Protein AF-0000000078512659 (afdb_homodimer)

Sequence (1460 aa):
MKFGKEFKKQKVPEWIDAYMDYSGLKQILREIMLHKLSRQPPTPLRAIKQKLKLHRTFSGLHAKSRDFVSQGDIEDQVIDVEALPRDGSGHFYRTNFLRQSEGGEIEEMFFEKLDQELNKVNKFYKDKVEAVRSEAAELNKQMDALIALRIKVDTKNASPDNATAVPLRTSTRTLEENKCEDHSLEILEHVKINNTLETPRSTLKGVFKDSKDDELRFRKEELRKVEGQLRVVFIEFYQKLRLLKNYSFMNLAAFSKIMKKYDKITSTRASRSYMKIVDNSYLGSSEDVTSLLEKVETTFISHFSNSNRKDGMKSLRPKGKKERHGVTFLSGFFSGCSIALLIAVVLRIEARDLMDKKEAASYLVNIFPLYSLFAYAILHMLMYAADIYFWRRYRVNYPFILGFKQGTVLSYREVFLLSTGLAVLALSSFLANLHLDMGSRTEHYRKLTELVPLFSITIVIVIIFCPFDIIYRSSRLFFIKSATHCFFAPLYKVTLPDFLLADNITSQVQAIRSIELYICYYGLGESSQRQSKCHTHGIYNAFYFIVAIVPFWLRFLQCLRRLCEEKDAVHGWNGLKYLLIIIAVLIRTAFELKKGTTWFVLALASSAVAVAMSTYWDIVMDWGLLQRKSKNTYLRDNLVISNKSVYFAAMVLNIVLRVAWMQLVIEFNLHSLQKMAITTIISCLEVFRRGIWNFFRLENEHLNNVGKYRAFKSVPLPFSYNDEETEKDDMKFGKEFKKQKVPEWIDAYMDYSGLKQILREIMLHKLSRQPPTPLRAIKQKLKLHRTFSGLHAKSRDFVSQGDIEDQVIDVEALPRDGSGHFYRTNFLRQSEGGEIEEMFFEKLDQELNKVNKFYKDKVEAVRSEAAELNKQMDALIALRIKVDTKNASPDNATAVPLRTSTRTLEENKCEDHSLEILEHVKINNTLETPRSTLKGVFKDSKDDELRFRKEELRKVEGQLRVVFIEFYQKLRLLKNYSFMNLAAFSKIMKKYDKITSTRASRSYMKIVDNSYLGSSEDVTSLLEKVETTFISHFSNSNRKDGMKSLRPKGKKERHGVTFLSGFFSGCSIALLIAVVLRIEARDLMDKKEAASYLVNIFPLYSLFAYAILHMLMYAADIYFWRRYRVNYPFILGFKQGTVLSYREVFLLSTGLAVLALSSFLANLHLDMGSRTEHYRKLTELVPLFSITIVIVIIFCPFDIIYRSSRLFFIKSATHCFFAPLYKVTLPDFLLADNITSQVQAIRSIELYICYYGLGESSQRQSKCHTHGIYNAFYFIVAIVPFWLRFLQCLRRLCEEKDAVHGWNGLKYLLIIIAVLIRTAFELKKGTTWFVLALASSAVAVAMSTYWDIVMDWGLLQRKSKNTYLRDNLVISNKSVYFAAMVLNIVLRVAWMQLVIEFNLHSLQKMAITTIISCLEVFRRGIWNFFRLENEHLNNVGKYRAFKSVPLPFSYNDEETEKDD

pLDDT: mean 81.82, std 16.54, range [26.34, 98.19]

Radius of gyration: 40.83 Å; Cα contacts (8 Å, |Δi|>4): 1569; chains: 2; bounding box: 114×100×94 Å

Nearest PDB structures (foldseek):
  8x5f-assembly1_A  TM=8.554E-01  e=3.226E-26  Homo sapiens
  8yet-assembly1_A  TM=8.374E-01  e=6.013E-24  Homo sapiens
  8yfu-assembly1_A  TM=6.661E-01  e=2.465E-21  Homo sapiens
  8yf4-assembly1_B  TM=8.758E-01  e=1.297E-16  Homo sapiens
  8x5e-assembly1_A  TM=8.485E-01  e=1.734E-14  Homo sapiens

Solvent-accessible surface area (backbone atoms only — not comparable to full-atom values): 79383 Å² total; per-residue (Å²): 131,62,63,70,60,53,54,62,67,68,46,52,70,32,46,56,85,56,48,63,62,60,69,62,54,50,52,49,49,50,51,50,48,51,55,54,53,70,68,47,73,86,62,83,52,56,64,57,46,49,56,47,55,55,67,44,80,77,87,54,63,62,52,63,79,72,77,74,72,76,74,80,63,74,84,58,60,45,54,46,73,44,76,40,80,40,103,66,102,50,73,40,54,48,68,42,74,71,48,90,56,90,64,54,70,56,50,53,52,47,43,52,51,50,28,52,37,53,42,50,36,39,49,54,49,50,53,53,50,53,51,50,51,54,49,34,55,51,49,36,52,49,50,48,46,50,41,24,48,50,53,51,39,53,58,66,70,56,65,80,79,75,66,69,66,76,80,73,71,74,69,79,71,53,62,62,52,52,50,52,52,53,57,32,50,56,50,55,75,45,49,39,60,58,76,73,59,58,40,49,66,44,35,54,34,57,75,63,66,64,72,76,76,60,59,85,78,68,43,71,68,56,50,51,54,47,50,53,48,49,51,52,44,49,36,52,51,49,48,52,46,50,52,51,52,48,53,38,51,52,45,52,49,48,53,52,51,55,30,51,51,49,21,67,71,68,74,45,62,44,39,63,60,53,47,52,51,50,42,66,30,70,62,50,56,58,53,45,62,62,34,34,49,53,42,48,52,51,50,43,15,52,70,71,32,81,62,31,57,68,62,26,43,46,65,57,53,58,65,77,77,73,89,53,63,67,55,38,21,51,28,16,19,29,42,18,30,30,52,40,41,50,50,49,45,51,51,52,45,56,74,60,46,27,79,75,37,71,68,40,40,53,49,49,63,53,50,44,52,63,54,44,31,54,52,51,52,34,49,44,36,44,35,50,19,51,36,47,47,50,29,57,72,60,54,42,63,55,54,68,70,57,62,53,58,84,64,60,68,78,49,34,60,55,41,38,26,53,26,28,47,51,43,35,52,52,45,52,40,51,45,49,36,57,57,43,64,67,46,84,84,35,71,82,39,48,68,56,34,68,44,39,65,58,50,54,55,48,51,53,52,48,60,62,67,46,86,54,90,53,90,58,36,70,53,40,50,51,50,51,51,36,49,50,47,36,74,46,42,54,37,36,67,84,47,67,52,30,53,52,49,35,56,55,45,51,48,37,40,67,40,52,49,30,53,52,45,50,50,42,46,73,66,72,58,69,82,89,69,36,61,79,47,39,74,72,35,68,67,51,50,54,47,56,55,50,60,60,38,46,40,40,50,37,46,26,35,43,22,50,40,47,23,70,73,68,69,43,66,69,31,49,54,52,24,48,51,34,51,41,39,42,50,21,52,52,39,38,54,48,24,72,74,66,54,54,68,67,40,46,53,50,23,51,53,36,39,50,54,31,50,51,52,51,50,48,41,47,43,43,64,48,39,47,33,63,31,80,92,30,84,31,84,55,26,41,70,79,70,78,65,85,60,64,64,56,58,56,50,50,53,53,48,50,52,53,49,55,51,50,56,54,46,73,70,57,74,66,96,55,57,69,65,53,46,52,50,49,54,50,51,44,48,49,47,40,35,52,47,47,36,55,49,52,45,43,33,50,49,37,53,43,50,54,27,30,76,67,55,49,80,70,82,85,67,81,66,49,65,45,72,71,72,66,70,70,62,68,83,104,131,60,63,70,60,52,55,62,68,68,46,52,70,33,46,54,87,58,47,63,62,60,68,62,52,50,52,51,50,50,51,49,49,51,54,53,54,69,68,46,74,83,62,82,51,56,65,57,47,48,57,47,55,54,67,45,80,76,86,53,63,65,48,67,77,74,77,73,73,74,73,80,60,73,86,57,58,45,55,47,74,45,76,40,80,39,103,65,102,49,70,42,54,48,68,40,74,72,49,90,56,90,65,55,69,56,52,52,51,47,44,50,52,50,27,52,38,52,43,50,38,38,51,53,50,51,53,52,51,52,53,50,52,52,49,34,53,51,48,37,53,48,50,47,46,50,40,23,49,48,53,52,38,55,57,66,70,54,64,78,76,74,66,70,66,75,79,74,72,72,68,78,70,51,61,59,51,53,50,54,53,53,57,32,49,56,49,54,77,46,48,40,60,58,75,74,58,58,41,51,65,44,36,55,34,58,75,63,66,65,72,76,74,61,58,84,78,68,44,70,69,55,51,50,52,45,52,54,48,50,51,52,43,49,36,52,51,50,46,53,44,50,52,51,52,48,51,38,50,51,44,52,52,47,53,52,53,53,30,50,50,48,20,66,73,66,74,46,63,43,39,64,61,54,47,51,50,49,43,66,30,68,62,51,55,58,53,47,61,62,33,34,50,53,40,48,52,52,49,44,14,54,70,73,33,82,61,31,58,68,63,28,44,46,66,58,53,57,65,77,74,72,90,54,65,66,53,39,21,51,27,15,20,28,42,17,30,32,52,40,42,49,52,49,45,54,50,52,43,56,74,60,46,29,80,75,38,70,70,42,41,55,48,48,62,54,49,46,53,64,55,44,34,54,52,52,53,34,49,43,37,44,35,49,18,50,37,46,46,51,29,56,73,61,54,43,62,56,54,67,69,56,62,53,58,84,63,62,68,77,49,36,60,55,40,38,26,53,25,26,48,50,42,34,53,52,43,53,42,50,45,49,34,57,57,44,65,66,46,84,82,39,72,84,39,48,68,58,36,68,42,40,66,56,49,55,54,50,51,53,54,48,60,62,68,45,89,53,90,54,89,59,37,71,54,40,50,51,50,51,50,37,49,49,47,36,74,46,42,54,38,36,67,84,46,66,52,31,53,53,49,35,56,55,45,52,50,36,40,67,40,52,50,29,52,52,46,52,51,42,47,71,64,68,65,71,80,90,66,32,61,80,49,38,76,73,34,66,66,51,50,55,48,56,53,49,58,59,38,46,41,40,50,38,47,27,34,43,23,51,40,47,25,71,72,66,69,41,66,67,31,48,54,54,23,47,49,32,51,41,40,43,51,19,52,53,39,39,53,46,26,74,74,66,55,54,68,67,40,46,54,52,24,52,53,36,40,50,53,30,48,51,52,50,51,48,41,48,45,43,64,48,39,48,32,63,30,79,91,30,84,31,81,55,26,38,70,79,71,79,66,85,60,64,65,56,58,55,51,50,54,54,48,49,52,53,48,54,51,50,55,54,48,72,70,58,73,65,96,53,56,70,65,53,46,51,50,49,54,50,52,44,48,48,45,40,36,52,48,46,36,54,49,51,48,43,34,50,48,36,53,43,50,54,27,31,74,65,56,48,80,70,82,86,67,82,64,51,66,43,72,71,73,67,71,68,60,70,82,105

InterPro domains:
  IPR004331 SPX domain [PF03105] (1-276)
  IPR004331 SPX domain [PS51382] (1-276)
  IPR004342 EXS, C-terminal [PF03124] (367-703)
  IPR004342 EXS, C-terminal [PS51380] (535-729)
  IPR034092 PHO1, SPX domain [cd14476] (2-272)

Structure (mmCIF, N/CA/C/O backbone):
data_AF-0000000078512659-model_v1
#
loop_
_entity.id
_entity.type
_entity.pdbx_description
1 polymer 'SPX domain-containing protein'
#
loop_
_atom_site.group_PDB
_atom_site.id
_atom_site.type_symbol
_atom_site.label_atom_id
_atom_site.label_alt_id
_atom_site.label_comp_id
_atom_site.label_asym_id
_atom_site.label_entity_id
_atom_site.label_seq_id
_atom_site.pdbx_PDB_ins_code
_atom_site.Cartn_x
_atom_site.Cartn_y
_atom_site.Cartn_z
_atom_site.occupancy
_atom_site.B_iso_or_equiv
_atom_site.auth_seq_id
_atom_site.auth_comp_id
_atom_site.auth_asym_id
_atom_site.auth_atom_id
_atom_site.pdbx_PDB_model_num
ATOM 1 N N . MET A 1 1 ? -0.53 8.898 14.438 1 59 1 MET A N 1
ATOM 2 C CA . MET A 1 1 ? 0.673 8.273 14.969 1 59 1 MET A CA 1
ATOM 3 C C . MET A 1 1 ? 1.221 9.055 16.156 1 59 1 MET A C 1
ATOM 5 O O . MET A 1 1 ? 1.121 10.289 16.188 1 59 1 MET A O 1
ATOM 9 N N . LYS A 1 2 ? 1.584 8.32 17.203 1 80.75 2 LYS A N 1
ATOM 10 C CA . LYS A 1 2 ? 2.199 8.906 18.391 1 80.75 2 LYS A CA 1
ATOM 11 C C . LYS A 1 2 ? 3.547 9.539 18.047 1 80.75 2 LYS A C 1
ATOM 13 O O . LYS A 1 2 ? 4.281 9.039 17.188 1 80.75 2 LYS A O 1
ATOM 18 N N . PHE A 1 3 ? 3.848 10.672 18.5 1 86.62 3 PHE A N 1
ATOM 19 C CA . PHE A 1 3 ? 5.062 11.43 18.203 1 86.62 3 PHE A CA 1
ATOM 20 C C . PHE A 1 3 ? 6.301 10.594 18.5 1 86.62 3 PHE A C 1
ATOM 22 O O . PHE A 1 3 ? 7.281 10.648 17.75 1 86.62 3 PHE A O 1
ATOM 29 N N . GLY A 1 4 ? 6.23 9.875 19.531 1 86.75 4 GLY A N 1
ATOM 30 C CA . GLY A 1 4 ? 7.375 9.039 19.859 1 86.75 4 GLY A CA 1
ATOM 31 C C . GLY A 1 4 ? 7.77 8.094 18.734 1 86.75 4 GLY A C 1
ATOM 32 O O . GLY A 1 4 ? 8.961 7.93 18.453 1 86.75 4 GLY A O 1
ATOM 33 N N . LYS A 1 5 ? 6.82 7.539 18.141 1 87.44 5 LYS A N 1
ATOM 34 C CA . LYS A 1 5 ? 7.09 6.613 17.047 1 87.44 5 LYS A CA 1
ATOM 35 C C . LYS A 1 5 ? 7.59 7.359 15.812 1 87.44 5 LYS A C 1
ATOM 37 O O . LYS A 1 5 ? 8.5 6.887 15.125 1 87.44 5 LYS A O 1
ATOM 42 N N . GLU A 1 6 ? 7.039 8.508 15.586 1 87.75 6 GLU A N 1
ATOM 43 C CA . GLU A 1 6 ? 7.48 9.32 14.453 1 87.75 6 GLU A CA 1
ATOM 44 C C . GLU A 1 6 ? 8.906 9.828 14.656 1 87.75 6 GLU A C 1
ATOM 46 O O . GLU A 1 6 ? 9.703 9.867 13.719 1 87.75 6 GLU A O 1
ATOM 51 N N . PHE A 1 7 ? 9.195 10.234 15.867 1 91.06 7 PHE A N 1
ATOM 52 C CA . PHE A 1 7 ? 10.531 10.711 16.219 1 91.06 7 PHE A CA 1
ATOM 53 C C . PHE A 1 7 ? 11.57 9.617 15.977 1 91.06 7 PHE A C 1
ATOM 55 O O . PHE A 1 7 ? 12.641 9.883 15.422 1 91.06 7 PHE A O 1
ATOM 62 N N . LYS A 1 8 ? 11.242 8.469 16.328 1 88.25 8 LYS A N 1
ATOM 63 C CA . LYS A 1 8 ? 12.148 7.34 16.156 1 88.25 8 LYS A CA 1
ATOM 64 C C . LYS A 1 8 ? 12.344 7.027 14.672 1 88.25 8 LYS A C 1
ATOM 66 O O . LYS A 1 8 ? 13.453 6.711 14.234 1 88.25 8 LYS A O 1
ATOM 71 N N . LYS A 1 9 ? 11.32 7.176 13.938 1 87.25 9 LYS A N 1
ATOM 72 C CA . LYS A 1 9 ? 11.375 6.867 12.508 1 87.25 9 LYS A CA 1
ATOM 73 C C . LYS A 1 9 ? 12.18 7.914 11.75 1 87.25 9 LYS A C 1
ATOM 75 O O . LYS A 1 9 ? 12.836 7.598 10.758 1 87.25 9 LYS A O 1
ATOM 80 N N . GLN A 1 10 ? 12.227 9.102 12.219 1 89.5 10 GLN A N 1
ATOM 81 C CA . GLN A 1 10 ? 12.836 10.203 11.469 1 89.5 10 GLN A CA 1
ATOM 82 C C . GLN A 1 10 ? 14.297 10.398 11.883 1 89.5 10 GLN A C 1
ATOM 84 O O . GLN A 1 10 ? 15.023 11.172 11.25 1 89.5 10 GLN A O 1
ATOM 89 N N . LYS A 1 11 ? 14.719 9.695 12.867 1 91.31 11 LYS A N 1
ATOM 90 C CA . LYS A 1 11 ? 16.109 9.789 13.289 1 91.31 11 LYS A CA 1
ATOM 91 C C . LYS A 1 11 ? 17.047 9.227 12.227 1 91.31 11 LYS A C 1
ATOM 93 O O . LYS A 1 11 ? 16.734 8.227 11.578 1 91.31 11 LYS A O 1
ATOM 98 N N . VAL A 1 12 ? 18.109 9.922 12.102 1 90.69 12 VAL A N 1
ATOM 99 C CA . VAL A 1 12 ? 19.156 9.367 11.258 1 90.69 12 VAL A CA 1
ATOM 100 C C . VAL A 1 12 ? 19.766 8.133 11.922 1 90.69 12 VAL A C 1
ATOM 102 O O . VAL A 1 12 ? 20.203 8.195 13.07 1 90.69 12 VAL A O 1
ATOM 105 N N . PRO A 1 13 ? 19.766 7.062 11.242 1 88.75 13 PRO A N 1
ATOM 106 C CA . PRO A 1 13 ? 20.188 5.805 11.859 1 88.75 13 PRO A CA 1
ATOM 107 C C . PRO A 1 13 ? 21.609 5.875 12.438 1 88.75 13 PRO A C 1
ATOM 109 O O . PRO A 1 13 ? 21.875 5.273 13.477 1 88.75 13 PRO A O 1
ATOM 112 N N . GLU A 1 14 ? 22.453 6.609 11.844 1 89.81 14 GLU A N 1
ATOM 113 C CA . GLU A 1 14 ? 23.844 6.691 12.281 1 89.81 14 GLU A CA 1
ATOM 114 C C . GLU A 1 14 ? 23.984 7.656 13.453 1 89.81 14 GLU A C 1
ATOM 116 O O . GLU A 1 14 ? 25 7.637 14.156 1 89.81 14 GLU A O 1
ATOM 121 N N . TRP A 1 15 ? 22.938 8.523 13.719 1 91.75 15 TRP A N 1
ATOM 122 C CA . TRP A 1 15 ? 23.016 9.562 14.742 1 91.75 15 TRP A CA 1
ATOM 123 C C . TRP A 1 15 ? 22.016 9.305 15.867 1 91.75 15 TRP A C 1
ATOM 125 O O . TRP A 1 15 ? 21.594 10.234 16.547 1 91.75 15 TRP A O 1
ATOM 135 N N . ILE A 1 16 ? 21.609 8.125 16.062 1 89.75 16 ILE A N 1
ATOM 136 C CA . ILE A 1 16 ? 20.516 7.828 16.969 1 89.75 16 ILE A CA 1
ATOM 137 C C . ILE A 1 16 ? 20.891 8.281 18.391 1 89.75 16 ILE A C 1
ATOM 139 O O . ILE A 1 16 ? 20.062 8.883 19.094 1 89.75 16 ILE A O 1
ATOM 143 N N . ASP A 1 17 ? 22.125 8.102 18.797 1 89.06 17 ASP A N 1
ATOM 144 C CA . ASP A 1 17 ? 22.562 8.422 20.141 1 89.06 17 ASP A CA 1
ATOM 145 C C . ASP A 1 17 ? 22.734 9.922 20.328 1 89.06 17 ASP A C 1
ATOM 147 O O . ASP A 1 17 ? 22.797 10.414 21.469 1 89.06 17 ASP A O 1
ATOM 151 N N . ALA A 1 18 ? 22.766 10.648 19.234 1 93.25 18 ALA A N 1
ATOM 152 C CA . ALA A 1 18 ? 22.984 12.094 19.312 1 93.25 18 ALA A CA 1
ATOM 153 C C . ALA A 1 18 ? 21.656 12.828 19.484 1 93.25 18 ALA A C 1
ATOM 155 O O . ALA A 1 18 ? 21.625 14.008 19.859 1 93.25 18 ALA A O 1
ATOM 156 N N . TYR A 1 19 ? 20.547 12.164 19.266 1 94.44 19 TYR A N 1
ATOM 157 C CA . TYR A 1 19 ? 19.219 12.766 19.422 1 94.44 19 TYR A CA 1
ATOM 158 C C . TYR A 1 19 ? 18.812 12.797 20.891 1 94.44 19 TYR A C 1
ATOM 160 O O . TYR A 1 19 ? 19.375 12.062 21.719 1 94.44 19 TYR A O 1
ATOM 168 N N . MET A 1 20 ? 17.844 13.688 21.141 1 94.25 20 MET A N 1
ATOM 169 C CA . MET A 1 20 ? 17.359 13.781 22.5 1 94.25 20 MET A CA 1
ATOM 170 C C . MET A 1 20 ? 16.672 12.477 22.922 1 94.25 20 MET A C 1
ATOM 172 O O . MET A 1 20 ? 16.016 11.836 22.109 1 94.25 20 MET A O 1
ATOM 176 N N . ASP A 1 21 ? 16.859 12.133 24.156 1 93.62 21 ASP A N 1
ATOM 177 C CA . ASP A 1 21 ? 16.234 10.93 24.703 1 93.62 21 ASP A CA 1
ATOM 178 C C . ASP A 1 21 ? 14.781 11.195 25.094 1 93.62 21 ASP A C 1
ATOM 180 O O . ASP A 1 21 ? 14.469 11.305 26.281 1 93.62 21 ASP A O 1
ATOM 184 N N . TYR A 1 22 ? 13.945 11.211 24.109 1 94.25 22 TYR A N 1
ATOM 185 C CA . TYR A 1 22 ? 12.531 11.523 24.312 1 94.25 22 TYR A CA 1
ATOM 186 C C . TYR A 1 22 ? 11.852 10.469 25.172 1 94.25 22 TYR A C 1
ATOM 188 O O . TYR A 1 22 ? 11.062 10.797 26.062 1 94.25 22 TYR A O 1
ATOM 196 N N . SER A 1 23 ? 12.188 9.195 25 1 91.94 23 SER A N 1
ATOM 197 C CA . SER A 1 23 ? 11.578 8.109 25.766 1 91.94 23 SER A CA 1
ATOM 198 C C . SER A 1 23 ? 11.977 8.164 27.234 1 91.94 23 SER A C 1
ATOM 200 O O . SER A 1 23 ? 11.164 7.895 28.109 1 91.94 23 SER A O 1
ATOM 202 N N . GLY A 1 24 ? 13.203 8.477 27.453 1 92.88 24 GLY A N 1
ATOM 203 C CA . GLY A 1 24 ? 13.656 8.625 28.828 1 92.88 24 GLY A CA 1
ATOM 204 C C . GLY A 1 24 ? 12.953 9.742 29.578 1 92.88 24 GLY A C 1
ATOM 205 O O . GLY A 1 24 ? 12.586 9.594 30.75 1 92.88 24 GLY A O 1
ATOM 206 N N . LEU A 1 25 ? 12.766 10.836 28.938 1 94.31 25 LEU A N 1
ATOM 207 C CA . LEU A 1 25 ? 12.086 11.977 29.531 1 94.31 25 LEU A CA 1
ATOM 208 C C . LEU A 1 25 ? 10.609 11.672 29.766 1 94.31 25 LEU A C 1
ATOM 210 O O . LEU A 1 25 ? 10.031 12.094 30.766 1 94.31 25 LEU A O 1
ATOM 214 N N . LYS A 1 26 ? 10.031 10.938 28.859 1 93 26 LYS A N 1
ATOM 215 C CA . LYS A 1 26 ? 8.641 10.531 29 1 93 26 LYS A CA 1
ATOM 216 C C . LYS A 1 26 ? 8.453 9.633 30.219 1 93 26 LYS A C 1
ATOM 218 O O . LYS A 1 26 ? 7.434 9.719 30.906 1 93 26 LYS A O 1
ATOM 223 N N . GLN A 1 27 ? 9.438 8.82 30.484 1 93.44 27 GLN A N 1
ATOM 224 C CA . GLN A 1 27 ? 9.375 7.945 31.656 1 93.44 27 GLN A CA 1
ATOM 225 C C . GLN A 1 27 ? 9.414 8.75 32.938 1 93.44 27 GLN A C 1
ATOM 227 O O . GLN A 1 27 ? 8.703 8.438 33.906 1 93.44 27 GLN A O 1
ATOM 232 N N . ILE A 1 28 ? 10.188 9.727 32.969 1 93.12 28 ILE A N 1
ATOM 233 C CA . ILE A 1 28 ? 10.266 10.586 34.156 1 93.12 28 ILE A CA 1
ATOM 234 C C . ILE A 1 28 ? 8.953 11.328 34.344 1 93.12 28 ILE A C 1
ATOM 236 O O . ILE A 1 28 ? 8.477 11.492 35.469 1 93.12 28 ILE A O 1
ATOM 240 N N . LEU A 1 29 ? 8.359 11.742 33.281 1 92.5 29 LEU A N 1
ATOM 241 C CA . LEU A 1 29 ? 7.082 12.438 33.344 1 92.5 29 LEU A CA 1
ATOM 242 C C . LEU A 1 29 ? 5.992 11.523 33.906 1 92.5 29 LEU A C 1
ATOM 244 O O . LEU A 1 29 ? 5.109 11.977 34.625 1 92.5 29 LEU A O 1
ATOM 248 N N . ARG A 1 30 ? 6.043 10.289 33.5 1 91.62 30 ARG A N 1
ATOM 249 C CA . ARG A 1 30 ? 5.086 9.32 34.031 1 91.62 30 ARG A CA 1
ATOM 250 C C . ARG A 1 30 ? 5.254 9.18 35.562 1 91.62 30 ARG A C 1
ATOM 252 O O . ARG A 1 30 ? 4.266 9.031 36.281 1 91.62 30 ARG A O 1
ATOM 259 N N . GLU A 1 31 ? 6.477 9.227 35.969 1 90.5 31 GLU A N 1
ATOM 260 C CA . GLU A 1 31 ? 6.75 9.164 37.406 1 90.5 31 GLU A CA 1
ATOM 261 C C . GLU A 1 31 ? 6.203 10.383 38.125 1 90.5 31 GLU A C 1
ATOM 263 O O . GLU A 1 31 ? 5.699 10.273 39.25 1 90.5 31 GLU A O 1
ATOM 268 N N . ILE A 1 32 ? 6.277 11.477 37.5 1 88.31 32 ILE A N 1
ATOM 269 C CA . ILE A 1 32 ? 5.727 12.703 38.062 1 88.31 32 ILE A CA 1
ATOM 270 C C . ILE A 1 32 ? 4.207 12.586 38.156 1 88.31 32 ILE A C 1
ATOM 272 O O . ILE A 1 32 ? 3.615 12.969 39.156 1 88.31 32 ILE A O 1
ATOM 276 N N . MET A 1 33 ? 3.641 12.039 37.156 1 88 33 MET A N 1
ATOM 277 C CA . MET A 1 33 ? 2.191 11.867 37.125 1 88 33 MET A CA 1
ATOM 278 C C . MET A 1 33 ? 1.73 10.914 38.219 1 88 33 MET A C 1
ATOM 280 O O . MET A 1 33 ? 0.748 11.18 38.938 1 88 33 MET A O 1
ATOM 284 N N . LEU A 1 34 ? 2.471 9.82 38.406 1 87.06 34 LEU A N 1
ATOM 285 C CA . LEU A 1 34 ? 2.133 8.844 39.438 1 87.06 34 LEU A CA 1
ATOM 286 C C . LEU A 1 34 ? 2.289 9.438 40.812 1 87.06 34 LEU A C 1
ATOM 288 O O . LEU A 1 34 ? 1.484 9.156 41.719 1 87.06 34 LEU A O 1
ATOM 292 N N . HIS A 1 35 ? 3.273 10.195 40.938 1 84.5 35 HIS A N 1
ATOM 293 C CA . HIS A 1 35 ? 3.504 10.859 42.219 1 84.5 35 HIS A CA 1
ATOM 294 C C . HIS A 1 35 ? 2.389 11.844 42.531 1 84.5 35 HIS A C 1
ATOM 296 O O . HIS A 1 35 ? 1.954 11.953 43.688 1 84.5 35 HIS A O 1
ATOM 302 N N . LYS A 1 36 ? 1.899 12.477 41.594 1 79.88 36 LYS A N 1
ATOM 303 C CA . LYS A 1 36 ? 0.807 13.43 41.781 1 79.88 36 LYS A CA 1
ATOM 304 C C . LYS A 1 36 ? -0.503 12.711 42.094 1 79.88 36 LYS A C 1
ATOM 306 O O . LYS A 1 36 ? -1.291 13.188 42.906 1 79.88 36 LYS A O 1
ATOM 311 N N . LEU A 1 37 ? -0.719 11.633 41.438 1 78.38 37 LEU A N 1
ATOM 312 C CA . LEU A 1 37 ? -1.936 10.859 41.656 1 78.38 37 LEU A CA 1
ATOM 313 C C . LEU A 1 37 ? -1.938 10.242 43.062 1 78.38 37 LEU A C 1
ATOM 315 O O . LEU A 1 37 ? -2.99 10.125 43.688 1 78.38 37 LEU A O 1
ATOM 319 N N . SER A 1 38 ? -0.835 9.742 43.5 1 74.5 38 SER A N 1
ATOM 320 C CA . SER A 1 38 ? -0.736 9.125 44.812 1 74.5 38 SER A CA 1
ATOM 321 C C . SER A 1 38 ? -1.012 10.133 45.906 1 74.5 38 SER A C 1
ATOM 323 O O . SER A 1 38 ? -1.476 9.766 47 1 74.5 38 SER A O 1
ATOM 325 N N . ARG A 1 39 ? -0.821 11.281 45.719 1 65.06 39 ARG A N 1
ATOM 326 C CA . ARG A 1 39 ? -1.037 12.289 46.75 1 65.06 39 ARG A CA 1
ATOM 327 C C . ARG A 1 39 ? -2.479 12.789 46.75 1 65.06 39 ARG A C 1
ATOM 329 O O . ARG A 1 39 ? -2.93 13.43 47.688 1 65.06 39 ARG A O 1
ATOM 336 N N . GLN A 1 40 ? -3.115 12.586 45.594 1 61.62 40 GLN A N 1
ATOM 337 C CA . GLN A 1 40 ? -4.523 12.977 45.594 1 61.62 40 GLN A CA 1
ATOM 338 C C . GLN A 1 40 ? -5.391 11.922 46.25 1 61.62 40 GLN A C 1
ATOM 340 O O . GLN A 1 40 ? -5.262 10.727 46 1 61.62 40 GLN A O 1
ATOM 345 N N . PRO A 1 41 ? -5.941 12 47.469 1 54 41 PRO A N 1
ATOM 346 C CA . PRO A 1 41 ? -6.801 11.047 48.156 1 54 41 PRO A CA 1
ATOM 347 C C . PRO A 1 41 ? -7.812 10.375 47.25 1 54 41 PRO A C 1
ATOM 349 O O . PRO A 1 41 ? -8.258 10.992 46.281 1 54 41 PRO A O 1
ATOM 352 N N . PRO A 1 42 ? -7.828 8.938 47.125 1 49.62 42 PRO A N 1
ATOM 353 C CA . PRO A 1 42 ? -8.781 8.172 46.312 1 49.62 42 PRO A CA 1
ATOM 354 C C . PRO A 1 42 ? -10.211 8.695 46.438 1 49.62 42 PRO A C 1
ATOM 356 O O . PRO A 1 42 ? -10.828 8.562 47.5 1 49.62 42 PRO A O 1
ATOM 359 N N . THR A 1 43 ? -10.68 9.766 46.312 1 44.47 43 THR A N 1
ATOM 360 C CA . THR A 1 43 ? -12.039 10.172 46.656 1 44.47 43 THR A CA 1
ATOM 361 C C . THR A 1 43 ? -13.055 9.273 45.969 1 44.47 43 THR A C 1
ATOM 363 O O . THR A 1 43 ? -13.016 9.102 44.75 1 44.47 43 THR A O 1
ATOM 366 N N . PRO A 1 44 ? -13.648 8.148 46.531 1 49.19 44 PRO A N 1
ATOM 367 C CA . PRO A 1 44 ? -14.875 7.445 46.156 1 49.19 44 PRO A CA 1
ATOM 368 C C . PRO A 1 44 ? -15.82 8.312 45.344 1 49.19 44 PRO A C 1
ATOM 370 O O . PRO A 1 44 ? -16.875 7.836 44.906 1 49.19 44 PRO A O 1
ATOM 373 N N . LEU A 1 45 ? -15.695 9.617 45.25 1 46.69 45 LEU A N 1
ATOM 374 C CA . LEU A 1 45 ? -16.578 10.68 44.781 1 46.69 45 LEU A CA 1
ATOM 375 C C . LEU A 1 45 ? -16.641 10.711 43.25 1 46.69 45 LEU A C 1
ATOM 377 O O . LEU A 1 45 ? -17.406 11.484 42.688 1 46.69 45 LEU A O 1
ATOM 381 N N . ARG A 1 46 ? -15.805 10.008 42.656 1 51.09 46 ARG A N 1
ATOM 382 C CA . ARG A 1 46 ? -15.836 10.102 41.188 1 51.09 46 ARG A CA 1
ATOM 383 C C . ARG A 1 46 ? -17.125 9.516 40.625 1 51.09 46 ARG A C 1
ATOM 385 O O . ARG A 1 46 ? -17.719 10.078 39.719 1 51.09 46 ARG A O 1
ATOM 392 N N . ALA A 1 47 ? -17.469 8.289 41.188 1 54.47 47 ALA A N 1
ATOM 393 C CA . ALA A 1 47 ? -18.719 7.676 40.719 1 54.47 47 ALA A CA 1
ATOM 394 C C . ALA A 1 47 ? -19.906 8.555 41.062 1 54.47 47 ALA A C 1
ATOM 396 O O . ALA A 1 47 ? -20.844 8.688 40.25 1 54.47 47 ALA A O 1
ATOM 397 N N . ILE A 1 48 ? -19.891 9.094 42.25 1 53.69 48 ILE A N 1
ATOM 398 C CA . ILE A 1 48 ? -21 9.961 42.656 1 53.69 48 ILE A CA 1
ATOM 399 C C . ILE A 1 48 ? -20.984 11.242 41.812 1 53.69 48 ILE A C 1
ATOM 401 O O . ILE A 1 48 ? -22.047 11.719 41.406 1 53.69 48 ILE A O 1
ATOM 405 N N . LYS A 1 49 ? -19.844 11.656 41.438 1 55.25 49 LYS A N 1
ATOM 406 C CA . LYS A 1 49 ? -19.734 12.875 40.625 1 55.25 49 LYS A CA 1
ATOM 407 C C . LYS A 1 49 ? -20.188 12.641 39.188 1 55.25 49 LYS A C 1
ATOM 409 O O . LYS A 1 49 ? -20.828 13.5 38.594 1 55.25 49 LYS A O 1
ATOM 414 N N . GLN A 1 50 ? -19.891 11.438 38.75 1 61.31 50 GLN A N 1
ATOM 415 C CA . GLN A 1 50 ? -20.344 11.117 37.406 1 61.31 50 GLN A CA 1
ATOM 416 C C . GLN A 1 50 ? -21.875 11.008 37.344 1 61.31 50 GLN A C 1
ATOM 418 O O . GLN A 1 50 ? -22.5 11.469 36.406 1 61.31 50 GLN A O 1
ATOM 423 N N . LYS A 1 51 ? -22.406 10.328 38.312 1 61.56 51 LYS A N 1
ATOM 424 C CA . LYS A 1 51 ? -23.859 10.227 38.375 1 61.56 51 LYS A CA 1
ATOM 425 C C . LYS A 1 51 ? -24.516 11.602 38.5 1 61.56 51 LYS A C 1
ATOM 427 O O . LYS A 1 51 ? -25.547 11.859 37.906 1 61.56 51 LYS A O 1
ATOM 432 N N . LEU A 1 52 ? -23.797 12.453 39.219 1 58.47 52 LEU A N 1
ATOM 433 C CA . LEU A 1 52 ? -24.328 13.805 39.375 1 58.47 52 LEU A CA 1
ATOM 434 C C . LEU A 1 52 ? -24.234 14.586 38.062 1 58.47 52 LEU A C 1
ATOM 436 O O . LEU A 1 52 ? -25.141 15.352 37.75 1 58.47 52 LEU A O 1
ATOM 440 N N . LYS A 1 53 ? -23.234 14.297 37.344 1 62.34 53 LYS A N 1
ATOM 441 C CA . LYS A 1 53 ? -23.047 15.008 36.094 1 62.34 53 LYS A CA 1
ATOM 442 C C . LYS A 1 53 ? -24.078 14.562 35.062 1 62.34 53 LYS A C 1
ATOM 444 O O . LYS A 1 53 ? -24.516 15.359 34.219 1 62.34 53 LYS A O 1
ATOM 449 N N . LEU A 1 54 ? -24.391 13.359 35.219 1 66.81 54 LEU A N 1
ATOM 450 C CA . LEU A 1 54 ? -25.359 12.812 34.25 1 66.81 54 LEU A CA 1
ATOM 451 C C . LEU A 1 54 ? -26.75 13.383 34.5 1 66.81 54 LEU A C 1
ATOM 453 O O . LEU A 1 54 ? -27.594 13.391 33.594 1 66.81 54 LEU A O 1
ATOM 457 N N . HIS A 1 55 ? -26.922 13.828 35.75 1 59.31 55 HIS A N 1
ATOM 458 C CA . HIS A 1 55 ? -28.25 14.312 36.094 1 59.31 55 HIS A CA 1
ATOM 459 C C . HIS A 1 55 ? -28.297 15.836 36.094 1 59.31 55 HIS A C 1
ATOM 461 O O . HIS A 1 55 ? -29.359 16.438 36.281 1 59.31 55 HIS A O 1
ATOM 467 N N . ARG A 1 56 ? -27.094 16.406 35.812 1 57.03 56 ARG A N 1
ATOM 468 C CA . ARG A 1 56 ? -27.062 17.875 35.781 1 57.03 56 ARG A CA 1
ATOM 469 C C . ARG A 1 56 ? -27.625 18.422 34.5 1 57.03 56 ARG A C 1
ATOM 471 O O . ARG A 1 56 ? -27.625 17.719 33.469 1 57.03 56 ARG A O 1
ATOM 478 N N . THR A 1 57 ? -28.219 19.594 34.594 1 54.25 57 THR A N 1
ATOM 479 C CA . THR A 1 57 ? -28.828 20.328 33.5 1 54.25 57 THR A CA 1
ATOM 480 C C . THR A 1 57 ? -27.812 20.516 32.375 1 54.25 57 THR A C 1
ATOM 482 O O . THR A 1 57 ? -26.672 20.906 32.594 1 54.25 57 THR A O 1
ATOM 485 N N . PHE A 1 58 ? -28.141 20 31.234 1 62.31 58 PHE A N 1
ATOM 486 C CA . PHE A 1 58 ? -27.344 20.094 30.016 1 62.31 58 PHE A CA 1
ATOM 487 C C . PHE A 1 58 ? -27.109 21.562 29.656 1 62.31 58 PHE A C 1
ATOM 489 O O . PHE A 1 58 ? -28.047 22.344 29.547 1 62.31 58 PHE A O 1
ATOM 496 N N . SER A 1 59 ? -25.875 22.141 29.922 1 61.91 59 SER A N 1
ATOM 497 C CA . SER A 1 59 ? -25.516 23.531 29.688 1 61.91 59 SER A CA 1
ATOM 498 C C . SER A 1 59 ? -25.703 23.922 28.234 1 61.91 59 SER A C 1
ATOM 500 O O . SER A 1 59 ? -25.656 25.094 27.875 1 61.91 59 SER A O 1
ATOM 502 N N . GLY A 1 60 ? -26.25 23.109 27.375 1 64.25 60 GLY A N 1
ATOM 503 C CA . GLY A 1 60 ? -26.625 23.422 26.016 1 64.25 60 GLY A CA 1
ATOM 504 C C . GLY A 1 60 ? -25.453 23.469 25.062 1 64.25 60 GLY A C 1
ATOM 505 O O . GLY A 1 60 ? -24.312 23.656 25.484 1 64.25 60 GLY A O 1
ATOM 506 N N . LEU A 1 61 ? -25.484 23.016 23.906 1 70.88 61 LEU A N 1
ATOM 507 C CA . LEU A 1 61 ? -24.531 23.172 22.812 1 70.88 61 LEU A CA 1
ATOM 508 C C . LEU A 1 61 ? -24.547 24.578 22.25 1 70.88 61 LEU A C 1
ATOM 510 O O . LEU A 1 61 ? -25.297 24.875 21.312 1 70.88 61 LEU A O 1
ATOM 514 N N . HIS A 1 62 ? -24.109 25.688 23.156 1 62.59 62 HIS A N 1
ATOM 515 C CA . HIS A 1 62 ? -24.078 27.062 22.672 1 62.59 62 HIS A CA 1
ATOM 516 C C . HIS A 1 62 ? -22.688 27.438 22.172 1 62.59 62 HIS A C 1
ATOM 518 O O . HIS A 1 62 ? -21.688 26.984 22.719 1 62.59 62 HIS A O 1
ATOM 524 N N . ALA A 1 63 ? -22.547 27.875 20.984 1 56.28 63 ALA A N 1
ATOM 525 C CA . ALA A 1 63 ? -21.312 28.297 20.359 1 56.28 63 ALA A CA 1
ATOM 526 C C . ALA A 1 63 ? -20.688 29.469 21.109 1 56.28 63 ALA A C 1
ATOM 528 O O . ALA A 1 63 ? -21.047 30.625 20.891 1 56.28 63 ALA A O 1
ATOM 529 N N . LYS A 1 64 ? -20.625 29.641 22.375 1 53.72 64 LYS A N 1
ATOM 530 C CA . LYS A 1 64 ? -20.047 30.859 22.938 1 53.72 64 LYS A CA 1
ATOM 531 C C . LYS A 1 64 ? -18.531 30.875 22.797 1 53.72 64 LYS A C 1
ATOM 533 O O . LYS A 1 64 ? -17.875 29.859 23 1 53.72 64 LYS A O 1
ATOM 538 N N . SER A 1 65 ? -18.109 31.906 22.078 1 46.84 65 SER A N 1
ATOM 539 C CA . SER A 1 65 ? -16.719 32.312 21.891 1 46.84 65 SER A CA 1
ATOM 540 C C . SER A 1 65 ? -16.031 32.562 23.219 1 46.84 65 SER A C 1
ATOM 542 O O . SER A 1 65 ? -16.406 33.469 23.953 1 46.84 65 SER A O 1
ATOM 544 N N . ARG A 1 66 ? -15.719 31.734 24.062 1 43.62 66 ARG A N 1
ATOM 545 C CA . ARG A 1 66 ? -14.883 32.219 25.156 1 43.62 66 ARG A CA 1
ATOM 546 C C . ARG A 1 66 ? -13.586 32.812 24.641 1 43.62 66 ARG A C 1
ATOM 548 O O . ARG A 1 66 ? -12.859 32.188 23.875 1 43.62 66 ARG A O 1
ATOM 555 N N . ASP A 1 67 ? -13.5 34.062 24.625 1 39.19 67 ASP A N 1
ATOM 556 C CA . ASP A 1 67 ? -12.25 34.812 24.547 1 39.19 67 ASP A CA 1
ATOM 557 C C . ASP A 1 67 ? -11.266 34.375 25.625 1 39.19 67 ASP A C 1
ATOM 559 O O . ASP A 1 67 ? -11.438 34.656 26.797 1 39.19 67 ASP A O 1
ATOM 563 N N . PHE A 1 68 ? -10.844 33.25 25.625 1 38.16 68 PHE A N 1
ATOM 564 C CA . PHE A 1 68 ? -9.695 33.031 26.5 1 38.16 68 PHE A CA 1
ATOM 565 C C . PHE A 1 68 ? -8.617 34.062 26.266 1 38.16 68 PHE A C 1
ATOM 567 O O . PHE A 1 68 ? -7.918 34.031 25.25 1 38.16 68 PHE A O 1
ATOM 574 N N . VAL A 1 69 ? -8.852 35.281 26.547 1 36.22 69 VAL A N 1
ATOM 575 C CA . VAL A 1 69 ? -7.711 36.188 26.609 1 36.22 69 VAL A CA 1
ATOM 576 C C . VAL A 1 69 ? -6.625 35.594 27.5 1 36.22 69 VAL A C 1
ATOM 578 O O . VAL A 1 69 ? -6.828 35.406 28.703 1 36.22 69 VAL A O 1
ATOM 581 N N . SER A 1 70 ? -5.812 34.719 27.094 1 39.66 70 SER A N 1
ATOM 582 C CA . SER A 1 70 ? -4.559 34.281 27.719 1 39.66 70 SER A CA 1
ATOM 583 C C . SER A 1 70 ? -3.684 35.5 28.062 1 39.66 70 SER A C 1
ATOM 585 O O . SER A 1 70 ? -3.055 36.062 27.172 1 39.66 70 SER A O 1
ATOM 587 N N . GLN A 1 71 ? -4.082 36.469 28.75 1 35.53 71 GLN A N 1
ATOM 588 C CA . GLN A 1 71 ? -3.084 37.406 29.25 1 35.53 71 GLN A CA 1
ATOM 589 C C . GLN A 1 71 ? -1.918 36.688 29.906 1 35.53 71 GLN A C 1
ATOM 591 O O . GLN A 1 71 ? -2.121 35.875 30.828 1 35.53 71 GLN A O 1
ATOM 596 N N . GLY A 1 72 ? -0.788 36.344 29.266 1 38.97 72 GLY A N 1
ATOM 597 C CA . GLY A 1 72 ? 0.543 35.938 29.672 1 38.97 72 GLY A CA 1
ATOM 598 C C . GLY A 1 72 ? 1.007 36.562 30.953 1 38.97 72 GLY A C 1
ATOM 599 O O . GLY A 1 72 ? 1.624 37.625 30.953 1 38.97 72 GLY A O 1
ATOM 600 N N . ASP A 1 73 ? 0.335 36.531 32 1 40.31 73 ASP A N 1
ATOM 601 C CA . ASP A 1 73 ? 0.848 37.125 33.25 1 40.31 73 ASP A CA 1
ATOM 602 C C . ASP A 1 73 ? 2.209 36.531 33.594 1 40.31 73 ASP A C 1
ATOM 604 O O . ASP A 1 73 ? 2.4 35.312 33.531 1 40.31 73 ASP A O 1
ATOM 608 N N . ILE A 1 74 ? 3.338 37.188 33.531 1 43.22 74 ILE A N 1
ATOM 609 C CA . ILE A 1 74 ? 4.707 37 34 1 43.22 74 ILE A CA 1
ATOM 610 C C . ILE A 1 74 ? 4.707 36.219 35.312 1 43.22 74 ILE A C 1
ATOM 612 O O . ILE A 1 74 ? 5.691 35.562 35.656 1 43.22 74 ILE A O 1
ATOM 616 N N . GLU A 1 75 ? 3.799 36.469 36.156 1 42.97 75 GLU A N 1
ATOM 617 C CA . GLU A 1 75 ? 3.791 35.844 37.5 1 42.97 75 GLU A CA 1
ATOM 618 C C . GLU A 1 75 ? 3.809 34.344 37.406 1 42.97 75 GLU A C 1
ATOM 620 O O . GLU A 1 75 ? 4.121 33.656 38.375 1 42.97 75 GLU A O 1
ATOM 625 N N . ASP A 1 76 ? 3.439 33.719 36.344 1 48.41 76 ASP A N 1
ATOM 626 C CA . ASP A 1 76 ? 3.297 32.25 36.312 1 48.41 76 ASP A CA 1
ATOM 627 C C . ASP A 1 76 ? 4.586 31.594 35.844 1 48.41 76 ASP A C 1
ATOM 629 O O . ASP A 1 76 ? 4.562 30.453 35.375 1 48.41 76 ASP A O 1
ATOM 633 N N . GLN A 1 77 ? 5.668 32.25 35.969 1 55.75 77 GLN A N 1
ATOM 634 C CA . GLN A 1 77 ? 6.953 31.656 35.562 1 55.75 77 GLN A CA 1
ATOM 635 C C . GLN A 1 77 ? 7.465 30.703 36.656 1 55.75 77 GLN A C 1
ATOM 637 O O . GLN A 1 77 ? 7.734 31.125 37.781 1 55.75 77 GLN A O 1
ATOM 642 N N . VAL A 1 78 ? 7.414 29.438 36.469 1 65.31 78 VAL A N 1
ATOM 643 C CA . VAL A 1 78 ? 7.742 28.375 37.406 1 65.31 78 VAL A CA 1
ATOM 644 C C . VAL A 1 78 ? 9.227 28.031 37.281 1 65.31 78 VAL A C 1
ATOM 646 O O . VAL A 1 78 ? 9.852 27.625 38.281 1 65.31 78 VAL A O 1
ATOM 649 N N . ILE A 1 79 ? 9.938 28.344 36.156 1 72.25 79 ILE A N 1
ATOM 650 C CA . ILE A 1 79 ? 11.32 27.922 36 1 72.25 79 ILE A CA 1
ATOM 651 C C . ILE A 1 79 ? 12.156 29.047 35.375 1 72.25 79 ILE A C 1
ATOM 653 O O . ILE A 1 79 ? 11.609 29.953 34.75 1 72.25 79 ILE A O 1
ATOM 657 N N . ASP A 1 80 ? 13.398 29.234 35.812 1 72.25 80 ASP A N 1
ATOM 658 C CA . ASP A 1 80 ? 14.398 30.109 35.188 1 72.25 80 ASP A CA 1
ATOM 659 C C . ASP A 1 80 ? 15.57 29.312 34.656 1 72.25 80 ASP A C 1
ATOM 661 O O . ASP A 1 80 ? 16.188 28.531 35.375 1 72.25 80 ASP A O 1
ATOM 665 N N . VAL A 1 81 ? 15.734 29.406 33.438 1 73.81 81 VAL A N 1
ATOM 666 C CA . VAL A 1 81 ? 16.812 28.672 32.781 1 73.81 81 VAL A CA 1
ATOM 667 C C . VAL A 1 81 ? 18 29.609 32.562 1 73.81 81 VAL A C 1
ATOM 669 O O . VAL A 1 81 ? 17.859 30.641 31.891 1 73.81 81 VAL A O 1
ATOM 672 N N . GLU A 1 82 ? 19.188 29.375 33.125 1 72.81 82 GLU A N 1
ATOM 673 C CA . GLU A 1 82 ? 20.391 30.188 33 1 72.81 82 GLU A CA 1
ATOM 674 C C . GLU A 1 82 ? 21.359 29.578 32 1 72.81 82 GLU A C 1
ATOM 676 O O . GLU A 1 82 ? 21.516 28.359 31.922 1 72.81 82 GLU A O 1
ATOM 681 N N . ALA A 1 83 ? 21.844 30.406 31.109 1 74.38 83 ALA A N 1
ATOM 682 C CA . ALA A 1 83 ? 22.922 30.031 30.203 1 74.38 83 ALA A CA 1
ATOM 683 C C . ALA A 1 83 ? 24.297 30.328 30.797 1 74.38 83 ALA A C 1
ATOM 685 O O . ALA A 1 83 ? 24.625 31.5 31.047 1 74.38 83 ALA A O 1
ATOM 686 N N . LEU A 1 84 ? 25.062 29.312 31.281 1 73.06 84 LEU A N 1
ATOM 687 C CA . LEU A 1 84 ? 26.391 29.5 31.859 1 73.06 84 LEU A CA 1
ATOM 688 C C . LEU A 1 84 ? 27.484 29.344 30.812 1 73.06 84 LEU A C 1
ATOM 690 O O . LEU A 1 84 ? 27.391 28.484 29.922 1 73.06 84 LEU A O 1
ATOM 694 N N . PRO A 1 85 ? 28.344 30.359 30.75 1 68.38 85 PRO A N 1
ATOM 695 C CA . PRO A 1 85 ? 29.438 30.234 29.781 1 68.38 85 PRO A CA 1
ATOM 696 C C . PRO A 1 85 ? 30.375 29.062 30.094 1 68.38 85 PRO A C 1
ATOM 698 O O . PRO A 1 85 ? 30.625 28.766 31.266 1 68.38 85 PRO A O 1
ATOM 701 N N . ARG A 1 86 ? 30.438 28.016 29.375 1 58.69 86 ARG A N 1
ATOM 702 C CA . ARG A 1 86 ? 31.406 26.953 29.547 1 58.69 86 ARG A CA 1
ATOM 703 C C . ARG A 1 86 ? 32.812 27.422 29.125 1 58.69 86 ARG A C 1
ATOM 705 O O . ARG A 1 86 ? 32.938 28.297 28.266 1 58.69 86 ARG A O 1
ATOM 712 N N . ASP A 1 87 ? 33.812 27 29.906 1 48.06 87 ASP A N 1
ATOM 713 C CA . ASP A 1 87 ? 35.188 27.156 29.469 1 48.06 87 ASP A CA 1
ATOM 714 C C . ASP A 1 87 ? 35.406 26.578 28.062 1 48.06 87 ASP A C 1
ATOM 716 O O . ASP A 1 87 ? 35.125 25.406 27.812 1 48.06 87 ASP A O 1
ATOM 720 N N . GLY A 1 88 ? 35.312 27.562 26.922 1 49.72 88 GLY A N 1
ATOM 721 C CA . GLY A 1 88 ? 35.344 27.516 25.469 1 49.72 88 GLY A CA 1
ATOM 722 C C . GLY A 1 88 ? 34.094 28.062 24.812 1 49.72 88 GLY A C 1
ATOM 723 O O . GLY A 1 88 ? 33.281 28.703 25.469 1 49.72 88 GLY A O 1
ATOM 724 N N . SER A 1 89 ? 33.75 28.094 23.484 1 52.91 89 SER A N 1
ATOM 725 C CA . SER A 1 89 ? 32.844 28.828 22.609 1 52.91 89 SER A CA 1
ATOM 726 C C . SER A 1 89 ? 31.406 28.328 22.797 1 52.91 89 SER A C 1
ATOM 728 O O . SER A 1 89 ? 30.5 28.734 22.047 1 52.91 89 SER A O 1
ATOM 730 N N . GLY A 1 90 ? 31.109 27.484 23.969 1 60.53 90 GLY A N 1
ATOM 731 C CA . GLY A 1 90 ? 29.719 27.062 23.922 1 60.53 90 GLY A CA 1
ATOM 732 C C . GLY A 1 90 ? 28.984 27.312 25.234 1 60.53 90 GLY A C 1
ATOM 733 O O . GLY A 1 90 ? 29.578 27.781 26.203 1 60.53 90 GLY A O 1
ATOM 734 N N . HIS A 1 91 ? 27.641 27.672 25.312 1 69 91 HIS A N 1
ATOM 735 C CA . HIS A 1 91 ? 26.812 27.922 26.469 1 69 91 HIS A CA 1
ATOM 736 C C . HIS A 1 91 ? 26.281 26.609 27.062 1 69 91 HIS A C 1
ATOM 738 O O . HIS A 1 91 ? 26.062 25.641 26.328 1 69 91 HIS A O 1
ATOM 744 N N . PHE A 1 92 ? 26.469 26.406 28.391 1 73.62 92 PHE A N 1
ATOM 745 C CA . PHE A 1 92 ? 25.859 25.328 29.156 1 73.62 92 PHE A CA 1
ATOM 746 C C . PHE A 1 92 ? 24.562 25.797 29.828 1 73.62 92 PHE A C 1
ATOM 748 O O . PHE A 1 92 ? 24.531 26.859 30.438 1 73.62 92 PHE A O 1
ATOM 755 N N . TYR A 1 93 ? 23.375 25.125 29.594 1 74.31 93 TYR A N 1
ATOM 756 C CA . TYR A 1 93 ? 22.078 25.547 30.109 1 74.31 93 TYR A CA 1
ATOM 757 C C . TYR A 1 93 ? 21.719 24.797 31.391 1 74.31 93 TYR A C 1
ATOM 759 O O . TYR A 1 93 ? 21.938 23.578 31.469 1 74.31 93 TYR A O 1
ATOM 767 N N . ARG A 1 94 ? 21.297 25.438 32.469 1 73.44 94 ARG A N 1
ATOM 768 C CA . ARG A 1 94 ? 20.828 24.859 33.75 1 73.44 94 ARG A CA 1
ATOM 769 C C . ARG A 1 94 ? 19.531 25.516 34.188 1 73.44 94 ARG A C 1
ATOM 771 O O . ARG A 1 94 ? 19.406 26.734 34.156 1 73.44 94 ARG A O 1
ATOM 778 N N . THR A 1 95 ? 18.516 24.641 34.531 1 80.44 95 THR A N 1
ATOM 779 C CA . THR A 1 95 ? 17.203 25.141 34.969 1 80.44 95 THR A CA 1
ATOM 780 C C . THR A 1 95 ? 17.141 25.266 36.469 1 80.44 95 THR A C 1
ATOM 782 O O . THR A 1 95 ? 17.562 24.359 37.219 1 80.44 95 THR A O 1
ATOM 785 N N . ASN A 1 96 ? 16.766 26.391 36.938 1 72.12 96 ASN A N 1
ATOM 786 C CA . ASN A 1 96 ? 16.516 26.625 38.375 1 72.12 96 ASN A CA 1
ATOM 787 C C . ASN A 1 96 ? 15.031 26.812 38.656 1 72.12 96 ASN A C 1
ATOM 789 O O . ASN A 1 96 ? 14.312 27.391 37.844 1 72.12 96 ASN A O 1
ATOM 793 N N . PHE A 1 97 ? 14.539 26.156 39.719 1 73.69 97 PHE A N 1
ATOM 794 C CA . PHE A 1 97 ? 13.133 26.25 40.094 1 73.69 97 PHE A CA 1
ATOM 795 C C . PHE A 1 97 ? 12.875 27.484 40.938 1 73.69 97 PHE A C 1
ATOM 797 O O . PHE A 1 97 ? 13.617 27.734 41.906 1 73.69 97 PHE A O 1
ATOM 804 N N . LEU A 1 98 ? 11.945 28.344 40.5 1 64.38 98 LEU A N 1
ATOM 805 C CA . LEU A 1 98 ? 11.602 29.547 41.25 1 64.38 98 LEU A CA 1
ATOM 806 C C . LEU A 1 98 ? 10.594 29.234 42.344 1 64.38 98 LEU A C 1
ATOM 808 O O . LEU A 1 98 ? 10.555 29.922 43.375 1 64.38 98 LEU A O 1
ATOM 812 N N . ARG A 1 99 ? 9.609 28.391 42.094 1 60 99 ARG A N 1
ATOM 813 C CA . ARG A 1 99 ? 8.602 28.062 43.094 1 60 99 ARG A CA 1
ATOM 814 C C . ARG A 1 99 ? 8.719 26.594 43.5 1 60 99 ARG A C 1
ATOM 816 O O . ARG A 1 99 ? 9.219 25.766 42.75 1 60 99 ARG A O 1
ATOM 823 N N . GLN A 1 100 ? 8.539 26.328 44.844 1 53.78 100 GLN A N 1
ATOM 824 C CA . GLN A 1 100 ? 8.508 24.969 45.375 1 53.78 100 GLN A CA 1
ATOM 825 C C . GLN A 1 100 ? 7.547 24.094 44.562 1 53.78 100 GLN A C 1
ATOM 827 O O . GLN A 1 100 ? 6.344 24.359 44.531 1 53.78 100 GLN A O 1
ATOM 832 N N . SER A 1 101 ? 7.984 23.516 43.562 1 57.12 101 SER A N 1
ATOM 833 C CA . SER A 1 101 ? 7.16 22.656 42.719 1 57.12 101 SER A CA 1
ATOM 834 C C . SER A 1 101 ? 6.574 21.5 43.531 1 57.12 101 SER A C 1
ATOM 836 O O . SER A 1 101 ? 7.227 20.969 44.438 1 57.12 101 SER A O 1
ATOM 838 N N . GLU A 1 102 ? 5.32 21.344 43.594 1 59.16 102 GLU A N 1
ATOM 839 C CA . GLU A 1 102 ? 4.633 20.266 44.281 1 59.16 102 GLU A CA 1
ATOM 840 C C . GLU A 1 102 ? 5.285 18.922 43.969 1 59.16 102 GLU A C 1
ATOM 842 O O . GLU A 1 102 ? 5.199 17.984 44.781 1 59.16 102 GLU A O 1
ATOM 847 N N . GLY A 1 103 ? 5.895 18.734 42.875 1 63.53 103 GLY A N 1
ATOM 848 C CA . GLY A 1 103 ? 6.418 17.438 42.5 1 63.53 103 GLY A CA 1
ATOM 849 C C . GLY A 1 103 ? 7.816 17.172 43.031 1 63.53 103 GLY A C 1
ATOM 850 O O . GLY A 1 103 ? 8.344 16.078 42.875 1 63.53 103 GLY A O 1
ATOM 851 N N . GLY A 1 104 ? 8.398 18.016 43.906 1 68.25 104 GLY A N 1
ATOM 852 C CA . GLY A 1 104 ? 9.602 17.844 44.688 1 68.25 104 GLY A CA 1
ATOM 853 C C . GLY A 1 104 ? 10.828 17.531 43.875 1 68.25 104 GLY A C 1
ATOM 854 O O . GLY A 1 104 ? 11.062 18.156 42.844 1 68.25 104 GLY A O 1
ATOM 855 N N . GLU A 1 105 ? 11.508 16.422 44.156 1 81.69 105 GLU A N 1
ATOM 856 C CA . GLU A 1 105 ? 12.789 15.891 43.719 1 81.69 105 GLU A CA 1
ATOM 857 C C . GLU A 1 105 ? 12.688 15.305 42.312 1 81.69 105 GLU A C 1
ATOM 859 O O . GLU A 1 105 ? 13.617 15.422 41.5 1 81.69 105 GLU A O 1
ATOM 864 N N . ILE A 1 106 ? 11.516 14.898 41.875 1 86.56 106 ILE A N 1
ATOM 865 C CA . ILE A 1 106 ? 11.359 14.242 40.594 1 86.56 106 ILE A CA 1
ATOM 866 C C . ILE A 1 106 ? 11.305 15.297 39.469 1 86.56 106 ILE A C 1
ATOM 868 O O . ILE A 1 106 ? 11.82 15.086 38.375 1 86.56 106 ILE A O 1
ATOM 872 N N . GLU A 1 107 ? 10.727 16.391 39.781 1 86.69 107 GLU A N 1
ATOM 873 C CA . GLU A 1 107 ? 10.688 17.469 38.812 1 86.69 107 GLU A CA 1
ATOM 874 C C . GLU A 1 107 ? 12.078 18.047 38.562 1 86.69 107 GLU A C 1
ATOM 876 O O . GLU A 1 107 ? 12.414 18.406 37.438 1 86.69 107 GLU A O 1
ATOM 881 N N . GLU A 1 108 ? 12.867 18.094 39.594 1 85.88 108 GLU A N 1
ATOM 882 C CA . GLU A 1 108 ? 14.242 18.562 39.438 1 85.88 108 GLU A CA 1
ATOM 883 C C . GLU A 1 108 ? 15.047 17.594 38.562 1 85.88 108 GLU A C 1
ATOM 885 O O . GLU A 1 108 ? 15.883 18.031 37.75 1 85.88 108 GLU A O 1
ATOM 890 N N . MET A 1 109 ? 14.781 16.406 38.781 1 88.5 109 MET A N 1
ATOM 891 C CA . MET A 1 109 ? 15.453 15.391 37.969 1 88.5 109 MET A CA 1
ATOM 892 C C . MET A 1 109 ? 15.047 15.531 36.5 1 88.5 109 MET A C 1
ATOM 894 O O . MET A 1 109 ? 15.859 15.305 35.625 1 88.5 109 MET A O 1
ATOM 898 N N . PHE A 1 110 ? 13.805 15.867 36.312 1 91.44 110 PHE A N 1
ATOM 899 C CA . PHE A 1 110 ? 13.305 16.047 34.938 1 91.44 110 PHE A CA 1
ATOM 900 C C . PHE A 1 110 ? 14.039 17.188 34.25 1 91.44 110 PHE A C 1
ATOM 902 O O . PHE A 1 110 ? 14.531 17.031 33.125 1 91.44 110 PHE A O 1
ATOM 909 N N . PHE A 1 111 ? 14.172 18.281 34.875 1 90.44 111 PHE A N 1
ATOM 910 C CA . PHE A 1 111 ? 14.789 19.453 34.25 1 90.44 111 PHE A CA 1
ATOM 911 C C . PHE A 1 111 ? 16.297 19.281 34.156 1 90.44 111 PHE A C 1
ATOM 913 O O . PHE A 1 111 ? 16.938 19.797 33.25 1 90.44 111 PHE A O 1
ATOM 920 N N . GLU A 1 112 ? 16.906 18.594 35.062 1 90.31 112 GLU A N 1
ATOM 921 C CA . GLU A 1 112 ? 18.328 18.266 34.938 1 90.31 112 GLU A CA 1
ATOM 922 C C . GLU A 1 112 ? 18.609 17.422 33.688 1 90.31 112 GLU A C 1
ATOM 924 O O . GLU A 1 112 ? 19.578 17.688 32.969 1 90.31 112 GLU A O 1
ATOM 929 N N . LYS A 1 113 ? 17.781 16.422 33.562 1 92.81 113 LYS A N 1
ATOM 930 C CA . LYS A 1 113 ? 17.938 15.586 32.375 1 92.81 113 LYS A CA 1
ATOM 931 C C . LYS A 1 113 ? 17.672 16.391 31.094 1 92.81 113 LYS A C 1
ATOM 933 O O . LYS A 1 113 ? 18.344 16.188 30.078 1 92.81 113 LYS A O 1
ATOM 938 N N . LEU A 1 114 ? 16.688 17.203 31.172 1 93.06 114 LEU A N 1
ATOM 939 C CA . LEU A 1 114 ? 16.359 18.047 30.031 1 93.06 114 LEU A CA 1
ATOM 940 C C . LEU A 1 114 ? 17.531 18.953 29.656 1 93.06 114 LEU A C 1
ATOM 942 O O . LEU A 1 114 ? 17.844 19.109 28.469 1 93.06 114 LEU A O 1
ATOM 946 N N . ASP A 1 115 ? 18.172 19.516 30.625 1 92.12 115 ASP A N 1
ATOM 947 C CA . ASP A 1 115 ? 19.328 20.359 30.391 1 92.12 115 ASP A CA 1
ATOM 948 C C . ASP A 1 115 ? 20.5 19.562 29.812 1 92.12 115 ASP A C 1
ATOM 950 O O . ASP A 1 115 ? 21.203 20.031 28.922 1 92.12 115 ASP A O 1
ATOM 954 N N . GLN A 1 116 ? 20.688 18.438 30.344 1 92.62 116 GLN A N 1
ATOM 955 C CA . GLN A 1 116 ? 21.75 17.562 29.844 1 92.62 116 GLN A CA 1
ATOM 956 C C . GLN A 1 116 ? 21.516 17.219 28.359 1 92.62 116 GLN A C 1
ATOM 958 O O . GLN A 1 116 ? 22.469 17.219 27.578 1 92.62 116 GLN A O 1
ATOM 963 N N . GLU A 1 117 ? 20.297 16.922 28.094 1 94.25 117 GLU A N 1
ATOM 964 C CA . GLU A 1 117 ? 19.969 16.578 26.719 1 94.25 117 GLU A CA 1
ATOM 965 C C . GLU A 1 117 ? 20.141 17.797 25.797 1 94.25 117 GLU A C 1
ATOM 967 O O . GLU A 1 117 ? 20.594 17.656 24.672 1 94.25 117 GLU A O 1
ATOM 972 N N . LEU A 1 118 ? 19.734 18.938 26.203 1 93.44 118 LEU A N 1
ATOM 973 C CA . LEU A 1 118 ? 19.891 20.141 25.406 1 93.44 118 LEU A CA 1
ATOM 974 C C . LEU A 1 118 ? 21.359 20.422 25.125 1 93.44 118 LEU A C 1
ATOM 976 O O . LEU A 1 118 ? 21.719 20.766 24 1 93.44 118 LEU A O 1
ATOM 980 N N . ASN A 1 119 ? 22.203 20.234 26.094 1 93.12 119 ASN A N 1
ATOM 981 C CA . ASN A 1 119 ? 23.641 20.438 25.906 1 93.12 119 ASN A CA 1
ATOM 982 C C . ASN A 1 119 ? 24.25 19.422 24.953 1 93.12 119 ASN A C 1
ATOM 984 O O . ASN A 1 119 ? 25.094 19.766 24.125 1 93.12 119 ASN A O 1
ATOM 988 N N . LYS A 1 120 ? 23.812 18.266 25.094 1 93.69 120 LYS A N 1
ATOM 989 C CA . LYS A 1 120 ? 24.297 17.203 24.219 1 93.69 120 LYS A CA 1
ATOM 990 C C . LYS A 1 120 ? 23.922 17.484 22.766 1 93.69 120 LYS A C 1
ATOM 992 O O . LYS A 1 120 ? 24.781 17.422 21.875 1 93.69 120 LYS A O 1
ATOM 997 N N . VAL A 1 121 ? 22.672 17.781 22.531 1 94.94 121 VAL A N 1
ATOM 998 C CA . VAL A 1 121 ? 22.172 18.016 21.188 1 94.94 121 VAL A CA 1
ATOM 999 C C . VAL A 1 121 ? 22.828 19.266 20.594 1 94.94 121 VAL A C 1
ATOM 1001 O O . VAL A 1 121 ? 23.219 19.266 19.422 1 94.94 121 VAL A O 1
ATOM 1004 N N . ASN A 1 122 ? 23.016 20.266 21.375 1 93.25 122 ASN A N 1
ATOM 1005 C CA . ASN A 1 122 ? 23.641 21.516 20.906 1 93.25 122 ASN A CA 1
ATOM 1006 C C . ASN A 1 122 ? 25.109 21.312 20.562 1 93.25 122 ASN A C 1
ATOM 1008 O O . ASN A 1 122 ? 25.594 21.844 19.562 1 93.25 122 ASN A O 1
ATOM 1012 N N . LYS A 1 123 ? 25.797 20.562 21.328 1 93.44 123 LYS A N 1
ATOM 1013 C CA . LYS A 1 123 ? 27.203 20.297 21.062 1 93.44 123 LYS A CA 1
ATOM 1014 C C . LYS A 1 123 ? 27.375 19.5 19.766 1 93.44 123 LYS A C 1
ATOM 1016 O O . LYS A 1 123 ? 28.203 19.844 18.938 1 93.44 123 LYS A O 1
ATOM 1021 N N . PHE A 1 124 ? 26.641 18.484 19.656 1 94.56 124 PHE A N 1
ATOM 1022 C CA . PHE A 1 124 ? 26.703 17.672 18.453 1 94.56 124 PHE A CA 1
ATOM 1023 C C . PHE A 1 124 ? 26.391 18.516 17.203 1 94.56 124 PHE A C 1
ATOM 1025 O O . PHE A 1 124 ? 27.109 18.438 16.203 1 94.56 124 PHE A O 1
ATOM 1032 N N . TYR A 1 125 ? 25.312 19.281 17.312 1 94.69 125 TYR A N 1
ATOM 1033 C CA . TYR A 1 125 ? 24.891 20.109 16.188 1 94.69 125 TYR A CA 1
ATOM 1034 C C . TYR A 1 125 ? 25.969 21.125 15.828 1 94.69 125 TYR A C 1
ATOM 1036 O O . TYR A 1 125 ? 26.281 21.312 14.648 1 94.69 125 TYR A O 1
ATOM 1044 N N . LYS A 1 126 ? 26.531 21.719 16.766 1 93.38 126 LYS A N 1
ATOM 1045 C CA . LYS A 1 126 ? 27.578 22.719 16.531 1 93.38 126 LYS A CA 1
ATOM 1046 C C . LYS A 1 126 ? 28.797 22.094 15.875 1 93.38 126 LYS A C 1
ATOM 1048 O O . LYS A 1 126 ? 29.375 22.656 14.938 1 93.38 126 LYS A O 1
ATOM 1053 N N . ASP A 1 127 ? 29.141 20.969 16.328 1 93.56 127 ASP A N 1
ATOM 1054 C CA . ASP A 1 127 ? 30.281 20.266 15.758 1 93.56 127 ASP A CA 1
ATOM 1055 C C . ASP A 1 127 ? 30.047 19.922 14.289 1 93.56 127 ASP A C 1
ATOM 1057 O O . ASP A 1 127 ? 30.922 20.094 13.453 1 93.56 127 ASP A O 1
ATOM 1061 N N . LYS A 1 128 ? 28.922 19.453 14.039 1 93.81 128 LYS A N 1
ATOM 1062 C CA . LYS A 1 128 ? 28.594 19.062 12.672 1 93.81 128 LYS A CA 1
ATOM 1063 C C . LYS A 1 128 ? 28.5 20.281 11.758 1 93.81 128 LYS A C 1
ATOM 1065 O O . LYS A 1 128 ? 28.891 20.219 10.594 1 93.81 128 LYS A O 1
ATOM 1070 N N . VAL A 1 129 ? 27.953 21.391 12.273 1 93.88 129 VAL A N 1
ATOM 1071 C CA . VAL A 1 129 ? 27.844 22.609 11.484 1 93.88 129 VAL A CA 1
ATOM 1072 C C . VAL A 1 129 ? 29.219 23.172 11.172 1 93.88 129 VAL A C 1
ATOM 1074 O O . VAL A 1 129 ? 29.484 23.641 10.062 1 93.88 129 VAL A O 1
ATOM 1077 N N . GLU A 1 130 ? 30.094 23.094 12.094 1 92.69 130 GLU A N 1
ATOM 1078 C CA . GLU A 1 130 ? 31.469 23.531 11.859 1 92.69 130 GLU A CA 1
ATOM 1079 C C . GLU A 1 130 ? 32.156 22.688 10.781 1 92.69 130 GLU A C 1
ATOM 1081 O O . GLU A 1 130 ? 32.875 23.219 9.945 1 92.69 130 GLU A O 1
ATOM 1086 N N . ALA A 1 131 ? 31.875 21.484 10.852 1 91.81 131 ALA A N 1
ATOM 1087 C CA . ALA A 1 131 ? 32.438 20.594 9.836 1 91.81 131 ALA A CA 1
ATOM 1088 C C . ALA A 1 131 ? 31.906 20.938 8.445 1 91.81 131 ALA A C 1
ATOM 1090 O O . ALA A 1 131 ? 32.656 20.922 7.469 1 91.81 131 ALA A O 1
ATOM 1091 N N . VAL A 1 132 ? 30.656 21.219 8.336 1 92.56 132 VAL A N 1
ATOM 1092 C CA . VAL A 1 132 ? 30.047 21.516 7.047 1 92.56 132 VAL A CA 1
ATOM 1093 C C . VAL A 1 132 ? 30.531 22.891 6.562 1 92.56 132 VAL A C 1
ATOM 1095 O O . VAL A 1 132 ? 30.703 23.109 5.359 1 92.56 132 VAL A O 1
ATOM 1098 N N . ARG A 1 133 ? 30.781 23.766 7.449 1 92.06 133 ARG A N 1
ATOM 1099 C CA . ARG A 1 133 ? 31.312 25.078 7.078 1 92.06 133 ARG A CA 1
ATOM 1100 C C . ARG A 1 133 ? 32.688 24.953 6.473 1 92.06 133 ARG A C 1
ATOM 1102 O O . ARG A 1 133 ? 33.031 25.625 5.492 1 92.06 133 ARG A O 1
ATOM 1109 N N . SER A 1 134 ? 33.438 24.109 7.066 1 91.88 134 SER A N 1
ATOM 1110 C CA . SER A 1 134 ? 34.781 23.844 6.531 1 91.88 134 SER A CA 1
ATOM 1111 C C . SER A 1 134 ? 34.688 23.203 5.156 1 91.88 134 SER A C 1
ATOM 1113 O O . SER A 1 134 ? 35.5 23.516 4.266 1 91.88 134 SER A O 1
ATOM 1115 N N . GLU A 1 135 ? 33.812 22.328 5.051 1 92.06 135 GLU A N 1
ATOM 1116 C CA . GLU A 1 135 ? 33.625 21.672 3.76 1 92.06 135 GLU A CA 1
ATOM 1117 C C . GLU A 1 135 ? 33.125 22.656 2.705 1 92.06 135 GLU A C 1
ATOM 1119 O O . GLU A 1 135 ? 33.5 22.578 1.538 1 92.06 135 GLU A O 1
ATOM 1124 N N . ALA A 1 136 ? 32.281 23.547 3.078 1 92.88 136 ALA A N 1
ATOM 1125 C CA . ALA A 1 136 ? 31.797 24.578 2.164 1 92.88 136 ALA A CA 1
ATOM 1126 C C . ALA A 1 136 ? 32.938 25.453 1.672 1 92.88 136 ALA A C 1
ATOM 1128 O O . ALA A 1 136 ? 32.969 25.844 0.503 1 92.88 136 ALA A O 1
ATOM 1129 N N . ALA A 1 137 ? 33.844 25.734 2.52 1 90.44 137 ALA A N 1
ATOM 1130 C CA . ALA A 1 137 ? 35.031 26.516 2.143 1 90.44 137 ALA A CA 1
ATOM 1131 C C . ALA A 1 137 ? 35.875 25.781 1.117 1 90.44 137 ALA A C 1
ATOM 1133 O O . ALA A 1 137 ? 36.375 26.391 0.171 1 90.44 137 ALA A O 1
ATOM 1134 N N . GLU A 1 138 ? 36 24.562 1.373 1 90.75 138 GLU A N 1
ATOM 1135 C CA . GLU A 1 138 ? 36.75 23.75 0.42 1 90.75 138 GLU A CA 1
ATOM 1136 C C . GLU A 1 138 ? 36.031 23.688 -0.933 1 90.75 138 GLU A C 1
ATOM 1138 O O . GLU A 1 138 ? 36.688 23.688 -1.979 1 90.75 138 GLU A O 1
ATOM 1143 N N . LEU A 1 139 ? 34.75 23.594 -0.925 1 92.25 139 LEU A N 1
ATOM 1144 C CA . LEU A 1 139 ? 34 23.547 -2.162 1 92.25 139 LEU A CA 1
ATOM 1145 C C . LEU A 1 139 ? 34.094 24.859 -2.928 1 92.25 139 LEU A C 1
ATOM 1147 O O . LEU A 1 139 ? 34.094 24.859 -4.16 1 92.25 139 LEU A O 1
ATOM 1151 N N . ASN A 1 140 ? 34.25 25.906 -2.217 1 89.94 140 ASN A N 1
ATOM 1152 C CA . ASN A 1 140 ? 34.469 27.203 -2.857 1 89.94 140 ASN A CA 1
ATOM 1153 C C . ASN A 1 140 ? 35.781 27.203 -3.652 1 89.94 140 ASN A C 1
ATOM 1155 O O . ASN A 1 140 ? 35.812 27.703 -4.781 1 89.94 140 ASN A O 1
ATOM 1159 N N . LYS A 1 141 ? 36.719 26.625 -3.061 1 88.12 141 LYS A N 1
ATOM 1160 C CA . LYS A 1 141 ? 38 26.531 -3.748 1 88.12 141 LYS A CA 1
ATOM 1161 C C . LYS A 1 141 ? 37.875 25.656 -4.996 1 88.12 141 LYS A C 1
ATOM 1163 O O . LYS A 1 141 ? 38.469 25.984 -6.031 1 88.12 141 LYS A O 1
ATOM 1168 N N . GLN A 1 142 ? 37.188 24.641 -4.797 1 90.94 142 GLN A N 1
ATOM 1169 C CA . GLN A 1 142 ? 36.969 23.734 -5.922 1 90.94 142 GLN A CA 1
ATOM 1170 C C . GLN A 1 142 ? 36.25 24.422 -7.062 1 90.94 142 GLN A C 1
ATOM 1172 O O . GLN A 1 142 ? 36.562 24.234 -8.234 1 90.94 142 GLN A O 1
ATOM 1177 N N . MET A 1 143 ? 35.281 25.203 -6.75 1 90.62 143 MET A N 1
ATOM 1178 C CA . MET A 1 143 ? 34.5 25.906 -7.758 1 90.62 143 MET A CA 1
ATOM 1179 C C . MET A 1 143 ? 35.344 26.953 -8.469 1 90.62 143 MET A C 1
ATOM 1181 O O . MET A 1 143 ? 35.188 27.156 -9.68 1 90.62 143 MET A O 1
ATOM 1185 N N . ASP A 1 144 ? 36.188 27.578 -7.77 1 86.94 144 ASP A N 1
ATOM 1186 C CA . ASP A 1 144 ? 37.062 28.562 -8.375 1 86.94 144 ASP A CA 1
ATOM 1187 C C . ASP A 1 144 ? 38 27.891 -9.391 1 86.94 144 ASP A C 1
ATOM 1189 O O . ASP A 1 144 ? 38.25 28.438 -10.469 1 86.94 144 ASP A O 1
ATOM 1193 N N . ALA A 1 145 ? 38.438 26.766 -8.953 1 87.5 145 ALA A N 1
ATOM 1194 C CA . ALA A 1 145 ? 39.281 26.016 -9.859 1 87.5 145 ALA A CA 1
ATOM 1195 C C . ALA A 1 145 ? 38.531 25.562 -11.102 1 87.5 145 ALA A C 1
ATOM 1197 O O . ALA A 1 145 ? 39.062 25.562 -12.203 1 87.5 145 ALA A O 1
ATOM 1198 N N . LEU A 1 146 ? 37.344 25.156 -10.93 1 89.62 146 LEU A N 1
ATOM 1199 C CA . LEU A 1 146 ? 36.5 24.719 -12.055 1 89.62 146 LEU A CA 1
ATOM 1200 C C . LEU A 1 146 ? 36.281 25.859 -13.031 1 89.62 146 LEU A C 1
ATOM 1202 O O . LEU A 1 146 ? 36.344 25.688 -14.242 1 89.62 146 LEU A O 1
ATOM 1206 N N . ILE A 1 147 ? 35.969 27.016 -12.5 1 86.81 147 ILE A N 1
ATOM 1207 C CA . ILE A 1 147 ? 35.719 28.188 -13.328 1 86.81 147 ILE A CA 1
ATOM 1208 C C . ILE A 1 147 ? 36.969 28.578 -14.094 1 86.81 147 ILE A C 1
ATOM 1210 O O . ILE A 1 147 ? 36.906 28.906 -15.281 1 86.81 147 ILE A O 1
ATOM 1214 N N . ALA A 1 148 ? 38.062 28.469 -13.469 1 83.75 148 ALA A N 1
ATOM 1215 C CA . ALA A 1 148 ? 39.344 28.75 -14.125 1 83.75 148 ALA A CA 1
ATOM 1216 C C . ALA A 1 148 ? 39.625 27.766 -15.25 1 83.75 148 ALA A C 1
ATOM 1218 O O . ALA A 1 148 ? 40.094 28.141 -16.328 1 83.75 148 ALA A O 1
ATOM 1219 N N . LEU A 1 149 ? 39.312 26.594 -14.906 1 86.12 149 LEU A N 1
ATOM 1220 C CA . LEU A 1 149 ? 39.5 25.562 -15.914 1 86.12 149 LEU A CA 1
ATOM 1221 C C . LEU A 1 149 ? 38.562 25.766 -17.109 1 86.12 149 LEU A C 1
ATOM 1223 O O . LEU A 1 149 ? 38.969 25.562 -18.25 1 86.12 149 LEU A O 1
ATOM 1227 N N . ARG A 1 150 ? 37.406 26.172 -16.922 1 86.5 150 ARG A N 1
ATOM 1228 C CA . ARG A 1 150 ? 36.438 26.453 -17.984 1 86.5 150 ARG A CA 1
ATOM 1229 C C . ARG A 1 150 ? 36.938 27.562 -18.891 1 86.5 150 ARG A C 1
ATOM 1231 O O . ARG A 1 150 ? 36.844 27.453 -20.125 1 86.5 150 ARG A O 1
ATOM 1238 N N . ILE A 1 151 ? 37.406 28.562 -18.312 1 82.56 151 ILE A N 1
ATOM 1239 C CA . ILE A 1 151 ? 37.906 29.719 -19.047 1 82.56 151 ILE A CA 1
ATOM 1240 C C . ILE A 1 151 ? 39.094 29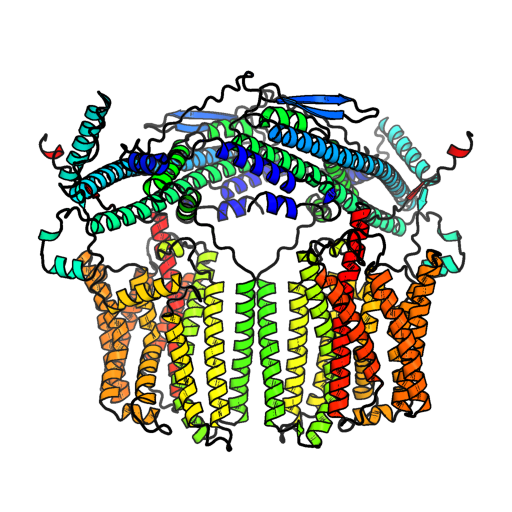.297 -19.906 1 82.56 151 ILE A C 1
ATOM 1242 O O . ILE A 1 151 ? 39.188 29.672 -21.078 1 82.56 151 ILE A O 1
ATOM 1246 N N . LYS A 1 152 ? 39.906 28.531 -19.344 1 82.5 152 LYS A N 1
ATOM 1247 C CA . LYS A 1 152 ? 41.094 28.109 -20.062 1 82.5 152 LYS A CA 1
ATOM 1248 C C . LYS A 1 152 ? 40.75 27.203 -21.234 1 82.5 152 LYS A C 1
ATOM 1250 O O . LYS A 1 152 ? 41.312 27.328 -22.312 1 82.5 152 LYS A O 1
ATOM 1255 N N . VAL A 1 153 ? 39.875 26.297 -21 1 85.12 153 VAL A N 1
ATOM 1256 C CA . VAL A 1 153 ? 39.469 25.375 -22.047 1 85.12 153 VAL A CA 1
ATOM 1257 C C . VAL A 1 153 ? 38.75 26.125 -23.172 1 85.12 153 VAL A C 1
ATOM 1259 O O . VAL A 1 153 ? 38.938 25.844 -24.344 1 85.12 153 VAL A O 1
ATOM 1262 N N . ASP A 1 154 ? 37.969 27.094 -22.859 1 80.31 154 ASP A N 1
ATOM 1263 C CA . ASP A 1 154 ? 37.25 27.875 -23.844 1 80.31 154 ASP A CA 1
ATOM 1264 C C . ASP A 1 154 ? 38.188 28.766 -24.641 1 80.31 154 ASP A C 1
ATOM 1266 O O . ASP A 1 154 ? 37.969 28.984 -25.828 1 80.31 154 ASP A O 1
ATOM 1270 N N . THR A 1 155 ? 39.156 29.328 -24.094 1 75.62 155 THR A N 1
ATOM 1271 C CA . THR A 1 155 ? 40.125 30.188 -24.766 1 75.62 155 THR A CA 1
ATOM 1272 C C . THR A 1 155 ? 41 29.375 -25.719 1 75.62 155 THR A C 1
ATOM 1274 O O . THR A 1 155 ? 41.344 29.844 -26.797 1 75.62 155 THR A O 1
ATOM 1277 N N . LYS A 1 156 ? 41.312 28.219 -25.344 1 73.12 156 LYS A N 1
ATOM 1278 C CA . LYS A 1 156 ? 42.125 27.375 -26.219 1 73.12 156 LYS A CA 1
ATOM 1279 C C . LYS A 1 156 ? 41.344 26.922 -27.438 1 73.12 156 LYS A C 1
ATOM 1281 O O . LYS A 1 156 ? 41.906 26.812 -28.531 1 73.12 156 LYS A O 1
ATOM 1286 N N . ASN A 1 157 ? 40.125 26.562 -27.328 1 61.62 157 ASN A N 1
ATOM 1287 C CA . ASN A 1 157 ? 39.344 26.125 -28.469 1 61.62 157 ASN A CA 1
ATOM 1288 C C . ASN A 1 157 ? 38.906 27.297 -29.344 1 61.62 157 ASN A C 1
ATOM 1290 O O . ASN A 1 157 ? 38.281 27.094 -30.391 1 61.62 157 ASN A O 1
ATOM 1294 N N . ALA A 1 158 ? 38.969 28.609 -29.109 1 56.72 158 ALA A N 1
ATOM 1295 C CA . ALA A 1 158 ? 38.688 29.734 -29.969 1 56.72 158 ALA A CA 1
ATOM 1296 C C . ALA A 1 158 ? 39.812 29.922 -31.016 1 56.72 158 ALA A C 1
ATOM 1298 O O . ALA A 1 158 ? 40.969 30.031 -30.672 1 56.72 158 ALA A O 1
ATOM 1299 N N . SER A 1 159 ? 39.781 29.281 -32.125 1 48.19 159 SER A N 1
ATOM 1300 C CA . SER A 1 159 ? 40.625 29.453 -33.312 1 48.19 159 SER A CA 1
ATOM 1301 C C . SER A 1 159 ? 41 30.906 -33.531 1 48.19 159 SER A C 1
ATOM 1303 O O . SER A 1 159 ? 40.188 31.797 -33.281 1 48.19 159 SER A O 1
ATOM 1305 N N . PRO A 1 160 ? 42.281 31.359 -33.844 1 43.62 160 PRO A N 1
ATOM 1306 C CA . PRO A 1 160 ? 42.719 32.719 -34.188 1 43.62 160 PRO A CA 1
ATOM 1307 C C . PRO A 1 160 ? 41.781 33.406 -35.188 1 43.62 160 PRO A C 1
ATOM 1309 O O . PRO A 1 160 ? 41.844 34.625 -35.344 1 43.62 160 PRO A O 1
ATOM 1312 N N . ASP A 1 161 ? 41.312 32.688 -36.25 1 38.97 161 ASP A N 1
ATOM 1313 C CA . ASP A 1 161 ? 40.781 33.406 -37.406 1 38.97 161 ASP A CA 1
ATOM 1314 C C . ASP A 1 161 ? 39.594 34.25 -37.031 1 38.97 161 ASP A C 1
ATOM 1316 O O . ASP A 1 161 ? 39.219 35.188 -37.75 1 38.97 161 ASP A O 1
ATOM 1320 N N . ASN A 1 162 ? 38.594 33.812 -36.344 1 35.56 162 ASN A N 1
ATOM 1321 C CA . ASN A 1 162 ? 37.375 34.625 -36.281 1 35.56 162 ASN A CA 1
ATOM 1322 C C . ASN A 1 162 ? 37.531 35.75 -35.25 1 35.56 162 ASN A C 1
ATOM 1324 O O . ASN A 1 162 ? 36.812 35.75 -34.25 1 35.56 162 ASN A O 1
ATOM 1328 N N . ALA A 1 163 ? 38.75 36.406 -35.062 1 34.97 163 ALA A N 1
ATOM 1329 C CA . ALA A 1 163 ? 39 37.688 -34.438 1 34.97 163 ALA A CA 1
ATOM 1330 C C . ALA A 1 163 ? 38.094 38.781 -35.062 1 34.97 163 ALA A C 1
ATOM 1332 O O . ALA A 1 163 ? 38.312 39.969 -34.812 1 34.97 163 ALA A O 1
ATOM 1333 N N . THR A 1 164 ? 37.438 38.438 -36.219 1 33.34 164 THR A N 1
ATOM 1334 C CA . THR A 1 164 ? 36.75 39.594 -36.719 1 33.34 164 THR A CA 1
ATOM 1335 C C . THR A 1 164 ? 35.625 40.031 -35.781 1 33.34 164 THR A C 1
ATOM 1337 O O . THR A 1 164 ? 34.75 40.781 -36.156 1 33.34 164 THR A O 1
ATOM 1340 N N . ALA A 1 165 ? 35.25 39.281 -34.781 1 31.97 165 ALA A N 1
ATOM 1341 C CA . ALA A 1 165 ? 34.094 39.875 -34.125 1 31.97 165 ALA A CA 1
ATOM 1342 C C . ALA A 1 165 ? 34.406 41.312 -33.688 1 31.97 165 ALA A C 1
ATOM 1344 O O . ALA A 1 165 ? 35.594 41.656 -33.5 1 31.97 165 ALA A O 1
ATOM 1345 N N . VAL A 1 166 ? 33.312 42.25 -33.719 1 32.66 166 VAL A N 1
ATOM 1346 C CA . VAL A 1 166 ? 33.094 43.688 -33.531 1 32.66 166 VAL A CA 1
ATOM 1347 C C . VAL A 1 166 ? 33.781 44.156 -32.25 1 32.66 166 VAL A C 1
ATOM 1349 O O . VAL A 1 166 ? 33.688 43.5 -31.219 1 32.66 166 VAL A O 1
ATOM 1352 N N . PRO A 1 167 ? 34.844 45 -32.344 1 32.12 167 PRO A N 1
ATOM 1353 C CA . PRO A 1 167 ? 35.344 45.781 -31.219 1 32.12 167 PRO A CA 1
ATOM 1354 C C . PRO A 1 167 ? 34.25 46.312 -30.328 1 32.12 167 PRO A C 1
ATOM 1356 O O . PRO A 1 167 ? 33.469 47.188 -30.766 1 32.12 167 PRO A O 1
ATOM 1359 N N . LEU A 1 168 ? 33.281 45.531 -29.859 1 28.53 168 LEU A N 1
ATOM 1360 C CA . LEU A 1 168 ? 32.438 46.312 -28.953 1 28.53 168 LEU A CA 1
ATOM 1361 C C . LEU A 1 168 ? 33.281 47.125 -28 1 28.53 168 LEU A C 1
ATOM 1363 O O . LEU A 1 168 ? 34.062 46.594 -27.188 1 28.53 168 LEU A O 1
ATOM 1367 N N . ARG A 1 169 ? 33.781 48.375 -28.312 1 30.8 169 ARG A N 1
ATOM 1368 C CA . ARG A 1 169 ? 34.344 49.531 -27.609 1 30.8 169 ARG A CA 1
ATOM 1369 C C . ARG A 1 169 ? 33.656 49.75 -26.266 1 30.8 169 ARG A C 1
ATOM 1371 O O . ARG A 1 169 ? 33.625 50.875 -25.75 1 30.8 169 ARG A O 1
ATOM 1378 N N . THR A 1 170 ? 32.688 49 -25.844 1 29.41 170 THR A N 1
ATOM 1379 C CA . THR A 1 170 ? 32.219 49.531 -24.578 1 29.41 170 THR A CA 1
ATOM 1380 C C . THR A 1 170 ? 33.406 49.719 -23.594 1 29.41 170 THR A C 1
ATOM 1382 O O . THR A 1 170 ? 34.281 48.875 -23.547 1 29.41 170 THR A O 1
ATOM 1385 N N . SER A 1 171 ? 33.594 50.969 -22.938 1 30.55 171 SER A N 1
ATOM 1386 C CA . SER A 1 171 ? 34.594 51.656 -22.125 1 30.55 171 SER A CA 1
ATOM 1387 C C . SER A 1 171 ? 35.281 50.656 -21.156 1 30.55 171 SER A C 1
ATOM 1389 O O . SER A 1 171 ? 34.969 49.469 -21.172 1 30.55 171 SER A O 1
ATOM 1391 N N . THR A 1 172 ? 35.406 51.219 -19.781 1 32.78 172 THR A N 1
ATOM 1392 C CA . THR A 1 172 ? 36.188 51.031 -18.562 1 32.78 172 THR A CA 1
ATOM 1393 C C . THR A 1 172 ? 35.969 49.625 -18.016 1 32.78 172 THR A C 1
ATOM 1395 O O . THR A 1 172 ? 36.719 49.156 -17.172 1 32.78 172 THR A O 1
ATOM 1398 N N . ARG A 1 173 ? 34.844 49.094 -18.156 1 34.25 173 ARG A N 1
ATOM 1399 C CA . ARG A 1 173 ? 34.469 47.875 -17.453 1 34.25 173 ARG A CA 1
ATOM 1400 C C . ARG A 1 173 ? 35.25 46.688 -17.984 1 34.25 173 ARG A C 1
ATOM 1402 O O . ARG A 1 173 ? 35.062 45.562 -17.5 1 34.25 173 ARG A O 1
ATOM 1409 N N . THR A 1 174 ? 36 46.781 -19.016 1 37.59 174 THR A N 1
ATOM 1410 C CA . THR A 1 174 ? 36.719 45.688 -19.656 1 37.59 174 THR A CA 1
ATOM 1411 C C . THR A 1 174 ? 37.969 45.344 -18.875 1 37.59 174 THR A C 1
ATOM 1413 O O . THR A 1 174 ? 38.5 44.219 -18.984 1 37.59 174 THR A O 1
ATOM 1416 N N . LEU A 1 175 ? 38.656 46.312 -18.312 1 37.53 175 LEU A N 1
ATOM 1417 C CA . LEU A 1 175 ? 39.875 46.031 -17.578 1 37.53 175 LEU A CA 1
ATOM 1418 C C . LEU A 1 175 ? 39.594 45.156 -16.375 1 37.53 175 LEU A C 1
ATOM 1420 O O . LEU A 1 175 ? 40.469 44.375 -15.969 1 37.53 175 LEU A O 1
ATOM 1424 N N . GLU A 1 176 ? 38.531 45.469 -15.695 1 37.41 176 GLU A N 1
ATOM 1425 C CA . GLU A 1 176 ? 38.188 44.656 -14.531 1 37.41 176 GLU A CA 1
ATOM 1426 C C . GLU A 1 176 ? 37.875 43.219 -14.93 1 37.41 176 GLU A C 1
ATOM 1428 O O . GLU A 1 176 ? 38.125 42.281 -14.172 1 37.41 176 GLU A O 1
ATOM 1433 N N . GLU A 1 177 ? 37.344 43.031 -16.094 1 43.84 177 GLU A N 1
ATOM 1434 C CA . GLU A 1 177 ? 37.031 41.688 -16.562 1 43.84 177 GLU A CA 1
ATOM 1435 C C . GLU A 1 177 ? 38.312 40.906 -16.891 1 43.84 177 GLU A C 1
ATOM 1437 O O . GLU A 1 177 ? 38.375 39.688 -16.672 1 43.84 177 GLU A O 1
ATOM 1442 N N . ASN A 1 178 ? 39.281 41.531 -17.516 1 45.31 178 ASN A N 1
ATOM 1443 C CA . ASN A 1 178 ? 40.531 40.875 -17.844 1 45.31 178 ASN A CA 1
ATOM 1444 C C . ASN A 1 178 ? 41.312 40.5 -16.578 1 45.31 178 ASN A C 1
ATOM 1446 O O . ASN A 1 178 ? 42.062 39.531 -16.578 1 45.31 178 ASN A O 1
ATOM 1450 N N . LYS A 1 179 ? 41.281 41.344 -15.555 1 45.34 179 LYS A N 1
ATOM 1451 C CA . LYS A 1 179 ? 41.906 41.031 -14.289 1 45.34 179 LYS A CA 1
ATOM 1452 C C . LYS A 1 179 ? 41.25 39.812 -13.609 1 45.34 179 LYS A C 1
ATOM 1454 O O . LYS A 1 179 ? 41.938 39 -12.984 1 45.34 179 LYS A O 1
ATOM 1459 N N . CYS A 1 180 ? 40 39.719 -13.695 1 48.62 180 CYS A N 1
ATOM 1460 C CA . CYS A 1 180 ? 39.312 38.562 -13.133 1 48.62 180 CYS A CA 1
ATOM 1461 C C . CYS A 1 180 ? 39.688 37.281 -13.859 1 48.62 180 CYS A C 1
ATOM 1463 O O . CYS A 1 180 ? 39.844 36.219 -13.242 1 48.62 180 CYS A O 1
ATOM 1465 N N . GLU A 1 181 ? 39.875 37.344 -15.195 1 54.66 181 GLU A N 1
ATOM 1466 C CA . GLU A 1 181 ? 40.344 36.219 -15.969 1 54.66 181 GLU A CA 1
ATOM 1467 C C . GLU A 1 181 ? 41.75 35.812 -15.562 1 54.66 181 GLU A C 1
ATOM 1469 O O . GLU A 1 181 ? 42.062 34.625 -15.43 1 54.66 181 GLU A O 1
ATOM 1474 N N . ASP A 1 182 ? 42.625 36.812 -15.414 1 55.25 182 ASP A N 1
ATOM 1475 C CA . ASP A 1 182 ? 44.031 36.531 -15.094 1 55.25 182 ASP A CA 1
ATOM 1476 C C . ASP A 1 182 ? 44.156 35.906 -13.703 1 55.25 182 ASP A C 1
ATOM 1478 O O . ASP A 1 182 ? 44.938 35 -13.492 1 55.25 182 ASP A O 1
ATOM 1482 N N . HIS A 1 183 ? 43.406 36.406 -12.758 1 57.12 183 HIS A N 1
ATOM 1483 C CA . HIS A 1 183 ? 43.469 35.875 -11.406 1 57.12 183 HIS A CA 1
ATOM 1484 C C . HIS A 1 183 ? 42.969 34.438 -11.352 1 57.12 183 HIS A C 1
ATOM 1486 O O . HIS A 1 183 ? 43.5 33.594 -10.625 1 57.12 183 HIS A O 1
ATOM 1492 N N . SER A 1 184 ? 41.969 34.188 -12.141 1 62.88 184 SER A N 1
ATOM 1493 C CA . SER A 1 184 ? 41.406 32.844 -12.18 1 62.88 184 SER A CA 1
ATOM 1494 C C . SER A 1 184 ? 42.375 31.859 -12.797 1 62.88 184 SER A C 1
ATOM 1496 O O . SER A 1 184 ? 42.5 30.719 -12.344 1 62.88 184 SER A O 1
ATOM 1498 N N . LEU A 1 185 ? 43.156 32.312 -13.68 1 68.06 185 LEU A N 1
ATOM 1499 C CA . LEU A 1 185 ? 44.094 31.422 -14.367 1 68.06 185 LEU A CA 1
ATOM 1500 C C . LEU A 1 185 ? 45.281 31.109 -13.492 1 68.06 185 LEU A C 1
ATOM 1502 O O . LEU A 1 185 ? 45.906 30.047 -13.633 1 68.06 185 LEU A O 1
ATOM 1506 N N . GLU A 1 186 ? 45.562 32.062 -12.57 1 69.56 186 GLU A N 1
ATOM 1507 C CA . GLU A 1 186 ? 46.656 31.828 -11.648 1 69.56 186 GLU A CA 1
ATOM 1508 C C . GLU A 1 186 ? 46.344 30.672 -10.695 1 69.56 186 GLU A C 1
ATOM 1510 O O . GLU A 1 186 ? 47.25 29.969 -10.242 1 69.56 186 GLU A O 1
ATOM 1515 N N . ILE A 1 187 ? 45.156 30.375 -10.5 1 75.06 187 ILE A N 1
ATOM 1516 C CA . ILE A 1 187 ? 44.719 29.328 -9.586 1 75.06 187 ILE A CA 1
ATOM 1517 C C . ILE A 1 187 ? 45.094 27.953 -10.18 1 75.06 187 ILE A C 1
ATOM 1519 O O . ILE A 1 187 ? 45.438 27.031 -9.445 1 75.06 187 ILE A O 1
ATOM 1523 N N . LEU A 1 188 ? 45.094 27.922 -11.453 1 76.38 188 LEU A N 1
ATOM 1524 C CA . LEU A 1 188 ? 45.312 26.641 -12.109 1 76.38 188 LEU A CA 1
ATOM 1525 C C . LEU A 1 188 ? 46.75 26.203 -12 1 76.38 188 LEU A C 1
ATOM 1527 O O . LEU A 1 188 ? 47.062 25.016 -12.125 1 76.38 188 LEU A O 1
ATOM 1531 N N . GLU A 1 189 ? 47.594 27.219 -11.75 1 73.5 189 GLU A N 1
ATOM 1532 C CA . GLU A 1 189 ? 49 26.891 -11.641 1 73.5 189 GLU A CA 1
ATOM 1533 C C . GLU A 1 189 ? 49.281 26.109 -10.352 1 73.5 189 GLU A C 1
ATOM 1535 O O . GLU A 1 189 ? 50.25 25.375 -10.273 1 73.5 189 GLU A O 1
ATOM 1540 N N . HIS A 1 190 ? 48.312 26.109 -9.438 1 75.5 190 HIS A N 1
ATOM 1541 C CA . HIS A 1 190 ? 48.531 25.469 -8.148 1 75.5 190 HIS A CA 1
ATOM 1542 C C . HIS A 1 190 ? 47.562 24.312 -7.938 1 75.5 190 HIS A C 1
ATOM 1544 O O . HIS A 1 190 ? 47.344 23.875 -6.801 1 75.5 190 HIS A O 1
ATOM 1550 N N . VAL A 1 191 ? 47 23.859 -9.031 1 78.56 191 VAL A N 1
ATOM 1551 C CA . VAL A 1 191 ? 45.969 22.844 -8.836 1 78.56 191 VAL A CA 1
ATOM 1552 C C . VAL A 1 191 ? 46.312 21.609 -9.656 1 78.56 191 VAL A C 1
ATOM 1554 O O . VAL A 1 191 ? 46.75 21.719 -10.797 1 78.56 191 VAL A O 1
ATOM 1557 N N . LYS A 1 192 ? 46.344 20.469 -8.961 1 76.69 192 LYS A N 1
ATOM 1558 C CA . LYS A 1 192 ? 46.5 19.188 -9.648 1 76.69 192 LYS A CA 1
ATOM 1559 C C . LYS A 1 192 ? 45.188 18.422 -9.695 1 76.69 192 LYS A C 1
ATOM 1561 O O . LYS A 1 192 ? 44.344 18.562 -8.797 1 76.69 192 LYS A O 1
ATOM 1566 N N . ILE A 1 193 ? 44.938 17.75 -10.758 1 77.69 193 ILE A N 1
ATOM 1567 C CA . ILE A 1 193 ? 43.719 16.938 -10.875 1 77.69 193 ILE A CA 1
ATOM 1568 C C . ILE A 1 193 ? 43.969 15.555 -10.273 1 77.69 193 ILE A C 1
ATOM 1570 O O . ILE A 1 193 ? 45 14.93 -10.531 1 77.69 193 ILE A O 1
ATOM 1574 N N . ASN A 1 194 ? 43.188 15.18 -9.344 1 68.69 194 ASN A N 1
ATOM 1575 C CA . ASN A 1 194 ? 43.281 13.875 -8.695 1 68.69 194 ASN A CA 1
ATOM 1576 C C . ASN A 1 194 ? 42.7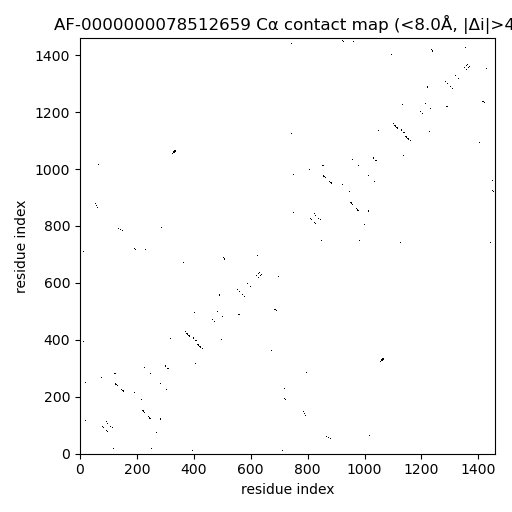19 12.766 -9.594 1 68.69 194 ASN A C 1
ATOM 1578 O O . ASN A 1 194 ? 41.562 12.828 -10.039 1 68.69 194 ASN A O 1
ATOM 1582 N N . ASN A 1 195 ? 43.594 12.016 -10.328 1 59.66 195 ASN A N 1
ATOM 1583 C CA . ASN A 1 195 ? 43.125 10.859 -11.094 1 59.66 195 ASN A CA 1
ATOM 1584 C C . ASN A 1 195 ? 42.938 9.641 -10.195 1 59.66 195 ASN A C 1
ATOM 1586 O O . ASN A 1 195 ? 43.875 9.172 -9.555 1 59.66 195 ASN A O 1
ATOM 1590 N N . THR A 1 196 ? 41.906 9.422 -9.664 1 56.5 196 THR A N 1
ATOM 1591 C CA . THR A 1 196 ? 41.656 8.273 -8.805 1 56.5 196 THR A CA 1
ATOM 1592 C C . THR A 1 196 ? 41.812 6.965 -9.578 1 56.5 196 THR A C 1
ATOM 1594 O O . THR A 1 196 ? 41.375 6.852 -10.719 1 56.5 196 THR A O 1
ATOM 1597 N N . LEU A 1 197 ? 42.938 6.191 -9.281 1 54.16 197 LEU A N 1
ATOM 1598 C CA . LEU A 1 197 ? 43.312 4.871 -9.789 1 54.16 197 LEU A CA 1
ATOM 1599 C C . LEU A 1 197 ? 42.094 3.936 -9.766 1 54.16 197 LEU A C 1
ATOM 1601 O O . LEU A 1 197 ? 42.156 2.855 -9.18 1 54.16 197 LEU A O 1
ATOM 1605 N N . GLU A 1 198 ? 40.938 4.332 -10.219 1 62.97 198 GLU A N 1
ATOM 1606 C CA . GLU A 1 198 ? 39.781 3.49 -10.031 1 62.97 198 GLU A CA 1
ATOM 1607 C C . GLU A 1 198 ? 39.5 2.639 -11.266 1 62.97 198 GLU A C 1
ATOM 1609 O O . GLU A 1 198 ? 38.75 1.664 -11.203 1 62.97 198 GLU A O 1
ATOM 1614 N N . THR A 1 199 ? 40.406 2.846 -12.383 1 65.38 199 THR A N 1
ATOM 1615 C CA . THR A 1 199 ? 40.156 2.078 -13.602 1 65.38 199 THR A CA 1
ATOM 1616 C C . THR A 1 199 ? 41.312 1.138 -13.898 1 65.38 199 THR A C 1
ATOM 1618 O O . THR A 1 199 ? 42.406 1.337 -13.391 1 65.38 199 THR A O 1
ATOM 1621 N N . PRO A 1 200 ? 41.031 0.002 -14.5 1 69 200 PRO A N 1
ATOM 1622 C CA . PRO A 1 200 ? 42.094 -0.963 -14.844 1 69 200 PRO A CA 1
ATOM 1623 C C . PRO A 1 200 ? 43.312 -0.305 -15.469 1 69 200 PRO A C 1
ATOM 1625 O O . PRO A 1 200 ? 44.438 -0.67 -15.148 1 69 200 PRO A O 1
ATOM 1628 N N . ARG A 1 201 ? 43.094 0.637 -16.297 1 65.38 201 ARG A N 1
ATOM 1629 C CA . ARG A 1 201 ? 44.219 1.288 -16.984 1 65.38 201 ARG A CA 1
ATOM 1630 C C . ARG A 1 201 ? 45.094 2.064 -16 1 65.38 201 ARG A C 1
ATOM 1632 O O . ARG A 1 201 ? 46.312 2.008 -16.078 1 65.38 201 ARG A O 1
ATOM 1639 N N . SER A 1 202 ? 44.406 2.77 -15.133 1 66.44 202 SER A N 1
ATOM 1640 C CA . SER A 1 202 ? 45.156 3.562 -14.156 1 66.44 202 SER A CA 1
ATOM 1641 C C . SER A 1 202 ? 45.938 2.672 -13.195 1 66.44 202 SER A C 1
ATOM 1643 O O . SER A 1 202 ? 47.062 3.002 -12.797 1 66.44 202 SER A O 1
ATOM 1645 N N . THR A 1 203 ? 45.375 1.557 -12.891 1 67.62 203 THR A N 1
ATOM 1646 C CA . THR A 1 203 ? 46.031 0.614 -11.992 1 67.62 203 THR A CA 1
ATOM 1647 C C . THR A 1 203 ? 47.281 0.02 -12.656 1 67.62 203 THR A C 1
ATOM 1649 O O . THR A 1 203 ? 48.344 -0.081 -12.023 1 67.62 203 THR A O 1
ATOM 1652 N N . LEU A 1 204 ? 47 -0.38 -13.859 1 68.06 204 LEU A N 1
ATOM 1653 C CA . LEU A 1 204 ? 48.125 -0.945 -14.602 1 68.06 204 LEU A CA 1
ATOM 1654 C C . LEU A 1 204 ? 49.25 0.082 -14.758 1 68.06 204 LEU A C 1
ATOM 1656 O O . LEU A 1 204 ? 50.438 -0.254 -14.648 1 68.06 204 LEU A O 1
ATOM 1660 N N . LYS A 1 205 ? 48.781 1.401 -15 1 63.66 205 LYS A N 1
ATOM 1661 C CA . LYS A 1 205 ? 49.75 2.475 -15.156 1 63.66 205 LYS A CA 1
ATOM 1662 C C . LYS A 1 205 ? 50.469 2.773 -13.844 1 63.66 205 LYS A C 1
ATOM 1664 O O . LYS A 1 205 ? 51.656 3.082 -13.828 1 63.66 205 LYS A O 1
ATOM 1669 N N . GLY A 1 206 ? 49.688 2.793 -12.82 1 60.91 206 GLY A N 1
ATOM 1670 C CA . GLY A 1 206 ? 50.281 3.002 -11.508 1 60.91 206 GLY A CA 1
ATOM 1671 C C . GLY A 1 206 ? 51.281 1.941 -11.133 1 60.91 206 GLY A C 1
ATOM 1672 O O . GLY A 1 206 ? 52.344 2.252 -10.562 1 60.91 206 GLY A O 1
ATOM 1673 N N . VAL A 1 207 ? 50.906 0.732 -11.438 1 60.28 207 VAL A N 1
ATOM 1674 C CA . VAL A 1 207 ? 51.812 -0.36 -11.125 1 60.28 207 VAL A CA 1
ATOM 1675 C C . VAL A 1 207 ? 53.094 -0.225 -11.953 1 60.28 207 VAL A C 1
ATOM 1677 O O . VAL A 1 207 ? 54.188 -0.481 -11.461 1 60.28 207 VAL A O 1
ATOM 1680 N N . PHE A 1 208 ? 52.781 0.352 -13.25 1 55 208 PHE A N 1
ATOM 1681 C CA . PHE A 1 208 ? 53.938 0.467 -14.125 1 55 208 PHE A CA 1
ATOM 1682 C C . PHE A 1 208 ? 54.562 1.858 -14.023 1 55 208 PHE A C 1
ATOM 1684 O O . PHE A 1 208 ? 55.469 2.197 -14.789 1 55 208 PHE A O 1
ATOM 1691 N N . LYS A 1 209 ? 54.438 2.754 -13.023 1 54.34 209 LYS A N 1
ATOM 1692 C CA . LYS A 1 209 ? 55.094 3.996 -12.609 1 54.34 209 LYS A CA 1
ATOM 1693 C C . LYS A 1 209 ? 55.094 5.012 -13.75 1 54.34 209 LYS A C 1
ATOM 1695 O O . LYS A 1 209 ? 56.094 5.695 -13.961 1 54.34 209 LYS A O 1
ATOM 1700 N N . ASP A 1 210 ? 54.188 4.984 -14.672 1 50.72 210 ASP A N 1
ATOM 1701 C CA . ASP A 1 210 ? 54.281 5.996 -15.719 1 50.72 210 ASP A CA 1
ATOM 1702 C C . ASP A 1 210 ? 53.688 7.324 -15.258 1 50.72 210 ASP A C 1
ATOM 1704 O O . ASP A 1 210 ? 52.469 7.418 -14.992 1 50.72 210 ASP A O 1
ATOM 1708 N N . SER A 1 211 ? 54.312 8.141 -14.492 1 48.41 211 SER A N 1
ATOM 1709 C CA . SER A 1 211 ? 54.062 9.398 -13.805 1 48.41 211 SER A CA 1
ATOM 1710 C C . SER A 1 211 ? 53.562 10.469 -14.766 1 48.41 211 SER A C 1
ATOM 1712 O O . SER A 1 211 ? 53.188 11.57 -14.344 1 48.41 211 SER A O 1
ATOM 1714 N N . LYS A 1 212 ? 53.656 10.484 -16.125 1 48.47 212 LYS A N 1
ATOM 1715 C CA . LYS A 1 212 ? 53.562 11.688 -16.953 1 48.47 212 LYS A CA 1
ATOM 1716 C C . LYS A 1 212 ? 52.125 12.219 -16.953 1 48.47 212 LYS A C 1
ATOM 1718 O O . LYS A 1 212 ? 51.875 13.344 -17.391 1 48.47 212 LYS A O 1
ATOM 1723 N N . ASP A 1 213 ? 51.156 11.484 -16.734 1 50.69 213 ASP A N 1
ATOM 1724 C CA . ASP A 1 213 ? 49.781 11.812 -17.156 1 50.69 213 ASP A CA 1
ATOM 1725 C C . ASP A 1 213 ? 49.094 12.672 -16.109 1 50.69 213 ASP A C 1
ATOM 1727 O O . ASP A 1 213 ? 47.875 12.945 -16.234 1 50.69 213 ASP A O 1
ATOM 1731 N N . ASP A 1 214 ? 49.781 13.078 -15.016 1 53.66 214 ASP A N 1
ATOM 1732 C CA . ASP A 1 214 ? 49.062 13.859 -14 1 53.66 214 ASP A CA 1
ATOM 1733 C C . ASP A 1 214 ? 48.969 15.328 -14.414 1 53.66 214 ASP A C 1
ATOM 1735 O O . ASP A 1 214 ? 48.531 16.172 -13.625 1 53.66 214 ASP A O 1
ATOM 1739 N N . GLU A 1 215 ? 49.406 15.711 -15.562 1 57.31 215 GLU A N 1
ATOM 1740 C CA . GLU A 1 215 ? 49.375 17.125 -15.906 1 57.31 215 GLU A CA 1
ATOM 1741 C C . GLU A 1 215 ? 48.062 17.469 -16.609 1 57.31 215 GLU A C 1
ATOM 1743 O O . GLU A 1 215 ? 47.469 16.625 -17.312 1 57.31 215 GLU A O 1
ATOM 1748 N N . LEU A 1 216 ? 47.375 18.547 -16.141 1 63.59 216 LEU A N 1
ATOM 1749 C CA . LEU A 1 216 ? 46.156 19.094 -16.719 1 63.59 216 LEU A CA 1
ATOM 1750 C C . LEU A 1 216 ? 46.312 19.266 -18.234 1 63.59 216 LEU A C 1
ATOM 1752 O O . LEU A 1 216 ? 47.219 19.953 -18.703 1 63.59 216 LEU A O 1
ATOM 1756 N N . ARG A 1 217 ? 45.844 18.469 -19.062 1 65.88 217 ARG A N 1
ATOM 1757 C CA . ARG A 1 217 ? 45.906 18.547 -20.516 1 65.88 217 ARG A CA 1
ATOM 1758 C C . ARG A 1 217 ? 44.938 19.578 -21.047 1 65.88 217 ARG A C 1
ATOM 1760 O O . ARG A 1 217 ? 45 19.969 -22.219 1 65.88 217 ARG A O 1
ATOM 1767 N N . PHE A 1 218 ? 44.062 20.219 -20.094 1 72.62 218 PHE A N 1
ATOM 1768 C CA . PHE A 1 218 ? 43.125 21.266 -20.406 1 72.62 218 PHE A CA 1
ATOM 1769 C C . PHE A 1 218 ? 42.25 20.875 -21.609 1 72.62 218 PHE A C 1
ATOM 1771 O O . PHE A 1 218 ? 42.094 21.656 -22.547 1 72.62 218 PHE A O 1
ATOM 1778 N N . ARG A 1 219 ? 41.812 19.641 -21.672 1 78.44 219 ARG A N 1
ATOM 1779 C CA . ARG A 1 219 ? 40.938 19.141 -22.734 1 78.44 219 ARG A CA 1
ATOM 1780 C C . ARG A 1 219 ? 39.469 19.156 -22.297 1 78.44 219 ARG A C 1
ATOM 1782 O O . ARG A 1 219 ? 39.188 19.234 -21.094 1 78.44 219 ARG A O 1
ATOM 1789 N N . LYS A 1 220 ? 38.656 19.156 -23.281 1 84.75 220 LYS A N 1
ATOM 1790 C CA . LYS A 1 220 ? 37.219 19.188 -23.047 1 84.75 220 LYS A CA 1
ATOM 1791 C C . LYS A 1 220 ? 36.75 17.938 -22.297 1 84.75 220 LYS A C 1
ATOM 1793 O O . LYS A 1 220 ? 35.844 18.016 -21.469 1 84.75 220 LYS A O 1
ATOM 1798 N N . GLU A 1 221 ? 37.375 16.859 -22.547 1 83.75 221 GLU A N 1
ATOM 1799 C CA . GLU A 1 221 ? 37 15.609 -21.875 1 83.75 221 GLU A CA 1
ATOM 1800 C C . GLU A 1 221 ? 37.312 15.68 -20.375 1 83.75 221 GLU A C 1
ATOM 1802 O O . GLU A 1 221 ? 36.562 15.18 -19.547 1 83.75 221 GLU A O 1
ATOM 1807 N N . GLU A 1 222 ? 38.375 16.281 -20.109 1 82.25 222 GLU A N 1
ATOM 1808 C CA . GLU A 1 222 ? 38.781 16.453 -18.719 1 82.25 222 GLU A CA 1
ATOM 1809 C C . GLU A 1 222 ? 37.812 17.375 -17.984 1 82.25 222 GLU A C 1
ATOM 1811 O O . GLU A 1 222 ? 37.469 17.125 -16.828 1 82.25 222 GLU A O 1
ATOM 1816 N N . LEU A 1 223 ? 37.375 18.359 -18.656 1 86.44 223 LEU A N 1
ATOM 1817 C CA . LEU A 1 223 ? 36.406 19.281 -18.078 1 86.44 223 LEU A CA 1
ATOM 1818 C C . LEU A 1 223 ? 35.094 18.562 -17.766 1 86.44 223 LEU A C 1
ATOM 1820 O O . LEU A 1 223 ? 34.5 18.766 -16.688 1 86.44 223 LEU A O 1
ATOM 1824 N N . ARG A 1 224 ? 34.75 17.75 -18.656 1 88.38 224 ARG A N 1
ATOM 1825 C CA . ARG A 1 224 ? 33.5 17 -18.453 1 88.38 224 ARG A CA 1
ATOM 1826 C C . ARG A 1 224 ? 33.594 16.062 -17.266 1 88.38 224 ARG A C 1
ATOM 1828 O O . ARG A 1 224 ? 32.656 15.906 -16.484 1 88.38 224 ARG A O 1
ATOM 1835 N N . LYS A 1 225 ? 34.688 15.438 -17.125 1 86.12 225 LYS A N 1
ATOM 1836 C CA . LYS A 1 225 ? 34.906 14.523 -16.016 1 86.12 225 LYS A CA 1
ATOM 1837 C C . LYS A 1 225 ? 34.906 15.273 -14.68 1 86.12 225 LYS A C 1
ATOM 1839 O O . LYS A 1 225 ? 34.281 14.82 -13.719 1 86.12 225 LYS A O 1
ATOM 1844 N N . VAL A 1 226 ? 35.531 16.359 -14.664 1 87.62 226 VAL A N 1
ATOM 1845 C CA . VAL A 1 226 ? 35.594 17.156 -13.438 1 87.62 226 VAL A CA 1
ATOM 1846 C C . VAL A 1 226 ? 34.219 17.703 -13.094 1 87.62 226 VAL A C 1
ATOM 1848 O O . VAL A 1 226 ? 33.812 17.703 -11.922 1 87.62 226 VAL A O 1
ATOM 1851 N N . GLU A 1 227 ? 33.562 18.141 -14.039 1 90.25 227 GLU A N 1
ATOM 1852 C CA . GLU A 1 227 ? 32.188 18.641 -13.82 1 90.25 227 GLU A CA 1
ATOM 1853 C C . GLU A 1 227 ? 31.281 17.547 -13.289 1 90.25 227 GLU A C 1
ATOM 1855 O O . GLU A 1 227 ? 30.453 17.797 -12.406 1 90.25 227 GLU A O 1
ATOM 1860 N N . GLY A 1 228 ? 31.453 16.422 -13.828 1 89.5 228 GLY A N 1
ATOM 1861 C CA . GLY A 1 228 ? 30.656 15.289 -13.352 1 89.5 228 GLY A CA 1
ATOM 1862 C C . GLY A 1 228 ? 30.953 14.922 -11.914 1 89.5 228 GLY A C 1
ATOM 1863 O O . GLY A 1 228 ? 30.031 14.633 -11.141 1 89.5 228 GLY A O 1
ATOM 1864 N N . GLN A 1 229 ? 32.125 14.992 -11.578 1 89.19 229 GLN A N 1
ATOM 1865 C CA . GLN A 1 229 ? 32.5 14.672 -10.211 1 89.19 229 GLN A CA 1
ATOM 1866 C C . GLN A 1 229 ? 32.031 15.734 -9.234 1 89.19 229 GLN A C 1
ATOM 1868 O O . GLN A 1 229 ? 31.562 15.406 -8.141 1 89.19 229 GLN A O 1
ATOM 1873 N N . LEU A 1 230 ? 32.156 16.938 -9.602 1 91.31 230 LEU A N 1
ATOM 1874 C CA . LEU A 1 230 ? 31.719 18.016 -8.727 1 91.31 230 LEU A CA 1
ATOM 1875 C C . LEU A 1 230 ? 30.203 18.016 -8.562 1 91.31 230 LEU A C 1
ATOM 1877 O O . LEU A 1 230 ? 29.688 18.359 -7.5 1 91.31 230 LEU A O 1
ATOM 1881 N N . ARG A 1 231 ? 29.594 17.672 -9.594 1 92.12 231 ARG A N 1
ATOM 1882 C CA . ARG A 1 231 ? 28.141 17.531 -9.508 1 92.12 231 ARG A CA 1
ATOM 1883 C C . ARG A 1 231 ? 27.75 16.547 -8.414 1 92.12 231 ARG A C 1
ATOM 1885 O O . ARG A 1 231 ? 26.875 16.844 -7.594 1 92.12 231 ARG A O 1
ATOM 1892 N N . VAL A 1 232 ? 28.422 15.438 -8.375 1 90.62 232 VAL A N 1
ATOM 1893 C CA . VAL A 1 232 ? 28.125 14.406 -7.383 1 90.62 232 VAL A CA 1
ATOM 1894 C C . VAL A 1 232 ? 28.484 14.922 -5.988 1 90.62 232 VAL A C 1
ATOM 1896 O O . VAL A 1 232 ? 27.766 14.664 -5.02 1 90.62 232 VAL A O 1
ATOM 1899 N N . VAL A 1 233 ? 29.5 15.656 -5.922 1 92.19 233 VAL A N 1
ATOM 1900 C CA . VAL A 1 233 ? 29.953 16.188 -4.645 1 92.19 233 VAL A CA 1
ATOM 1901 C C . VAL A 1 233 ? 28.906 17.172 -4.094 1 92.19 233 VAL A C 1
ATOM 1903 O O . VAL A 1 233 ? 28.594 17.141 -2.902 1 92.19 233 VAL A O 1
ATOM 1906 N N . PHE A 1 234 ? 28.391 17.969 -4.93 1 93.44 234 PHE A N 1
ATOM 1907 C CA . PHE A 1 234 ? 27.406 18.938 -4.504 1 93.44 234 PHE A CA 1
ATOM 1908 C C . PHE A 1 234 ? 26.109 18.25 -4.074 1 93.44 234 PHE A C 1
ATOM 1910 O O . PHE A 1 234 ? 25.453 18.688 -3.127 1 93.44 234 PHE A O 1
ATOM 1917 N N . ILE A 1 235 ? 25.781 17.25 -4.75 1 92.06 235 ILE A N 1
ATOM 1918 C CA . ILE A 1 235 ? 24.578 16.516 -4.391 1 92.06 235 ILE A CA 1
ATOM 1919 C C . ILE A 1 235 ? 24.75 15.898 -3.004 1 92.06 235 ILE A C 1
ATOM 1921 O O . ILE A 1 235 ? 23.844 15.984 -2.166 1 92.06 235 ILE A O 1
ATOM 1925 N N . GLU A 1 236 ? 25.906 15.336 -2.754 1 91.44 236 GLU A N 1
ATOM 1926 C CA . GLU A 1 236 ? 26.188 14.727 -1.453 1 91.44 236 GLU A CA 1
ATOM 1927 C C . GLU A 1 236 ? 26.234 15.789 -0.354 1 91.44 236 GLU A C 1
ATOM 1929 O O . GLU A 1 236 ? 25.781 15.555 0.764 1 91.44 236 GLU A O 1
ATOM 1934 N N . PHE A 1 237 ? 26.828 16.938 -0.697 1 93.12 237 PHE A N 1
ATOM 1935 C CA . PHE A 1 237 ? 26.922 18.031 0.27 1 93.12 237 PHE A CA 1
ATOM 1936 C C . PHE A 1 237 ? 25.531 18.547 0.617 1 93.12 237 PHE A C 1
ATOM 1938 O O . PHE A 1 237 ? 25.234 18.844 1.78 1 93.12 237 PHE A O 1
ATOM 1945 N N . TYR A 1 238 ? 24.719 18.625 -0.373 1 93.94 238 TYR A N 1
ATOM 1946 C CA . TYR A 1 238 ? 23.344 19.062 -0.165 1 93.94 238 TYR A CA 1
ATOM 1947 C C . TYR A 1 238 ? 22.594 18.094 0.747 1 93.94 238 TYR A C 1
ATOM 1949 O O . TYR A 1 238 ? 21.859 18.516 1.641 1 93.94 238 TYR A O 1
ATOM 1957 N N . GLN A 1 239 ? 22.781 16.844 0.558 1 92 239 GLN A N 1
ATOM 1958 C CA . GLN A 1 239 ? 22.125 15.844 1.393 1 92 239 GLN A CA 1
ATOM 1959 C C . GLN A 1 239 ? 22.594 15.945 2.842 1 92 239 GLN A C 1
ATOM 1961 O O . GLN A 1 239 ? 21.812 15.75 3.77 1 92 239 GLN A O 1
ATOM 1966 N N . LYS A 1 240 ? 23.828 16.203 2.992 1 92.56 240 LYS A N 1
ATOM 1967 C CA . LYS A 1 240 ? 24.391 16.406 4.332 1 92.56 240 LYS A CA 1
ATOM 1968 C C . LYS A 1 240 ? 23.703 17.562 5.043 1 92.56 240 LYS A C 1
ATOM 1970 O O . LYS A 1 240 ? 23.328 17.453 6.215 1 92.56 240 LYS A O 1
ATOM 1975 N N . LEU A 1 241 ? 23.5 18.609 4.328 1 94.31 241 LEU A N 1
ATOM 1976 C CA . LEU A 1 241 ? 22.859 19.797 4.887 1 94.31 241 LEU A CA 1
ATOM 1977 C C . LEU A 1 241 ? 21.391 19.516 5.223 1 94.31 241 LEU A C 1
ATOM 1979 O O . LEU A 1 241 ? 20.891 19.969 6.258 1 94.31 241 LEU A O 1
ATOM 1983 N N . ARG A 1 242 ? 20.797 18.797 4.426 1 92.88 242 ARG A N 1
ATOM 1984 C CA . ARG A 1 242 ? 19.391 18.469 4.656 1 92.88 242 ARG A CA 1
ATOM 1985 C C . ARG A 1 242 ? 19.234 17.625 5.918 1 92.88 242 ARG A C 1
ATOM 1987 O O . ARG A 1 242 ? 18.297 17.812 6.684 1 92.88 242 ARG A O 1
ATOM 1994 N N . LEU A 1 243 ? 20.125 16.641 6.117 1 92.94 243 LEU A N 1
ATOM 1995 C CA . LEU A 1 243 ? 20.078 15.805 7.309 1 92.94 243 LEU A CA 1
ATOM 1996 C C . LEU A 1 243 ? 20.281 16.625 8.57 1 92.94 243 LEU A C 1
ATOM 1998 O O . LEU A 1 243 ? 19.625 16.406 9.586 1 92.94 243 LEU A O 1
ATOM 2002 N N . LEU A 1 244 ? 21.141 17.594 8.461 1 94 244 LEU A N 1
ATOM 2003 C CA . LEU A 1 244 ? 21.406 18.453 9.617 1 94 244 LEU A CA 1
ATOM 2004 C C . LEU A 1 244 ? 20.219 19.344 9.922 1 94 244 LEU A C 1
ATOM 2006 O O . LEU A 1 244 ? 19.891 19.578 11.094 1 94 244 LEU A O 1
ATOM 2010 N N . LYS A 1 245 ? 19.594 19.812 8.891 1 93.75 245 LYS A N 1
ATOM 2011 C CA . LYS A 1 245 ? 18.391 20.609 9.086 1 93.75 245 LYS A CA 1
ATOM 2012 C C . LYS A 1 245 ? 17.297 19.781 9.742 1 93.75 245 LYS A C 1
ATOM 2014 O O . LYS A 1 245 ? 16.609 20.25 10.664 1 93.75 245 LYS A O 1
ATOM 2019 N N . ASN A 1 246 ? 17.188 18.609 9.25 1 92.81 246 ASN A N 1
ATOM 2020 C CA . ASN A 1 246 ? 16.203 17.719 9.836 1 92.81 246 ASN A CA 1
ATOM 2021 C C . ASN A 1 246 ? 16.547 17.375 11.281 1 92.81 246 ASN A C 1
ATOM 2023 O O . ASN A 1 246 ? 15.648 17.203 12.117 1 92.81 246 ASN A O 1
ATOM 2027 N N . TYR A 1 247 ? 17.812 17.188 11.578 1 94.19 247 TYR A N 1
ATOM 2028 C CA . TYR A 1 247 ? 18.266 16.922 12.938 1 94.19 247 TYR A CA 1
ATOM 2029 C C . TYR A 1 247 ? 17.828 18.031 13.883 1 94.19 247 TYR A C 1
ATOM 2031 O O . TYR A 1 247 ? 17.297 17.766 14.961 1 94.19 247 TYR A O 1
ATOM 2039 N N . SER A 1 248 ? 17.984 19.25 13.445 1 94.31 248 SER A N 1
ATOM 2040 C CA . SER A 1 248 ? 17.594 20.391 14.258 1 94.31 248 SER A CA 1
ATOM 2041 C C . SER A 1 248 ? 16.078 20.469 14.422 1 94.31 248 SER A C 1
ATOM 2043 O O . SER A 1 248 ? 15.578 20.625 15.531 1 94.31 248 SER A O 1
ATOM 2045 N N . PHE A 1 249 ? 15.414 20.281 13.438 1 92.69 249 PHE A N 1
ATOM 2046 C CA . PHE A 1 249 ? 13.953 20.344 13.445 1 92.69 249 PHE A CA 1
ATOM 2047 C C . PHE A 1 249 ? 13.367 19.281 14.367 1 92.69 249 PHE A C 1
ATOM 2049 O O . PHE A 1 249 ? 12.477 19.562 15.164 1 92.69 249 PHE A O 1
ATOM 2056 N N . MET A 1 250 ? 13.891 18.094 14.195 1 93.69 250 MET A N 1
ATOM 2057 C CA . MET A 1 250 ? 13.344 16.969 14.961 1 93.69 250 MET A CA 1
ATOM 2058 C C . MET A 1 250 ? 13.625 17.141 16.453 1 93.69 250 MET A C 1
ATOM 2060 O O . MET A 1 250 ? 12.773 16.844 17.281 1 93.69 250 MET A O 1
ATOM 2064 N N . ASN A 1 251 ? 14.719 17.594 16.75 1 94.5 251 ASN A N 1
ATOM 2065 C CA . ASN A 1 251 ? 15.039 17.812 18.156 1 94.5 251 ASN A CA 1
ATOM 2066 C C . ASN A 1 251 ? 14.227 18.953 18.75 1 94.5 251 ASN A C 1
ATOM 2068 O O . ASN A 1 251 ? 13.758 18.859 19.891 1 94.5 251 ASN A O 1
ATOM 2072 N N . LEU A 1 252 ? 14.055 20.062 18 1 93.69 252 LEU A N 1
ATOM 2073 C CA . LEU A 1 252 ? 13.227 21.156 18.469 1 93.69 252 LEU A CA 1
ATOM 2074 C C . LEU A 1 252 ? 11.789 20.703 18.703 1 93.69 252 LEU A C 1
ATOM 2076 O O . LEU A 1 252 ? 11.18 21.062 19.719 1 93.69 252 LEU A O 1
ATOM 2080 N N . ALA A 1 253 ? 11.367 19.938 17.734 1 93.62 253 ALA A N 1
ATOM 2081 C CA . ALA A 1 253 ? 10.023 19.391 17.875 1 93.62 253 ALA A CA 1
ATOM 2082 C C . ALA A 1 253 ? 9.914 18.5 19.109 1 93.62 253 ALA A C 1
ATOM 2084 O O . ALA A 1 253 ? 8.898 18.516 19.812 1 93.62 253 ALA A O 1
ATOM 2085 N N . ALA A 1 254 ? 10.906 17.719 19.359 1 94.81 254 ALA A N 1
ATOM 2086 C CA . ALA A 1 254 ? 10.914 16.828 20.516 1 94.81 254 ALA A CA 1
ATOM 2087 C C . ALA A 1 254 ? 10.891 17.625 21.812 1 94.81 254 ALA A C 1
ATOM 2089 O O . ALA A 1 254 ? 10.156 17.281 22.75 1 94.81 254 ALA A O 1
ATOM 2090 N N . PHE A 1 255 ? 11.633 18.703 21.922 1 93.94 255 PHE A N 1
ATOM 2091 C CA . PHE A 1 255 ? 11.648 19.562 23.094 1 93.94 255 PHE A CA 1
ATOM 2092 C C . PHE A 1 255 ? 10.281 20.203 23.312 1 93.94 255 PHE A C 1
ATOM 2094 O O . PHE A 1 255 ? 9.781 20.266 24.438 1 93.94 255 PHE A O 1
ATOM 2101 N N . SER A 1 256 ? 9.742 20.656 22.266 1 92.31 256 SER A N 1
ATOM 2102 C CA . SER A 1 256 ? 8.43 21.297 22.344 1 92.31 256 SER A CA 1
ATOM 2103 C C . SER A 1 256 ? 7.363 20.312 22.812 1 92.31 256 SER A C 1
ATOM 2105 O O . SER A 1 256 ? 6.551 20.641 23.672 1 92.31 256 SER A O 1
ATOM 2107 N N . LYS A 1 257 ? 7.395 19.141 22.266 1 92.81 257 LYS A N 1
ATOM 2108 C CA . LYS A 1 257 ? 6.383 18.141 22.594 1 92.81 257 LYS A CA 1
ATOM 2109 C C . LYS A 1 257 ? 6.523 17.656 24.031 1 92.81 257 LYS A C 1
ATOM 2111 O O . LYS A 1 257 ? 5.527 17.5 24.734 1 92.81 257 LYS A O 1
ATOM 2116 N N . ILE A 1 258 ? 7.719 17.453 24.438 1 93.25 258 ILE A N 1
ATOM 2117 C CA . ILE A 1 258 ? 7.938 16.938 25.797 1 93.25 258 ILE A CA 1
ATOM 2118 C C . ILE A 1 258 ? 7.559 18 26.812 1 93.25 258 ILE A C 1
ATOM 2120 O O . ILE A 1 258 ? 7.02 17.688 27.875 1 93.25 258 ILE A O 1
ATOM 2124 N N . MET A 1 259 ? 7.781 19.234 26.547 1 90.81 259 MET A N 1
ATOM 2125 C CA . MET A 1 259 ? 7.445 20.328 27.453 1 90.81 259 MET A CA 1
ATOM 2126 C C . MET A 1 259 ? 5.941 20.562 27.484 1 90.81 259 MET A C 1
ATOM 2128 O O . MET A 1 259 ? 5.387 20.922 28.531 1 90.81 259 MET A O 1
ATOM 2132 N N . LYS A 1 260 ? 5.336 20.406 26.375 1 89.25 260 LYS A N 1
ATOM 2133 C CA . LYS A 1 260 ? 3.877 20.484 26.344 1 89.25 260 LYS A CA 1
ATOM 2134 C C . LYS A 1 260 ? 3.25 19.406 27.219 1 89.25 260 LYS A C 1
ATOM 2136 O O . LYS A 1 260 ? 2.268 19.656 27.922 1 89.25 260 LYS A O 1
ATOM 2141 N N . LYS A 1 261 ? 3.809 18.25 27.219 1 90.12 261 LYS A N 1
ATOM 2142 C CA . LYS A 1 261 ? 3.33 17.156 28.047 1 90.12 261 LYS A CA 1
ATOM 2143 C C . LYS A 1 261 ? 3.559 17.453 29.531 1 90.12 261 LYS A C 1
ATOM 2145 O O . LYS A 1 261 ? 2.721 17.125 30.375 1 90.12 261 LYS A O 1
ATOM 2150 N N . TYR A 1 262 ? 4.664 17.984 29.781 1 89.94 262 TYR A N 1
ATOM 2151 C CA . TYR A 1 262 ? 4.965 18.391 31.141 1 89.94 262 TYR A CA 1
ATOM 2152 C C . TYR A 1 262 ? 3.936 19.391 31.656 1 89.94 262 TYR A C 1
ATOM 2154 O O . TYR A 1 262 ? 3.428 19.266 32.781 1 89.94 262 TYR A O 1
ATOM 2162 N N . ASP A 1 263 ? 3.594 20.359 30.828 1 87.25 263 ASP A N 1
ATOM 2163 C CA . ASP A 1 263 ? 2.611 21.375 31.203 1 87.25 263 ASP A CA 1
ATOM 2164 C C . ASP A 1 263 ? 1.241 20.734 31.453 1 87.25 263 ASP A C 1
ATOM 2166 O O . ASP A 1 263 ? 0.52 21.156 32.344 1 87.25 263 ASP A O 1
ATOM 2170 N N . LYS A 1 264 ? 0.918 19.812 30.656 1 82.75 264 LYS A N 1
ATOM 2171 C CA . LYS A 1 264 ? -0.377 19.156 30.781 1 82.75 264 LYS A CA 1
ATOM 2172 C C . LYS A 1 264 ? -0.46 18.359 32.094 1 82.75 264 LYS A C 1
ATOM 2174 O O . LYS A 1 264 ? -1.497 18.359 32.75 1 82.75 264 LYS A O 1
ATOM 2179 N N . ILE A 1 265 ? 0.566 17.781 32.469 1 84.38 265 ILE A N 1
ATOM 2180 C CA . ILE A 1 265 ? 0.6 16.938 33.656 1 84.38 265 ILE A CA 1
ATOM 2181 C C . ILE A 1 265 ? 0.674 17.797 34.906 1 84.38 265 ILE A C 1
ATOM 2183 O O . ILE A 1 265 ? 0.008 17.516 35.906 1 84.38 265 ILE A O 1
ATOM 2187 N N . THR A 1 266 ? 1.47 18.844 34.875 1 81.44 266 THR A N 1
ATOM 2188 C CA . THR A 1 266 ? 1.716 19.641 36.062 1 81.44 266 THR A CA 1
ATOM 2189 C C . THR A 1 266 ? 0.818 20.875 36.094 1 81.44 266 THR A C 1
ATOM 2191 O O . THR A 1 266 ? 0.774 21.609 37.094 1 81.44 266 THR A O 1
ATOM 2194 N N . SER A 1 267 ? 0.059 21.125 35 1 75.06 267 SER A N 1
ATOM 2195 C CA . SER A 1 267 ? -0.827 22.266 34.906 1 75.06 267 SER A CA 1
ATOM 2196 C C . SER A 1 267 ? -0.065 23.578 35.094 1 75.06 267 SER A C 1
ATOM 2198 O O . SER A 1 267 ? -0.507 24.453 35.875 1 75.06 267 SER A O 1
ATOM 2200 N N . THR A 1 268 ? 1.229 23.5 34.719 1 76.44 268 THR A N 1
ATOM 2201 C CA . THR A 1 268 ? 2.062 24.688 34.75 1 76.44 268 THR A CA 1
ATOM 2202 C C . THR A 1 268 ? 2.338 25.203 33.344 1 76.44 268 THR A C 1
ATOM 2204 O O . THR A 1 268 ? 1.991 24.547 32.375 1 76.44 268 THR A O 1
ATOM 2207 N N . ARG A 1 269 ? 2.805 26.406 33.25 1 78.69 269 ARG A N 1
ATOM 2208 C CA . ARG A 1 269 ? 3.172 26.969 31.938 1 78.69 269 ARG A CA 1
ATOM 2209 C C . ARG A 1 269 ? 4.68 27.172 31.844 1 78.69 269 ARG A C 1
ATOM 2211 O O . ARG A 1 269 ? 5.148 28.25 31.484 1 78.69 269 ARG A O 1
ATOM 2218 N N . ALA A 1 270 ? 5.41 26.188 32.125 1 82.25 270 ALA A N 1
ATOM 2219 C CA . ALA A 1 270 ? 6.871 26.25 32.062 1 82.25 270 ALA A CA 1
ATOM 2220 C C . ALA A 1 270 ? 7.391 26.062 30.656 1 82.25 270 ALA A C 1
ATOM 2222 O O . ALA A 1 270 ? 8.539 26.391 30.359 1 82.25 270 ALA A O 1
ATOM 2223 N N . SER A 1 271 ? 6.582 25.578 29.781 1 87.44 271 SER A N 1
ATOM 2224 C CA . SER A 1 271 ? 7 25.266 28.422 1 87.44 271 SER A CA 1
ATOM 2225 C C . SER A 1 271 ? 7.434 26.516 27.672 1 87.44 271 SER A C 1
ATOM 2227 O O . SER A 1 271 ? 8.406 26.5 26.906 1 87.44 271 SER A O 1
ATOM 2229 N N . ARG A 1 272 ? 6.828 27.641 27.906 1 82.5 272 ARG A N 1
ATOM 2230 C CA . ARG A 1 272 ? 7.133 28.891 27.188 1 82.5 272 ARG A CA 1
ATOM 2231 C C . ARG A 1 272 ? 8.523 29.391 27.547 1 82.5 272 ARG A C 1
ATOM 2233 O O . ARG A 1 272 ? 9.305 29.766 26.672 1 82.5 272 ARG A O 1
ATOM 2240 N N . SER A 1 273 ? 8.828 29.375 28.797 1 81.5 273 SER A N 1
ATOM 2241 C CA . SER A 1 273 ? 10.117 29.875 29.266 1 81.5 273 SER A CA 1
ATOM 2242 C C . SER A 1 273 ? 11.266 28.984 28.797 1 81.5 273 SER A C 1
ATOM 2244 O O . SER A 1 273 ? 12.305 29.484 28.359 1 81.5 273 SER A O 1
ATOM 2246 N N . TYR A 1 274 ? 11.055 27.734 28.906 1 88.44 274 TYR A N 1
ATOM 2247 C CA . TYR A 1 274 ? 12.109 26.828 28.516 1 88.44 274 TYR A CA 1
ATOM 2248 C C . TYR A 1 274 ? 12.312 26.844 27 1 88.44 274 TYR A C 1
ATOM 2250 O O . TYR A 1 274 ? 13.445 26.797 26.516 1 88.44 274 TYR A O 1
ATOM 2258 N N . MET A 1 275 ? 11.234 26.875 26.266 1 89.44 275 MET A N 1
ATOM 2259 C CA . MET A 1 275 ? 11.336 26.844 24.812 1 89.44 275 MET A CA 1
ATOM 2260 C C . MET A 1 275 ? 11.984 28.125 24.281 1 89.44 275 MET A C 1
ATOM 2262 O O . MET A 1 275 ? 12.648 28.094 23.25 1 89.44 275 MET A O 1
ATOM 2266 N N . LYS A 1 276 ? 11.828 29.203 24.969 1 84.31 276 LYS A N 1
ATOM 2267 C CA . LYS A 1 276 ? 12.516 30.422 24.578 1 84.31 276 LYS A CA 1
ATOM 2268 C C . LYS A 1 276 ? 14.031 30.234 24.609 1 84.31 276 LYS A C 1
ATOM 2270 O O . LYS A 1 276 ? 14.734 30.719 23.719 1 84.31 276 LYS A O 1
ATOM 2275 N N . ILE A 1 277 ? 14.461 29.516 25.547 1 84.88 277 ILE A N 1
ATOM 2276 C CA . ILE A 1 277 ? 15.891 29.25 25.672 1 84.88 277 ILE A CA 1
ATOM 2277 C C . ILE A 1 277 ? 16.344 28.312 24.562 1 84.88 277 ILE A C 1
ATOM 2279 O O . ILE A 1 277 ? 17.391 28.5 23.953 1 84.88 277 ILE A O 1
ATOM 2283 N N . VAL A 1 278 ? 15.586 27.328 24.375 1 89.88 278 VAL A N 1
ATOM 2284 C CA . VAL A 1 278 ? 15.898 26.359 23.328 1 89.88 278 VAL A CA 1
ATOM 2285 C C . VAL A 1 278 ? 15.938 27.047 21.969 1 89.88 278 VAL A C 1
ATOM 2287 O O . VAL A 1 278 ? 16.844 26.797 21.172 1 89.88 278 VAL A O 1
ATOM 2290 N N . ASP A 1 279 ? 15.016 27.922 21.75 1 87.25 279 ASP A N 1
ATOM 2291 C CA . ASP A 1 279 ? 14.938 28.625 20.469 1 87.25 279 ASP A CA 1
ATOM 2292 C C . ASP A 1 279 ? 16.109 29.594 20.297 1 87.25 279 ASP A C 1
ATOM 2294 O O . ASP A 1 279 ? 16.547 29.859 19.172 1 87.25 279 ASP A O 1
ATOM 2298 N N . ASN A 1 280 ? 16.609 30.062 21.391 1 85.25 280 ASN A N 1
ATOM 2299 C CA . ASN A 1 280 ? 17.719 31 21.344 1 85.25 280 ASN A CA 1
ATOM 2300 C C . ASN A 1 280 ? 19.062 30.281 21.359 1 85.25 280 ASN A C 1
ATOM 2302 O O . ASN A 1 280 ? 20.109 30.906 21.156 1 85.25 280 ASN A O 1
ATOM 2306 N N . SER A 1 281 ? 19.031 29.062 21.609 1 88.75 281 SER A N 1
ATOM 2307 C CA . SER A 1 281 ? 20.266 28.281 21.531 1 88.75 281 SER A CA 1
ATOM 2308 C C . SER A 1 281 ? 20.734 28.125 20.094 1 88.75 281 SER A C 1
ATOM 2310 O O . SER A 1 281 ? 20.031 28.531 19.156 1 88.75 281 SER A O 1
ATOM 2312 N N . TYR A 1 282 ? 21.906 27.578 19.953 1 88.69 282 TYR A N 1
ATOM 2313 C CA . TYR A 1 282 ? 22.469 27.422 18.609 1 88.69 282 TYR A CA 1
ATOM 2314 C C . TYR A 1 282 ? 21.594 26.516 17.75 1 88.69 282 TYR A C 1
ATOM 2316 O O . TYR A 1 282 ? 21.453 26.734 16.547 1 88.69 282 TYR A O 1
ATOM 2324 N N . LEU A 1 283 ? 20.984 25.578 18.359 1 90.75 283 LEU A N 1
ATOM 2325 C CA . LEU A 1 283 ? 20.125 24.625 17.688 1 90.75 283 LEU A CA 1
ATOM 2326 C C . LEU A 1 283 ? 18.922 25.328 17.047 1 90.75 283 LEU A C 1
ATOM 2328 O O . LEU A 1 283 ? 18.531 24.984 15.93 1 90.75 283 LEU A O 1
ATOM 2332 N N . GLY A 1 284 ? 18.391 26.219 17.703 1 87.19 284 GLY A N 1
ATOM 2333 C CA . GLY A 1 284 ? 17.172 26.875 17.25 1 87.19 284 GLY A CA 1
ATOM 2334 C C . GLY A 1 284 ? 17.438 28.156 16.484 1 87.19 284 GLY A C 1
ATOM 2335 O O . GLY A 1 284 ? 16.656 28.531 15.594 1 87.19 284 GLY A O 1
ATOM 2336 N N . SER A 1 285 ? 18.438 28.844 16.703 1 81.88 285 SER A N 1
ATOM 2337 C CA . SER A 1 285 ? 18.625 30.188 16.172 1 81.88 285 SER A CA 1
ATOM 2338 C C . SER A 1 285 ? 19.578 30.188 14.992 1 81.88 285 SER A C 1
ATOM 2340 O O . SER A 1 285 ? 19.578 31.125 14.18 1 81.88 285 SER A O 1
ATOM 2342 N N . SER A 1 286 ? 20.344 29.141 14.883 1 83.88 286 SER A N 1
ATOM 2343 C CA . SER A 1 286 ? 21.359 29.156 13.82 1 83.88 286 SER A CA 1
ATOM 2344 C C . SER A 1 286 ? 20.703 29.016 12.445 1 83.88 286 SER A C 1
ATOM 2346 O O . SER A 1 286 ? 19.922 28.094 12.211 1 83.88 286 SER A O 1
ATOM 2348 N N . GLU A 1 287 ? 21.016 29.953 11.523 1 86.81 287 GLU A N 1
ATOM 2349 C CA . GLU A 1 287 ? 20.5 29.922 10.156 1 86.81 287 GLU A CA 1
ATOM 2350 C C . GLU A 1 287 ? 21.594 29.547 9.164 1 86.81 287 GLU A C 1
ATOM 2352 O O . GLU A 1 287 ? 21.438 29.703 7.953 1 86.81 287 GLU A O 1
ATOM 2357 N N . ASP A 1 288 ? 22.672 29.078 9.719 1 88.88 288 ASP A N 1
ATOM 2358 C CA . ASP A 1 288 ? 23.812 28.734 8.875 1 88.88 288 ASP A CA 1
ATOM 2359 C C . ASP A 1 288 ? 23.453 27.641 7.883 1 88.88 288 ASP A C 1
ATOM 2361 O O . ASP A 1 288 ? 23.734 27.766 6.688 1 88.88 288 ASP A O 1
ATOM 2365 N N . VAL A 1 289 ? 22.844 26.656 8.391 1 92.44 289 VAL A N 1
ATOM 2366 C CA . VAL A 1 289 ? 22.531 25.484 7.562 1 92.44 289 VAL A CA 1
ATOM 2367 C C . VAL A 1 289 ? 21.5 25.875 6.504 1 92.44 289 VAL A C 1
ATOM 2369 O O . VAL A 1 289 ? 21.625 25.5 5.34 1 92.44 289 VAL A O 1
ATOM 2372 N N . THR A 1 290 ? 20.531 26.656 6.836 1 89.94 290 THR A N 1
ATOM 2373 C CA . THR A 1 290 ? 19.5 27.078 5.898 1 89.94 290 THR A CA 1
ATOM 2374 C C . THR A 1 290 ? 20.078 28 4.824 1 89.94 290 THR A C 1
ATOM 2376 O O . THR A 1 290 ? 19.75 27.875 3.643 1 89.94 290 THR A O 1
ATOM 2379 N N . SER A 1 291 ? 20.953 28.812 5.219 1 89.25 291 SER A N 1
ATOM 2380 C CA . SER A 1 291 ? 21.609 29.719 4.273 1 89.25 291 SER A CA 1
ATOM 2381 C C . SER A 1 291 ? 22.484 28.953 3.293 1 89.25 291 SER A C 1
ATOM 2383 O O . SER A 1 291 ? 22.469 29.219 2.09 1 89.25 291 SER A O 1
ATOM 2385 N N . LEU A 1 292 ? 23.219 28.094 3.879 1 92.31 292 LEU A N 1
ATOM 2386 C CA . LEU A 1 292 ? 24.078 27.281 3.033 1 92.31 292 LEU A CA 1
ATOM 2387 C C . LEU A 1 292 ? 23.234 26.453 2.051 1 92.31 292 LEU A C 1
ATOM 2389 O O . LEU A 1 292 ? 23.625 26.266 0.897 1 92.31 292 LEU A O 1
ATOM 2393 N N . LEU A 1 293 ? 22.094 25.922 2.52 1 93.31 293 LEU A N 1
ATOM 2394 C CA . LEU A 1 293 ? 21.203 25.156 1.671 1 93.31 293 LEU A CA 1
ATOM 2395 C C . LEU A 1 293 ? 20.734 25.969 0.478 1 93.31 293 LEU A C 1
ATOM 2397 O O . LEU A 1 293 ? 20.75 25.5 -0.658 1 93.31 293 LEU A O 1
ATOM 2401 N N . GLU A 1 294 ? 20.391 27.141 0.658 1 89.44 294 GLU A N 1
ATOM 2402 C CA . GLU A 1 294 ? 19.906 28.016 -0.402 1 89.44 294 GLU A CA 1
ATOM 2403 C C . GLU A 1 294 ? 21.016 28.359 -1.384 1 89.44 294 GLU A C 1
ATOM 2405 O O . GLU A 1 294 ? 20.797 28.375 -2.598 1 89.44 294 GLU A O 1
ATOM 2410 N N . LYS A 1 295 ? 22.188 28.578 -0.861 1 89.38 295 LYS A N 1
ATOM 2411 C CA . LYS A 1 295 ? 23.328 28.922 -1.711 1 89.38 295 LYS A CA 1
ATOM 2412 C C . LYS A 1 295 ? 23.734 27.734 -2.582 1 89.38 295 LYS A C 1
ATOM 2414 O O . LYS A 1 295 ? 24.062 27.906 -3.758 1 89.38 295 LYS A O 1
ATOM 2419 N N . VAL A 1 296 ? 23.703 26.609 -1.914 1 93.75 296 VAL A N 1
ATOM 2420 C CA . VAL A 1 296 ? 24.047 25.406 -2.664 1 93.75 296 VAL A CA 1
ATOM 2421 C C . VAL A 1 296 ? 23.016 25.172 -3.766 1 93.75 296 VAL A C 1
ATOM 2423 O O . VAL A 1 296 ? 23.359 24.797 -4.883 1 93.75 296 VAL A O 1
ATOM 2426 N N . GLU A 1 297 ? 21.75 25.328 -3.48 1 92.94 297 GLU A N 1
ATOM 2427 C CA . GLU A 1 297 ? 20.703 25.172 -4.484 1 92.94 297 GLU A CA 1
ATOM 2428 C C . GLU A 1 297 ? 20.906 26.141 -5.648 1 92.94 297 GLU A C 1
ATOM 2430 O O . GLU A 1 297 ? 20.859 25.734 -6.812 1 92.94 297 GLU A O 1
ATOM 2435 N N . THR A 1 298 ? 21.25 27.359 -5.367 1 88.25 298 THR A N 1
ATOM 2436 C CA . THR A 1 298 ? 21.453 28.375 -6.398 1 88.25 298 THR A CA 1
ATOM 2437 C C . THR A 1 298 ? 22.688 28.062 -7.234 1 88.25 298 THR A C 1
ATOM 2439 O O . THR A 1 298 ? 22.656 28.172 -8.461 1 88.25 298 THR A O 1
ATOM 2442 N N . THR A 1 299 ? 23.734 27.719 -6.57 1 90.06 299 THR A N 1
ATOM 2443 C CA . THR A 1 299 ? 24.984 27.391 -7.262 1 90.06 299 THR A CA 1
ATOM 2444 C C . THR A 1 299 ? 24.797 26.172 -8.156 1 90.06 299 THR A C 1
ATOM 2446 O O . THR A 1 299 ? 25.234 26.172 -9.312 1 90.06 299 THR A O 1
ATOM 2449 N N . PHE A 1 300 ? 24.141 25.156 -7.652 1 93.06 300 PHE A N 1
ATOM 2450 C CA . PHE A 1 300 ? 23.953 23.922 -8.391 1 93.06 300 PHE A CA 1
ATOM 2451 C C . PHE A 1 300 ? 23.062 24.156 -9.617 1 93.06 300 PHE A C 1
ATOM 2453 O O . PHE A 1 300 ? 23.375 23.656 -10.703 1 93.06 300 PHE A O 1
ATOM 2460 N N . ILE A 1 301 ? 22.031 24.906 -9.5 1 90.69 301 ILE A N 1
ATOM 2461 C CA . ILE A 1 301 ? 21.109 25.172 -10.594 1 90.69 301 ILE A CA 1
ATOM 2462 C C . ILE A 1 301 ? 21.797 26.016 -11.664 1 90.69 301 ILE A C 1
ATOM 2464 O O . ILE A 1 301 ? 21.641 25.766 -12.859 1 90.69 301 ILE A O 1
ATOM 2468 N N . SER A 1 302 ? 22.641 26.906 -11.266 1 87.5 302 SER A N 1
ATOM 2469 C CA . SER A 1 302 ? 23.297 27.812 -12.195 1 87.5 302 SER A CA 1
ATOM 2470 C C . SER A 1 302 ? 24.438 27.141 -12.93 1 87.5 302 SER A C 1
ATOM 2472 O O . SER A 1 302 ? 24.625 27.344 -14.133 1 87.5 302 SER A O 1
ATOM 2474 N N . HIS A 1 303 ? 25.156 26.328 -12.227 1 88.69 303 HIS A N 1
ATOM 2475 C CA . HIS A 1 303 ? 26.406 25.844 -12.805 1 88.69 303 HIS A CA 1
ATOM 2476 C C . HIS A 1 303 ? 26.25 24.422 -13.328 1 88.69 303 HIS A C 1
ATOM 2478 O O . HIS A 1 303 ? 27 24 -14.219 1 88.69 303 HIS A O 1
ATOM 2484 N N . PHE A 1 304 ? 25.281 23.656 -12.844 1 90.25 304 PHE A N 1
ATOM 2485 C CA . PHE A 1 304 ? 25.281 22.234 -13.18 1 90.25 304 PHE A CA 1
ATOM 2486 C C . PHE A 1 304 ? 23.969 21.844 -13.844 1 90.25 304 PHE A C 1
ATOM 2488 O O . PHE A 1 304 ? 23.797 20.703 -14.281 1 90.25 304 PHE A O 1
ATOM 2495 N N . SER A 1 305 ? 22.984 22.656 -13.852 1 88.25 305 SER A N 1
ATOM 2496 C CA . SER A 1 305 ? 21.719 22.281 -14.453 1 88.25 305 SER A CA 1
ATOM 2497 C C . SER A 1 305 ? 21.281 23.312 -15.484 1 88.25 305 SER A C 1
ATOM 2499 O O . SER A 1 305 ? 20.078 23.5 -15.711 1 88.25 305 SER A O 1
ATOM 2501 N N . ASN A 1 306 ? 22.141 24.031 -16.078 1 83.12 306 ASN A N 1
ATOM 2502 C CA . ASN A 1 306 ? 21.844 24.984 -17.141 1 83.12 306 ASN A CA 1
ATOM 2503 C C . ASN A 1 306 ? 20.734 25.938 -16.719 1 83.12 306 ASN A C 1
ATOM 2505 O O . ASN A 1 306 ? 19.844 26.234 -17.516 1 83.12 306 ASN A O 1
ATOM 2509 N N . SER A 1 307 ? 20.562 26.203 -15.406 1 80.44 307 SER A N 1
ATOM 2510 C CA . SER A 1 307 ? 19.641 27.172 -14.844 1 80.44 307 SER A CA 1
ATOM 2511 C C . SER A 1 307 ? 18.188 26.672 -14.922 1 80.44 307 SER A C 1
ATOM 2513 O O . SER A 1 307 ? 17.266 27.469 -15.023 1 80.44 307 SER A O 1
ATOM 2515 N N . ASN A 1 308 ? 18.188 25.422 -15.094 1 85.56 308 ASN A N 1
ATOM 2516 C CA . ASN A 1 308 ? 16.875 24.797 -14.992 1 85.56 308 ASN A CA 1
ATOM 2517 C C . ASN A 1 308 ? 16.578 24.359 -13.562 1 85.56 308 ASN A C 1
ATOM 2519 O O . ASN A 1 308 ? 17.156 23.391 -13.07 1 85.56 308 ASN A O 1
ATOM 2523 N N . ARG A 1 309 ? 15.688 24.984 -12.961 1 85.06 309 ARG A N 1
ATOM 2524 C CA . ARG A 1 309 ? 15.414 24.75 -11.547 1 85.06 309 ARG A CA 1
ATOM 2525 C C . ARG A 1 309 ? 14.781 23.391 -11.328 1 85.06 309 ARG A C 1
ATOM 2527 O O . ARG A 1 309 ? 15.125 22.688 -10.367 1 85.06 309 ARG A O 1
ATOM 2534 N N . LYS A 1 310 ? 13.906 23.031 -12.195 1 86 310 LYS A N 1
ATOM 2535 C CA . LYS A 1 310 ? 13.211 21.766 -12.031 1 86 310 LYS A CA 1
ATOM 2536 C C . LYS A 1 310 ? 14.188 20.594 -12.07 1 86 310 LYS A C 1
ATOM 2538 O O . LYS A 1 310 ? 14.172 19.719 -11.195 1 86 310 LYS A O 1
ATOM 2543 N N . ASP A 1 311 ? 14.992 20.688 -12.984 1 89.38 311 ASP A N 1
ATOM 2544 C CA . ASP A 1 311 ? 15.961 19.609 -13.141 1 89.38 311 ASP A CA 1
ATOM 2545 C C . ASP A 1 311 ? 17 19.625 -12.016 1 89.38 311 ASP A C 1
ATOM 2547 O O . ASP A 1 311 ? 17.406 18.562 -11.531 1 89.38 311 ASP A O 1
ATOM 2551 N N . GLY A 1 312 ? 17.391 20.781 -11.648 1 90.69 312 GLY A N 1
ATOM 2552 C CA . GLY A 1 312 ? 18.344 20.891 -10.555 1 90.69 312 GLY A CA 1
ATOM 2553 C C . GLY A 1 312 ? 17.812 20.375 -9.242 1 90.69 312 GLY A C 1
ATOM 2554 O O . GLY A 1 312 ? 18.484 19.609 -8.547 1 90.69 312 GLY A O 1
ATOM 2555 N N . MET A 1 313 ? 16.609 20.688 -9.047 1 90.44 313 MET A N 1
ATOM 2556 C CA . MET A 1 313 ? 16.016 20.281 -7.77 1 90.44 313 MET A CA 1
ATOM 2557 C C . MET A 1 313 ? 15.727 18.781 -7.758 1 90.44 313 MET A C 1
ATOM 2559 O O . MET A 1 313 ? 15.805 18.141 -6.711 1 90.44 313 MET A O 1
ATOM 2563 N N . LYS A 1 314 ? 15.43 18.266 -8.867 1 88.94 314 LYS A N 1
ATOM 2564 C CA . LYS A 1 314 ? 15.211 16.828 -8.977 1 88.94 314 LYS A CA 1
ATOM 2565 C C . LYS A 1 314 ? 16.484 16.047 -8.641 1 88.94 314 LYS A C 1
ATOM 2567 O O . LYS A 1 314 ? 16.438 14.992 -8.016 1 88.94 314 LYS A O 1
ATOM 2572 N N . SER A 1 315 ? 17.562 16.641 -9.008 1 89.75 315 SER A N 1
ATOM 2573 C CA . SER A 1 315 ? 18.859 16 -8.727 1 89.75 315 SER A CA 1
ATOM 2574 C C . SER A 1 315 ? 19.25 16.172 -7.262 1 89.75 315 SER A C 1
ATOM 2576 O O . SER A 1 315 ? 19.844 15.266 -6.672 1 89.75 315 SER A O 1
ATOM 2578 N N . LEU A 1 316 ? 18.875 17.266 -6.684 1 91.31 316 LEU A N 1
ATOM 2579 C CA . LEU A 1 316 ? 19.25 17.562 -5.309 1 91.31 316 LEU A CA 1
ATOM 2580 C C . LEU A 1 316 ? 18.328 16.844 -4.324 1 91.31 316 LEU A C 1
ATOM 2582 O O . LEU A 1 316 ? 18.766 16.391 -3.275 1 91.31 316 LEU A O 1
ATOM 2586 N N . ARG A 1 317 ? 17.078 16.828 -4.719 1 88.94 317 ARG A N 1
ATOM 2587 C CA . ARG A 1 317 ? 16.094 16.188 -3.846 1 88.94 317 ARG A CA 1
ATOM 2588 C C . ARG A 1 317 ? 15.344 15.086 -4.582 1 88.94 317 ARG A C 1
ATOM 2590 O O . ARG A 1 317 ? 14.18 15.273 -4.957 1 88.94 317 ARG A O 1
ATOM 2597 N N . PRO A 1 318 ? 15.984 14.008 -4.633 1 84.12 318 PRO A N 1
ATOM 2598 C CA . PRO A 1 318 ? 15.266 12.922 -5.305 1 84.12 318 PRO A CA 1
ATOM 2599 C C . PRO A 1 318 ? 14.039 12.453 -4.527 1 84.12 318 PRO A C 1
ATOM 2601 O O . PRO A 1 318 ? 14.055 12.43 -3.293 1 84.12 318 PRO A O 1
ATOM 2604 N N . LYS A 1 319 ? 12.938 12.328 -5.227 1 78.94 319 LYS A N 1
ATOM 2605 C CA . LYS A 1 319 ? 11.688 11.891 -4.594 1 78.94 319 LYS A CA 1
ATOM 2606 C C . LYS A 1 319 ? 11.766 10.422 -4.184 1 78.94 319 LYS A C 1
ATOM 2608 O O . LYS A 1 319 ? 12.328 9.602 -4.906 1 78.94 319 LYS A O 1
ATOM 2613 N N . GLY A 1 320 ? 11.406 10.203 -2.916 1 75.75 320 GLY A N 1
ATOM 2614 C CA . GLY A 1 320 ? 11.391 8.828 -2.432 1 75.75 320 GLY A CA 1
ATOM 2615 C C . GLY A 1 320 ? 10.414 7.941 -3.184 1 75.75 320 GLY A C 1
ATOM 2616 O O . GLY A 1 320 ? 9.367 8.406 -3.633 1 75.75 320 GLY A O 1
ATOM 2617 N N . LYS A 1 321 ? 10.867 6.766 -3.488 1 78.19 321 LYS A N 1
ATOM 2618 C CA . LYS A 1 321 ? 9.992 5.801 -4.148 1 78.19 321 LYS A CA 1
ATOM 2619 C C . LYS A 1 321 ? 8.891 5.324 -3.209 1 78.19 321 LYS A C 1
ATOM 2621 O O . LYS A 1 321 ? 9.156 4.992 -2.053 1 78.19 321 LYS A O 1
ATOM 2626 N N . LYS A 1 322 ? 7.672 5.535 -3.566 1 80.56 322 LYS A N 1
ATOM 2627 C CA . LYS A 1 322 ? 6.547 5.02 -2.791 1 80.56 322 LYS A CA 1
ATOM 2628 C C . LYS A 1 322 ? 6.258 3.564 -3.139 1 80.56 322 LYS A C 1
ATOM 2630 O O . LYS A 1 322 ? 6.441 3.145 -4.281 1 80.56 322 LYS A O 1
ATOM 2635 N N . GLU A 1 323 ? 6 2.84 -2.051 1 84.62 323 GLU A N 1
ATOM 2636 C CA . GLU A 1 323 ? 5.617 1.45 -2.287 1 84.62 323 GLU A CA 1
ATOM 2637 C C . GLU A 1 323 ? 4.273 1.363 -3.004 1 84.62 323 GLU A C 1
ATOM 2639 O O . GLU A 1 323 ? 3.264 1.865 -2.504 1 84.62 323 GLU A O 1
ATOM 2644 N N . ARG A 1 324 ? 4.312 0.754 -4.145 1 87.12 324 ARG A N 1
ATOM 2645 C CA . ARG A 1 324 ? 3.107 0.672 -4.969 1 87.12 324 ARG A CA 1
ATOM 2646 C C . ARG A 1 324 ? 2.367 -0.638 -4.723 1 87.12 324 ARG A C 1
ATOM 2648 O O . ARG A 1 324 ? 2.988 -1.694 -4.594 1 87.12 324 ARG A O 1
ATOM 2655 N N . HIS A 1 325 ? 1.119 -0.587 -4.703 1 90.06 325 HIS A N 1
ATOM 2656 C CA . HIS A 1 325 ? 0.272 -1.762 -4.523 1 90.06 325 HIS A CA 1
ATOM 2657 C C . HIS A 1 325 ? 0.349 -2.688 -5.734 1 90.06 325 HIS A C 1
ATOM 2659 O O . HIS A 1 325 ? 0.177 -3.9 -5.602 1 90.06 325 HIS A O 1
ATOM 2665 N N . GLY A 1 326 ? 0.647 -2.107 -6.883 1 91.12 326 GLY A N 1
ATOM 2666 C CA . GLY A 1 326 ? 0.778 -2.932 -8.07 1 91.12 326 GLY A CA 1
ATOM 2667 C C . GLY A 1 326 ? 1.898 -3.949 -7.977 1 91.12 326 GLY A C 1
ATOM 2668 O O . GLY A 1 326 ? 1.733 -5.102 -8.375 1 91.12 326 GLY A O 1
ATOM 2669 N N . VAL A 1 327 ? 2.947 -3.545 -7.422 1 93.31 327 VAL A N 1
ATOM 2670 C CA . VAL A 1 327 ? 4.094 -4.43 -7.246 1 93.31 327 VAL A CA 1
ATOM 2671 C C . VAL A 1 327 ? 3.75 -5.535 -6.254 1 93.31 327 VAL A C 1
ATOM 2673 O O . VAL A 1 327 ? 4.059 -6.707 -6.488 1 93.31 327 VAL A O 1
ATOM 2676 N N . THR A 1 328 ? 3.09 -5.164 -5.207 1 93.81 328 THR A N 1
ATOM 2677 C CA . THR A 1 328 ? 2.695 -6.133 -4.191 1 93.81 328 THR A CA 1
ATOM 2678 C C . THR A 1 328 ? 1.695 -7.137 -4.758 1 93.81 328 THR A C 1
ATOM 2680 O O . THR A 1 328 ? 1.779 -8.336 -4.473 1 93.81 328 THR A O 1
ATOM 2683 N N . PHE A 1 329 ? 0.811 -6.711 -5.609 1 95.5 329 PHE A N 1
ATOM 2684 C CA . PHE A 1 329 ? -0.169 -7.594 -6.23 1 95.5 329 PHE A CA 1
ATOM 2685 C C . PHE A 1 329 ? 0.513 -8.594 -7.156 1 95.5 329 PHE A C 1
ATOM 2687 O O . PHE A 1 329 ? 0.238 -9.797 -7.09 1 95.5 329 PHE A O 1
ATOM 2694 N N . LEU A 1 330 ? 1.344 -8.078 -7.988 1 94.94 330 LEU A N 1
ATOM 2695 C CA . LEU A 1 330 ? 2.027 -8.945 -8.945 1 94.94 330 LEU A CA 1
ATOM 2696 C C . LEU A 1 330 ? 2.906 -9.961 -8.219 1 94.94 330 LEU A C 1
ATOM 2698 O O . LEU A 1 330 ? 3.037 -11.109 -8.664 1 94.94 330 LEU A O 1
ATOM 2702 N N . SER A 1 331 ? 3.535 -9.531 -7.164 1 95.5 331 SER A N 1
ATOM 2703 C CA . SER A 1 331 ? 4.332 -10.453 -6.371 1 95.5 331 SER A CA 1
ATOM 2704 C C . SER A 1 331 ? 3.473 -11.586 -5.809 1 95.5 331 SER A C 1
ATOM 2706 O O . SER A 1 331 ? 3.881 -12.75 -5.824 1 95.5 331 SER A O 1
ATOM 2708 N N . GLY A 1 332 ? 2.311 -11.172 -5.297 1 95.19 332 GLY A N 1
ATOM 2709 C CA . GLY A 1 332 ? 1.392 -12.203 -4.84 1 95.19 332 GLY A CA 1
ATOM 2710 C C . GLY A 1 332 ? 0.896 -13.102 -5.961 1 95.19 332 GLY A C 1
ATOM 2711 O O . GLY A 1 332 ? 0.817 -14.32 -5.797 1 95.19 332 GLY A O 1
ATOM 2712 N N . PHE A 1 333 ? 0.641 -12.547 -7.082 1 95.19 333 PHE A N 1
ATOM 2713 C CA . PHE A 1 333 ? 0.15 -13.281 -8.242 1 95.19 333 PHE A CA 1
ATOM 2714 C C . PHE A 1 333 ? 1.164 -14.32 -8.695 1 95.19 333 PHE A C 1
ATOM 2716 O O . PHE A 1 333 ? 0.821 -15.492 -8.875 1 95.19 333 PHE A O 1
ATOM 2723 N N . PHE A 1 334 ? 2.354 -13.906 -8.766 1 96 334 PHE A N 1
ATOM 2724 C CA . PHE A 1 334 ? 3.402 -14.82 -9.203 1 96 334 PHE A CA 1
ATOM 2725 C C . PHE A 1 334 ? 3.686 -15.875 -8.141 1 96 334 PHE A C 1
ATOM 2727 O O . PHE A 1 334 ? 4.016 -17.016 -8.461 1 96 334 PHE A O 1
ATOM 2734 N N . SER A 1 335 ? 3.586 -15.5 -6.914 1 95.81 335 SER A N 1
ATOM 2735 C CA . SER A 1 335 ? 3.764 -16.469 -5.844 1 95.81 335 SER A CA 1
ATOM 2736 C C . SER A 1 335 ? 2.691 -17.547 -5.891 1 95.81 335 SER A C 1
ATOM 2738 O O . SER A 1 335 ? 2.99 -18.734 -5.746 1 95.81 335 SER A O 1
ATOM 2740 N N . GLY A 1 336 ? 1.476 -17.094 -6.105 1 93.81 336 GLY A N 1
ATOM 2741 C CA . GLY A 1 336 ? 0.397 -18.062 -6.242 1 93.81 336 GLY A CA 1
ATOM 2742 C C . GLY A 1 336 ? 0.567 -18.984 -7.434 1 93.81 336 GLY A C 1
ATOM 2743 O O . GLY A 1 336 ? 0.385 -20.188 -7.32 1 93.81 336 GLY A O 1
ATOM 2744 N N . CYS A 1 337 ? 0.991 -18.406 -8.508 1 91.81 337 CYS A N 1
ATOM 2745 C CA . CYS A 1 337 ? 1.262 -19.203 -9.695 1 91.81 337 CYS A CA 1
ATOM 2746 C C . CYS A 1 337 ? 2.381 -20.219 -9.43 1 91.81 337 CYS A C 1
ATOM 2748 O O . CYS A 1 337 ? 2.287 -21.375 -9.836 1 91.81 337 CYS A O 1
ATOM 2750 N N . SER A 1 338 ? 3.393 -19.734 -8.75 1 93.12 338 SER A N 1
ATOM 2751 C CA . SER A 1 338 ? 4.551 -20.594 -8.492 1 93.12 338 SER A CA 1
ATOM 2752 C C . SER A 1 338 ? 4.172 -21.781 -7.617 1 93.12 338 SER A C 1
ATOM 2754 O O . SER A 1 338 ? 4.59 -22.906 -7.887 1 93.12 338 SER A O 1
ATOM 2756 N N . ILE A 1 339 ? 3.389 -21.562 -6.656 1 90.75 339 ILE A N 1
ATOM 2757 C CA . ILE A 1 339 ? 2.99 -22.641 -5.766 1 90.75 339 ILE A CA 1
ATOM 2758 C C . ILE A 1 339 ? 2.088 -23.625 -6.512 1 90.75 339 ILE A C 1
ATOM 2760 O O . ILE A 1 339 ? 2.242 -24.844 -6.387 1 90.75 339 ILE A O 1
ATOM 2764 N N . ALA A 1 340 ? 1.208 -23.094 -7.285 1 87 340 ALA A N 1
ATOM 2765 C CA . ALA A 1 340 ? 0.323 -23.953 -8.07 1 87 340 ALA A CA 1
ATOM 2766 C C . ALA A 1 340 ? 1.115 -24.781 -9.078 1 87 340 ALA A C 1
ATOM 2768 O O . ALA A 1 340 ? 0.847 -25.969 -9.258 1 87 340 ALA A O 1
ATOM 2769 N N . LEU A 1 341 ? 2.086 -24.156 -9.672 1 87.12 341 LEU A N 1
ATOM 2770 C CA . LEU A 1 341 ? 2.92 -24.859 -10.633 1 87.12 341 LEU A CA 1
ATOM 2771 C C . LEU A 1 341 ? 3.768 -25.922 -9.945 1 87.12 341 LEU A C 1
ATOM 2773 O O . LEU A 1 341 ? 3.98 -27 -10.5 1 87.12 341 LEU A O 1
ATOM 2777 N N . LEU A 1 342 ? 4.203 -25.609 -8.805 1 89.38 342 LEU A N 1
ATOM 2778 C CA . LEU A 1 342 ? 4.98 -26.594 -8.047 1 89.38 342 LEU A CA 1
ATOM 2779 C C . LEU A 1 342 ? 4.137 -27.812 -7.703 1 89.38 342 LEU A C 1
ATOM 2781 O O . LEU A 1 342 ? 4.598 -28.953 -7.852 1 89.38 342 LEU A O 1
ATOM 2785 N N . ILE A 1 343 ? 2.947 -27.562 -7.328 1 82.62 343 ILE A N 1
ATOM 2786 C CA . ILE A 1 343 ? 2.041 -28.656 -7.02 1 82.62 343 ILE A CA 1
ATOM 2787 C C . ILE A 1 343 ? 1.743 -29.453 -8.281 1 82.62 343 ILE A C 1
ATOM 2789 O O . ILE A 1 343 ? 1.719 -30.688 -8.258 1 82.62 343 ILE A O 1
ATOM 2793 N N . ALA A 1 344 ? 1.621 -28.781 -9.367 1 80.88 344 ALA A N 1
ATOM 2794 C CA . ALA A 1 344 ? 1.364 -29.453 -10.641 1 80.88 344 ALA A CA 1
ATOM 2795 C C . ALA A 1 344 ? 2.541 -30.344 -11.047 1 80.88 344 ALA A C 1
ATOM 2797 O O . ALA A 1 344 ? 2.348 -31.438 -11.555 1 80.88 344 ALA A O 1
ATOM 2798 N N . VAL A 1 345 ? 3.697 -29.875 -10.828 1 83.62 345 VAL A N 1
ATOM 2799 C CA . VAL A 1 345 ? 4.895 -30.656 -11.156 1 83.62 345 VAL A CA 1
ATOM 2800 C C . VAL A 1 345 ? 4.961 -31.906 -10.281 1 83.62 345 VAL A C 1
ATOM 2802 O O . VAL A 1 345 ? 5.23 -33 -10.781 1 83.62 345 VAL A O 1
ATOM 2805 N N . VAL A 1 346 ? 4.633 -31.75 -9.023 1 82.19 346 VAL A N 1
ATOM 2806 C CA . VAL A 1 346 ? 4.688 -32.875 -8.094 1 82.19 346 VAL A CA 1
ATOM 2807 C C . VAL A 1 346 ? 3.613 -33.906 -8.461 1 82.19 346 VAL A C 1
ATOM 2809 O O . VAL A 1 346 ? 3.875 -35.094 -8.484 1 82.19 346 VAL A O 1
ATOM 2812 N N . LEU A 1 347 ? 2.463 -33.438 -8.828 1 74.75 347 LEU A N 1
ATOM 2813 C CA . LEU A 1 347 ? 1.376 -34.344 -9.203 1 74.75 347 LEU A CA 1
ATOM 2814 C C . LEU A 1 347 ? 1.688 -35.062 -10.516 1 74.75 347 LEU A C 1
ATOM 2816 O O . LEU A 1 347 ? 1.363 -36.219 -10.68 1 74.75 347 LEU A O 1
ATOM 2820 N N . ARG A 1 348 ? 2.355 -34.406 -11.352 1 76.62 348 ARG A N 1
ATOM 2821 C CA . ARG A 1 348 ? 2.713 -35.031 -12.633 1 76.62 348 ARG A CA 1
ATOM 2822 C C . ARG A 1 348 ? 3.801 -36.062 -12.445 1 76.62 348 ARG A C 1
ATOM 2824 O O . ARG A 1 348 ? 3.781 -37.125 -13.109 1 76.62 348 ARG A O 1
ATOM 2831 N N . ILE A 1 349 ? 4.656 -35.812 -11.602 1 77.94 349 ILE A N 1
ATOM 2832 C CA . ILE A 1 349 ? 5.715 -36.781 -11.312 1 77.94 349 ILE A CA 1
ATOM 2833 C C . ILE A 1 349 ? 5.125 -38 -10.625 1 77.94 349 ILE A C 1
ATOM 2835 O O . ILE A 1 349 ? 5.492 -39.125 -10.938 1 77.94 349 ILE A O 1
ATOM 2839 N N . GLU A 1 350 ? 4.152 -37.812 -9.773 1 72.56 350 GLU A N 1
ATOM 2840 C CA . GLU A 1 350 ? 3.516 -38.906 -9.062 1 72.56 350 GLU A CA 1
ATOM 2841 C C . GLU A 1 350 ? 2.6 -39.719 -9.984 1 72.56 350 GLU A C 1
ATOM 2843 O O . GLU A 1 350 ? 2.545 -40.938 -9.898 1 72.56 350 GLU A O 1
ATOM 2848 N N . ALA A 1 351 ? 1.865 -39.062 -10.727 1 67.56 351 ALA A N 1
ATOM 2849 C CA . ALA A 1 351 ? 0.909 -39.688 -11.617 1 67.56 351 ALA A CA 1
ATOM 2850 C C . ALA A 1 351 ? 1.618 -40.625 -12.586 1 67.56 351 ALA A C 1
ATOM 2852 O O . ALA A 1 351 ? 1.059 -41.656 -13 1 67.56 351 ALA A O 1
ATOM 2853 N N . ARG A 1 352 ? 2.768 -40.344 -12.883 1 64.44 352 ARG A N 1
ATOM 2854 C CA . ARG A 1 352 ? 3.451 -41.156 -13.883 1 64.44 352 ARG A CA 1
ATOM 2855 C C . ARG A 1 352 ? 4.383 -42.156 -13.219 1 64.44 352 ARG A C 1
ATOM 2857 O O . ARG A 1 352 ? 5.121 -42.875 -13.898 1 64.44 352 ARG A O 1
ATOM 2864 N N . ASP A 1 353 ? 4.191 -42.344 -11.898 1 65.88 353 ASP A N 1
ATOM 2865 C CA . ASP A 1 353 ? 5.082 -43.219 -11.156 1 65.88 353 ASP A CA 1
ATOM 2866 C C . ASP A 1 353 ? 6.527 -43.094 -11.633 1 65.88 353 ASP A C 1
ATOM 2868 O O . ASP A 1 353 ? 7.215 -44.062 -11.859 1 65.88 353 ASP A O 1
ATOM 2872 N N . LEU A 1 354 ? 6.836 -41.906 -12.094 1 56 354 LEU A N 1
ATOM 2873 C CA . LEU A 1 354 ? 8.109 -41.594 -12.734 1 56 354 LEU A CA 1
ATOM 2874 C C . LEU A 1 354 ? 9.273 -41.938 -11.82 1 56 354 LEU A C 1
ATOM 2876 O O . LEU A 1 354 ? 10.383 -42.219 -12.297 1 56 354 LEU A O 1
ATOM 2880 N N . MET A 1 355 ? 9.023 -42.062 -10.547 1 56.59 355 MET A N 1
ATOM 2881 C CA . MET A 1 355 ? 10.109 -42.375 -9.625 1 56.59 355 MET A CA 1
ATOM 2882 C C . MET A 1 355 ? 10.445 -43.844 -9.633 1 56.59 355 MET A C 1
ATOM 2884 O O . MET A 1 355 ? 11.57 -44.25 -9.336 1 56.59 355 MET A O 1
ATOM 2888 N N . ASP A 1 356 ? 9.438 -44.625 -10.031 1 61.47 356 ASP A N 1
ATOM 2889 C CA . ASP A 1 356 ? 9.625 -46.062 -9.914 1 61.47 356 ASP A CA 1
ATOM 2890 C C . ASP A 1 356 ? 10.078 -46.656 -11.234 1 61.47 356 ASP A C 1
ATOM 2892 O O . ASP A 1 356 ? 10.82 -47.656 -11.25 1 61.47 356 ASP A O 1
ATOM 2896 N N . LYS A 1 357 ? 9.836 -45.938 -12.258 1 68.62 357 LYS A N 1
ATOM 2897 C CA . LYS A 1 357 ? 10.25 -46.531 -13.539 1 68.62 357 LYS A CA 1
ATOM 2898 C C . LYS A 1 357 ? 11.656 -46.062 -13.914 1 68.62 357 LYS A C 1
ATOM 2900 O O . LYS A 1 357 ? 12 -44.906 -13.781 1 68.62 357 LYS A O 1
ATOM 2905 N N . LYS A 1 358 ? 12.586 -46.938 -14.125 1 69.94 358 LYS A N 1
ATOM 2906 C CA . LYS A 1 358 ? 14 -46.719 -14.43 1 69.94 358 LYS A CA 1
ATOM 2907 C C . LYS A 1 358 ? 14.172 -45.625 -15.492 1 69.94 358 LYS A C 1
ATOM 2909 O O . LYS A 1 358 ? 15.062 -44.781 -15.383 1 69.94 358 LYS A O 1
ATOM 2914 N N . GLU A 1 359 ? 13.312 -45.625 -16.516 1 69.62 359 GLU A N 1
ATOM 2915 C CA . GLU A 1 359 ? 13.422 -44.656 -17.609 1 69.62 359 GLU A CA 1
ATOM 2916 C C . GLU A 1 359 ? 13.094 -43.25 -17.125 1 69.62 359 GLU A C 1
ATOM 2918 O O . GLU A 1 359 ? 13.766 -42.281 -17.5 1 69.62 359 GLU A O 1
ATOM 2923 N N . ALA A 1 360 ? 12.188 -43.219 -16.25 1 71.88 360 ALA A N 1
ATOM 2924 C CA . ALA A 1 360 ? 11.766 -41.906 -15.742 1 71.88 360 ALA A CA 1
ATOM 2925 C C . ALA A 1 360 ? 12.805 -41.344 -14.773 1 71.88 360 ALA A C 1
ATOM 2927 O O . ALA A 1 360 ? 13.055 -40.125 -14.766 1 71.88 360 ALA A O 1
ATOM 2928 N N . ALA A 1 361 ? 13.422 -42.188 -14.094 1 74.25 361 ALA A N 1
ATOM 2929 C CA . ALA A 1 361 ? 14.477 -41.75 -13.18 1 74.25 361 ALA A CA 1
ATOM 2930 C C . ALA A 1 361 ? 15.672 -41.219 -13.945 1 74.25 361 ALA A C 1
ATOM 2932 O O . ALA A 1 361 ? 16.281 -40.219 -13.531 1 74.25 361 ALA A O 1
ATOM 2933 N N . SER A 1 362 ? 15.938 -41.906 -15.031 1 74.81 362 SER A N 1
ATOM 2934 C CA . SER A 1 362 ? 17.047 -41.438 -15.867 1 74.81 362 SER A CA 1
ATOM 2935 C C . SER A 1 362 ? 16.75 -40.094 -16.469 1 74.81 362 SER A C 1
ATOM 2937 O O . SER A 1 362 ? 17.641 -39.219 -16.562 1 74.81 362 SER A O 1
ATOM 2939 N N . TYR A 1 363 ? 15.508 -39.875 -16.766 1 76.69 363 TYR A N 1
ATOM 2940 C CA . TYR A 1 363 ? 15.102 -38.562 -17.297 1 76.69 363 TYR A CA 1
ATOM 2941 C C . TYR A 1 363 ? 15.266 -37.469 -16.25 1 76.69 363 TYR A C 1
ATOM 2943 O O . TYR A 1 363 ? 15.82 -36.406 -16.547 1 76.69 363 TYR A O 1
ATOM 2951 N N . LEU A 1 364 ? 14.859 -37.75 -15.086 1 78.75 364 LEU A N 1
ATOM 2952 C CA . LEU A 1 364 ? 14.914 -36.75 -14.031 1 78.75 364 LEU A CA 1
ATOM 2953 C C . LEU A 1 364 ? 16.359 -36.406 -13.664 1 78.75 364 LEU A C 1
ATOM 2955 O O . LEU A 1 364 ? 16.688 -35.25 -13.383 1 78.75 364 LEU A O 1
ATOM 2959 N N . VAL A 1 365 ? 17.172 -37.406 -13.773 1 78.75 365 VAL A N 1
ATOM 2960 C CA . VAL A 1 365 ? 18.578 -37.219 -13.422 1 78.75 365 VAL A CA 1
ATOM 2961 C C . VAL A 1 365 ? 19.25 -36.344 -14.477 1 78.75 365 VAL A C 1
ATOM 2963 O O . VAL A 1 365 ? 20.156 -35.562 -14.156 1 78.75 365 VAL A O 1
ATOM 2966 N N . ASN A 1 366 ? 18.719 -36.406 -15.656 1 77.19 366 ASN A N 1
ATOM 2967 C CA . ASN A 1 366 ? 19.328 -35.625 -16.734 1 77.19 366 ASN A CA 1
ATOM 2968 C C . ASN A 1 366 ? 18.797 -34.219 -16.812 1 77.19 366 ASN A C 1
ATOM 2970 O O . ASN A 1 366 ? 19.531 -33.281 -17.109 1 77.19 366 ASN A O 1
ATOM 2974 N N . ILE A 1 367 ? 17.594 -34 -16.469 1 83.12 367 ILE A N 1
ATOM 2975 C CA . ILE A 1 367 ? 16.953 -32.719 -16.734 1 83.12 367 ILE A CA 1
ATOM 2976 C C . ILE A 1 367 ? 16.938 -31.875 -15.453 1 83.12 367 ILE A C 1
ATOM 2978 O O . ILE A 1 367 ? 17.031 -30.641 -15.5 1 83.12 367 ILE A O 1
ATOM 2982 N N . PHE A 1 368 ? 16.953 -32.469 -14.336 1 86 368 PHE A N 1
ATOM 2983 C CA . PHE A 1 368 ? 16.797 -31.75 -13.07 1 86 368 PHE A CA 1
ATOM 2984 C C . PHE A 1 368 ? 17.984 -30.844 -12.797 1 86 368 PHE A C 1
ATOM 2986 O O . PHE A 1 368 ? 17.812 -29.719 -12.344 1 86 368 PHE A O 1
ATOM 2993 N N . PRO A 1 369 ? 19.141 -31.297 -13.109 1 86.12 369 PRO A N 1
ATOM 2994 C CA . PRO A 1 369 ? 20.281 -30.422 -12.836 1 86.12 369 PRO A CA 1
ATOM 2995 C C . PRO A 1 369 ? 20.266 -29.141 -13.672 1 86.12 369 PRO A C 1
ATOM 2997 O O . PRO A 1 369 ? 20.812 -28.109 -13.266 1 86.12 369 PRO A O 1
ATOM 3000 N N . LEU A 1 370 ? 19.625 -29.234 -14.773 1 88.62 370 LEU A N 1
ATOM 3001 C CA . LEU A 1 370 ? 19.5 -28.031 -15.594 1 88.62 370 LEU A CA 1
ATOM 3002 C C . LEU A 1 370 ? 18.578 -27.016 -14.93 1 88.62 370 LEU A C 1
ATOM 3004 O O . LEU A 1 370 ? 18.859 -25.812 -14.953 1 88.62 370 LEU A O 1
ATOM 3008 N N . TYR A 1 371 ? 17.578 -27.484 -14.297 1 92.44 371 TYR A N 1
ATOM 3009 C CA . TYR A 1 371 ? 16.609 -26.562 -13.695 1 92.44 371 TYR A CA 1
ATOM 3010 C C . TYR A 1 371 ? 17.016 -26.219 -12.273 1 92.44 371 TYR A C 1
ATOM 3012 O O . TYR A 1 371 ? 16.5 -25.25 -11.703 1 92.44 371 TYR A O 1
ATOM 3020 N N . SER A 1 372 ? 17.953 -26.953 -11.688 1 93.06 372 SER A N 1
ATOM 3021 C CA . SER A 1 372 ? 18.422 -26.641 -10.344 1 93.06 372 SER A CA 1
ATOM 3022 C C . SER A 1 372 ? 19.156 -25.297 -10.312 1 93.06 372 SER A C 1
ATOM 3024 O O . SER A 1 372 ? 19.172 -24.625 -9.289 1 93.06 372 SER A O 1
ATOM 3026 N N . LEU A 1 373 ? 19.703 -24.922 -11.445 1 94.12 373 LEU A N 1
ATOM 3027 C CA . LEU A 1 373 ? 20.344 -23.625 -11.57 1 94.12 373 LEU A CA 1
ATOM 3028 C C . LEU A 1 373 ? 19.391 -22.5 -11.172 1 94.12 373 LEU A C 1
ATOM 3030 O O . LEU A 1 373 ? 19.75 -21.609 -10.414 1 94.12 373 LEU A O 1
ATOM 3034 N N . PHE A 1 374 ? 18.172 -22.609 -11.617 1 95.5 374 PHE A N 1
ATOM 3035 C CA . PHE A 1 374 ? 17.172 -21.594 -11.336 1 95.5 374 PHE A CA 1
ATOM 3036 C C . PHE A 1 374 ? 16.766 -21.625 -9.867 1 95.5 374 PHE A C 1
ATOM 3038 O O . PHE A 1 374 ? 16.547 -20.578 -9.25 1 95.5 374 PHE A O 1
ATOM 3045 N N . ALA A 1 375 ? 16.734 -22.797 -9.336 1 95 375 ALA A N 1
ATOM 3046 C CA . ALA A 1 375 ? 16.359 -22.938 -7.934 1 95 375 ALA A CA 1
ATOM 3047 C C . ALA A 1 375 ? 17.359 -22.25 -7.02 1 95 375 ALA A C 1
ATOM 3049 O O . ALA A 1 375 ? 16.984 -21.562 -6.074 1 95 375 ALA A O 1
ATOM 3050 N N . TYR A 1 376 ? 18.641 -22.406 -7.352 1 96.56 376 TYR A N 1
ATOM 3051 C CA . TYR A 1 376 ? 19.672 -21.766 -6.555 1 96.56 376 TYR A CA 1
ATOM 3052 C C . TYR A 1 376 ? 19.578 -20.234 -6.652 1 96.56 376 TYR A C 1
ATOM 3054 O O . TYR A 1 376 ? 19.656 -19.547 -5.637 1 96.56 376 TYR A O 1
ATOM 3062 N N . ALA A 1 377 ? 19.391 -19.781 -7.832 1 95.94 377 ALA A N 1
ATOM 3063 C CA . ALA A 1 377 ? 19.312 -18.344 -8.062 1 95.94 377 ALA A CA 1
ATOM 3064 C C . ALA A 1 377 ? 18.094 -17.75 -7.375 1 95.94 377 ALA A C 1
ATOM 3066 O O . ALA A 1 377 ? 18.172 -16.688 -6.746 1 95.94 377 ALA A O 1
ATOM 3067 N N . ILE A 1 378 ? 16.969 -18.406 -7.469 1 97 378 ILE A N 1
ATOM 3068 C CA . ILE A 1 378 ? 15.719 -17.938 -6.867 1 97 378 ILE A CA 1
ATOM 3069 C C . ILE A 1 378 ? 15.867 -17.891 -5.348 1 97 378 ILE A C 1
ATOM 3071 O O . ILE A 1 378 ? 15.484 -16.906 -4.711 1 97 378 ILE A O 1
ATOM 3075 N N . LEU A 1 379 ? 16.469 -18.922 -4.824 1 97.44 379 LEU A N 1
ATOM 3076 C CA . LEU A 1 379 ? 16.656 -18.969 -3.377 1 97.44 379 LEU A CA 1
ATOM 3077 C C . LEU A 1 379 ? 17.547 -17.828 -2.898 1 97.44 379 LEU A C 1
ATOM 3079 O O . LEU A 1 379 ? 17.281 -17.219 -1.867 1 97.44 379 LEU A O 1
ATOM 3083 N N . HIS A 1 380 ? 18.547 -17.625 -3.641 1 97.88 380 HIS A N 1
ATOM 3084 C CA . HIS A 1 380 ? 19.453 -16.547 -3.273 1 97.88 380 HIS A CA 1
ATOM 3085 C C . HIS A 1 380 ? 18.766 -15.195 -3.311 1 97.88 380 HIS A C 1
ATOM 3087 O O . HIS A 1 380 ? 18.953 -14.359 -2.422 1 97.88 380 HIS A O 1
ATOM 3093 N N . MET A 1 381 ? 17.953 -14.984 -4.305 1 97.44 381 MET A N 1
ATOM 3094 C CA . MET A 1 381 ? 17.203 -13.734 -4.414 1 97.44 381 MET A CA 1
ATOM 3095 C C . MET A 1 381 ? 16.188 -13.609 -3.285 1 97.44 381 MET A C 1
ATOM 3097 O O . MET A 1 381 ? 15.977 -12.523 -2.752 1 97.44 381 MET A O 1
ATOM 3101 N N . LEU A 1 382 ? 15.586 -14.68 -2.951 1 97.56 382 LEU A N 1
ATOM 3102 C CA . LEU A 1 382 ? 14.633 -14.672 -1.844 1 97.56 382 LEU A CA 1
ATOM 3103 C C . LEU A 1 382 ? 15.336 -14.336 -0.531 1 97.56 382 LEU A C 1
ATOM 3105 O O . LEU A 1 382 ? 14.805 -13.57 0.278 1 97.56 382 LEU A O 1
ATOM 3109 N N . MET A 1 383 ? 16.516 -14.898 -0.366 1 97.94 383 MET A N 1
ATOM 3110 C CA . MET A 1 383 ? 17.281 -14.586 0.835 1 97.94 383 MET A CA 1
ATOM 3111 C C . MET A 1 383 ? 17.688 -13.109 0.863 1 97.94 383 MET A C 1
ATOM 3113 O O . MET A 1 383 ? 17.656 -12.477 1.919 1 97.94 383 MET A O 1
ATOM 3117 N N . TYR A 1 384 ? 18 -12.625 -0.289 1 97.75 384 TYR A N 1
ATOM 3118 C CA . TYR A 1 384 ? 18.359 -11.219 -0.379 1 97.75 384 TYR A CA 1
ATOM 3119 C C . TYR A 1 384 ? 17.156 -10.336 -0.05 1 97.75 384 TYR A C 1
ATOM 3121 O O . TYR A 1 384 ? 17.281 -9.328 0.654 1 97.75 384 TYR A O 1
ATOM 3129 N N . ALA A 1 385 ? 16.016 -10.695 -0.535 1 97.75 385 ALA A N 1
ATOM 3130 C CA . ALA A 1 385 ? 14.781 -9.969 -0.208 1 97.75 385 ALA A CA 1
ATOM 3131 C C . ALA A 1 385 ? 14.508 -10.008 1.292 1 97.75 385 ALA A C 1
ATOM 3133 O O . ALA A 1 385 ? 14.125 -8.992 1.885 1 97.75 385 ALA A O 1
ATOM 3134 N N . ALA A 1 386 ? 14.711 -11.086 1.87 1 97.62 386 ALA A N 1
ATOM 3135 C CA . ALA A 1 386 ? 14.523 -11.219 3.312 1 97.62 386 ALA A CA 1
ATOM 3136 C C . ALA A 1 386 ? 15.508 -10.344 4.078 1 97.62 386 ALA A C 1
ATOM 3138 O O . ALA A 1 386 ? 15.141 -9.727 5.086 1 97.62 386 ALA A O 1
ATOM 3139 N N . ASP A 1 387 ? 16.656 -10.273 3.598 1 98.19 387 ASP A N 1
ATOM 3140 C CA . ASP A 1 387 ? 17.656 -9.414 4.23 1 98.19 387 ASP A CA 1
ATOM 3141 C C . ASP A 1 387 ? 17.234 -7.953 4.207 1 98.19 387 ASP A C 1
ATOM 3143 O O . ASP A 1 387 ? 17.312 -7.262 5.223 1 98.19 387 ASP A O 1
ATOM 3147 N N . ILE A 1 388 ? 16.812 -7.539 3.062 1 97.44 388 ILE A N 1
ATOM 3148 C CA . ILE A 1 388 ? 16.375 -6.152 2.941 1 97.44 388 ILE A CA 1
ATOM 3149 C C . ILE A 1 388 ? 15.219 -5.887 3.898 1 97.44 388 ILE A C 1
ATOM 3151 O O . ILE A 1 388 ? 15.156 -4.832 4.535 1 97.44 388 ILE A O 1
ATOM 3155 N N . TYR A 1 389 ? 14.328 -6.809 3.973 1 96.81 389 TYR A N 1
ATOM 3156 C CA . TYR A 1 389 ? 13.188 -6.66 4.875 1 96.81 389 TYR A CA 1
ATOM 3157 C C . TYR A 1 389 ? 13.656 -6.48 6.316 1 96.81 389 TYR A C 1
ATOM 3159 O O . TYR A 1 389 ? 13.219 -5.559 7.008 1 96.81 389 TYR A O 1
ATOM 3167 N N . PHE A 1 390 ? 14.594 -7.305 6.75 1 96.88 390 PHE A N 1
ATOM 3168 C CA . PHE A 1 390 ? 15.047 -7.246 8.133 1 96.88 390 PHE A CA 1
ATOM 3169 C C . PHE A 1 390 ? 15.938 -6.035 8.359 1 96.88 390 PHE A C 1
ATOM 3171 O O . PHE A 1 390 ? 15.938 -5.445 9.445 1 96.88 390 PHE A O 1
ATOM 3178 N N . TRP A 1 391 ? 16.734 -5.66 7.363 1 96.94 391 TRP A N 1
ATOM 3179 C CA . TRP A 1 391 ? 17.547 -4.449 7.492 1 96.94 391 TRP A CA 1
ATOM 3180 C C . TRP A 1 391 ? 16.656 -3.225 7.688 1 96.94 391 TRP A C 1
ATOM 3182 O O . TRP A 1 391 ? 16.953 -2.359 8.516 1 96.94 391 TRP A O 1
ATOM 3192 N N . ARG A 1 392 ? 15.594 -3.217 6.984 1 93.62 392 ARG A N 1
ATOM 3193 C CA . ARG A 1 392 ? 14.664 -2.1 7.117 1 93.62 392 ARG A CA 1
ATOM 3194 C C . ARG A 1 392 ? 13.945 -2.137 8.461 1 93.62 392 ARG A C 1
ATOM 3196 O O . ARG A 1 392 ? 13.773 -1.102 9.102 1 93.62 392 ARG A O 1
ATOM 3203 N N . ARG A 1 393 ? 13.625 -3.314 8.805 1 93.19 393 ARG A N 1
ATOM 3204 C CA . ARG A 1 393 ? 12.898 -3.479 10.062 1 93.19 393 ARG A CA 1
ATOM 3205 C C . ARG A 1 393 ? 13.75 -3.031 11.242 1 93.19 393 ARG A C 1
ATOM 3207 O O . ARG A 1 393 ? 13.242 -2.408 12.18 1 93.19 393 ARG A O 1
ATOM 3214 N N . TYR A 1 394 ? 15.008 -3.295 11.18 1 93.44 394 TYR A N 1
ATOM 3215 C CA . TYR A 1 394 ? 15.891 -2.965 12.289 1 93.44 394 TYR A CA 1
ATOM 3216 C C . TYR A 1 394 ? 16.641 -1.669 12.023 1 93.44 394 TYR A C 1
ATOM 3218 O O . TYR A 1 394 ? 17.594 -1.332 12.742 1 93.44 394 TYR A O 1
ATOM 3226 N N . ARG A 1 395 ? 16.359 -0.99 10.945 1 91.5 395 ARG A N 1
ATOM 3227 C CA . ARG A 1 395 ? 16.844 0.341 10.609 1 91.5 395 ARG A CA 1
ATOM 3228 C C . ARG A 1 395 ? 18.344 0.313 10.312 1 91.5 395 ARG A C 1
ATOM 3230 O O . ARG A 1 395 ? 19.094 1.16 10.797 1 91.5 395 ARG A O 1
ATOM 3237 N N . VAL A 1 396 ? 18.734 -0.734 9.672 1 94.06 396 VAL A N 1
ATOM 3238 C CA . VAL A 1 396 ? 20.062 -0.78 9.094 1 94.06 396 VAL A CA 1
ATOM 3239 C C . VAL A 1 396 ? 20.078 -0.055 7.75 1 94.06 396 VAL A C 1
ATOM 3241 O O . VAL A 1 396 ? 19.281 -0.365 6.863 1 94.06 396 VAL A O 1
ATOM 3244 N N . ASN A 1 397 ? 20.891 0.945 7.609 1 92.69 397 ASN A N 1
ATOM 3245 C CA . ASN A 1 397 ? 20.922 1.758 6.398 1 92.69 397 ASN A CA 1
ATOM 3246 C C . ASN A 1 397 ? 21.703 1.071 5.285 1 92.69 397 ASN A C 1
ATOM 3248 O O . ASN A 1 397 ? 22.766 1.551 4.883 1 92.69 397 ASN A O 1
ATOM 3252 N N . TYR A 1 398 ? 21.094 0.043 4.703 1 94.25 398 TYR A N 1
ATOM 3253 C CA . TYR A 1 398 ? 21.797 -0.773 3.713 1 94.25 398 TYR A CA 1
ATOM 3254 C C . TYR A 1 398 ? 22 0.001 2.418 1 94.25 398 TYR A C 1
ATOM 3256 O O . TYR A 1 398 ? 23 -0.191 1.729 1 94.25 398 TYR A O 1
ATOM 3264 N N . PRO A 1 399 ? 21.078 0.929 2.008 1 91.19 399 PRO A N 1
ATOM 3265 C CA . PRO A 1 399 ? 21.328 1.67 0.77 1 91.19 399 PRO A CA 1
ATOM 3266 C C . PRO A 1 399 ? 22.594 2.521 0.843 1 91.19 399 PRO A C 1
ATOM 3268 O O . PRO A 1 399 ? 23.328 2.633 -0.144 1 91.19 399 PRO A O 1
ATOM 3271 N N . PHE A 1 400 ? 22.844 3.07 2.031 1 90 400 PHE A N 1
ATOM 3272 C CA . PHE A 1 400 ? 24.031 3.885 2.242 1 90 400 PHE A CA 1
ATOM 3273 C C . PHE A 1 400 ? 25.281 3.02 2.242 1 90 400 PHE A C 1
ATOM 3275 O O . PHE A 1 400 ? 26.281 3.365 1.606 1 90 400 PHE A O 1
ATOM 3282 N N . ILE A 1 401 ? 25.188 1.918 2.854 1 92.56 401 ILE A N 1
ATOM 3283 C CA . ILE A 1 401 ? 26.344 1.038 3.025 1 92.56 401 ILE A CA 1
ATOM 3284 C C . ILE A 1 401 ? 26.75 0.45 1.674 1 92.56 401 ILE A C 1
ATOM 3286 O O . ILE A 1 401 ? 27.938 0.363 1.358 1 92.56 401 ILE A O 1
ATOM 3290 N N . LEU A 1 402 ? 25.766 0.092 0.867 1 93.12 402 LEU A N 1
ATOM 3291 C CA . LEU A 1 402 ? 26.047 -0.544 -0.415 1 93.12 402 LEU A CA 1
ATOM 3292 C C . LEU A 1 402 ? 26.25 0.5 -1.508 1 93.12 402 LEU A C 1
ATOM 3294 O O . LEU A 1 402 ? 26.656 0.168 -2.621 1 93.12 402 LEU A O 1
ATOM 3298 N N . GLY A 1 403 ? 25.984 1.742 -1.181 1 88.88 403 GLY A N 1
ATOM 3299 C CA . GLY A 1 403 ? 26.266 2.836 -2.096 1 88.88 403 GLY A CA 1
ATOM 3300 C C . GLY A 1 403 ? 25.266 2.943 -3.229 1 88.88 403 GLY A C 1
ATOM 3301 O O . GLY A 1 403 ? 25.641 3.256 -4.363 1 88.88 403 GLY A O 1
ATOM 3302 N N . PHE A 1 404 ? 24.031 2.672 -2.961 1 89.31 404 PHE A N 1
ATOM 3303 C CA . PHE A 1 404 ? 23 2.789 -3.986 1 89.31 404 PHE A CA 1
ATOM 3304 C C . PHE A 1 404 ? 22.656 4.25 -4.234 1 89.31 404 PHE A C 1
ATOM 3306 O O . PHE A 1 404 ? 22.719 5.078 -3.32 1 89.31 404 PHE A O 1
ATOM 3313 N N . LYS A 1 405 ? 22.359 4.523 -5.461 1 83.44 405 LYS A N 1
ATOM 3314 C CA . LYS A 1 405 ? 21.875 5.859 -5.781 1 83.44 405 LYS A CA 1
ATOM 3315 C C . LYS A 1 405 ? 20.469 6.082 -5.215 1 83.44 405 LYS A C 1
ATOM 3317 O O . LYS A 1 405 ? 19.609 5.195 -5.293 1 83.44 405 LYS A O 1
ATOM 3322 N N . GLN A 1 406 ? 20.359 7.223 -4.684 1 82.88 406 GLN A N 1
ATOM 3323 C CA . GLN A 1 406 ? 19.078 7.539 -4.07 1 82.88 406 GLN A CA 1
ATOM 3324 C C . GLN A 1 406 ? 17.953 7.531 -5.109 1 82.88 406 GLN A C 1
ATOM 3326 O O . GLN A 1 406 ? 18.125 8.047 -6.219 1 82.88 406 GLN A O 1
ATOM 3331 N N . GLY A 1 407 ? 16.922 6.891 -4.84 1 83.19 407 GLY A N 1
ATOM 3332 C CA . GLY A 1 407 ? 15.773 6.852 -5.734 1 83.19 407 GLY A CA 1
ATOM 3333 C C . GLY A 1 407 ? 15.719 5.594 -6.582 1 83.19 407 GLY A C 1
ATOM 3334 O O . GLY A 1 407 ? 14.711 5.32 -7.234 1 83.19 407 GLY A O 1
ATOM 3335 N N . THR A 1 408 ? 16.828 4.859 -6.613 1 87.5 408 THR A N 1
ATOM 3336 C CA . THR A 1 408 ? 16.859 3.672 -7.457 1 87.5 408 THR A CA 1
ATOM 3337 C C . THR A 1 408 ? 16.922 2.404 -6.609 1 87.5 408 THR A C 1
ATOM 3339 O O . THR A 1 408 ? 17.031 1.298 -7.141 1 87.5 408 THR A O 1
ATOM 3342 N N . VAL A 1 409 ? 16.859 2.586 -5.379 1 91.12 409 VAL A N 1
ATOM 3343 C CA . VAL A 1 409 ? 17 1.458 -4.461 1 91.12 409 VAL A CA 1
ATOM 3344 C C . VAL A 1 409 ? 15.773 0.554 -4.566 1 91.12 409 VAL A C 1
ATOM 3346 O O . VAL A 1 409 ? 14.641 1.035 -4.586 1 91.12 409 VAL A O 1
ATOM 3349 N N . LEU A 1 410 ? 16.047 -0.741 -4.688 1 92.88 410 LEU A N 1
ATOM 3350 C CA . LEU A 1 410 ? 14.945 -1.704 -4.75 1 92.88 410 LEU A CA 1
ATOM 3351 C C . LEU A 1 410 ? 14.453 -2.059 -3.352 1 92.88 410 LEU A C 1
ATOM 3353 O O . LEU A 1 410 ? 15.258 -2.264 -2.439 1 92.88 410 LEU A O 1
ATOM 3357 N N . SER A 1 411 ? 13.195 -2.131 -3.213 1 93.25 411 SER A N 1
ATOM 3358 C CA . SER A 1 411 ? 12.602 -2.613 -1.971 1 93.25 411 SER A CA 1
ATOM 3359 C C . SER A 1 411 ? 12.555 -4.137 -1.937 1 93.25 411 SER A C 1
ATOM 3361 O O . SER A 1 411 ? 12.82 -4.797 -2.945 1 93.25 411 SER A O 1
ATOM 3363 N N . TYR A 1 412 ? 12.344 -4.672 -0.707 1 95.38 412 TYR A N 1
ATOM 3364 C CA . TYR A 1 412 ? 12.258 -6.121 -0.572 1 95.38 412 TYR A CA 1
ATOM 3365 C C . TYR A 1 412 ? 11.109 -6.676 -1.406 1 95.38 412 TYR A C 1
ATOM 3367 O O . TYR A 1 412 ? 11.18 -7.801 -1.906 1 95.38 412 TYR A O 1
ATOM 3375 N N . ARG A 1 413 ? 10.047 -5.891 -1.653 1 94.94 413 ARG A N 1
ATOM 3376 C CA . ARG A 1 413 ? 8.898 -6.336 -2.441 1 94.94 413 ARG A CA 1
ATOM 3377 C C . ARG A 1 413 ? 9.266 -6.457 -3.918 1 94.94 413 ARG A C 1
ATOM 3379 O O . ARG A 1 413 ? 8.805 -7.371 -4.602 1 94.94 413 ARG A O 1
ATOM 3386 N N . GLU A 1 414 ? 10.055 -5.52 -4.352 1 95.5 414 GLU A N 1
ATOM 3387 C CA . GLU A 1 414 ? 10.469 -5.543 -5.754 1 95.5 414 GLU A CA 1
ATOM 3388 C C . GLU A 1 414 ? 11.398 -6.715 -6.035 1 95.5 414 GLU A C 1
ATOM 3390 O O . GLU A 1 414 ? 11.297 -7.363 -7.082 1 95.5 414 GLU A O 1
ATOM 3395 N N . VAL A 1 415 ? 12.305 -6.992 -5.129 1 96.69 415 VAL A N 1
ATOM 3396 C CA . VAL A 1 415 ? 13.195 -8.133 -5.293 1 96.69 415 VAL A CA 1
ATOM 3397 C C . VAL A 1 415 ? 12.391 -9.43 -5.227 1 96.69 415 VAL A C 1
ATOM 3399 O O . VAL A 1 415 ? 12.656 -10.375 -5.973 1 96.69 415 VAL A O 1
ATOM 3402 N N . PHE A 1 416 ? 11.453 -9.445 -4.336 1 96.44 416 PHE A N 1
ATOM 3403 C CA . PHE A 1 416 ? 10.578 -10.602 -4.203 1 96.44 416 PHE A CA 1
ATOM 3404 C C . PHE A 1 416 ? 9.789 -10.828 -5.488 1 96.44 416 PHE A C 1
ATOM 3406 O O . PHE A 1 416 ? 9.617 -11.969 -5.926 1 96.44 416 PHE A O 1
ATOM 3413 N N . LEU A 1 417 ? 9.344 -9.742 -6.109 1 96.12 417 LEU A N 1
ATOM 3414 C CA . LEU A 1 417 ? 8.641 -9.812 -7.387 1 96.12 417 LEU A CA 1
ATOM 3415 C C . LEU A 1 417 ? 9.516 -10.453 -8.461 1 96.12 417 LEU A C 1
ATOM 3417 O O . LEU A 1 417 ? 9.062 -11.352 -9.172 1 96.12 417 LEU A O 1
ATOM 3421 N N . LEU A 1 418 ? 10.742 -10.039 -8.516 1 96.25 418 LEU A N 1
ATOM 3422 C CA . LEU A 1 418 ? 11.664 -10.586 -9.508 1 96.25 418 LEU A CA 1
ATOM 3423 C C . LEU A 1 418 ? 11.938 -12.062 -9.25 1 96.25 418 LEU A C 1
ATOM 3425 O O . LEU A 1 418 ? 12 -12.859 -10.188 1 96.25 418 LEU A O 1
ATOM 3429 N N . SER A 1 419 ? 12.117 -12.453 -8.016 1 97.06 419 SER A N 1
ATOM 3430 C CA . SER A 1 419 ? 12.398 -13.844 -7.656 1 97.06 419 SER A CA 1
ATOM 3431 C C . SER A 1 419 ? 11.227 -14.75 -7.984 1 97.06 419 SER A C 1
ATOM 3433 O O . SER A 1 419 ? 11.406 -15.836 -8.547 1 97.06 419 SER A O 1
ATOM 3435 N N . THR A 1 420 ? 10 -14.297 -7.652 1 96.12 420 THR A N 1
ATOM 3436 C CA . THR A 1 420 ? 8.82 -15.117 -7.918 1 96.12 420 THR A CA 1
ATOM 3437 C C . THR A 1 420 ? 8.516 -15.164 -9.414 1 96.12 420 THR A C 1
ATOM 3439 O O . THR A 1 420 ? 8.016 -16.172 -9.922 1 96.12 420 THR A O 1
ATOM 3442 N N . GLY A 1 421 ? 8.805 -14.062 -10.094 1 95.38 421 GLY A N 1
ATOM 3443 C CA . GLY A 1 421 ? 8.688 -14.086 -11.547 1 95.38 421 GLY A CA 1
ATOM 3444 C C . GLY A 1 421 ? 9.609 -15.109 -12.195 1 95.38 421 GLY A C 1
ATOM 3445 O O . GLY A 1 421 ? 9.195 -15.82 -13.109 1 95.38 421 GLY A O 1
ATOM 3446 N N . LEU A 1 422 ? 10.789 -15.18 -11.727 1 96.44 422 LEU A N 1
ATOM 3447 C CA . LEU A 1 422 ? 11.75 -16.156 -12.227 1 96.44 422 LEU A CA 1
ATOM 3448 C C . LEU A 1 422 ? 11.297 -17.578 -11.883 1 96.44 422 LEU A C 1
ATOM 3450 O O . LEU A 1 422 ? 11.492 -18.5 -12.68 1 96.44 422 LEU A O 1
ATOM 3454 N N . ALA A 1 423 ? 10.672 -17.75 -10.75 1 96 423 ALA A N 1
ATOM 3455 C CA . ALA A 1 423 ? 10.164 -19.062 -10.344 1 96 423 ALA A CA 1
ATOM 3456 C C . ALA A 1 423 ? 9.062 -19.531 -11.289 1 96 423 ALA A C 1
ATOM 3458 O O . ALA A 1 423 ? 9.031 -20.703 -11.672 1 96 423 ALA A O 1
ATOM 3459 N N . VAL A 1 424 ? 8.188 -18.625 -11.648 1 94.31 424 VAL A N 1
ATOM 3460 C CA . VAL A 1 424 ? 7.113 -18.984 -12.562 1 94.31 424 VAL A CA 1
ATOM 3461 C C . VAL A 1 424 ? 7.695 -19.391 -13.914 1 94.31 424 VAL A C 1
ATOM 3463 O O . VAL A 1 424 ? 7.27 -20.391 -14.5 1 94.31 424 VAL A O 1
ATOM 3466 N N . LEU A 1 425 ? 8.672 -18.688 -14.344 1 94.31 425 LEU A N 1
ATOM 3467 C CA . LEU A 1 425 ? 9.312 -19.016 -15.609 1 94.31 425 LEU A CA 1
ATOM 3468 C C . LEU A 1 425 ? 9.969 -20.391 -15.547 1 94.31 425 LEU A C 1
ATOM 3470 O O . LEU A 1 425 ? 9.766 -21.219 -16.438 1 94.31 425 LEU A O 1
ATOM 3474 N N . ALA A 1 426 ? 10.711 -20.656 -14.516 1 95.12 426 ALA A N 1
ATOM 3475 C CA . ALA A 1 426 ? 11.438 -21.922 -14.359 1 95.12 426 ALA A CA 1
ATOM 3476 C C . ALA A 1 426 ? 10.469 -23.094 -14.219 1 95.12 426 ALA A C 1
ATOM 3478 O O . ALA A 1 426 ? 10.625 -24.125 -14.891 1 95.12 426 ALA A O 1
ATOM 3479 N N . LEU A 1 427 ? 9.461 -22.938 -13.398 1 92 427 LEU A N 1
ATOM 3480 C CA . LEU A 1 427 ? 8.523 -24.031 -13.133 1 92 427 LEU A CA 1
ATOM 3481 C C . LEU A 1 427 ? 7.621 -24.281 -14.336 1 92 427 LEU A C 1
ATOM 3483 O O . LEU A 1 427 ? 7.277 -25.422 -14.633 1 92 427 LEU A O 1
ATOM 3487 N N . SER A 1 428 ? 7.191 -23.203 -15.023 1 89.56 428 SER A N 1
ATOM 3488 C CA . SER A 1 428 ? 6.398 -23.375 -16.234 1 89.56 428 SER A CA 1
ATOM 3489 C C . SER A 1 428 ? 7.203 -24.078 -17.312 1 89.56 428 SER A C 1
ATOM 3491 O O . SER A 1 428 ? 6.672 -24.938 -18.031 1 89.56 428 SER A O 1
ATOM 3493 N N . SER A 1 429 ? 8.438 -23.734 -17.422 1 91.94 429 SER A N 1
ATOM 3494 C CA . SER A 1 429 ? 9.32 -24.391 -18.391 1 91.94 429 SER A CA 1
ATOM 3495 C C . SER A 1 429 ? 9.531 -25.859 -18.031 1 91.94 429 SER A C 1
ATOM 3497 O O . SER A 1 429 ? 9.523 -26.719 -18.922 1 91.94 429 SER A O 1
ATOM 3499 N N . PHE A 1 430 ? 9.734 -26.156 -16.812 1 89.94 430 PHE A N 1
ATOM 3500 C CA . PHE A 1 430 ? 9.922 -27.531 -16.359 1 89.94 430 PHE A CA 1
ATOM 3501 C C . PHE A 1 430 ? 8.664 -28.359 -16.609 1 89.94 430 PHE A C 1
ATOM 3503 O O . PHE A 1 430 ? 8.742 -29.5 -17.078 1 89.94 430 PHE A O 1
ATOM 3510 N N . LEU A 1 431 ? 7.527 -27.781 -16.281 1 85 431 LEU A N 1
ATOM 3511 C CA . LEU A 1 431 ? 6.262 -28.469 -16.484 1 85 431 LEU A CA 1
ATOM 3512 C C . LEU A 1 431 ? 6.012 -28.719 -17.969 1 85 431 LEU A C 1
ATOM 3514 O O . LEU A 1 431 ? 5.539 -29.797 -18.344 1 85 431 LEU A O 1
ATOM 3518 N N . ALA A 1 432 ? 6.344 -27.734 -18.75 1 83.94 432 ALA A N 1
ATOM 3519 C CA . ALA A 1 432 ? 6.207 -27.906 -20.188 1 83.94 432 ALA A CA 1
ATOM 3520 C C . ALA A 1 432 ? 7.102 -29.031 -20.703 1 83.94 432 ALA A C 1
ATOM 3522 O O . ALA A 1 432 ? 6.691 -29.828 -21.547 1 83.94 432 ALA A O 1
ATOM 3523 N N . ASN A 1 433 ? 8.312 -29.125 -20.188 1 84.31 433 ASN A N 1
ATOM 3524 C CA . ASN A 1 433 ? 9.234 -30.203 -20.578 1 84.31 433 ASN A CA 1
ATOM 3525 C C . ASN A 1 433 ? 8.711 -31.562 -20.156 1 84.31 433 ASN A C 1
ATOM 3527 O O . ASN A 1 433 ? 8.82 -32.531 -20.906 1 84.31 433 ASN A O 1
ATOM 3531 N N . LEU A 1 434 ? 8.086 -31.609 -19 1 79.88 434 LEU A N 1
ATOM 3532 C CA . LEU A 1 434 ? 7.516 -32.844 -18.5 1 79.88 434 LEU A CA 1
ATOM 3533 C C . LEU A 1 434 ? 6.305 -33.25 -19.328 1 79.88 434 LEU A C 1
ATOM 3535 O O . LEU A 1 434 ? 6.09 -34.438 -19.578 1 79.88 434 LEU A O 1
ATOM 3539 N N . HIS A 1 435 ? 5.602 -32.312 -19.766 1 75.31 435 HIS A N 1
ATOM 3540 C CA . HIS A 1 435 ? 4.387 -32.594 -20.531 1 75.31 435 HIS A CA 1
ATOM 3541 C C . HIS A 1 435 ? 4.715 -33.031 -21.953 1 75.31 435 HIS A C 1
ATOM 3543 O O . HIS A 1 435 ? 4.059 -33.906 -22.5 1 75.31 435 HIS A O 1
ATOM 3549 N N . LEU A 1 436 ? 5.703 -32.469 -22.562 1 70.81 436 LEU A N 1
ATOM 3550 C CA . LEU A 1 436 ? 6.031 -32.75 -23.969 1 70.81 436 LEU A CA 1
ATOM 3551 C C . LEU A 1 436 ? 6.809 -34.031 -24.094 1 70.81 436 LEU A C 1
ATOM 3553 O O . LEU A 1 436 ? 6.734 -34.719 -25.125 1 70.81 436 LEU A O 1
ATOM 3557 N N . ASP A 1 437 ? 7.656 -34.312 -23.219 1 64.31 437 ASP A N 1
ATOM 3558 C CA . ASP A 1 437 ? 8.484 -35.531 -23.312 1 64.31 437 ASP A CA 1
ATOM 3559 C C . ASP A 1 437 ? 7.629 -36.781 -23.219 1 64.31 437 ASP A C 1
ATOM 3561 O O . ASP A 1 437 ? 7.926 -37.781 -23.859 1 64.31 437 ASP A O 1
ATOM 3565 N N . MET A 1 438 ? 6.656 -36.844 -22.438 1 54.59 438 MET A N 1
ATOM 3566 C CA . MET A 1 438 ? 6.055 -38.125 -22.062 1 54.59 438 MET A CA 1
ATOM 3567 C C . MET A 1 438 ? 4.898 -38.469 -23 1 54.59 438 MET A C 1
ATOM 3569 O O . MET A 1 438 ? 4.43 -39.625 -23 1 54.59 438 MET A O 1
ATOM 3573 N N . GLY A 1 439 ? 4.305 -37.562 -23.734 1 51.66 439 GLY A N 1
ATOM 3574 C CA . GLY A 1 439 ? 3.197 -38.031 -24.547 1 51.66 439 GLY A CA 1
ATOM 3575 C C . GLY A 1 439 ? 3.648 -38.75 -25.828 1 51.66 439 GLY A C 1
ATOM 3576 O O . GLY A 1 439 ? 4.656 -38.344 -26.422 1 51.66 439 GLY A O 1
ATOM 3577 N N . SER A 1 440 ? 3.385 -40.156 -25.875 1 48.62 440 SER A N 1
ATOM 3578 C CA . SER A 1 440 ? 3.576 -41.125 -26.953 1 48.62 440 SER A CA 1
ATOM 3579 C C . SER A 1 440 ? 3.566 -40.438 -28.312 1 48.62 440 SER A C 1
ATOM 3581 O O . SER A 1 440 ? 4.258 -40.875 -29.234 1 48.62 440 SER A O 1
ATOM 3583 N N . ARG A 1 441 ? 2.605 -39.562 -28.578 1 48.88 441 ARG A N 1
ATOM 3584 C CA . ARG A 1 441 ? 2.322 -39.125 -29.938 1 48.88 441 ARG A CA 1
ATOM 3585 C C . ARG A 1 441 ? 3.359 -38.125 -30.422 1 48.88 441 ARG A C 1
ATOM 3587 O O . ARG A 1 441 ? 3.373 -37.75 -31.594 1 48.88 441 ARG A O 1
ATOM 3594 N N . THR A 1 442 ? 4.16 -37.562 -29.562 1 50.25 442 THR A N 1
ATOM 3595 C CA . THR A 1 442 ? 4.812 -36.375 -30.109 1 50.25 442 THR A CA 1
ATOM 3596 C C . THR A 1 442 ? 6.273 -36.656 -30.438 1 50.25 442 THR A C 1
ATOM 3598 O O . THR A 1 442 ? 7.176 -36.219 -29.719 1 50.25 442 THR A O 1
ATOM 3601 N N . GLU A 1 443 ? 6.59 -37.656 -30.875 1 54.5 443 GLU A N 1
ATOM 3602 C CA . GLU A 1 443 ? 7.891 -37.812 -31.516 1 54.5 443 GLU A CA 1
ATOM 3603 C C . GLU A 1 443 ? 8.328 -36.5 -32.156 1 54.5 443 GLU A C 1
ATOM 3605 O O . GLU A 1 443 ? 9.516 -36.156 -32.156 1 54.5 443 GLU A O 1
ATOM 3610 N N . HIS A 1 444 ? 7.379 -35.875 -32.719 1 56.31 444 HIS A N 1
ATOM 3611 C CA . HIS A 1 444 ? 7.68 -34.688 -33.5 1 56.31 444 HIS A CA 1
ATOM 3612 C C . HIS A 1 444 ? 8.133 -33.531 -32.594 1 56.31 444 HIS A C 1
ATOM 3614 O O . HIS A 1 444 ? 8.883 -32.656 -33.031 1 56.31 444 HIS A O 1
ATOM 3620 N N . TYR A 1 445 ? 7.875 -33.656 -31.219 1 62.97 445 TYR A N 1
ATOM 3621 C CA . TYR A 1 445 ? 8.18 -32.5 -30.406 1 62.97 445 TYR A CA 1
ATOM 3622 C C . TYR A 1 445 ? 9.414 -32.719 -29.547 1 62.97 445 TYR A C 1
ATOM 3624 O O . TYR A 1 445 ? 9.711 -31.953 -28.641 1 62.97 445 TYR A O 1
ATOM 3632 N N . ARG A 1 446 ? 10.039 -33.781 -29.875 1 70.12 446 ARG A N 1
ATOM 3633 C CA . ARG A 1 446 ? 11.219 -34.125 -29.078 1 70.12 446 ARG A CA 1
ATOM 3634 C C . ARG A 1 446 ? 12.266 -33 -29.172 1 70.12 446 ARG A C 1
ATOM 3636 O O . ARG A 1 446 ? 12.852 -32.625 -28.156 1 70.12 446 ARG A O 1
ATOM 3643 N N . LYS A 1 447 ? 12.414 -32.469 -30.344 1 73.44 447 LYS A N 1
ATOM 3644 C CA . LYS A 1 447 ? 13.398 -31.406 -30.5 1 73.44 447 LYS A CA 1
ATOM 3645 C C . LYS A 1 447 ? 12.984 -30.156 -29.719 1 73.44 447 LYS A C 1
ATOM 3647 O O . LYS A 1 447 ? 13.82 -29.5 -29.094 1 73.44 447 LYS A O 1
ATOM 3652 N N . LEU A 1 448 ? 11.711 -30 -29.719 1 77.19 448 LEU A N 1
ATOM 3653 C CA . LEU A 1 448 ? 11.219 -28.812 -29.031 1 77.19 448 LEU A CA 1
ATOM 3654 C C . LEU A 1 448 ? 11.344 -28.984 -27.516 1 77.19 448 LEU A C 1
ATOM 3656 O O . LEU A 1 448 ? 11.648 -28.016 -26.812 1 77.19 448 LEU A O 1
ATOM 3660 N N . THR A 1 449 ? 11.18 -30.172 -27.109 1 79.31 449 THR A N 1
ATOM 3661 C CA . THR A 1 449 ? 11.25 -30.453 -25.672 1 79.31 449 THR A CA 1
ATOM 3662 C C . THR A 1 449 ? 12.664 -30.25 -25.156 1 79.31 449 THR A C 1
ATOM 3664 O O . THR A 1 449 ? 12.859 -29.75 -24.047 1 79.31 449 THR A O 1
ATOM 3667 N N . GLU A 1 450 ? 13.625 -30.516 -26.016 1 79.19 450 GLU A N 1
ATOM 3668 C CA . GLU A 1 450 ? 15.023 -30.391 -25.625 1 79.19 450 GLU A CA 1
ATOM 3669 C C . GLU A 1 450 ? 15.461 -28.922 -25.594 1 79.19 450 GLU A C 1
ATOM 3671 O O . GLU A 1 450 ? 16.422 -28.578 -24.891 1 79.19 450 GLU A O 1
ATOM 3676 N N . LEU A 1 451 ? 14.742 -28.094 -26.234 1 87.19 451 LEU A N 1
ATOM 3677 C CA . LEU A 1 451 ? 15.148 -26.703 -26.344 1 87.19 451 LEU A CA 1
ATOM 3678 C C . LEU A 1 451 ? 14.492 -25.844 -25.266 1 87.19 451 LEU A C 1
ATOM 3680 O O . LEU A 1 451 ? 14.875 -24.703 -25.062 1 87.19 451 LEU A O 1
ATOM 3684 N N . VAL A 1 452 ? 13.609 -26.391 -24.453 1 88.69 452 VAL A N 1
ATOM 3685 C CA . VAL A 1 452 ? 12.82 -25.625 -23.5 1 88.69 452 VAL A CA 1
ATOM 3686 C C . VAL A 1 452 ? 13.727 -25.062 -22.406 1 88.69 452 VAL A C 1
ATOM 3688 O O . VAL A 1 452 ? 13.672 -23.875 -22.094 1 88.69 452 VAL A O 1
ATOM 3691 N N . PRO A 1 453 ? 14.641 -25.859 -21.875 1 89.12 453 PRO A N 1
ATOM 3692 C CA . PRO A 1 453 ? 15.531 -25.297 -20.859 1 89.12 453 PRO A CA 1
ATOM 3693 C C . PRO A 1 453 ? 16.469 -24.234 -21.422 1 89.12 453 PRO A C 1
ATOM 3695 O O . PRO A 1 453 ? 16.797 -23.266 -20.734 1 89.12 453 PRO A O 1
ATOM 3698 N N . LEU A 1 454 ? 16.875 -24.438 -22.656 1 90.5 454 LEU A N 1
ATOM 3699 C CA . LEU A 1 454 ? 17.75 -23.469 -23.297 1 90.5 454 LEU A CA 1
ATOM 3700 C C . LEU A 1 454 ? 17.031 -22.125 -23.484 1 90.5 454 LEU A C 1
ATOM 3702 O O . LEU A 1 454 ? 17.641 -21.062 -23.312 1 90.5 454 LEU A O 1
ATOM 3706 N N . PHE A 1 455 ? 15.797 -22.266 -23.766 1 92.06 455 PHE A N 1
ATOM 3707 C CA . PHE A 1 455 ? 15 -21.062 -23.938 1 92.06 455 PHE A CA 1
ATOM 3708 C C . PHE A 1 455 ? 14.883 -20.297 -22.625 1 92.06 455 PHE A C 1
ATOM 3710 O O . PHE A 1 455 ? 14.961 -19.062 -22.594 1 92.06 455 PHE A O 1
ATOM 3717 N N . SER A 1 456 ? 14.672 -20.969 -21.562 1 93.38 456 SER A N 1
ATOM 3718 C CA . SER A 1 456 ? 14.516 -20.344 -20.25 1 93.38 456 SER A CA 1
ATOM 3719 C C . SER A 1 456 ? 15.773 -19.594 -19.828 1 93.38 456 SER A C 1
ATOM 3721 O O . SER A 1 456 ? 15.703 -18.453 -19.375 1 93.38 456 SER A O 1
ATOM 3723 N N . ILE A 1 457 ? 16.953 -20.172 -20 1 93.38 457 ILE A N 1
ATOM 3724 C CA . ILE A 1 457 ? 18.188 -19.531 -19.594 1 93.38 457 ILE A CA 1
ATOM 3725 C C . ILE A 1 457 ? 18.5 -18.344 -20.516 1 93.38 457 ILE A C 1
ATOM 3727 O O . ILE A 1 457 ? 19.047 -17.328 -20.078 1 93.38 457 ILE A O 1
ATOM 3731 N N . THR A 1 458 ? 18.125 -18.484 -21.797 1 94.5 458 THR A N 1
ATOM 3732 C CA . THR A 1 458 ? 18.328 -17.406 -22.75 1 94.5 458 THR A CA 1
ATOM 3733 C C . THR A 1 458 ? 17.484 -16.188 -22.375 1 94.5 458 THR A C 1
ATOM 3735 O O . THR A 1 458 ? 17.953 -15.047 -22.469 1 94.5 458 THR A O 1
ATOM 3738 N N . ILE A 1 459 ? 16.281 -16.438 -21.922 1 95 459 ILE A N 1
ATOM 3739 C CA . ILE A 1 459 ? 15.391 -15.352 -21.5 1 95 459 ILE A CA 1
ATOM 3740 C C . ILE A 1 459 ? 15.992 -14.617 -20.312 1 95 459 ILE A C 1
ATOM 3742 O O . ILE A 1 459 ? 15.977 -13.391 -20.266 1 95 459 ILE A O 1
ATOM 3746 N N . VAL A 1 460 ? 16.562 -15.32 -19.391 1 95.06 460 VAL A N 1
ATOM 3747 C CA . VAL A 1 460 ? 17.156 -14.727 -18.188 1 95.06 460 VAL A CA 1
ATOM 3748 C C . VAL A 1 460 ? 18.375 -13.883 -18.578 1 95.06 460 VAL A C 1
ATOM 3750 O O . VAL A 1 460 ? 18.547 -12.766 -18.094 1 95.06 460 VAL A O 1
ATOM 3753 N N . ILE A 1 461 ? 19.203 -14.414 -19.516 1 94.75 461 ILE A N 1
ATOM 3754 C CA . ILE A 1 461 ? 20.391 -13.703 -19.969 1 94.75 461 ILE A CA 1
ATOM 3755 C C . ILE A 1 461 ? 19.984 -12.43 -20.703 1 94.75 461 ILE A C 1
ATOM 3757 O O . ILE A 1 461 ? 20.578 -11.367 -20.484 1 94.75 461 ILE A O 1
ATOM 3761 N N . VAL A 1 462 ? 18.938 -12.484 -21.469 1 95.19 462 VAL A N 1
ATOM 3762 C CA . VAL A 1 462 ? 18.469 -11.328 -22.219 1 95.19 462 VAL A CA 1
ATOM 3763 C C . VAL A 1 462 ? 17.922 -10.273 -21.266 1 95.19 462 VAL A C 1
ATOM 3765 O O . VAL A 1 462 ? 18.141 -9.078 -21.453 1 95.19 462 VAL A O 1
ATOM 3768 N N . ILE A 1 463 ? 17.312 -10.688 -20.219 1 94.12 463 ILE A N 1
ATOM 3769 C CA . ILE A 1 463 ? 16.75 -9.75 -19.25 1 94.12 463 ILE A CA 1
ATOM 3770 C C . ILE A 1 463 ? 17.875 -9.055 -18.5 1 94.12 463 ILE A C 1
ATOM 3772 O O . ILE A 1 463 ? 17.828 -7.844 -18.281 1 94.12 463 ILE A O 1
ATOM 3776 N N . ILE A 1 464 ? 18.906 -9.742 -18.141 1 94.5 464 ILE A N 1
ATOM 3777 C CA . ILE A 1 464 ? 20.016 -9.188 -17.375 1 94.5 464 ILE A CA 1
ATOM 3778 C C . ILE A 1 464 ? 20.734 -8.125 -18.188 1 94.5 464 ILE A C 1
ATOM 3780 O O . ILE A 1 464 ? 21.078 -7.055 -17.672 1 94.5 464 ILE A O 1
ATOM 3784 N N . PHE A 1 465 ? 20.844 -8.367 -19.531 1 95.06 465 PHE A N 1
ATOM 3785 C CA . PHE A 1 465 ? 21.656 -7.465 -20.328 1 95.06 465 PHE A CA 1
ATOM 3786 C C . PHE A 1 465 ? 20.781 -6.559 -21.188 1 95.06 465 PHE A C 1
ATOM 3788 O O . PHE A 1 465 ? 21.266 -5.887 -22.094 1 95.06 465 PHE A O 1
ATOM 3795 N N . CYS A 1 466 ? 19.516 -6.523 -20.922 1 93.69 466 CYS A N 1
ATOM 3796 C CA . CYS A 1 466 ? 18.594 -5.715 -21.703 1 93.69 466 CYS A CA 1
ATOM 3797 C C . CYS A 1 466 ? 18.906 -4.23 -21.547 1 93.69 466 CYS A C 1
ATOM 3799 O O . CYS A 1 466 ? 18.922 -3.713 -20.422 1 93.69 466 CYS A O 1
ATOM 3801 N N . PRO A 1 467 ? 19.094 -3.428 -22.609 1 91.38 467 PRO A N 1
ATOM 3802 C CA . PRO A 1 467 ? 19.469 -2.014 -22.516 1 91.38 467 PRO A CA 1
ATOM 3803 C C . PRO A 1 467 ? 18.266 -1.1 -22.297 1 91.38 467 PRO A C 1
ATOM 3805 O O . PRO A 1 467 ? 18.422 0.066 -21.938 1 91.38 467 PRO A O 1
ATOM 3808 N N . PHE A 1 468 ? 17.062 -1.647 -22.422 1 92.31 468 PHE A N 1
ATOM 3809 C CA . PHE A 1 468 ? 15.859 -0.831 -22.297 1 92.31 468 PHE A CA 1
ATOM 3810 C C . PHE A 1 468 ? 15.477 -0.648 -20.844 1 92.31 468 PHE A C 1
ATOM 3812 O O . PHE A 1 468 ? 15.836 -1.47 -19.984 1 92.31 468 PHE A O 1
ATOM 3819 N N . ASP A 1 469 ? 14.891 0.438 -20.578 1 90.06 469 ASP A N 1
ATOM 3820 C CA . ASP A 1 469 ? 14.508 0.766 -19.203 1 90.06 469 ASP A CA 1
ATOM 3821 C C . ASP A 1 469 ? 13.289 -0.051 -18.766 1 90.06 469 ASP A C 1
ATOM 3823 O O . ASP A 1 469 ? 12.219 0.505 -18.516 1 90.06 469 ASP A O 1
ATOM 3827 N N . ILE A 1 470 ? 13.531 -1.323 -18.906 1 90.62 470 ILE A N 1
ATOM 3828 C CA . ILE A 1 470 ? 12.508 -2.256 -18.438 1 90.62 470 ILE A CA 1
ATOM 3829 C C . ILE A 1 470 ? 13.07 -3.119 -17.312 1 90.62 470 ILE A C 1
ATOM 3831 O O . ILE A 1 470 ? 14.266 -3.404 -17.281 1 90.62 470 ILE A O 1
ATOM 3835 N N . ILE A 1 471 ? 12.32 -3.459 -16.344 1 92.88 471 ILE A N 1
ATOM 3836 C CA . ILE A 1 471 ? 12.648 -4.367 -15.25 1 92.88 471 ILE A CA 1
ATOM 3837 C C . ILE A 1 471 ? 13.836 -3.818 -14.469 1 92.88 471 ILE A C 1
ATOM 3839 O O . ILE A 1 471 ? 14.875 -4.473 -14.367 1 92.88 471 ILE A O 1
ATOM 3843 N N . TYR A 1 472 ? 13.797 -2.637 -14.008 1 93.06 472 TYR A N 1
ATOM 3844 C CA . TYR A 1 472 ? 14.727 -2 -13.078 1 93.06 472 TYR A CA 1
ATOM 3845 C C . TYR A 1 472 ? 16.125 -1.928 -13.672 1 93.06 472 TYR A C 1
ATOM 3847 O O . TYR A 1 472 ? 17.078 -2.459 -13.094 1 93.06 472 TYR A O 1
ATOM 3855 N N . ARG A 1 473 ? 16.312 -1.256 -14.734 1 93.75 473 ARG A N 1
ATOM 3856 C CA . ARG A 1 473 ? 17.547 -1.122 -15.492 1 93.75 473 ARG A CA 1
ATOM 3857 C C . ARG A 1 473 ? 18.688 -0.629 -14.609 1 93.75 473 ARG A C 1
ATOM 3859 O O . ARG A 1 473 ? 19.797 -1.143 -14.68 1 93.75 473 ARG A O 1
ATOM 3866 N N . SER A 1 474 ? 18.391 0.349 -13.742 1 92 474 SER A N 1
ATOM 3867 C CA . SER A 1 474 ? 19.438 0.927 -12.906 1 92 474 SER A CA 1
ATOM 3868 C C . SER A 1 474 ? 20.047 -0.123 -11.984 1 92 474 SER A C 1
ATOM 3870 O O . SER A 1 474 ? 21.266 -0.176 -11.82 1 92 474 SER A O 1
ATOM 3872 N N . SER A 1 475 ? 19.266 -0.977 -11.43 1 93.31 475 SER A N 1
ATOM 3873 C CA . SER A 1 475 ? 19.766 -2.016 -10.539 1 93.31 475 SER A CA 1
ATOM 3874 C C . SER A 1 475 ? 20.484 -3.115 -11.312 1 93.31 475 SER A C 1
ATOM 3876 O O . SER A 1 475 ? 21.469 -3.68 -10.828 1 93.31 475 SER A O 1
ATOM 3878 N N . ARG A 1 476 ? 19.984 -3.416 -12.484 1 95 476 ARG A N 1
ATOM 3879 C CA . ARG A 1 476 ? 20.672 -4.398 -13.312 1 95 476 ARG A CA 1
ATOM 3880 C C . ARG A 1 476 ? 22.062 -3.91 -13.719 1 95 476 ARG A C 1
ATOM 3882 O O . ARG A 1 476 ? 23.031 -4.672 -13.68 1 95 476 ARG A O 1
ATOM 3889 N N . LEU A 1 477 ? 22.109 -2.666 -14.031 1 94.5 477 LEU A N 1
ATOM 3890 C CA . LEU A 1 477 ? 23.406 -2.098 -14.406 1 94.5 477 LEU A CA 1
ATOM 3891 C C . LEU A 1 477 ? 24.359 -2.068 -13.219 1 94.5 477 LEU A C 1
ATOM 3893 O O . LEU A 1 477 ? 25.562 -2.295 -13.367 1 94.5 477 LEU A O 1
ATOM 3897 N N . PHE A 1 478 ? 23.781 -1.748 -12.109 1 93.88 478 PHE A N 1
ATOM 3898 C CA . PHE A 1 478 ? 24.594 -1.797 -10.898 1 93.88 478 PHE A CA 1
ATOM 3899 C C . PHE A 1 478 ? 25.125 -3.205 -10.656 1 93.88 478 PHE A C 1
ATOM 3901 O O . PHE A 1 478 ? 26.297 -3.379 -10.312 1 93.88 478 PHE A O 1
ATOM 3908 N N . PHE A 1 479 ? 24.328 -4.215 -10.875 1 94.44 479 PHE A N 1
ATOM 3909 C CA . PHE A 1 479 ? 24.703 -5.613 -10.711 1 94.44 479 PHE A CA 1
ATOM 3910 C C . PHE A 1 479 ? 25.797 -6 -11.703 1 94.44 479 PHE A C 1
ATOM 3912 O O . PHE A 1 479 ? 26.781 -6.641 -11.344 1 94.44 479 PHE A O 1
ATOM 3919 N N . ILE A 1 480 ? 25.625 -5.582 -12.922 1 95.25 480 ILE A N 1
ATOM 3920 C CA . ILE A 1 480 ? 26.578 -5.906 -13.984 1 95.25 480 ILE A CA 1
ATOM 3921 C C . ILE A 1 480 ? 27.906 -5.227 -13.695 1 95.25 480 ILE A C 1
ATOM 3923 O O . ILE A 1 480 ? 28.969 -5.828 -13.883 1 95.25 480 ILE A O 1
ATOM 3927 N N . LYS A 1 481 ? 27.828 -4.051 -13.219 1 93.12 481 LYS A N 1
ATOM 3928 C CA . LYS A 1 481 ? 29.047 -3.324 -12.875 1 93.12 481 LYS A CA 1
ATOM 3929 C C . LYS A 1 481 ? 29.812 -4.023 -11.75 1 93.12 481 LYS A C 1
ATOM 3931 O O . LYS A 1 481 ? 31.016 -4.242 -11.852 1 93.12 481 LYS A O 1
ATOM 3936 N N . SER A 1 482 ? 29.125 -4.375 -10.75 1 94.12 482 SER A N 1
ATOM 3937 C CA . SER A 1 482 ? 29.766 -5.062 -9.633 1 94.12 482 SER A CA 1
ATOM 3938 C C . SER A 1 482 ? 30.312 -6.418 -10.055 1 94.12 482 SER A C 1
ATOM 3940 O O . SER A 1 482 ? 31.391 -6.816 -9.625 1 94.12 482 SER A O 1
ATOM 3942 N N . ALA A 1 483 ? 29.578 -7.086 -10.883 1 94.75 483 ALA A N 1
ATOM 3943 C CA . ALA A 1 483 ? 30.016 -8.383 -11.383 1 94.75 483 ALA A CA 1
ATOM 3944 C C . ALA A 1 483 ? 31.281 -8.242 -12.242 1 94.75 483 ALA A C 1
ATOM 3946 O O . ALA A 1 483 ? 32.188 -9.055 -12.148 1 94.75 483 ALA A O 1
ATOM 3947 N N . THR A 1 484 ? 31.297 -7.18 -13.008 1 94.19 484 THR A N 1
ATOM 3948 C CA . THR A 1 484 ? 32.469 -6.93 -13.852 1 94.19 484 THR A CA 1
ATOM 3949 C C . THR A 1 484 ? 33.688 -6.633 -13 1 94.19 484 THR A C 1
ATOM 3951 O O . THR A 1 484 ? 34.781 -7.125 -13.289 1 94.19 484 THR A O 1
ATOM 3954 N N . HIS A 1 485 ? 33.5 -5.895 -11.938 1 93.62 485 HIS A N 1
ATOM 3955 C CA . HIS A 1 485 ? 34.594 -5.617 -11.016 1 93.62 485 HIS A CA 1
ATOM 3956 C C . HIS A 1 485 ? 35.125 -6.902 -10.375 1 93.62 485 HIS A C 1
ATOM 3958 O O . HIS A 1 485 ? 36.312 -7.051 -10.156 1 93.62 485 HIS A O 1
ATOM 3964 N N . CYS A 1 486 ? 34.219 -7.812 -10.141 1 93.25 486 CYS A N 1
ATOM 3965 C CA . CYS A 1 486 ? 34.594 -9.078 -9.523 1 93.25 486 CYS A CA 1
ATOM 3966 C C . CYS A 1 486 ? 35.375 -9.953 -10.508 1 93.25 486 CYS A C 1
ATOM 3968 O O . CYS A 1 486 ? 36.406 -10.539 -10.156 1 93.25 486 CYS A O 1
ATOM 3970 N N . PHE A 1 487 ? 34.906 -9.977 -11.734 1 92.69 487 PHE A N 1
ATOM 3971 C CA . PHE A 1 487 ? 35.5 -10.859 -12.734 1 92.69 487 PHE A CA 1
ATOM 3972 C C . PHE A 1 487 ? 36.875 -10.375 -13.133 1 92.69 487 PHE A C 1
ATOM 3974 O O . PHE A 1 487 ? 37.75 -11.18 -13.453 1 92.69 487 PHE A O 1
ATOM 3981 N N . PHE A 1 488 ? 37.062 -9.055 -13.023 1 91.06 488 PHE A N 1
ATOM 3982 C CA . PHE A 1 488 ? 38.344 -8.508 -13.43 1 91.06 488 PHE A CA 1
ATOM 3983 C C . PHE A 1 488 ? 39.188 -8.117 -12.219 1 91.06 488 PHE A C 1
ATOM 3985 O O . PHE A 1 488 ? 40.031 -7.219 -12.297 1 91.06 488 PHE A O 1
ATOM 3992 N N . ALA A 1 489 ? 38.906 -8.625 -11.172 1 87.81 489 ALA A N 1
ATOM 3993 C CA . ALA A 1 489 ? 39.812 -8.453 -10.023 1 87.81 489 ALA A CA 1
ATOM 3994 C C . ALA A 1 489 ? 41.219 -8.883 -10.359 1 87.81 489 ALA A C 1
ATOM 3996 O O . ALA A 1 489 ? 41.438 -9.883 -11.062 1 87.81 489 ALA A O 1
ATOM 3997 N N . PRO A 1 490 ? 42.375 -8.258 -10.062 1 88.25 490 PRO A N 1
ATOM 3998 C CA . PRO A 1 490 ? 42.531 -7.195 -9.062 1 88.25 490 PRO A CA 1
ATOM 3999 C C . PRO A 1 490 ? 42.688 -5.816 -9.695 1 88.25 490 PRO A C 1
ATOM 4001 O O . PRO A 1 490 ? 43.312 -4.93 -9.094 1 88.25 490 PRO A O 1
ATOM 4004 N N . LEU A 1 491 ? 42.094 -5.719 -10.859 1 86.38 491 LEU A N 1
ATOM 4005 C CA . LEU A 1 491 ? 42.375 -4.52 -11.641 1 86.38 491 LEU A CA 1
ATOM 4006 C C . LEU A 1 491 ? 41.531 -3.342 -11.133 1 86.38 491 LEU A C 1
ATOM 4008 O O . LEU A 1 491 ? 41.875 -2.184 -11.383 1 86.38 491 LEU A O 1
ATOM 4012 N N . TYR A 1 492 ? 40.562 -3.602 -10.422 1 87 492 TYR A N 1
ATOM 4013 C CA . TYR A 1 492 ? 39.719 -2.533 -9.922 1 87 492 TYR A CA 1
ATOM 4014 C C . TYR A 1 492 ? 39.844 -2.381 -8.406 1 87 492 TYR A C 1
ATOM 4016 O O . TYR A 1 492 ? 40.219 -3.334 -7.715 1 87 492 TYR A O 1
ATOM 4024 N N . LYS A 1 493 ? 39.562 -1.164 -7.961 1 87.06 493 LYS A N 1
ATOM 4025 C CA . LYS A 1 493 ? 39.469 -0.969 -6.516 1 87.06 493 LYS A CA 1
ATOM 4026 C C . LYS A 1 493 ? 38.281 -1.7 -5.922 1 87.06 493 LYS A C 1
ATOM 4028 O O . LYS A 1 493 ? 37.188 -1.691 -6.504 1 87.06 493 LYS A O 1
ATOM 4033 N N . VAL A 1 494 ? 38.562 -2.311 -4.824 1 90.5 494 VAL A N 1
ATOM 4034 C CA . VAL A 1 494 ? 37.531 -3.156 -4.242 1 90.5 494 VAL A CA 1
ATOM 4035 C C . VAL A 1 494 ? 36.594 -2.316 -3.344 1 90.5 494 VAL A C 1
ATOM 4037 O O . VAL A 1 494 ? 37.094 -1.661 -2.412 1 90.5 494 VAL A O 1
ATOM 4040 N N . THR A 1 495 ? 35.375 -2.264 -3.693 1 90.19 495 THR A N 1
ATOM 4041 C CA . THR A 1 495 ? 34.375 -1.592 -2.873 1 90.19 495 THR A CA 1
ATOM 4042 C C . THR A 1 495 ? 33.562 -2.605 -2.086 1 90.19 495 THR A C 1
ATOM 4044 O O . THR A 1 495 ? 33.656 -3.812 -2.316 1 90.19 495 THR A O 1
ATOM 4047 N N . LEU A 1 496 ? 32.812 -2.219 -1.18 1 91.44 496 LEU A N 1
ATOM 4048 C CA . LEU A 1 496 ? 32.031 -3.115 -0.321 1 91.44 496 LEU A CA 1
ATOM 4049 C C . LEU A 1 496 ? 31.047 -3.93 -1.138 1 91.44 496 LEU A C 1
ATOM 4051 O O . LEU A 1 496 ? 30.906 -5.141 -0.938 1 91.44 496 LEU A O 1
ATOM 4055 N N . PRO A 1 497 ? 30.359 -3.348 -2.062 1 93.31 497 PRO A N 1
ATOM 4056 C CA . PRO A 1 497 ? 29.453 -4.164 -2.871 1 93.31 497 PRO A CA 1
ATOM 4057 C C . PRO A 1 497 ? 30.172 -5.223 -3.695 1 93.31 497 PRO A C 1
ATOM 4059 O O . PRO A 1 497 ? 29.656 -6.316 -3.91 1 93.31 497 PRO A O 1
ATOM 4062 N N . ASP A 1 498 ? 31.391 -4.938 -4.117 1 93.62 498 ASP A N 1
ATOM 4063 C CA . ASP A 1 498 ? 32.156 -5.895 -4.902 1 93.62 498 ASP A CA 1
ATOM 4064 C C . ASP A 1 498 ? 32.531 -7.125 -4.074 1 93.62 498 ASP A C 1
ATOM 4066 O O . ASP A 1 498 ? 32.312 -8.258 -4.516 1 93.62 498 ASP A O 1
ATOM 4070 N N . PHE A 1 499 ? 33.062 -6.859 -2.975 1 93.31 499 PHE A N 1
ATOM 4071 C CA . PHE A 1 499 ? 33.5 -8.039 -2.227 1 93.31 499 PHE A CA 1
ATOM 4072 C C . PHE A 1 499 ? 32.281 -8.797 -1.689 1 93.31 499 PHE A C 1
ATOM 4074 O O . PHE A 1 499 ? 32.312 -10.023 -1.579 1 93.31 499 PHE A O 1
ATOM 4081 N N . LEU A 1 500 ? 31.172 -8.078 -1.326 1 95.69 500 LEU A N 1
ATOM 4082 C CA . LEU A 1 500 ? 29.953 -8.758 -0.892 1 95.69 500 LEU A CA 1
ATOM 4083 C C . LEU A 1 500 ? 29.422 -9.672 -1.99 1 95.69 500 LEU A C 1
ATOM 4085 O O . LEU A 1 500 ? 29.031 -10.812 -1.722 1 95.69 500 LEU A O 1
ATOM 4089 N N . LEU A 1 501 ? 29.359 -9.164 -3.168 1 96.12 501 LEU A N 1
ATOM 4090 C CA . LEU A 1 501 ? 28.906 -9.977 -4.293 1 96.12 501 LEU A CA 1
ATOM 4091 C C . LEU A 1 501 ? 29.828 -11.172 -4.508 1 96.12 501 LEU A C 1
ATOM 4093 O O . LEU A 1 501 ? 29.344 -12.289 -4.738 1 96.12 501 LEU A O 1
ATOM 4097 N N . ALA A 1 502 ? 31.125 -10.898 -4.441 1 96.44 502 ALA A N 1
ATOM 4098 C CA . ALA A 1 502 ? 32.094 -11.984 -4.613 1 96.44 502 ALA A CA 1
ATOM 4099 C C . ALA A 1 502 ? 31.875 -13.07 -3.555 1 96.44 502 ALA A C 1
ATOM 4101 O O . ALA A 1 502 ? 31.953 -14.258 -3.854 1 96.44 502 ALA A O 1
ATOM 4102 N N . ASP A 1 503 ? 31.672 -12.68 -2.389 1 96 503 ASP A N 1
ATOM 4103 C CA . ASP A 1 503 ? 31.391 -13.633 -1.319 1 96 503 ASP A CA 1
ATOM 4104 C C . ASP A 1 503 ? 30.125 -14.422 -1.595 1 96 503 ASP A C 1
ATOM 4106 O O . ASP A 1 503 ? 30.062 -15.633 -1.335 1 96 503 ASP A O 1
ATOM 4110 N N . ASN A 1 504 ? 29.109 -13.812 -2.068 1 96.75 504 ASN A N 1
ATOM 4111 C CA . ASN A 1 504 ? 27.859 -14.492 -2.381 1 96.75 504 ASN A CA 1
ATOM 4112 C C . ASN A 1 504 ? 28.031 -15.469 -3.539 1 96.75 504 ASN A C 1
ATOM 4114 O O . ASN A 1 504 ? 27.391 -16.516 -3.566 1 96.75 504 ASN A O 1
ATOM 4118 N N . ILE A 1 505 ? 28.875 -15.141 -4.461 1 95.88 505 ILE A N 1
ATOM 4119 C CA . ILE A 1 505 ? 29.125 -16.016 -5.602 1 95.88 505 ILE A CA 1
ATOM 4120 C C . ILE A 1 505 ? 29.828 -17.297 -5.137 1 95.88 505 ILE A C 1
ATOM 4122 O O . ILE A 1 505 ? 29.625 -18.359 -5.723 1 95.88 505 ILE A O 1
ATOM 4126 N N . THR A 1 506 ? 30.609 -17.219 -4.039 1 95.19 506 THR A N 1
ATOM 4127 C CA . THR A 1 506 ? 31.281 -18.406 -3.52 1 95.19 506 THR A CA 1
ATOM 4128 C C . THR A 1 506 ? 30.281 -19.438 -3.045 1 95.19 506 THR A C 1
ATOM 4130 O O . THR A 1 506 ? 30.609 -20.625 -2.947 1 95.19 506 THR A O 1
ATOM 4133 N N . SER A 1 507 ? 29.062 -19.031 -2.746 1 94.38 507 SER A N 1
ATOM 4134 C CA . SER A 1 507 ? 28.016 -19.953 -2.316 1 94.38 507 SER A CA 1
ATOM 4135 C C . SER A 1 507 ? 27.203 -20.453 -3.504 1 94.38 507 SER A C 1
ATOM 4137 O O . SER A 1 507 ? 26.219 -21.188 -3.328 1 94.38 507 SER A O 1
ATOM 4139 N N . GLN A 1 508 ? 27.594 -20.094 -4.691 1 94.44 508 GLN A N 1
ATOM 4140 C CA . GLN A 1 508 ? 26.891 -20.5 -5.898 1 94.44 508 GLN A CA 1
ATOM 4141 C C . GLN A 1 508 ? 27.75 -21.406 -6.777 1 94.44 508 GLN A C 1
ATOM 4143 O O . GLN A 1 508 ? 27.672 -21.328 -8.008 1 94.44 508 GLN A O 1
ATOM 4148 N N . VAL A 1 509 ? 28.562 -22.219 -6.199 1 91.75 509 VAL A N 1
ATOM 4149 C CA . VAL A 1 509 ? 29.469 -23.094 -6.934 1 91.75 509 VAL A CA 1
ATOM 4150 C C . VAL A 1 509 ? 28.656 -24.109 -7.754 1 91.75 509 VAL A C 1
ATOM 4152 O O . VAL A 1 509 ? 28.953 -24.328 -8.938 1 91.75 509 VAL A O 1
ATOM 4155 N N . GLN A 1 510 ? 27.609 -24.656 -7.109 1 90.38 510 GLN A N 1
ATOM 4156 C CA . GLN A 1 510 ? 26.812 -25.656 -7.812 1 90.38 510 GLN A CA 1
ATOM 4157 C C . GLN A 1 510 ? 26.047 -25.016 -8.977 1 90.38 510 GLN A C 1
ATOM 4159 O O . GLN A 1 510 ? 25.844 -25.656 -10.016 1 90.38 510 GLN A O 1
ATOM 4164 N N . ALA A 1 511 ? 25.625 -23.828 -8.789 1 93.31 511 ALA A N 1
ATOM 4165 C CA . ALA A 1 511 ? 24.969 -23.125 -9.883 1 93.31 511 ALA A CA 1
ATOM 4166 C C . ALA A 1 511 ? 25.922 -22.922 -11.055 1 93.31 511 ALA A C 1
ATOM 4168 O O . ALA A 1 511 ? 25.547 -23.094 -12.219 1 93.31 511 ALA A O 1
ATOM 4169 N N . ILE A 1 512 ? 27.156 -22.609 -10.781 1 93.19 512 ILE A N 1
ATOM 4170 C CA . ILE A 1 512 ? 28.156 -22.406 -11.82 1 93.19 512 ILE A CA 1
ATOM 4171 C C . ILE A 1 512 ? 28.469 -23.734 -12.508 1 93.19 512 ILE A C 1
ATOM 4173 O O . ILE A 1 512 ? 28.656 -23.781 -13.727 1 93.19 512 ILE A O 1
ATOM 4177 N N . ARG A 1 513 ? 28.469 -24.828 -11.766 1 89.81 513 ARG A N 1
ATOM 4178 C CA . ARG A 1 513 ? 28.656 -26.156 -12.344 1 89.81 513 ARG A CA 1
ATOM 4179 C C . ARG A 1 513 ? 27.516 -26.516 -13.281 1 89.81 513 ARG A C 1
ATOM 4181 O O . ARG A 1 513 ? 27.719 -27.172 -14.305 1 89.81 513 ARG A O 1
ATOM 4188 N N . SER A 1 514 ? 26.328 -26.078 -12.867 1 90.88 514 SER A N 1
ATOM 4189 C CA . SER A 1 514 ? 25.172 -26.312 -13.719 1 90.88 514 SER A CA 1
ATOM 4190 C C . SER A 1 514 ? 25.297 -25.578 -15.047 1 90.88 514 SER A C 1
ATOM 4192 O O . SER A 1 514 ? 24.844 -26.062 -16.078 1 90.88 514 SER A O 1
ATOM 4194 N N . ILE A 1 515 ? 25.922 -24.453 -15.039 1 90.81 515 ILE A N 1
ATOM 4195 C CA . ILE A 1 515 ? 26.141 -23.719 -16.281 1 90.81 515 ILE A CA 1
ATOM 4196 C C . ILE A 1 515 ? 27.094 -24.5 -17.188 1 90.81 515 ILE A C 1
ATOM 4198 O O . ILE A 1 515 ? 26.891 -24.547 -18.406 1 90.81 515 ILE A O 1
ATOM 4202 N N . GLU A 1 516 ? 28.078 -25.156 -16.594 1 89.62 516 GLU A N 1
ATOM 4203 C CA . GLU A 1 516 ? 28.969 -26.016 -17.344 1 89.62 516 GLU A CA 1
ATOM 4204 C C . GLU A 1 516 ? 28.234 -27.188 -17.953 1 89.62 516 GLU A C 1
ATOM 4206 O O . GLU A 1 516 ? 28.5 -27.578 -19.094 1 89.62 516 GLU A O 1
ATOM 4211 N N . LEU A 1 517 ? 27.375 -27.672 -17.172 1 88.38 517 LEU A N 1
ATOM 4212 C CA . LEU A 1 517 ? 26.562 -28.766 -17.672 1 88.38 517 LEU A CA 1
ATOM 4213 C C . LEU A 1 517 ? 25.719 -28.344 -18.859 1 88.38 517 LEU A C 1
ATOM 4215 O O . LEU A 1 517 ? 25.516 -29.109 -19.812 1 88.38 517 LEU A O 1
ATOM 4219 N N . TYR A 1 518 ? 25.172 -27.141 -18.828 1 87.88 518 TYR A N 1
ATOM 4220 C CA . TYR A 1 518 ? 24.438 -26.578 -19.953 1 87.88 518 TYR A CA 1
ATOM 4221 C C . TYR A 1 518 ? 25.281 -26.594 -21.219 1 87.88 518 TYR A C 1
ATOM 4223 O O . TYR A 1 518 ? 24.812 -26.984 -22.297 1 87.88 518 TYR A O 1
ATOM 4231 N N . ILE A 1 519 ? 26.5 -26.203 -21.031 1 86.81 519 ILE A N 1
ATOM 4232 C CA . ILE A 1 519 ? 27.406 -26.094 -22.172 1 86.81 519 ILE A CA 1
ATOM 4233 C C . ILE A 1 519 ? 27.703 -27.484 -22.719 1 86.81 519 ILE A C 1
ATOM 4235 O O . ILE A 1 519 ? 27.719 -27.703 -23.938 1 86.81 519 ILE A O 1
ATOM 4239 N N . CYS A 1 520 ? 27.859 -28.453 -21.859 1 86 520 CYS A N 1
ATOM 4240 C CA . CYS A 1 520 ? 28.125 -29.828 -22.281 1 86 520 CYS A CA 1
ATOM 4241 C C . CYS A 1 520 ? 26.891 -30.469 -22.891 1 86 520 CYS A C 1
ATOM 4243 O O . CYS A 1 520 ? 26.969 -31.109 -23.938 1 86 520 CYS A O 1
ATOM 4245 N N . TYR A 1 521 ? 25.781 -30.234 -22.219 1 82.75 521 TYR A N 1
ATOM 4246 C CA . TYR A 1 521 ? 24.531 -30.828 -22.641 1 82.75 521 TYR A CA 1
ATOM 4247 C C . TYR A 1 521 ? 24.141 -30.359 -24.047 1 82.75 521 TYR A C 1
ATOM 4249 O O . TYR A 1 521 ? 23.734 -31.156 -24.891 1 82.75 521 TYR A O 1
ATOM 4257 N N . TYR A 1 522 ? 24.328 -29.188 -24.391 1 84.38 522 TYR A N 1
ATOM 4258 C CA . TYR A 1 522 ? 23.891 -28.656 -25.688 1 84.38 522 TYR A CA 1
ATOM 4259 C C . TYR A 1 522 ? 25.047 -28.562 -26.656 1 84.38 522 TYR A C 1
ATOM 4261 O O . TYR A 1 522 ? 24.844 -28.453 -27.875 1 84.38 522 TYR A O 1
ATOM 4269 N N . GLY A 1 523 ? 26.312 -28.5 -26.234 1 79.62 523 GLY A N 1
ATOM 4270 C CA . GLY A 1 523 ? 27.469 -28.359 -27.109 1 79.62 523 GLY A CA 1
ATOM 4271 C C . GLY A 1 523 ? 27.953 -29.688 -27.656 1 79.62 523 GLY A C 1
ATOM 4272 O O . GLY A 1 523 ? 28.391 -29.766 -28.812 1 79.62 523 GLY A O 1
ATOM 4273 N N . LEU A 1 524 ? 28.391 -30.688 -26.766 1 67.94 524 LEU A N 1
ATOM 4274 C CA . LEU A 1 524 ? 29.172 -31.859 -27.172 1 67.94 524 LEU A CA 1
ATOM 4275 C C . LEU A 1 524 ? 28.281 -32.969 -27.672 1 67.94 524 LEU A C 1
ATOM 4277 O O . LEU A 1 524 ? 28.734 -33.875 -28.359 1 67.94 524 LEU A O 1
ATOM 4281 N N . GLY A 1 525 ? 27.031 -33.312 -27.641 1 54.22 525 GLY A N 1
ATOM 4282 C CA . GLY A 1 525 ? 26.594 -34.531 -28.281 1 54.22 525 GLY A CA 1
ATOM 4283 C C . GLY A 1 525 ? 25.078 -34.625 -28.375 1 54.22 525 G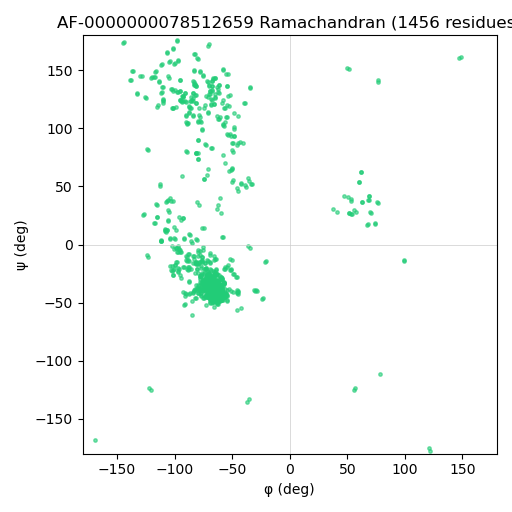LY A C 1
ATOM 4284 O O . GLY A 1 525 ? 24.359 -33.688 -28.016 1 54.22 525 GLY A O 1
ATOM 4285 N N . GLU A 1 526 ? 24.547 -36 -28.781 1 52.75 526 GLU A N 1
ATOM 4286 C CA . GLU A 1 526 ? 23.25 -36.562 -29.188 1 52.75 526 GLU A CA 1
ATOM 4287 C C . GLU A 1 526 ? 22.25 -36.469 -28.031 1 52.75 526 GLU A C 1
ATOM 4289 O O . GLU A 1 526 ? 22.625 -36.594 -26.859 1 52.75 526 GLU A O 1
ATOM 4294 N N . SER A 1 527 ? 21.156 -36 -28.172 1 50.75 527 SER A N 1
ATOM 4295 C CA . SER A 1 527 ? 20.047 -35.531 -27.344 1 50.75 527 SER A CA 1
ATOM 4296 C C . SER A 1 527 ? 19.812 -36.5 -26.172 1 50.75 527 SER A C 1
ATOM 4298 O O . SER A 1 527 ? 19.547 -36.031 -25.047 1 50.75 527 SER A O 1
ATOM 4300 N N . SER A 1 528 ? 19.594 -37.844 -26.328 1 49.75 528 SER A N 1
ATOM 4301 C CA . SER A 1 528 ? 18.875 -38.75 -25.422 1 49.75 528 SER A CA 1
ATOM 4302 C C . SER A 1 528 ? 19.688 -39.031 -24.156 1 49.75 528 SER A C 1
ATOM 4304 O O . SER A 1 528 ? 19.125 -39.156 -23.078 1 49.75 528 SER A O 1
ATOM 4306 N N . GLN A 1 529 ? 21.078 -39.5 -24.188 1 52.12 529 GLN A N 1
ATOM 4307 C CA . GLN A 1 529 ? 21.875 -40.031 -23.094 1 52.12 529 GLN A CA 1
ATOM 4308 C C . GLN A 1 529 ? 22.922 -39 -22.641 1 52.12 529 GLN A C 1
ATOM 4310 O O . GLN A 1 529 ? 23.984 -39.375 -22.125 1 52.12 529 GLN A O 1
ATOM 4315 N N . ARG A 1 530 ? 22.703 -37.688 -22.594 1 54.84 530 ARG A N 1
ATOM 4316 C CA . ARG A 1 530 ? 23.656 -36.594 -22.703 1 54.84 530 ARG A CA 1
ATOM 4317 C C . ARG A 1 530 ? 24.391 -36.344 -21.391 1 54.84 530 ARG A C 1
ATOM 4319 O O . ARG A 1 530 ? 25.578 -36.094 -21.391 1 54.84 530 ARG A O 1
ATOM 4326 N N . GLN A 1 531 ? 23.766 -36.375 -20.312 1 56.28 531 GLN A N 1
ATOM 4327 C CA . GLN A 1 531 ? 24.469 -35.969 -19.094 1 56.28 531 GLN A CA 1
ATOM 4328 C C . GLN A 1 531 ? 25.547 -36.969 -18.719 1 56.28 531 GLN A C 1
ATOM 4330 O O . GLN A 1 531 ? 26.656 -36.594 -18.328 1 56.28 531 GLN A O 1
ATOM 4335 N N . SER A 1 532 ? 25.156 -38.344 -18.859 1 60.16 532 SER A N 1
ATOM 4336 C CA . SER A 1 532 ? 26.094 -39.406 -18.469 1 60.16 532 SER A CA 1
ATOM 4337 C C . SER A 1 532 ? 27.328 -39.406 -19.344 1 60.16 532 SER A C 1
ATOM 4339 O O . SER A 1 532 ? 28.391 -39.875 -18.938 1 60.16 532 SER A O 1
ATOM 4341 N N . LYS A 1 533 ? 27.172 -38.625 -20.438 1 67.44 533 LYS A N 1
ATOM 4342 C CA . LYS A 1 533 ? 28.281 -38.688 -21.375 1 67.44 533 LYS A CA 1
ATOM 4343 C C . LYS A 1 533 ? 29.234 -37.5 -21.203 1 67.44 533 LYS A C 1
ATOM 4345 O O . LYS A 1 533 ? 30.344 -37.5 -21.75 1 67.44 533 LYS A O 1
ATOM 4350 N N . CYS A 1 534 ? 28.828 -36.594 -20.25 1 78.31 534 CYS A N 1
ATOM 4351 C CA . CYS A 1 534 ? 29.688 -35.406 -20.125 1 78.31 534 CYS A CA 1
ATOM 4352 C C . CYS A 1 534 ? 30.984 -35.75 -19.422 1 78.31 534 CYS A C 1
ATOM 4354 O O . CYS A 1 534 ? 32.062 -35.281 -19.797 1 78.31 534 CYS A O 1
ATOM 4356 N N . HIS A 1 535 ? 30.906 -36.688 -18.484 1 77.81 535 HIS A N 1
ATOM 4357 C CA . HIS A 1 535 ? 32.094 -37.031 -17.688 1 77.81 535 HIS A CA 1
ATOM 4358 C C . HIS A 1 535 ? 33 -37.938 -18.469 1 77.81 535 HIS A C 1
ATOM 4360 O O . HIS A 1 535 ? 34.125 -38.219 -18.031 1 77.81 535 HIS A O 1
ATOM 4366 N N . THR A 1 536 ? 32.562 -38.375 -19.641 1 78.44 536 THR A N 1
ATOM 4367 C CA . THR A 1 536 ? 33.406 -39.219 -20.484 1 78.44 536 THR A CA 1
ATOM 4368 C C . THR A 1 536 ? 34.375 -38.344 -21.281 1 78.44 536 THR A C 1
ATOM 4370 O O . THR A 1 536 ? 35.406 -38.844 -21.766 1 78.44 536 THR A O 1
ATOM 4373 N N . HIS A 1 537 ? 34.062 -37.062 -21.312 1 82.38 537 HIS A N 1
ATOM 4374 C CA . HIS A 1 537 ? 34.938 -36.125 -22.031 1 82.38 537 HIS A CA 1
ATOM 4375 C C . HIS A 1 537 ? 36 -35.531 -21.109 1 82.38 537 HIS A C 1
ATOM 4377 O O . HIS A 1 537 ? 35.656 -34.938 -20.078 1 82.38 537 HIS A O 1
ATOM 4383 N N . GLY A 1 538 ? 37.25 -35.656 -21.391 1 81.44 538 GLY A N 1
ATOM 4384 C CA . GLY A 1 538 ? 38.375 -35.125 -20.594 1 81.44 538 GLY A CA 1
ATOM 4385 C C . GLY A 1 538 ? 38.281 -33.625 -20.375 1 81.44 538 GLY A C 1
ATOM 4386 O O . GLY A 1 538 ? 38.562 -33.125 -19.281 1 81.44 538 GLY A O 1
ATOM 4387 N N . ILE A 1 539 ? 37.844 -32.969 -21.406 1 84.5 539 ILE A N 1
ATOM 4388 C CA . ILE A 1 539 ? 37.75 -31.516 -21.344 1 84.5 539 ILE A CA 1
ATOM 4389 C C . ILE A 1 539 ? 36.719 -31.109 -20.312 1 84.5 539 ILE A C 1
ATOM 4391 O O . ILE A 1 539 ? 36.906 -30.141 -19.562 1 84.5 539 ILE A O 1
ATOM 4395 N N . TYR A 1 540 ? 35.625 -31.766 -20.25 1 86.81 540 TYR A N 1
ATOM 4396 C CA . TYR A 1 540 ? 34.562 -31.484 -19.281 1 86.81 540 TYR A CA 1
ATOM 4397 C C . TYR A 1 540 ? 35.062 -31.672 -17.859 1 86.81 540 TYR A C 1
ATOM 4399 O O . TYR A 1 540 ? 34.781 -30.859 -16.969 1 86.81 540 TYR A O 1
ATOM 4407 N N . ASN A 1 541 ? 35.844 -32.656 -17.656 1 86.31 541 ASN A N 1
ATOM 4408 C CA . ASN A 1 541 ? 36.375 -32.938 -16.328 1 86.31 541 ASN A CA 1
ATOM 4409 C C . ASN A 1 541 ? 37.375 -31.875 -15.891 1 86.31 541 ASN A C 1
ATOM 4411 O O . ASN A 1 541 ? 37.406 -31.484 -14.727 1 86.31 541 ASN A O 1
ATOM 4415 N N . ALA A 1 542 ? 38.156 -31.469 -16.812 1 88.44 542 ALA A N 1
ATOM 4416 C CA . ALA A 1 542 ? 39.125 -30.391 -16.5 1 88.44 542 ALA A CA 1
ATOM 4417 C C . ALA A 1 542 ? 38.375 -29.125 -16.109 1 88.44 542 ALA A C 1
ATOM 4419 O O . ALA A 1 542 ? 38.719 -28.484 -15.109 1 88.44 542 ALA A O 1
ATOM 4420 N N . PHE A 1 543 ? 37.375 -28.812 -16.859 1 88.69 543 PHE A N 1
ATOM 4421 C CA . PHE A 1 543 ? 36.625 -27.594 -16.578 1 88.69 543 PHE A CA 1
ATOM 4422 C C . PHE A 1 543 ? 35.781 -27.766 -15.297 1 88.69 543 PHE A C 1
ATOM 4424 O O . PHE A 1 543 ? 35.531 -26.781 -14.594 1 88.69 543 PHE A O 1
ATOM 4431 N N . TYR A 1 544 ? 35.438 -29 -15.016 1 87.75 544 TYR A N 1
ATOM 4432 C CA . TYR A 1 544 ? 34.719 -29.281 -13.781 1 87.75 544 TYR A CA 1
ATOM 4433 C C . TYR A 1 544 ? 35.562 -28.859 -12.562 1 87.75 544 TYR A C 1
ATOM 4435 O O . TYR A 1 544 ? 35 -28.359 -11.578 1 87.75 544 TYR A O 1
ATOM 4443 N N . PHE A 1 545 ? 36.875 -28.906 -12.672 1 88.38 545 PHE A N 1
ATOM 4444 C CA . PHE A 1 545 ? 37.812 -28.469 -11.625 1 88.38 545 PHE A CA 1
ATOM 4445 C C . PHE A 1 545 ? 37.906 -26.953 -11.609 1 88.38 545 PHE A C 1
ATOM 4447 O O . PHE A 1 545 ? 37.812 -26.328 -10.547 1 88.38 545 PHE A O 1
ATOM 4454 N N . ILE A 1 546 ? 38 -26.391 -12.695 1 92.19 546 ILE A N 1
ATOM 4455 C CA . ILE A 1 546 ? 38.281 -24.969 -12.828 1 92.19 546 ILE A CA 1
ATOM 4456 C C . ILE A 1 546 ? 37.094 -24.156 -12.367 1 92.19 546 ILE A C 1
ATOM 4458 O O . ILE A 1 546 ? 37.219 -23.188 -11.609 1 92.19 546 ILE A O 1
ATOM 4462 N N . VAL A 1 547 ? 35.938 -24.547 -12.789 1 92.31 547 VAL A N 1
ATOM 4463 C CA . VAL A 1 547 ? 34.719 -23.781 -12.516 1 92.31 547 VAL A CA 1
ATOM 4464 C C . VAL A 1 547 ? 34.438 -23.781 -11.016 1 92.31 547 VAL A C 1
ATOM 4466 O O . VAL A 1 547 ? 33.938 -22.797 -10.469 1 92.31 547 VAL A O 1
ATOM 4469 N N . ALA A 1 548 ? 34.844 -24.766 -10.336 1 90.38 548 ALA A N 1
ATOM 4470 C CA . ALA A 1 548 ? 34.594 -24.875 -8.898 1 90.38 548 ALA A CA 1
ATOM 4471 C C . ALA A 1 548 ? 35.5 -23.922 -8.117 1 90.38 548 ALA A C 1
ATOM 4473 O O . ALA A 1 548 ? 35.125 -23.469 -7.027 1 90.38 548 ALA A O 1
ATOM 4474 N N . ILE A 1 549 ? 36.625 -23.547 -8.672 1 94.25 549 ILE A N 1
ATOM 4475 C CA . ILE A 1 549 ? 37.594 -22.75 -7.934 1 94.25 549 ILE A CA 1
ATOM 4476 C C . ILE A 1 549 ? 37.438 -21.281 -8.297 1 94.25 549 ILE A C 1
ATOM 4478 O O . ILE A 1 549 ? 37.906 -20.406 -7.555 1 94.25 549 ILE A O 1
ATOM 4482 N N . VAL A 1 550 ? 36.781 -20.938 -9.305 1 94.69 550 VAL A N 1
ATOM 4483 C CA . VAL A 1 550 ? 36.719 -19.594 -9.875 1 94.69 550 VAL A CA 1
ATOM 4484 C C . VAL A 1 550 ? 36.188 -18.609 -8.836 1 94.69 550 VAL A C 1
ATOM 4486 O O . VAL A 1 550 ? 36.812 -17.562 -8.586 1 94.69 550 VAL A O 1
ATOM 4489 N N . PRO A 1 551 ? 35.094 -18.875 -8.125 1 94.94 551 PRO A N 1
ATOM 4490 C CA . PRO A 1 551 ? 34.562 -17.891 -7.164 1 94.94 551 PRO A CA 1
ATOM 4491 C C . PRO A 1 551 ? 35.562 -17.609 -6.039 1 94.94 551 PRO A C 1
ATOM 4493 O O . PRO A 1 551 ? 35.719 -16.453 -5.625 1 94.94 551 PRO A O 1
ATOM 4496 N N . PHE A 1 552 ? 36.281 -18.625 -5.613 1 96.31 552 PHE A N 1
ATOM 4497 C CA . PHE A 1 552 ? 37.219 -18.453 -4.527 1 96.31 552 PHE A CA 1
ATOM 4498 C C . PHE A 1 552 ? 38.5 -17.766 -5.027 1 96.31 552 PHE A C 1
ATOM 4500 O O . PHE A 1 552 ? 39.125 -17 -4.293 1 96.31 552 PHE A O 1
ATOM 4507 N N . TRP A 1 553 ? 38.781 -18 -6.238 1 95.69 553 TRP A N 1
ATOM 4508 C CA . TRP A 1 553 ? 39.938 -17.344 -6.859 1 95.69 553 TRP A CA 1
ATOM 4509 C C . TRP A 1 553 ? 39.688 -15.844 -6.984 1 95.69 553 TRP A C 1
ATOM 4511 O O . TRP A 1 553 ? 40.594 -15.031 -6.715 1 95.69 553 TRP A O 1
ATOM 4521 N N . LEU A 1 554 ? 38.531 -15.477 -7.328 1 95.81 554 LEU A N 1
ATOM 4522 C CA . LEU A 1 554 ? 38.156 -14.07 -7.438 1 95.81 554 LEU A CA 1
ATOM 4523 C C . LEU A 1 554 ? 38.281 -13.367 -6.09 1 95.81 554 LEU A C 1
ATOM 4525 O O . LEU A 1 554 ? 38.812 -12.25 -6.016 1 95.81 554 LEU A O 1
ATOM 4529 N N . ARG A 1 555 ? 37.844 -14.016 -5.059 1 96 555 ARG A N 1
ATOM 4530 C CA . ARG A 1 555 ? 37.938 -13.438 -3.723 1 96 555 ARG A CA 1
ATOM 4531 C C . ARG A 1 555 ? 39.406 -13.336 -3.281 1 96 555 ARG A C 1
ATOM 4533 O O . ARG A 1 555 ? 39.781 -12.352 -2.645 1 96 555 ARG A O 1
ATOM 4540 N N . PHE A 1 556 ? 40.188 -14.312 -3.639 1 96.12 556 PHE A N 1
ATOM 4541 C CA . PHE A 1 556 ? 41.594 -14.32 -3.309 1 96.12 556 PHE A CA 1
ATOM 4542 C C . PHE A 1 556 ? 42.312 -13.125 -3.951 1 96.12 556 PHE A C 1
ATOM 4544 O O . PHE A 1 556 ? 43.062 -12.414 -3.287 1 96.12 556 PHE A O 1
ATOM 4551 N N . LEU A 1 557 ? 42 -12.859 -5.168 1 95.81 557 LEU A N 1
ATOM 4552 C CA . LEU A 1 557 ? 42.594 -11.75 -5.898 1 95.81 557 LEU A CA 1
ATOM 4553 C C . LEU A 1 557 ? 42.156 -10.414 -5.32 1 95.81 557 LEU A C 1
ATOM 4555 O O . LEU A 1 557 ? 42.938 -9.461 -5.27 1 95.81 557 LEU A O 1
ATOM 4559 N N . GLN A 1 558 ? 40.938 -10.312 -4.906 1 95.5 558 GLN A N 1
ATOM 4560 C CA . GLN A 1 558 ? 40.469 -9.086 -4.277 1 95.5 558 GLN A CA 1
ATOM 4561 C C . GLN A 1 558 ? 41.219 -8.805 -2.977 1 95.5 558 GLN A C 1
ATOM 4563 O O . GLN A 1 558 ? 41.531 -7.652 -2.682 1 95.5 558 GLN A O 1
ATOM 4568 N N . CYS A 1 559 ? 41.406 -9.883 -2.227 1 95.44 559 CYS A N 1
ATOM 4569 C CA . CYS A 1 559 ? 42.125 -9.727 -0.966 1 95.44 559 CYS A CA 1
ATOM 4570 C C . CYS A 1 559 ? 43.562 -9.281 -1.21 1 95.44 559 CYS A C 1
ATOM 4572 O O . CYS A 1 559 ? 44.094 -8.422 -0.49 1 95.44 559 CYS A O 1
ATOM 4574 N N . LEU A 1 560 ? 44.156 -9.805 -2.207 1 93.88 560 LEU A N 1
ATOM 4575 C CA . LEU A 1 560 ? 45.531 -9.422 -2.541 1 93.88 560 LEU A CA 1
ATOM 4576 C C . LEU A 1 560 ? 45.594 -7.969 -2.98 1 93.88 560 LEU A C 1
ATOM 4578 O O . LEU A 1 560 ? 46.531 -7.25 -2.617 1 93.88 560 LEU A O 1
ATOM 4582 N N . ARG A 1 561 ? 44.656 -7.551 -3.709 1 92.44 561 ARG A N 1
ATOM 4583 C CA . ARG A 1 561 ? 44.594 -6.16 -4.145 1 92.44 561 ARG A CA 1
ATOM 4584 C C . ARG A 1 561 ? 44.469 -5.219 -2.953 1 92.44 561 ARG A C 1
ATOM 4586 O O . ARG A 1 561 ? 45.125 -4.188 -2.893 1 92.44 561 ARG A O 1
ATOM 4593 N N . ARG A 1 562 ? 43.656 -5.594 -2.031 1 92.69 562 ARG A N 1
ATOM 4594 C CA . ARG A 1 562 ? 43.469 -4.766 -0.847 1 92.69 562 ARG A CA 1
ATOM 4595 C C . ARG A 1 562 ? 44.719 -4.75 0.024 1 92.69 562 ARG A C 1
ATOM 4597 O O . ARG A 1 562 ? 45.062 -3.732 0.636 1 92.69 562 ARG A O 1
ATOM 4604 N N . LEU A 1 563 ? 45.375 -5.945 0.058 1 92.88 563 LEU A N 1
ATOM 4605 C CA . LEU A 1 563 ? 46.625 -6.035 0.812 1 92.88 563 LEU A CA 1
ATOM 4606 C C . LEU A 1 563 ? 47.656 -5.09 0.241 1 92.88 563 LEU A C 1
ATOM 4608 O O . LEU A 1 563 ? 48.375 -4.418 0.992 1 92.88 563 LEU A O 1
ATOM 4612 N N . CYS A 1 564 ? 47.719 -4.938 -0.991 1 89.38 564 CYS A N 1
ATOM 4613 C CA . CYS A 1 564 ? 48.688 -4.082 -1.663 1 89.38 564 CYS A CA 1
ATOM 4614 C C . CYS A 1 564 ? 48.344 -2.611 -1.494 1 89.38 564 CYS A C 1
ATOM 4616 O O . CYS A 1 564 ? 49.219 -1.765 -1.344 1 89.38 564 CYS A O 1
ATOM 4618 N N . GLU A 1 565 ? 47.125 -2.285 -1.466 1 86.69 565 GLU A N 1
ATOM 4619 C CA . GLU A 1 565 ? 46.688 -0.9 -1.385 1 86.69 565 GLU A CA 1
ATOM 4620 C C . GLU A 1 565 ? 46.719 -0.391 0.053 1 86.69 565 GLU A C 1
ATOM 4622 O O . GLU A 1 565 ? 47.188 0.709 0.316 1 86.69 565 GLU A O 1
ATOM 4627 N N . GLU A 1 566 ? 46.219 -1.157 0.971 1 89.25 566 GLU A N 1
ATOM 4628 C CA . GLU A 1 566 ? 46.094 -0.695 2.348 1 89.25 566 GLU A CA 1
ATOM 4629 C C . GLU A 1 566 ? 47.25 -1.156 3.209 1 89.25 566 GLU A C 1
ATOM 4631 O O . GLU A 1 566 ? 47.5 -0.589 4.273 1 89.25 566 GLU A O 1
ATOM 4636 N N . LYS A 1 567 ? 47.875 -2.096 2.91 1 90.81 567 LYS A N 1
ATOM 4637 C CA . LYS A 1 567 ? 49.031 -2.646 3.613 1 90.81 567 LYS A CA 1
ATOM 4638 C C . LYS A 1 567 ? 48.656 -3.111 5.016 1 90.81 567 LYS A C 1
ATOM 4640 O O . LYS A 1 567 ? 49.406 -2.873 5.973 1 90.81 567 LYS A O 1
ATOM 4645 N N . ASP A 1 568 ? 47.531 -3.611 5.066 1 92.38 568 ASP A N 1
ATOM 4646 C CA . ASP A 1 568 ? 47.031 -4.184 6.32 1 92.38 568 ASP A CA 1
ATOM 4647 C C . ASP A 1 568 ? 47.125 -5.707 6.293 1 92.38 568 ASP A C 1
ATOM 4649 O O . ASP A 1 568 ? 46.594 -6.344 5.367 1 92.38 568 ASP A O 1
ATOM 4653 N N . ALA A 1 569 ? 47.562 -6.277 7.219 1 93.12 569 ALA A N 1
ATOM 4654 C CA . ALA A 1 569 ? 47.812 -7.715 7.289 1 93.12 569 ALA A CA 1
ATOM 4655 C C . ALA A 1 569 ? 46.5 -8.492 7.344 1 93.12 569 ALA A C 1
ATOM 4657 O O . ALA A 1 569 ? 46.469 -9.68 7.004 1 93.12 569 ALA A O 1
ATOM 4658 N N . VAL A 1 570 ? 45.5 -7.867 7.809 1 93.56 570 VAL A N 1
ATOM 4659 C CA . VAL A 1 570 ? 44.219 -8.531 7.926 1 93.56 570 VAL A CA 1
ATOM 4660 C C . VAL A 1 570 ? 43.781 -9.047 6.555 1 93.56 570 VAL A C 1
ATOM 4662 O O . VAL A 1 570 ? 43.156 -10.117 6.449 1 93.56 570 VAL A O 1
ATOM 4665 N N . HIS A 1 571 ? 44.094 -8.383 5.477 1 94.06 571 HIS A N 1
ATOM 4666 C CA . HIS A 1 571 ? 43.75 -8.789 4.125 1 94.06 571 HIS A CA 1
ATOM 4667 C C . HIS A 1 571 ? 44.562 -9.977 3.66 1 94.06 571 HIS A C 1
ATOM 4669 O O . HIS A 1 571 ? 44.125 -10.789 2.855 1 94.06 571 HIS A O 1
ATOM 4675 N N . GLY A 1 572 ? 45.75 -10.047 4.188 1 93.88 572 GLY A N 1
ATOM 4676 C CA . GLY A 1 572 ? 46.562 -11.219 3.9 1 93.88 572 GLY A CA 1
ATOM 4677 C C . GLY A 1 572 ? 46 -12.492 4.52 1 93.88 572 GLY A C 1
ATOM 4678 O O . GLY A 1 572 ? 45.969 -13.539 3.867 1 93.88 572 GLY A O 1
ATOM 4679 N N . TRP A 1 573 ? 45.594 -12.344 5.711 1 94.62 573 TRP A N 1
ATOM 4680 C CA . TRP A 1 573 ? 45 -13.484 6.391 1 94.62 573 TRP A CA 1
ATOM 4681 C C . TRP A 1 573 ? 43.688 -13.914 5.691 1 94.62 573 TRP A C 1
ATOM 4683 O O . TRP A 1 573 ? 43.406 -15.109 5.586 1 94.62 573 TRP A O 1
ATOM 4693 N N . ASN A 1 574 ? 42.938 -12.953 5.301 1 95.38 574 ASN A N 1
ATOM 4694 C CA . ASN A 1 574 ? 41.75 -13.266 4.559 1 95.38 574 ASN A CA 1
ATOM 4695 C C . ASN A 1 574 ? 42.062 -13.984 3.246 1 95.38 574 ASN A C 1
ATOM 4697 O O . ASN A 1 574 ? 41.344 -14.914 2.855 1 95.38 574 ASN A O 1
ATOM 4701 N N . GLY A 1 575 ? 43.094 -13.531 2.572 1 96.06 575 GLY A N 1
ATOM 4702 C CA . GLY A 1 575 ? 43.531 -14.219 1.376 1 96.06 575 GLY A CA 1
ATOM 4703 C C . GLY A 1 575 ? 43.969 -15.656 1.635 1 96.06 575 GLY A C 1
ATOM 4704 O O . GLY A 1 575 ? 43.656 -16.547 0.834 1 96.06 575 GLY A O 1
ATOM 4705 N N . LEU A 1 576 ? 44.625 -15.82 2.715 1 95.44 576 LEU A N 1
ATOM 4706 C CA . LEU A 1 576 ? 45.062 -17.172 3.1 1 95.44 576 LEU A CA 1
ATOM 4707 C C . LEU A 1 576 ? 43.844 -18.078 3.314 1 95.44 576 LEU A C 1
ATOM 4709 O O . LEU A 1 576 ? 43.875 -19.25 2.961 1 95.44 576 LEU A O 1
ATOM 4713 N N . LYS A 1 577 ? 42.875 -17.562 3.883 1 95.81 577 LYS A N 1
ATOM 4714 C CA . LYS A 1 577 ? 41.625 -18.297 4.078 1 95.81 577 LYS A CA 1
ATOM 4715 C C . LYS A 1 577 ? 41.094 -18.844 2.75 1 95.81 577 LYS A C 1
ATOM 4717 O O . LYS A 1 577 ? 40.75 -20.016 2.641 1 95.81 577 LYS A O 1
ATOM 4722 N N . TYR A 1 578 ? 41.031 -17.984 1.728 1 96.12 578 TYR A N 1
ATOM 4723 C CA . TYR A 1 578 ? 40.5 -18.422 0.438 1 96.12 578 TYR A CA 1
ATOM 4724 C C . TYR A 1 578 ? 41.438 -19.375 -0.256 1 96.12 578 TYR A C 1
ATOM 4726 O O . TYR A 1 578 ? 41.031 -20.281 -0.969 1 96.12 578 TYR A O 1
ATOM 4734 N N . LEU A 1 579 ? 42.719 -19.266 -0.006 1 96.19 579 LEU A N 1
ATOM 4735 C CA . LEU A 1 579 ? 43.688 -20.234 -0.543 1 96.19 579 LEU A CA 1
ATOM 4736 C C . LEU A 1 579 ? 43.438 -21.625 0.044 1 96.19 579 LEU A C 1
ATOM 4738 O O . LEU A 1 579 ? 43.5 -22.625 -0.678 1 96.19 579 LEU A O 1
ATOM 4742 N N . LEU A 1 580 ? 43.188 -21.688 1.259 1 95.19 580 LEU A N 1
ATOM 4743 C CA . LEU A 1 580 ? 42.906 -22.969 1.92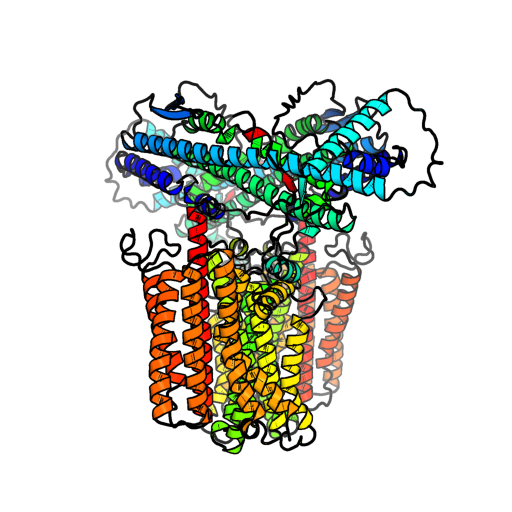4 1 95.19 580 LEU A CA 1
ATOM 4744 C C . LEU A 1 580 ? 41.625 -23.578 1.396 1 95.19 580 LEU A C 1
ATOM 4746 O O . LEU A 1 580 ? 41.531 -24.797 1.24 1 95.19 580 LEU A O 1
ATOM 4750 N N . ILE A 1 581 ? 40.656 -22.766 1.153 1 94.25 581 ILE A N 1
ATOM 4751 C CA . ILE A 1 581 ? 39.406 -23.25 0.61 1 94.25 581 ILE A CA 1
ATOM 4752 C C . ILE A 1 581 ? 39.625 -23.797 -0.799 1 94.25 581 ILE A C 1
ATOM 4754 O O . ILE A 1 581 ? 39.062 -24.844 -1.161 1 94.25 581 ILE A O 1
ATOM 4758 N N . ILE A 1 582 ? 40.438 -23.109 -1.608 1 95.62 582 ILE A N 1
ATOM 4759 C CA . ILE A 1 582 ? 40.75 -23.562 -2.963 1 95.62 582 ILE A CA 1
ATOM 4760 C C . ILE A 1 582 ? 41.375 -24.938 -2.92 1 95.62 582 ILE A C 1
ATOM 4762 O O . ILE A 1 582 ? 41 -25.844 -3.676 1 95.62 582 ILE A O 1
ATOM 4766 N N . ILE A 1 583 ? 42.25 -25.109 -2.008 1 94.56 583 ILE A N 1
ATOM 4767 C CA . ILE A 1 583 ? 42.938 -26.391 -1.855 1 94.56 583 ILE A CA 1
ATOM 4768 C C . ILE A 1 583 ? 41.906 -27.469 -1.462 1 94.56 583 ILE A C 1
ATOM 4770 O O . ILE A 1 583 ? 41.906 -28.562 -2.033 1 94.56 583 ILE A O 1
ATOM 4774 N N . ALA A 1 584 ? 41.125 -27.188 -0.592 1 91.56 584 ALA A N 1
ATOM 4775 C CA . ALA A 1 584 ? 40.125 -28.141 -0.14 1 91.56 584 ALA A CA 1
ATOM 4776 C C . ALA A 1 584 ? 39.156 -28.516 -1.276 1 91.56 584 ALA A C 1
ATOM 4778 O O . ALA A 1 584 ? 38.812 -29.688 -1.443 1 91.56 584 ALA A O 1
ATOM 4779 N N . VAL A 1 585 ? 38.719 -27.531 -2.051 1 90.56 585 VAL A N 1
ATOM 4780 C CA . VAL A 1 585 ? 37.781 -27.766 -3.145 1 90.56 585 VAL A CA 1
ATOM 4781 C C . VAL A 1 585 ? 38.469 -28.609 -4.223 1 90.56 585 VAL A C 1
ATOM 4783 O O . VAL A 1 585 ? 37.844 -29.516 -4.793 1 90.56 585 VAL A O 1
ATOM 4786 N N . LEU A 1 586 ? 39.688 -28.422 -4.516 1 91.69 586 LEU A N 1
ATOM 4787 C CA . LEU A 1 586 ? 40.438 -29.203 -5.512 1 91.69 586 LEU A CA 1
ATOM 4788 C C . LEU A 1 586 ? 40.562 -30.656 -5.078 1 91.69 586 LEU A C 1
ATOM 4790 O O . LEU A 1 586 ? 40.344 -31.562 -5.871 1 91.69 586 LEU A O 1
ATOM 4794 N N . ILE A 1 587 ? 40.875 -30.812 -3.885 1 90.94 587 ILE A N 1
ATOM 4795 C CA . ILE A 1 587 ? 41.062 -32.156 -3.367 1 90.94 587 ILE A CA 1
ATOM 4796 C C . ILE A 1 587 ? 39.719 -32.906 -3.334 1 90.94 587 ILE A C 1
ATOM 4798 O O . ILE A 1 587 ? 39.625 -34.062 -3.664 1 90.94 587 ILE A O 1
ATOM 4802 N N . ARG A 1 588 ? 38.719 -32.219 -2.979 1 87.88 588 ARG A N 1
ATOM 4803 C CA . ARG A 1 588 ? 37.406 -32.812 -2.953 1 87.88 588 ARG A CA 1
ATOM 4804 C C . ARG A 1 588 ? 36.938 -33.219 -4.355 1 87.88 588 ARG A C 1
ATOM 4806 O O . ARG A 1 588 ? 36.344 -34.281 -4.543 1 87.88 588 ARG A O 1
ATOM 4813 N N . THR A 1 589 ? 37.125 -32.312 -5.297 1 86.19 589 THR A N 1
ATOM 4814 C CA . THR A 1 589 ? 36.781 -32.625 -6.676 1 86.19 589 THR A CA 1
ATOM 4815 C C . THR A 1 589 ? 37.562 -33.812 -7.188 1 86.19 589 THR A C 1
ATOM 4817 O O . THR A 1 589 ? 37.031 -34.656 -7.91 1 86.19 589 THR A O 1
ATOM 4820 N N . ALA A 1 590 ? 38.781 -33.938 -6.746 1 86.25 590 ALA A N 1
ATOM 4821 C CA . ALA A 1 590 ? 39.625 -35.062 -7.121 1 86.25 590 ALA A CA 1
ATOM 4822 C C . ALA A 1 590 ? 39.062 -36.375 -6.512 1 86.25 590 ALA A C 1
ATOM 4824 O O . ALA A 1 590 ? 39.062 -37.406 -7.164 1 86.25 590 ALA A O 1
ATOM 4825 N N . PHE A 1 591 ? 38.625 -36.25 -5.379 1 85.5 591 PHE A N 1
ATOM 4826 C CA . PHE A 1 591 ? 38.031 -37.406 -4.707 1 85.5 591 PHE A CA 1
ATOM 4827 C C . PHE A 1 591 ? 36.75 -37.844 -5.406 1 85.5 591 PHE A C 1
ATOM 4829 O O . PHE A 1 591 ? 36.5 -39.062 -5.531 1 85.5 591 PHE A O 1
ATOM 4836 N N . GLU A 1 592 ? 35.938 -36.906 -5.828 1 79.69 592 GLU A N 1
ATOM 4837 C CA . GLU A 1 592 ? 34.719 -37.219 -6.531 1 79.69 592 GLU A CA 1
ATOM 4838 C C . GLU A 1 592 ? 34.969 -37.938 -7.84 1 79.69 592 GLU A C 1
ATOM 4840 O O . GLU A 1 592 ? 34.219 -38.844 -8.227 1 79.69 592 GLU A O 1
ATOM 4845 N N . LEU A 1 593 ? 36.031 -37.656 -8.523 1 78.75 593 LEU A N 1
ATOM 4846 C CA . LEU A 1 593 ? 36.312 -38.219 -9.844 1 78.75 593 LEU A CA 1
ATOM 4847 C C . LEU A 1 593 ? 37.125 -39.5 -9.719 1 78.75 593 LEU A C 1
ATOM 4849 O O . LEU A 1 593 ? 36.875 -40.469 -10.445 1 78.75 593 LEU A O 1
ATOM 4853 N N . LYS A 1 594 ? 38.125 -39.594 -8.852 1 80.25 594 LYS A N 1
ATOM 4854 C CA . LYS A 1 594 ? 39.031 -40.75 -8.805 1 80.25 594 LYS A CA 1
ATOM 4855 C C . LYS A 1 594 ? 38.625 -41.719 -7.691 1 80.25 594 LYS A C 1
ATOM 4857 O O . LYS A 1 594 ? 38.969 -42.906 -7.754 1 80.25 594 LYS A O 1
ATOM 4862 N N . LYS A 1 595 ? 37.906 -41.281 -6.859 1 77.5 595 LYS A N 1
ATOM 4863 C CA . LYS A 1 595 ? 37.5 -42.094 -5.715 1 77.5 595 LYS A CA 1
ATOM 4864 C C . LYS A 1 595 ? 38.719 -42.75 -5.035 1 77.5 595 LYS A C 1
ATOM 4866 O O . LYS A 1 595 ? 39.844 -42.625 -5.539 1 77.5 595 LYS A O 1
ATOM 4871 N N . GLY A 1 596 ? 38.75 -43.094 -3.648 1 82.88 596 GLY A N 1
ATOM 4872 C CA . GLY A 1 596 ? 39.844 -43.688 -2.912 1 82.88 596 GLY A CA 1
ATOM 4873 C C . GLY A 1 596 ? 39.938 -43.25 -1.466 1 82.88 596 GLY A C 1
ATOM 4874 O O . GLY A 1 596 ? 39.469 -42.156 -1.128 1 82.88 596 GLY A O 1
ATOM 4875 N N . THR A 1 597 ? 40.594 -44.062 -0.869 1 85.88 597 THR A N 1
ATOM 4876 C CA . THR A 1 597 ? 40.688 -43.812 0.566 1 85.88 597 THR A CA 1
ATOM 4877 C C . THR A 1 597 ? 41.656 -42.656 0.863 1 85.88 597 THR A C 1
ATOM 4879 O O . THR A 1 597 ? 41.406 -41.844 1.759 1 85.88 597 THR A O 1
ATOM 4882 N N . THR A 1 598 ? 42.75 -42.594 0.151 1 88.19 598 THR A N 1
ATOM 4883 C CA . THR A 1 598 ? 43.719 -41.531 0.376 1 88.19 598 THR A CA 1
ATOM 4884 C C . THR A 1 598 ? 43.094 -40.156 0.068 1 88.19 598 THR A C 1
ATOM 4886 O O . THR A 1 598 ? 43.25 -39.219 0.849 1 88.19 598 THR A O 1
ATOM 4889 N N . TRP A 1 599 ? 42.438 -40.062 -1.036 1 86.94 599 TRP A N 1
ATOM 4890 C CA . TRP A 1 599 ? 41.781 -38.844 -1.415 1 86.94 599 TRP A CA 1
ATOM 4891 C C . TRP A 1 599 ? 40.688 -38.469 -0.421 1 86.94 599 TRP A C 1
ATOM 4893 O O . TRP A 1 599 ? 40.469 -37.281 -0.152 1 86.94 599 TRP A O 1
ATOM 4903 N N . PHE A 1 600 ? 40.094 -39.469 0.151 1 87.19 600 PHE A N 1
ATOM 4904 C CA . PHE A 1 600 ? 39.062 -39.25 1.134 1 87.19 600 PHE A CA 1
ATOM 4905 C C . PHE A 1 600 ? 39.594 -38.625 2.395 1 87.19 600 PHE A C 1
ATOM 4907 O O . PHE A 1 600 ? 39.062 -37.625 2.885 1 87.19 600 PHE A O 1
ATOM 4914 N N . VAL A 1 601 ? 40.688 -39.125 2.848 1 89.31 601 VAL A N 1
ATOM 4915 C CA . VAL A 1 601 ? 41.312 -38.625 4.074 1 89.31 601 VAL A CA 1
ATOM 4916 C C . VAL A 1 601 ? 41.844 -37.219 3.848 1 89.31 601 VAL A C 1
ATOM 4918 O O . VAL A 1 601 ? 41.688 -36.344 4.703 1 89.31 601 VAL A O 1
ATOM 4921 N N . LEU A 1 602 ? 42.438 -37 2.723 1 90.62 602 LEU A N 1
ATOM 4922 C CA . LEU A 1 602 ? 42.938 -35.688 2.4 1 90.62 602 LEU A CA 1
ATOM 4923 C C . LEU A 1 602 ? 41.812 -34.688 2.262 1 90.62 602 LEU A C 1
ATOM 4925 O O . LEU A 1 602 ? 41.938 -33.531 2.672 1 90.62 602 LEU A O 1
ATOM 4929 N N . ALA A 1 603 ? 40.781 -35.156 1.657 1 89.19 603 ALA A N 1
ATOM 4930 C CA . ALA A 1 603 ? 39.625 -34.281 1.486 1 89.19 603 ALA A CA 1
ATOM 4931 C C . ALA A 1 603 ? 39.031 -33.906 2.836 1 89.19 603 ALA A C 1
ATOM 4933 O O . ALA A 1 603 ? 38.656 -32.75 3.049 1 89.19 603 ALA A O 1
ATOM 4934 N N . LEU A 1 604 ? 38.969 -34.812 3.775 1 88.62 604 LEU A N 1
ATOM 4935 C CA . LEU A 1 604 ? 38.406 -34.562 5.102 1 88.62 604 LEU A CA 1
ATOM 4936 C C . LEU A 1 604 ? 39.312 -33.594 5.887 1 88.62 604 LEU A C 1
ATOM 4938 O O . LEU A 1 604 ? 38.812 -32.656 6.516 1 88.62 604 LEU A O 1
ATOM 4942 N N . ALA A 1 605 ? 40.562 -33.812 5.789 1 91.5 605 ALA A N 1
ATOM 4943 C CA . ALA A 1 605 ? 41.5 -33 6.535 1 91.5 605 ALA A CA 1
ATOM 4944 C C . ALA A 1 605 ? 41.531 -31.562 5.992 1 91.5 605 ALA A C 1
ATOM 4946 O O . ALA A 1 605 ? 41.5 -30.594 6.758 1 91.5 605 ALA A O 1
ATOM 4947 N N . SER A 1 606 ? 41.625 -31.422 4.746 1 92.12 606 SER A N 1
ATOM 4948 C CA . SER A 1 606 ? 41.688 -30.094 4.137 1 92.12 606 SER A CA 1
ATOM 4949 C C . SER A 1 606 ? 40.375 -29.344 4.355 1 92.12 606 SER A C 1
ATOM 4951 O O . SER A 1 606 ? 40.375 -28.141 4.598 1 92.12 606 SER A O 1
ATOM 4953 N N . SER A 1 607 ? 39.312 -30.078 4.273 1 91.06 607 SER A N 1
ATOM 4954 C CA . SER A 1 607 ? 38 -29.453 4.492 1 91.06 607 SER A CA 1
ATOM 4955 C C . SER A 1 607 ? 37.844 -29 5.941 1 91.06 607 SER A C 1
ATOM 4957 O O . SER A 1 607 ? 37.25 -27.953 6.211 1 91.06 607 SER A O 1
ATOM 4959 N N . ALA A 1 608 ? 38.312 -29.766 6.832 1 91.31 608 ALA A N 1
ATOM 4960 C CA . ALA A 1 608 ? 38.219 -29.422 8.25 1 91.31 608 ALA A CA 1
ATOM 4961 C C . ALA A 1 608 ? 39 -28.125 8.539 1 91.31 608 ALA A C 1
ATOM 4963 O O . ALA A 1 608 ? 38.5 -27.266 9.266 1 91.31 608 ALA A O 1
ATOM 4964 N N . VAL A 1 609 ? 40.094 -27.984 8 1 93.31 609 VAL A N 1
ATOM 4965 C CA . VAL A 1 609 ? 40.906 -26.797 8.211 1 93.31 609 VAL A CA 1
ATOM 4966 C C . VAL A 1 609 ? 40.219 -25.594 7.574 1 93.31 609 VAL A C 1
ATOM 4968 O O . VAL A 1 609 ? 40.156 -24.516 8.18 1 93.31 609 VAL A O 1
ATOM 4971 N N . ALA A 1 610 ? 39.781 -25.766 6.418 1 92.44 610 ALA A N 1
ATOM 4972 C CA . ALA A 1 610 ? 39.094 -24.688 5.711 1 92.44 610 ALA A CA 1
ATOM 4973 C C . ALA A 1 610 ? 37.844 -24.234 6.469 1 92.44 610 ALA A C 1
ATOM 4975 O O . ALA A 1 610 ? 37.594 -23.047 6.598 1 92.44 610 ALA A O 1
ATOM 4976 N N . VAL A 1 611 ? 37.094 -25.172 7.004 1 92.56 611 VAL A N 1
ATOM 4977 C CA . VAL A 1 611 ? 35.844 -24.875 7.723 1 92.56 611 VAL A CA 1
ATOM 4978 C C . VAL A 1 611 ? 36.188 -24.141 9.023 1 92.56 611 VAL A C 1
ATOM 4980 O O . VAL A 1 611 ? 35.5 -23.188 9.398 1 92.56 611 VAL A O 1
ATOM 4983 N N . ALA A 1 612 ? 37.188 -24.562 9.648 1 94.12 612 ALA A N 1
ATOM 4984 C CA . ALA A 1 612 ? 37.594 -23.938 10.906 1 94.12 612 ALA A CA 1
ATOM 4985 C C . ALA A 1 612 ? 38 -22.484 10.688 1 94.12 612 ALA A C 1
ATOM 4987 O O . ALA A 1 612 ? 37.531 -21.594 11.391 1 94.12 612 ALA A O 1
ATOM 4988 N N . MET A 1 613 ? 38.781 -22.281 9.742 1 94.38 613 MET A N 1
ATOM 4989 C CA . MET A 1 613 ? 39.219 -20.938 9.453 1 94.38 613 MET A CA 1
ATOM 4990 C C . MET A 1 613 ? 38.062 -20.062 8.977 1 94.38 613 MET A C 1
ATOM 4992 O O . MET A 1 613 ? 37.969 -18.891 9.375 1 94.38 613 MET A O 1
ATOM 4996 N N . SER A 1 614 ? 37.281 -20.562 8.148 1 94.56 614 SER A N 1
ATOM 4997 C CA . SER A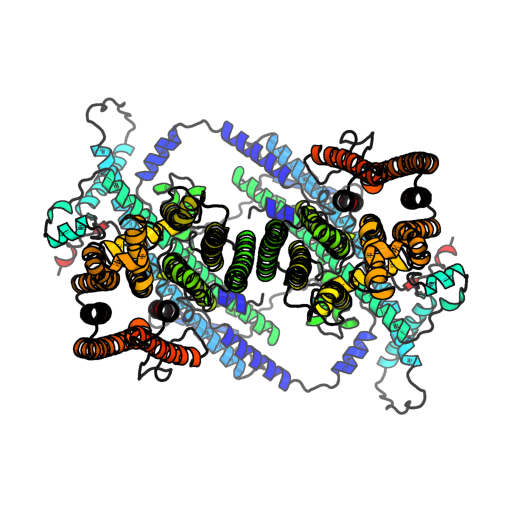 1 614 ? 36.156 -19.797 7.621 1 94.56 614 SER A CA 1
ATOM 4998 C C . SER A 1 614 ? 35.156 -19.469 8.719 1 94.56 614 SER A C 1
ATOM 5000 O O . SER A 1 614 ? 34.562 -18.391 8.719 1 94.56 614 SER A O 1
ATOM 5002 N N . THR A 1 615 ? 34.938 -20.375 9.617 1 95.31 615 THR A N 1
ATOM 5003 C CA . THR A 1 615 ? 34 -20.156 10.727 1 95.31 615 THR A CA 1
ATOM 5004 C C . THR A 1 615 ? 34.531 -19.047 11.641 1 95.31 615 THR A C 1
ATOM 5006 O O . THR A 1 615 ? 33.781 -18.156 12.047 1 95.31 615 THR A O 1
ATOM 5009 N N . TYR A 1 616 ? 35.75 -19.125 11.891 1 95.69 616 TYR A N 1
ATOM 5010 C CA . TYR A 1 616 ? 36.375 -18.078 12.695 1 95.69 616 TYR A CA 1
ATOM 5011 C C . TYR A 1 616 ? 36.219 -16.703 12.031 1 95.69 616 TYR A C 1
ATOM 5013 O O . TYR A 1 616 ? 35.844 -15.727 12.688 1 95.69 616 TYR A O 1
ATOM 5021 N N . TRP A 1 617 ? 36.5 -16.641 10.844 1 96.06 617 TRP A N 1
ATOM 5022 C CA . TRP A 1 617 ? 36.438 -15.383 10.117 1 96.06 617 TRP A CA 1
ATOM 5023 C C . TRP A 1 617 ? 35.031 -14.836 10.078 1 96.06 617 TRP A C 1
ATOM 5025 O O . TRP A 1 617 ? 34.812 -13.633 10.242 1 96.06 617 TRP A O 1
ATOM 5035 N N . ASP A 1 618 ? 34.031 -15.656 9.852 1 96.5 618 ASP A N 1
ATOM 5036 C CA . ASP A 1 618 ? 32.656 -15.227 9.781 1 96.5 618 ASP A CA 1
ATOM 5037 C C . ASP A 1 618 ? 32.188 -14.609 11.102 1 96.5 618 ASP A C 1
ATOM 5039 O O . ASP A 1 618 ? 31.688 -13.492 11.125 1 96.5 618 ASP A O 1
ATOM 5043 N N . ILE A 1 619 ? 32.5 -15.25 12.18 1 96.88 619 ILE A N 1
ATOM 5044 C CA . ILE A 1 619 ? 31.938 -14.883 13.469 1 96.88 619 ILE A CA 1
ATOM 5045 C C . ILE A 1 619 ? 32.75 -13.75 14.094 1 96.88 619 ILE A C 1
ATOM 5047 O O . ILE A 1 619 ? 32.188 -12.734 14.523 1 96.88 619 ILE A O 1
ATOM 5051 N N . VAL A 1 620 ? 34.031 -13.797 14.008 1 95.88 620 VAL A N 1
ATOM 5052 C CA . VAL A 1 620 ? 34.875 -12.852 14.734 1 95.88 620 VAL A CA 1
ATOM 5053 C C . VAL A 1 620 ? 35.156 -11.641 13.859 1 95.88 620 VAL A C 1
ATOM 5055 O O . VAL A 1 620 ? 35.094 -10.5 14.32 1 95.88 620 VAL A O 1
ATOM 5058 N N . MET A 1 621 ? 35.469 -11.859 12.656 1 95.19 621 MET A N 1
ATOM 5059 C CA . MET A 1 621 ? 35.938 -10.75 11.812 1 95.19 621 MET A CA 1
ATOM 5060 C C . MET A 1 621 ? 34.75 -10.102 11.086 1 95.19 621 MET A C 1
ATOM 5062 O O . MET A 1 621 ? 34.531 -8.898 11.211 1 95.19 621 MET A O 1
ATOM 5066 N N . ASP A 1 622 ? 33.969 -10.891 10.438 1 96.06 622 ASP A N 1
ATOM 5067 C CA . ASP A 1 622 ? 32.906 -10.328 9.617 1 96.06 622 ASP A CA 1
ATOM 5068 C C . ASP A 1 622 ? 31.75 -9.828 10.484 1 96.06 622 ASP A C 1
ATOM 5070 O O . ASP A 1 622 ? 31.25 -8.719 10.289 1 96.06 622 ASP A O 1
ATOM 5074 N N . TRP A 1 623 ? 31.312 -10.617 11.453 1 96.88 623 TRP A N 1
ATOM 5075 C CA . TRP A 1 623 ? 30.172 -10.25 12.289 1 96.88 623 TRP A CA 1
ATOM 5076 C C . TRP A 1 623 ? 30.625 -9.43 13.492 1 96.88 623 TRP A C 1
ATOM 5078 O O . TRP A 1 623 ? 29.812 -8.758 14.133 1 96.88 623 TRP A O 1
ATOM 5088 N N . GLY A 1 624 ? 31.938 -9.477 13.867 1 94.88 624 GLY A N 1
ATOM 5089 C CA . GLY A 1 624 ? 32.469 -8.719 14.984 1 94.88 624 GLY A CA 1
ATOM 5090 C C . GLY A 1 624 ? 32 -9.219 16.328 1 94.88 624 GLY A C 1
ATOM 5091 O O . GLY A 1 624 ? 31.859 -8.445 17.281 1 94.88 624 GLY A O 1
ATOM 5092 N N . LEU A 1 625 ? 31.688 -10.461 16.391 1 95.88 625 LEU A N 1
ATOM 5093 C CA . LEU A 1 625 ? 31.156 -11.008 17.625 1 95.88 625 LEU A CA 1
ATOM 5094 C C . LEU A 1 625 ? 32.25 -11.703 18.438 1 95.88 625 LEU A C 1
ATOM 5096 O O . LEU A 1 625 ? 33.406 -11.711 18.031 1 95.88 625 LEU A O 1
ATOM 5100 N N . LEU A 1 626 ? 32 -12.188 19.625 1 94.38 626 LEU A N 1
ATOM 5101 C CA . LEU A 1 626 ? 32.875 -12.906 20.547 1 94.38 626 LEU A CA 1
ATOM 5102 C C . LEU A 1 626 ? 33.969 -11.977 21.109 1 94.38 626 LEU A C 1
ATOM 5104 O O . LEU A 1 626 ? 35.125 -12.336 21.156 1 94.38 626 LEU A O 1
ATOM 5108 N N . GLN A 1 627 ? 33.469 -10.789 21.406 1 91.5 627 GLN A N 1
ATOM 5109 C CA . GLN A 1 627 ? 34.344 -9.867 22.094 1 91.5 627 GLN A CA 1
ATOM 5110 C C . GLN A 1 627 ? 34.344 -10.102 23.594 1 91.5 627 GLN A C 1
ATOM 5112 O O . GLN A 1 627 ? 33.281 -10.062 24.234 1 91.5 627 GLN A O 1
ATOM 5117 N N . ARG A 1 628 ? 35.375 -10.273 24.156 1 87.06 628 ARG A N 1
ATOM 5118 C CA . ARG A 1 628 ? 35.5 -10.656 25.562 1 87.06 628 ARG A CA 1
ATOM 5119 C C . ARG A 1 628 ? 35.188 -9.477 26.484 1 87.06 628 ARG A C 1
ATOM 5121 O O . ARG A 1 628 ? 34.531 -9.648 27.516 1 87.06 628 ARG A O 1
ATOM 5128 N N . LYS A 1 629 ? 35.562 -8.258 26.219 1 86.25 629 LYS A N 1
ATOM 5129 C CA . LYS A 1 629 ? 35.438 -7.094 27.094 1 86.25 629 LYS A CA 1
ATOM 5130 C C . LYS A 1 629 ? 34.25 -6.23 26.672 1 86.25 629 LYS A C 1
ATOM 5132 O O . LYS A 1 629 ? 34.25 -5.02 26.875 1 86.25 629 LYS A O 1
ATOM 5137 N N . SER A 1 630 ? 33.25 -6.949 26.281 1 86.38 630 SER A N 1
ATOM 5138 C CA . SER A 1 630 ? 32.125 -6.156 25.797 1 86.38 630 SER A CA 1
ATOM 5139 C C . SER A 1 630 ? 30.984 -6.129 26.828 1 86.38 630 SER A C 1
ATOM 5141 O O . SER A 1 630 ? 30.969 -6.93 27.766 1 86.38 630 SER A O 1
ATOM 5143 N N . LYS A 1 631 ? 30.141 -5.188 26.797 1 89.06 631 LYS A N 1
ATOM 5144 C CA . LYS A 1 631 ? 28.953 -5.027 27.656 1 89.06 631 LYS A CA 1
ATOM 5145 C C . LYS A 1 631 ? 28.031 -6.238 27.547 1 89.06 631 LYS A C 1
ATOM 5147 O O . LYS A 1 631 ? 27.406 -6.633 28.531 1 89.06 631 LYS A O 1
ATOM 5152 N N . ASN A 1 632 ? 28.016 -6.82 26.359 1 89.81 632 ASN A N 1
ATOM 5153 C CA . ASN A 1 632 ? 27.266 -8.047 26.125 1 89.81 632 ASN A CA 1
ATOM 5154 C C . ASN A 1 632 ? 28.172 -9.266 26.094 1 89.81 632 ASN A C 1
ATOM 5156 O O . ASN A 1 632 ? 29 -9.406 25.188 1 89.81 632 ASN A O 1
ATOM 5160 N N . THR A 1 633 ? 27.938 -10.055 26.953 1 89.5 633 THR A N 1
ATOM 5161 C CA . THR A 1 633 ? 28.859 -11.18 27.125 1 89.5 633 THR A CA 1
ATOM 5162 C C . THR A 1 633 ? 28.984 -11.984 25.844 1 89.5 633 THR A C 1
ATOM 5164 O O . THR A 1 633 ? 27.984 -12.492 25.312 1 89.5 633 THR A O 1
ATOM 5167 N N . TYR A 1 634 ? 30.234 -12.047 25.25 1 90.62 634 TYR A N 1
ATOM 5168 C CA . TYR A 1 634 ? 30.641 -12.836 24.078 1 90.62 634 TYR A CA 1
ATOM 5169 C C . TYR A 1 634 ? 29.953 -12.32 22.812 1 90.62 634 TYR A C 1
ATOM 5171 O O . TYR A 1 634 ? 29.766 -13.078 21.859 1 90.62 634 TYR A O 1
ATOM 5179 N N . LEU A 1 635 ? 29.453 -11.195 22.844 1 94.81 635 LEU A N 1
ATOM 5180 C CA . LEU A 1 635 ? 28.922 -10.531 21.656 1 94.81 635 LEU A CA 1
ATOM 5181 C C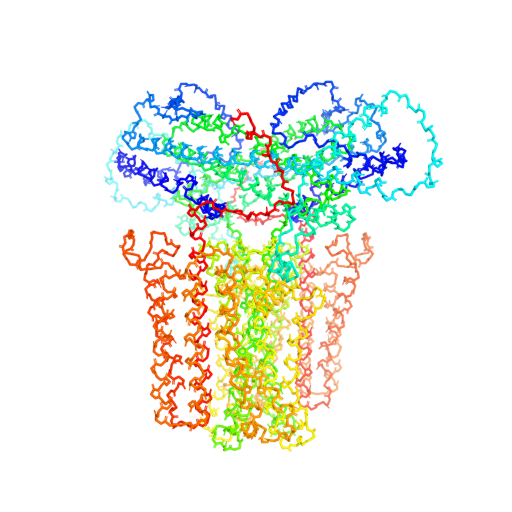 . LEU A 1 635 ? 29.656 -9.211 21.406 1 94.81 635 LEU A C 1
ATOM 5183 O O . LEU A 1 635 ? 30.875 -9.18 21.266 1 94.81 635 LEU A O 1
ATOM 5187 N N . ARG A 1 636 ? 29.031 -8.086 21.297 1 92.69 636 ARG A N 1
ATOM 5188 C CA . ARG A 1 636 ? 29.656 -6.773 21.156 1 92.69 636 ARG A CA 1
ATOM 5189 C C . ARG A 1 636 ? 28.859 -5.711 21.906 1 92.69 636 ARG A C 1
ATOM 5191 O O . ARG A 1 636 ? 27.781 -5.992 22.438 1 92.69 636 ARG A O 1
ATOM 5198 N N . ASP A 1 637 ? 29.344 -4.59 21.953 1 89.62 637 ASP A N 1
ATOM 5199 C CA . ASP A 1 637 ? 28.766 -3.531 22.781 1 89.62 637 ASP A CA 1
ATOM 5200 C C . ASP A 1 637 ? 27.422 -3.062 22.234 1 89.62 637 ASP A C 1
ATOM 5202 O O . ASP A 1 637 ? 26.453 -2.918 22.984 1 89.62 637 ASP A O 1
ATOM 5206 N N . ASN A 1 638 ? 27.453 -2.846 20.938 1 89.62 638 ASN A N 1
ATOM 5207 C CA . ASN A 1 638 ? 26.219 -2.344 20.328 1 89.62 638 ASN A CA 1
ATOM 5208 C C . ASN A 1 638 ? 25.562 -3.398 19.438 1 89.62 638 ASN A C 1
ATOM 5210 O O . ASN A 1 638 ? 26.234 -4.051 18.641 1 89.62 638 ASN A O 1
ATOM 5214 N N . LEU A 1 639 ? 24.297 -3.67 19.75 1 92.44 639 LEU A N 1
ATOM 5215 C CA . LEU A 1 639 ? 23.516 -4.629 18.984 1 92.44 639 LEU A CA 1
ATOM 5216 C C . LEU A 1 639 ? 22.297 -3.965 18.375 1 92.44 639 LEU A C 1
ATOM 5218 O O . LEU A 1 639 ? 21.672 -3.107 19 1 92.44 639 LEU A O 1
ATOM 5222 N N . VAL A 1 640 ? 21.906 -4.34 17.219 1 92.06 640 VAL A N 1
ATOM 5223 C CA . VAL A 1 640 ? 20.734 -3.797 16.547 1 92.06 640 VAL A CA 1
ATOM 5224 C C . VAL A 1 640 ? 19.5 -4.598 16.969 1 92.06 640 VAL A C 1
ATOM 5226 O O . VAL A 1 640 ? 18.438 -4.023 17.234 1 92.06 640 VAL A O 1
ATOM 5229 N N . ILE A 1 641 ? 19.656 -5.926 17.031 1 93.75 641 ILE A N 1
ATOM 5230 C CA . ILE A 1 641 ? 18.562 -6.801 17.453 1 93.75 641 ILE A CA 1
ATOM 5231 C C . ILE A 1 641 ? 18.531 -6.867 18.984 1 93.75 641 ILE A C 1
ATOM 5233 O O . ILE A 1 641 ? 19.547 -7.133 19.625 1 93.75 641 ILE A O 1
ATOM 5237 N N . SER A 1 642 ? 17.375 -6.668 19.531 1 91 642 SER A N 1
ATOM 5238 C CA . SER A 1 642 ? 17.234 -6.598 20.984 1 91 642 SER A CA 1
ATOM 5239 C C . SER A 1 642 ? 17.344 -7.977 21.625 1 91 642 SER A C 1
ATOM 5241 O O . SER A 1 642 ? 17.891 -8.117 22.719 1 91 642 SER A O 1
ATOM 5243 N N . ASN A 1 643 ? 16.938 -8.992 20.922 1 93.94 643 ASN A N 1
ATOM 5244 C CA . ASN A 1 643 ? 17.016 -10.352 21.438 1 93.94 643 ASN A CA 1
ATOM 5245 C C . ASN A 1 643 ? 18.391 -10.969 21.219 1 93.94 643 ASN A C 1
ATOM 5247 O O . ASN A 1 643 ? 18.719 -11.359 20.094 1 93.94 643 ASN A O 1
ATOM 5251 N N . LYS A 1 644 ? 19.172 -11.195 22.234 1 94.44 644 LYS A N 1
ATOM 5252 C CA . LYS A 1 644 ? 20.547 -11.68 22.172 1 94.44 644 LYS A CA 1
ATOM 5253 C C . LYS A 1 644 ? 20.609 -13.133 21.703 1 94.44 644 LYS A C 1
ATOM 5255 O O . LYS A 1 644 ? 21.609 -13.57 21.141 1 94.44 644 LYS A O 1
ATOM 5260 N N . SER A 1 645 ? 19.516 -13.867 21.969 1 95.25 645 SER A N 1
ATOM 5261 C CA . SER A 1 645 ? 19.5 -15.281 21.609 1 95.25 645 SER A CA 1
ATOM 5262 C C . SER A 1 645 ? 19.609 -15.461 20.094 1 95.25 645 SER A C 1
ATOM 5264 O O . SER A 1 645 ? 20.078 -16.5 19.625 1 95.25 645 SER A O 1
ATOM 5266 N N . VAL A 1 646 ? 19.188 -14.461 19.391 1 96.44 646 VAL A N 1
ATOM 5267 C CA . VAL A 1 646 ? 19.234 -14.547 17.938 1 96.44 646 VAL A CA 1
ATOM 5268 C C . VAL A 1 646 ? 20.688 -14.609 17.453 1 96.44 646 VAL A C 1
ATOM 5270 O O . VAL A 1 646 ? 21 -15.336 16.516 1 96.44 646 VAL A O 1
ATOM 5273 N N . TYR A 1 647 ? 21.562 -13.914 18.062 1 97 647 TYR A N 1
ATOM 5274 C CA . TYR A 1 647 ? 22.984 -13.906 17.688 1 97 647 TYR A CA 1
ATOM 5275 C C . TYR A 1 647 ? 23.625 -15.266 17.969 1 97 647 TYR A C 1
ATOM 5277 O O . TYR A 1 647 ? 24.359 -15.789 17.125 1 97 647 TYR A O 1
ATOM 5285 N N . PHE A 1 648 ? 23.312 -15.867 19.078 1 96.31 648 PHE A N 1
ATOM 5286 C CA . PHE A 1 648 ? 23.875 -17.172 19.406 1 96.31 648 PHE A CA 1
ATOM 5287 C C . PHE A 1 648 ? 23.312 -18.25 18.484 1 96.31 648 PHE A C 1
ATOM 5289 O O . PHE A 1 648 ? 24.047 -19.141 18.062 1 96.31 648 PHE A O 1
ATOM 5296 N N . ALA A 1 649 ? 22.062 -18.109 18.281 1 97.31 649 ALA A N 1
ATOM 5297 C CA . ALA A 1 649 ? 21.453 -19.062 17.344 1 97.31 649 ALA A CA 1
ATOM 5298 C C . ALA A 1 649 ? 22.094 -18.953 15.961 1 97.31 649 ALA A C 1
ATOM 5300 O O . ALA A 1 649 ? 22.328 -19.969 15.297 1 97.31 649 ALA A O 1
ATOM 5301 N N . ALA A 1 650 ? 22.359 -17.766 15.492 1 97.56 650 ALA A N 1
ATOM 5302 C CA . ALA A 1 650 ? 22.984 -17.547 14.195 1 97.56 650 ALA A CA 1
ATOM 5303 C C . ALA A 1 650 ? 24.391 -18.156 14.156 1 97.56 650 ALA A C 1
ATOM 5305 O O . ALA A 1 650 ? 24.781 -18.734 13.148 1 97.56 650 ALA A O 1
ATOM 5306 N N . MET A 1 651 ? 25.141 -18.078 15.227 1 97.12 651 MET A N 1
ATOM 5307 C CA . MET A 1 651 ? 26.484 -18.641 15.297 1 97.12 651 MET A CA 1
ATOM 5308 C C . MET A 1 651 ? 26.453 -20.156 15.195 1 97.12 651 MET A C 1
ATOM 5310 O O . MET A 1 651 ? 27.188 -20.75 14.406 1 97.12 651 MET A O 1
ATOM 5314 N N . VAL A 1 652 ? 25.578 -20.734 15.914 1 96.56 652 VAL A N 1
ATOM 5315 C CA . VAL A 1 652 ? 25.453 -22.188 15.922 1 96.56 652 VAL A CA 1
ATOM 5316 C C . VAL A 1 652 ? 25 -22.672 14.547 1 96.56 652 VAL A C 1
ATOM 5318 O O . VAL A 1 652 ? 25.547 -23.641 14.016 1 96.56 652 VAL A O 1
ATOM 5321 N N . LEU A 1 653 ? 24.094 -21.969 13.984 1 96.44 653 LEU A N 1
ATOM 5322 C CA . LEU A 1 653 ? 23.594 -22.344 12.664 1 96.44 653 LEU A CA 1
ATOM 5323 C C . LEU A 1 653 ? 24.688 -22.219 11.617 1 96.44 653 LEU A C 1
ATOM 5325 O O . LEU A 1 653 ? 24.781 -23.047 10.711 1 96.44 653 LEU A O 1
ATOM 5329 N N . ASN A 1 654 ? 25.469 -21.203 11.688 1 96.38 654 ASN A N 1
ATOM 5330 C CA . ASN A 1 654 ? 26.562 -21.031 10.758 1 96.38 654 ASN A CA 1
ATOM 5331 C C . ASN A 1 654 ? 27.547 -22.203 10.82 1 96.38 654 ASN A C 1
ATOM 5333 O O . ASN A 1 654 ? 27.984 -22.703 9.781 1 96.38 654 ASN A O 1
ATOM 5337 N N . ILE A 1 655 ? 27.781 -22.734 12.008 1 94.5 655 ILE A N 1
ATOM 5338 C CA . ILE A 1 655 ? 28.719 -23.844 12.195 1 94.5 655 ILE A CA 1
ATOM 5339 C C . ILE A 1 655 ? 28.109 -25.125 11.648 1 94.5 655 ILE A C 1
ATOM 5341 O O . ILE A 1 655 ? 28.75 -25.844 10.883 1 94.5 655 ILE A O 1
ATOM 5345 N N . VAL A 1 656 ? 26.875 -25.359 11.922 1 93.94 656 VAL A N 1
ATOM 5346 C CA . VAL A 1 656 ? 26.203 -26.578 11.5 1 93.94 656 VAL A CA 1
ATOM 5347 C C . VAL A 1 656 ? 26.094 -26.609 9.984 1 93.94 656 VAL A C 1
ATOM 5349 O O . VAL A 1 656 ? 26.359 -27.641 9.359 1 93.94 656 VAL A O 1
ATOM 5352 N N . LEU A 1 657 ? 25.781 -25.5 9.414 1 93.75 657 LEU A N 1
ATOM 5353 C CA . LEU A 1 657 ? 25.594 -25.453 7.973 1 93.75 657 LEU A CA 1
ATOM 5354 C C . LEU A 1 657 ? 26.938 -25.547 7.242 1 93.75 657 LEU A C 1
ATOM 5356 O O . LEU A 1 657 ? 27 -26.094 6.137 1 93.75 657 LEU A O 1
ATOM 5360 N N . ARG A 1 658 ? 27.969 -25.078 7.785 1 91.69 658 ARG A N 1
ATOM 5361 C CA . ARG A 1 658 ? 29.297 -25.219 7.191 1 91.69 658 ARG A CA 1
ATOM 5362 C C . ARG A 1 658 ? 29.766 -26.672 7.246 1 91.69 658 ARG A C 1
ATOM 5364 O O . ARG A 1 658 ? 30.406 -27.156 6.312 1 91.69 658 ARG A O 1
ATOM 5371 N N . VAL A 1 659 ? 29.375 -27.344 8.289 1 87.75 659 VAL A N 1
ATOM 5372 C CA . VAL A 1 659 ? 29.766 -28.75 8.422 1 87.75 659 VAL A CA 1
ATOM 5373 C C . VAL A 1 659 ? 28.953 -29.609 7.445 1 87.75 659 VAL A C 1
ATOM 5375 O O . VAL A 1 659 ? 29.469 -30.562 6.871 1 87.75 659 VAL A O 1
ATOM 5378 N N . ALA A 1 660 ? 27.734 -29.203 7.258 1 83.38 660 ALA A N 1
ATOM 5379 C CA . ALA A 1 660 ? 26.906 -29.906 6.285 1 83.38 660 ALA A CA 1
ATOM 5380 C C . ALA A 1 660 ? 27.484 -29.797 4.879 1 83.38 660 ALA A C 1
ATOM 5382 O O . ALA A 1 660 ? 27.375 -30.734 4.082 1 83.38 660 ALA A O 1
ATOM 5383 N N . TRP A 1 661 ? 28.031 -28.797 4.602 1 76.56 661 TRP A N 1
ATOM 5384 C CA . TRP A 1 661 ? 28.656 -28.578 3.303 1 76.56 661 TRP A CA 1
ATOM 5385 C C . TRP A 1 661 ? 29.812 -29.531 3.092 1 76.56 661 TRP A C 1
ATOM 5387 O O . TRP A 1 661 ? 30.062 -29.984 1.971 1 76.56 661 TRP A O 1
ATOM 5397 N N . MET A 1 662 ? 30.438 -30.031 4.203 1 68.81 662 MET A N 1
ATOM 5398 C CA . MET A 1 662 ? 31.547 -30.984 4.16 1 68.81 662 MET A CA 1
ATOM 5399 C C . MET A 1 662 ? 31.047 -32.406 3.869 1 68.81 662 MET A C 1
ATOM 5401 O O . MET A 1 662 ? 31.766 -33.188 3.289 1 68.81 662 MET A O 1
ATOM 5405 N N . GLN A 1 663 ? 29.781 -32.625 4.277 1 62.69 663 GLN A N 1
ATOM 5406 C CA . GLN A 1 663 ? 29.234 -33.969 4.109 1 62.69 663 GLN A CA 1
ATOM 5407 C C . GLN A 1 663 ? 29.016 -34.281 2.635 1 62.69 663 GLN A C 1
ATOM 5409 O O . GLN A 1 663 ? 28.938 -35.469 2.262 1 62.69 663 GLN A O 1
ATOM 5414 N N . LEU A 1 664 ? 28.906 -33.25 1.738 1 58.66 664 LEU A N 1
ATOM 5415 C CA . LEU A 1 664 ? 28.875 -33.531 0.309 1 58.66 664 LEU A CA 1
ATOM 5416 C C . LEU A 1 664 ? 30.047 -34.438 -0.086 1 58.66 664 LEU A C 1
ATOM 5418 O O . LEU A 1 664 ? 29.953 -35.156 -1.075 1 58.66 664 LEU A O 1
ATOM 5422 N N . VAL A 1 665 ? 31.109 -34.469 0.706 1 52.56 665 VAL A N 1
ATOM 5423 C CA . VAL A 1 665 ? 32.312 -35.25 0.393 1 52.56 665 VAL A CA 1
ATOM 5424 C C . VAL A 1 665 ? 32.094 -36.719 0.762 1 52.56 665 VAL A C 1
ATOM 5426 O O . VAL A 1 665 ? 32.656 -37.625 0.139 1 52.56 665 VAL A O 1
ATOM 5429 N N . ILE A 1 666 ? 31.047 -36.906 1.717 1 55.28 666 ILE A N 1
ATOM 5430 C CA . ILE A 1 666 ? 30.938 -38.281 2.146 1 55.28 666 ILE A CA 1
ATOM 5431 C C . ILE A 1 666 ? 29.969 -39.031 1.219 1 55.28 666 ILE A C 1
ATOM 5433 O O . ILE A 1 666 ? 28.797 -38.688 1.136 1 55.28 666 ILE A O 1
ATOM 5437 N N . GLU A 1 667 ? 30.516 -39.438 0.022 1 56.34 667 GLU A N 1
ATOM 5438 C CA . GLU A 1 667 ? 29.797 -40.25 -0.945 1 56.34 667 GLU A CA 1
ATOM 5439 C C . GLU A 1 667 ? 29.031 -41.375 -0.25 1 56.34 667 GLU A C 1
ATOM 5441 O O . GLU A 1 667 ? 29.625 -42.312 0.264 1 56.34 667 GLU A O 1
ATOM 5446 N N . PHE A 1 668 ? 27.719 -41.031 0.18 1 55.94 668 PHE A N 1
ATOM 5447 C CA . PHE A 1 668 ? 26.938 -42.188 0.623 1 55.94 668 PHE A CA 1
ATOM 5448 C C . PHE A 1 668 ? 26.547 -43.062 -0.559 1 55.94 668 PHE A C 1
ATOM 5450 O O . PHE A 1 668 ? 26.422 -42.562 -1.685 1 55.94 668 PHE A O 1
ATOM 5457 N N . ASN A 1 669 ? 26.984 -44.219 -0.696 1 61.16 669 ASN A N 1
ATOM 5458 C CA . ASN A 1 669 ? 26.562 -45.188 -1.685 1 61.16 669 ASN A CA 1
ATOM 5459 C C . ASN A 1 669 ? 25.062 -45.094 -1.952 1 61.16 669 ASN A C 1
ATOM 5461 O O . ASN A 1 669 ? 24.297 -46 -1.553 1 61.16 669 ASN A O 1
ATOM 5465 N N . LEU A 1 670 ? 24.594 -43.875 -2.357 1 69.31 670 LEU A N 1
ATOM 5466 C CA . LEU A 1 670 ? 23.172 -43.688 -2.611 1 69.31 670 LEU A CA 1
ATOM 5467 C C . LEU A 1 670 ? 22.875 -43.75 -4.105 1 69.31 670 LEU A C 1
ATOM 5469 O O . LEU A 1 670 ? 23.781 -43.625 -4.93 1 69.31 670 LEU A O 1
ATOM 5473 N N . HIS A 1 671 ? 21.641 -44.094 -4.402 1 74.12 671 HIS A N 1
ATOM 5474 C CA . HIS A 1 671 ? 21.156 -44.094 -5.781 1 74.12 671 HIS A CA 1
ATOM 5475 C C . HIS A 1 671 ? 21.312 -42.688 -6.41 1 74.12 671 HIS A C 1
ATOM 5477 O O . HIS A 1 671 ? 21.422 -41.688 -5.703 1 74.12 671 HIS A O 1
ATOM 5483 N N . SER A 1 672 ? 21.5 -42.688 -7.672 1 73.81 672 SER A N 1
ATOM 5484 C CA . SER A 1 672 ? 21.781 -41.469 -8.43 1 73.81 672 SER A CA 1
ATOM 5485 C C . SER A 1 672 ? 20.797 -40.375 -8.109 1 73.81 672 SER A C 1
ATOM 5487 O O . SER A 1 672 ? 21.172 -39.188 -7.957 1 73.81 672 SER A O 1
ATOM 5489 N N . LEU A 1 673 ? 19.531 -40.781 -7.984 1 75.94 673 LEU A N 1
ATOM 5490 C CA . LEU A 1 673 ? 18.516 -39.781 -7.707 1 75.94 673 LEU A CA 1
ATOM 5491 C C . LEU A 1 673 ? 18.688 -39.219 -6.305 1 75.94 673 LEU A C 1
ATOM 5493 O O . LEU A 1 673 ? 18.5 -38 -6.094 1 75.94 673 LEU A O 1
ATOM 5497 N N . GLN A 1 674 ? 19.047 -40.031 -5.441 1 78.25 674 GLN A N 1
ATOM 5498 C CA . GLN A 1 674 ? 19.234 -39.594 -4.062 1 78.25 674 GLN A CA 1
ATOM 5499 C C . GLN A 1 674 ? 20.469 -38.75 -3.928 1 78.25 674 GLN A C 1
ATOM 5501 O O . GLN A 1 674 ? 20.484 -37.75 -3.172 1 78.25 674 GLN A O 1
ATOM 5506 N N . LYS A 1 675 ? 21.5 -39.094 -4.691 1 80.06 675 LYS A N 1
ATOM 5507 C CA . LYS A 1 675 ? 22.719 -38.281 -4.676 1 80.06 675 LYS A CA 1
ATOM 5508 C C . LYS A 1 675 ? 22.453 -36.875 -5.207 1 80.06 675 LYS A C 1
ATOM 5510 O O . LYS A 1 675 ? 22.938 -35.906 -4.637 1 80.06 675 LYS A O 1
ATOM 5515 N N . MET A 1 676 ? 21.703 -36.875 -6.25 1 83.06 676 MET A N 1
ATOM 5516 C CA . MET A 1 676 ? 21.375 -35.562 -6.844 1 83.06 676 MET A CA 1
ATOM 5517 C C . MET A 1 676 ? 20.531 -34.719 -5.879 1 83.06 676 MET A C 1
ATOM 5519 O O . MET A 1 676 ? 20.766 -33.531 -5.746 1 83.06 676 MET A O 1
ATOM 5523 N N . ALA A 1 677 ? 19.625 -35.375 -5.215 1 84.19 677 ALA A N 1
ATOM 5524 C CA . ALA A 1 677 ? 18.75 -34.688 -4.266 1 84.19 677 ALA A CA 1
ATOM 5525 C C . ALA A 1 677 ? 19.562 -34.125 -3.088 1 84.19 677 ALA A C 1
ATOM 5527 O O . ALA A 1 677 ? 19.344 -33 -2.658 1 84.19 677 ALA A O 1
ATOM 5528 N N . ILE A 1 678 ? 20.5 -34.938 -2.65 1 84.81 678 ILE A N 1
ATOM 5529 C CA . ILE A 1 678 ? 21.297 -34.531 -1.501 1 84.81 678 ILE A CA 1
ATOM 5530 C C . ILE A 1 678 ? 22.203 -33.344 -1.889 1 84.81 678 ILE A C 1
ATOM 5532 O O . ILE A 1 678 ? 22.344 -32.375 -1.133 1 84.81 678 ILE A O 1
ATOM 5536 N N . THR A 1 679 ? 22.812 -33.438 -3.031 1 84.69 679 THR A N 1
ATOM 5537 C CA . THR A 1 679 ? 23.672 -32.344 -3.504 1 84.69 679 THR A CA 1
ATOM 5538 C C . THR A 1 679 ? 22.875 -31.062 -3.646 1 84.69 679 THR A C 1
ATOM 5540 O O . THR A 1 679 ? 23.359 -29.984 -3.283 1 84.69 679 THR A O 1
ATOM 5543 N N . THR A 1 680 ? 21.688 -31.188 -4.125 1 89.62 680 THR A N 1
ATOM 5544 C CA . THR A 1 680 ? 20.844 -30.016 -4.309 1 89.62 680 THR A CA 1
ATOM 5545 C C . THR A 1 680 ? 20.453 -29.422 -2.961 1 89.62 680 THR A C 1
ATOM 5547 O O . THR A 1 680 ? 20.5 -28.203 -2.771 1 89.62 680 THR A O 1
ATOM 5550 N N . ILE A 1 681 ? 20.109 -30.234 -2.025 1 90.5 681 ILE A N 1
ATOM 5551 C CA . ILE A 1 681 ? 19.672 -29.781 -0.713 1 90.5 681 ILE A CA 1
ATOM 5552 C C . ILE A 1 681 ? 20.828 -29.094 0.009 1 90.5 681 ILE A C 1
ATOM 5554 O O . ILE A 1 681 ? 20.656 -28.016 0.59 1 90.5 681 ILE A O 1
ATOM 5558 N N . ILE A 1 682 ? 21.984 -29.656 -0.081 1 90.12 682 ILE A N 1
ATOM 5559 C CA . ILE A 1 682 ? 23.156 -29.094 0.601 1 90.12 682 ILE A CA 1
ATOM 5560 C C . ILE A 1 682 ? 23.531 -27.766 -0.027 1 90.12 682 ILE A C 1
ATOM 5562 O O . ILE A 1 682 ? 23.906 -26.812 0.678 1 90.12 682 ILE A O 1
ATOM 5566 N N . SER A 1 683 ? 23.422 -27.703 -1.332 1 92.12 683 SER A N 1
ATOM 5567 C CA . SER A 1 683 ? 23.703 -26.438 -2.01 1 92.12 683 SER A CA 1
ATOM 5568 C C . SER A 1 683 ? 22.703 -25.359 -1.611 1 92.12 683 SER A C 1
ATOM 5570 O O . SER A 1 683 ? 23.062 -24.188 -1.463 1 92.12 683 SER A O 1
ATOM 5572 N N . CYS A 1 684 ? 21.469 -25.719 -1.439 1 93.88 684 CYS A N 1
ATOM 5573 C CA . CYS A 1 684 ? 20.453 -24.766 -0.996 1 93.88 684 CYS A CA 1
ATOM 5574 C C . CYS A 1 684 ? 20.734 -24.297 0.426 1 93.88 684 CYS A C 1
ATOM 5576 O O . CYS A 1 684 ? 20.547 -23.125 0.74 1 93.88 684 CYS A O 1
ATOM 5578 N N . LEU A 1 685 ? 21.203 -25.172 1.253 1 94.62 685 LEU A N 1
ATOM 5579 C CA . LEU A 1 685 ? 21.531 -24.828 2.633 1 94.62 685 LEU A CA 1
ATOM 5580 C C . LEU A 1 685 ? 22.703 -23.859 2.686 1 94.62 685 LEU A C 1
ATOM 5582 O O . LEU A 1 685 ? 22.75 -22.969 3.551 1 94.62 685 LEU A O 1
ATOM 5586 N N . GLU A 1 686 ? 23.594 -24 1.8 1 93.75 686 GLU A N 1
ATOM 5587 C CA . GLU A 1 686 ? 24.719 -23.062 1.716 1 93.75 686 GLU A CA 1
ATOM 5588 C C . GLU A 1 686 ? 24.25 -21.656 1.345 1 93.75 686 GLU A C 1
ATOM 5590 O O . GLU A 1 686 ? 24.719 -20.672 1.906 1 93.75 686 GLU A O 1
ATOM 5595 N N . VAL A 1 687 ? 23.312 -21.641 0.453 1 95.75 687 VAL A N 1
ATOM 5596 C CA . VAL A 1 687 ? 22.75 -20.344 0.063 1 95.75 687 VAL A CA 1
ATOM 5597 C C . VAL A 1 687 ? 22.031 -19.719 1.247 1 95.75 687 VAL A C 1
ATOM 5599 O O . VAL A 1 687 ? 22.125 -18.516 1.479 1 95.75 687 VAL A O 1
ATOM 5602 N N . PHE A 1 688 ? 21.359 -20.531 1.988 1 96.75 688 PHE A N 1
ATOM 5603 C CA . PHE A 1 688 ? 20.672 -20.078 3.188 1 96.75 688 PHE A CA 1
ATOM 5604 C C . PHE A 1 688 ? 21.656 -19.531 4.215 1 96.75 688 PHE A C 1
ATOM 5606 O O . PHE A 1 688 ? 21.438 -18.469 4.797 1 96.75 688 PHE A O 1
ATOM 5613 N N . ARG A 1 689 ? 22.703 -20.234 4.383 1 96.5 689 ARG A N 1
ATOM 5614 C CA . ARG A 1 689 ? 23.766 -19.797 5.293 1 96.5 689 ARG A CA 1
ATOM 5615 C C . ARG A 1 689 ? 24.312 -18.438 4.879 1 96.5 689 ARG A C 1
ATOM 5617 O O . ARG A 1 689 ? 24.516 -17.562 5.723 1 96.5 689 ARG A O 1
ATOM 5624 N N . ARG A 1 690 ? 24.469 -18.25 3.656 1 96.44 690 ARG A N 1
ATOM 5625 C CA . ARG A 1 690 ? 25 -17 3.139 1 96.44 690 ARG A CA 1
ATOM 5626 C C . ARG A 1 690 ? 24.031 -15.852 3.367 1 96.44 690 ARG A C 1
ATOM 5628 O O . ARG A 1 690 ? 24.438 -14.719 3.629 1 96.44 690 ARG A O 1
ATOM 5635 N N . GLY A 1 691 ? 22.797 -16.141 3.242 1 97.56 691 GLY A N 1
ATOM 5636 C CA . GLY A 1 691 ? 21.797 -15.125 3.551 1 97.56 691 GLY A CA 1
ATOM 5637 C C . GLY A 1 691 ? 21.875 -14.617 4.98 1 97.56 691 GLY A C 1
ATOM 5638 O O . GLY A 1 691 ? 21.797 -13.414 5.223 1 97.56 691 GLY A O 1
ATOM 5639 N N . ILE A 1 692 ? 22.141 -15.539 5.852 1 97.56 692 ILE A N 1
ATOM 5640 C CA . ILE A 1 692 ? 22.297 -15.172 7.258 1 97.56 692 ILE A CA 1
ATOM 5641 C C . ILE A 1 692 ? 23.578 -14.375 7.449 1 97.56 692 ILE A C 1
ATOM 5643 O O . ILE A 1 692 ? 23.594 -13.367 8.164 1 97.56 692 ILE A O 1
ATOM 5647 N N . TRP A 1 693 ? 24.578 -14.805 6.797 1 97.81 693 TRP A N 1
ATOM 5648 C CA . TRP A 1 693 ? 25.875 -14.117 6.859 1 97.81 693 TRP A CA 1
ATOM 5649 C C . TRP A 1 693 ? 25.734 -12.672 6.379 1 97.81 693 TRP A C 1
ATOM 5651 O O . TRP A 1 693 ? 26.281 -11.758 7.004 1 97.81 693 TRP A O 1
ATOM 5661 N N . ASN A 1 694 ? 24.969 -12.477 5.332 1 97.94 694 ASN A N 1
ATOM 5662 C CA . ASN A 1 694 ? 24.781 -11.148 4.773 1 97.94 694 ASN A CA 1
ATOM 5663 C C . ASN A 1 694 ? 24.156 -10.195 5.789 1 97.94 694 ASN A C 1
ATOM 5665 O O . ASN A 1 694 ? 24.531 -9.031 5.883 1 97.94 694 ASN A O 1
ATOM 5669 N N . PHE A 1 695 ? 23.234 -10.672 6.508 1 97.81 695 PHE A N 1
ATOM 5670 C CA . PHE A 1 695 ? 22.516 -9.82 7.449 1 97.81 695 PHE A CA 1
ATOM 5671 C C . PHE A 1 695 ? 23.469 -9.273 8.516 1 97.81 695 PHE A C 1
ATOM 5673 O O . PHE A 1 695 ? 23.531 -8.07 8.742 1 97.81 695 PHE A O 1
ATOM 5680 N N . PHE A 1 696 ? 24.203 -10.141 9.125 1 97.81 696 PHE A N 1
ATOM 5681 C CA . PHE A 1 696 ? 25.016 -9.734 10.266 1 97.81 696 PHE A CA 1
ATOM 5682 C C . PHE A 1 696 ? 26.281 -9.008 9.797 1 97.81 696 PHE A C 1
ATOM 5684 O O . PHE A 1 696 ? 26.812 -8.164 10.523 1 97.81 696 PHE A O 1
ATOM 5691 N N . ARG A 1 697 ? 26.703 -9.336 8.602 1 97.25 697 ARG A N 1
ATOM 5692 C CA . ARG A 1 697 ? 27.828 -8.602 8.047 1 97.25 697 ARG A CA 1
ATOM 5693 C C . ARG A 1 697 ? 27.484 -7.129 7.836 1 97.25 697 ARG A C 1
ATOM 5695 O O . ARG A 1 697 ? 28.266 -6.242 8.172 1 97.25 697 ARG A O 1
ATOM 5702 N N . LEU A 1 698 ? 26.312 -6.867 7.301 1 96.94 698 LEU A N 1
ATOM 5703 C CA . LEU A 1 698 ? 25.891 -5.492 7.055 1 96.94 698 LEU A CA 1
ATOM 5704 C C . LEU A 1 698 ? 25.531 -4.793 8.359 1 96.94 698 LEU A C 1
ATOM 5706 O O . LEU A 1 698 ? 25.719 -3.582 8.492 1 96.94 698 LEU A O 1
ATOM 5710 N N . GLU A 1 699 ? 25.016 -5.555 9.289 1 96.62 699 GLU A N 1
ATOM 5711 C CA . GLU A 1 699 ? 24.75 -4.977 10.602 1 96.62 699 GLU A CA 1
ATOM 5712 C C . GLU A 1 699 ? 26.047 -4.449 11.234 1 96.62 699 GLU A C 1
ATOM 5714 O O . GLU A 1 699 ? 26.062 -3.355 11.805 1 96.62 699 GLU A O 1
ATOM 5719 N N . ASN A 1 700 ? 27.062 -5.289 11.141 1 95.62 700 ASN A N 1
ATOM 5720 C CA . ASN A 1 700 ? 28.359 -4.887 11.695 1 95.62 700 ASN A CA 1
ATOM 5721 C C . ASN A 1 700 ? 28.891 -3.635 11.016 1 95.62 700 ASN A C 1
ATOM 5723 O O . ASN A 1 700 ? 29.438 -2.744 11.68 1 95.62 700 ASN A O 1
ATOM 5727 N N . GLU A 1 701 ? 28.734 -3.572 9.742 1 93.88 701 GLU A N 1
ATOM 5728 C CA . GLU A 1 701 ? 29.156 -2.387 9.008 1 93.88 701 GLU A CA 1
ATOM 5729 C C . GLU A 1 701 ? 28.344 -1.16 9.414 1 93.88 701 GLU A C 1
ATOM 5731 O O . GLU A 1 701 ? 28.891 -0.061 9.531 1 93.88 701 GLU A O 1
ATOM 5736 N N . HIS A 1 702 ? 27.109 -1.348 9.578 1 94.62 702 HIS A N 1
ATOM 5737 C CA . HIS A 1 702 ? 26.234 -0.263 10.023 1 94.62 702 HIS A CA 1
ATOM 5738 C C . HIS A 1 702 ? 26.672 0.265 11.383 1 94.62 702 HIS A C 1
ATOM 5740 O O . HIS A 1 702 ? 26.75 1.479 11.586 1 94.62 702 HIS A O 1
ATOM 5746 N N . LEU A 1 703 ? 26.953 -0.613 12.297 1 93.88 703 LEU A N 1
ATOM 5747 C CA . LEU A 1 703 ? 27.344 -0.221 13.648 1 93.88 703 LEU A CA 1
ATOM 5748 C C . LEU A 1 703 ? 28.688 0.485 13.641 1 93.88 703 LEU A C 1
ATOM 5750 O O . LEU A 1 703 ? 28.922 1.388 14.453 1 93.88 703 LEU A O 1
ATOM 5754 N N . ASN A 1 704 ? 29.547 0.069 12.766 1 91 704 ASN A N 1
ATOM 5755 C CA . ASN A 1 704 ? 30.812 0.788 12.609 1 91 704 ASN A CA 1
ATOM 5756 C C . ASN A 1 704 ? 30.578 2.219 12.125 1 91 704 ASN A C 1
ATOM 5758 O O . ASN A 1 704 ? 31.25 3.146 12.586 1 91 704 ASN A O 1
ATOM 5762 N N . ASN A 1 705 ? 29.641 2.4 11.281 1 88.88 705 ASN A N 1
ATOM 5763 C CA . ASN A 1 705 ? 29.281 3.732 10.812 1 88.88 705 ASN A CA 1
ATOM 5764 C C . ASN A 1 705 ? 28.625 4.559 11.922 1 88.88 705 ASN A C 1
ATOM 5766 O O . ASN A 1 705 ? 28.875 5.762 12.023 1 88.88 705 ASN A O 1
ATOM 5770 N N . VAL A 1 706 ? 27.875 3.936 12.656 1 88.44 706 VAL A N 1
ATOM 5771 C CA . VAL A 1 706 ? 27.203 4.594 13.781 1 88.44 706 VAL A CA 1
ATOM 5772 C C . VAL A 1 706 ? 28.25 5.066 14.789 1 88.44 706 VAL A C 1
ATOM 5774 O O . VAL A 1 706 ? 28.156 6.18 15.312 1 88.44 706 VAL A O 1
ATOM 5777 N N . GLY A 1 707 ? 29.188 4.223 15.094 1 84.75 707 GLY A N 1
ATOM 5778 C CA . GLY A 1 707 ? 30.219 4.582 16.031 1 84.75 707 GLY A CA 1
ATOM 5779 C C . GLY A 1 707 ? 31.016 5.805 15.617 1 84.75 707 GLY A C 1
ATOM 5780 O O . GLY A 1 707 ? 31.375 6.637 16.453 1 84.75 707 GLY A O 1
ATOM 5781 N N . LYS A 1 708 ? 31.125 6.012 14.344 1 85.69 708 LYS A N 1
ATOM 5782 C CA . LYS A 1 708 ? 31.875 7.145 13.828 1 85.69 708 LYS A CA 1
ATOM 5783 C C . LYS A 1 708 ? 30.953 8.25 13.336 1 85.69 708 LYS A C 1
ATOM 5785 O O . LYS A 1 708 ? 31.406 9.25 12.773 1 85.69 708 LYS A O 1
ATOM 5790 N N . TYR A 1 709 ? 29.688 8.117 13.523 1 87 709 TYR A N 1
ATOM 5791 C CA . TYR A 1 709 ? 28.656 9.062 13.117 1 87 709 TYR A CA 1
ATOM 5792 C C . TYR A 1 709 ? 28.766 9.398 11.633 1 87 709 TYR A C 1
ATOM 5794 O O . TYR A 1 709 ? 28.641 10.562 11.242 1 87 709 TYR A O 1
ATOM 5802 N N . ARG A 1 710 ? 29.109 8.336 10.914 1 86.12 710 ARG A N 1
ATOM 5803 C CA . ARG A 1 710 ? 29.25 8.516 9.477 1 86.12 710 ARG A CA 1
ATOM 5804 C C . ARG A 1 710 ? 27.922 8.289 8.766 1 86.12 710 ARG A C 1
ATOM 5806 O O . ARG A 1 710 ? 27.516 7.141 8.547 1 86.12 710 ARG A O 1
ATOM 5813 N N . ALA A 1 711 ? 27.344 9.359 8.383 1 86 711 ALA A N 1
ATOM 5814 C CA . ALA A 1 711 ? 26.047 9.234 7.711 1 86 711 ALA A CA 1
ATOM 5815 C C . ALA A 1 711 ? 26.156 9.633 6.242 1 86 711 ALA A C 1
ATOM 5817 O O . ALA A 1 711 ? 25.172 9.57 5.508 1 86 711 ALA A O 1
ATOM 5818 N N . PHE A 1 712 ? 27.453 9.969 5.812 1 83.69 712 PHE A N 1
ATOM 5819 C CA . PHE A 1 712 ? 27.609 10.453 4.449 1 83.69 712 PHE A CA 1
ATOM 5820 C C . PHE A 1 712 ? 28.812 9.805 3.781 1 83.69 712 PHE A C 1
ATOM 5822 O O . PHE A 1 712 ? 29.766 9.406 4.457 1 83.69 712 PHE A O 1
ATOM 5829 N N . LYS A 1 713 ? 28.562 9.711 2.488 1 79.19 713 LYS A N 1
ATOM 5830 C CA . LYS A 1 713 ? 29.672 9.172 1.701 1 79.19 713 LYS A CA 1
ATOM 5831 C C . LYS A 1 713 ? 30.703 10.258 1.39 1 79.19 713 LYS A C 1
ATOM 5833 O O . LYS A 1 713 ? 30.344 11.406 1.15 1 79.19 713 LYS A O 1
ATOM 5838 N N . SER A 1 714 ? 31.891 9.93 1.532 1 78.88 714 SER A N 1
ATOM 5839 C CA . SER A 1 714 ? 32.938 10.867 1.14 1 78.88 714 SER A CA 1
ATOM 5840 C C . SER A 1 714 ? 33.312 10.711 -0.336 1 78.88 714 SER A C 1
ATOM 5842 O O . SER A 1 714 ? 33.625 9.617 -0.789 1 78.88 714 SER A O 1
ATOM 5844 N N . VAL A 1 715 ? 33 11.719 -1.058 1 81.12 715 VAL A N 1
ATOM 5845 C CA . VAL A 1 715 ? 33.375 11.727 -2.471 1 81.12 715 VAL A CA 1
ATOM 5846 C C . VAL A 1 715 ? 34.688 12.461 -2.656 1 81.12 715 VAL A C 1
ATOM 5848 O O . VAL A 1 715 ? 34.906 13.531 -2.08 1 81.12 715 VAL A O 1
ATOM 5851 N N . PRO A 1 716 ? 35.531 11.828 -3.383 1 82.25 716 PRO A N 1
ATOM 5852 C CA . PRO A 1 716 ? 36.812 12.5 -3.594 1 82.25 716 PRO A CA 1
ATOM 5853 C C . PRO A 1 716 ? 36.688 13.781 -4.414 1 82.25 716 PRO A C 1
ATOM 5855 O O . PRO A 1 716 ? 35.875 13.836 -5.348 1 82.25 716 PRO A O 1
ATOM 5858 N N . LEU A 1 717 ? 37.469 14.758 -4.059 1 87.62 717 LEU A N 1
ATOM 5859 C CA . LEU A 1 717 ? 37.469 16.047 -4.762 1 87.62 717 LEU A CA 1
ATOM 5860 C C . LEU A 1 717 ? 38.375 15.977 -5.988 1 87.62 717 LEU A C 1
ATOM 5862 O O . LEU A 1 717 ? 39.406 15.312 -5.965 1 87.62 717 LEU A O 1
ATOM 5866 N N . PRO A 1 718 ? 37.969 16.547 -6.984 1 85.94 718 PRO A N 1
ATOM 5867 C CA . PRO A 1 718 ? 38.719 16.469 -8.234 1 85.94 718 PRO A CA 1
ATOM 5868 C C . PRO A 1 718 ? 40.031 17.25 -8.188 1 85.94 718 PRO A C 1
ATOM 5870 O O . PRO A 1 718 ? 41 16.875 -8.859 1 85.94 718 PRO A O 1
ATOM 5873 N N . PHE A 1 719 ? 40.094 18.391 -7.371 1 86.19 719 PHE A N 1
ATOM 5874 C CA . PHE A 1 719 ? 41.25 19.25 -7.379 1 86.19 719 PHE A CA 1
ATOM 5875 C C . PHE A 1 719 ? 42 19.156 -6.055 1 86.19 719 PHE A C 1
ATOM 5877 O O . PHE A 1 719 ? 41.375 19.062 -4.992 1 86.19 719 PHE A O 1
ATOM 5884 N N . SER A 1 720 ? 43.344 18.938 -6.164 1 84.38 720 SER A N 1
ATOM 5885 C CA . SER A 1 720 ? 44.188 19.031 -4.977 1 84.38 720 SER A CA 1
ATOM 5886 C C . SER A 1 720 ? 45.094 20.266 -5.023 1 84.38 720 SER A C 1
ATOM 5888 O O . SER A 1 720 ? 45.688 20.562 -6.062 1 84.38 720 SER A O 1
ATOM 5890 N N . TYR A 1 721 ? 45 21.125 -3.98 1 76.12 721 TYR A N 1
ATOM 5891 C CA . TYR A 1 721 ? 45.812 22.344 -3.896 1 76.12 721 TYR A CA 1
ATOM 5892 C C . TYR A 1 721 ? 47.156 22.062 -3.24 1 76.12 721 TYR A C 1
ATOM 5894 O O . TYR A 1 721 ? 47.219 21.297 -2.275 1 76.12 721 TYR A O 1
ATOM 5902 N N . ASN A 1 722 ? 48.344 22.234 -3.861 1 63.5 722 ASN A N 1
ATOM 5903 C CA . ASN A 1 722 ? 49.688 22.094 -3.311 1 63.5 722 ASN A CA 1
ATOM 5904 C C . ASN A 1 722 ? 50 23.188 -2.279 1 63.5 722 ASN A C 1
ATOM 5906 O O . ASN A 1 722 ? 50 24.375 -2.605 1 63.5 722 ASN A O 1
ATOM 5910 N N . ASP A 1 723 ? 49.656 23.125 -1.054 1 52.84 723 ASP A N 1
ATOM 5911 C CA . ASP A 1 723 ? 50.062 24.109 -0.068 1 52.84 723 ASP A CA 1
ATOM 5912 C C . ASP A 1 723 ? 51.594 24.109 0.094 1 52.84 723 ASP A C 1
ATOM 5914 O O . ASP A 1 723 ? 52.094 23.578 1.069 1 52.84 723 ASP A O 1
ATOM 5918 N N . GLU A 1 724 ? 52.531 23.859 -0.672 1 44.53 724 GLU A N 1
ATOM 5919 C CA . GLU A 1 724 ? 53.938 24.047 -0.296 1 44.53 724 GLU A CA 1
ATOM 5920 C C . GLU A 1 724 ? 54.156 25.422 0.323 1 44.53 724 GLU A C 1
ATOM 5922 O O . GLU A 1 724 ? 55.25 25.688 0.86 1 44.53 724 GLU A O 1
ATOM 5927 N N . GLU A 1 725 ? 53.5 26.469 0.161 1 40.5 725 GLU A N 1
ATOM 5928 C CA . GLU A 1 725 ? 54.156 27.672 0.679 1 40.5 725 GLU A CA 1
ATOM 5929 C C . GLU A 1 725 ? 54.125 27.688 2.205 1 40.5 725 GLU A C 1
ATOM 5931 O O . GLU A 1 725 ? 54.719 28.578 2.826 1 40.5 725 GLU A O 1
ATOM 5936 N N . THR A 1 726 ? 53.312 27 2.953 1 39.81 726 THR A N 1
ATOM 5937 C CA . THR A 1 726 ? 53.469 27.328 4.367 1 39.81 726 THR A CA 1
ATOM 5938 C C . THR A 1 726 ? 54.75 26.734 4.918 1 39.81 726 THR A C 1
ATOM 5940 O O . THR A 1 726 ? 55.094 26.953 6.078 1 39.81 726 THR A O 1
ATOM 5943 N N . GLU A 1 727 ? 55.375 25.75 4.395 1 37.59 727 GLU A N 1
ATOM 5944 C CA . GLU A 1 727 ? 56.562 25.375 5.168 1 37.59 727 GLU A CA 1
ATOM 5945 C C . GLU A 1 727 ? 57.688 26.406 4.98 1 37.59 727 GLU A C 1
ATOM 5947 O O . GLU A 1 727 ? 58.75 26.25 5.555 1 37.59 727 GLU A O 1
ATOM 5952 N N . LYS A 1 728 ? 57.75 27.312 4.027 1 36.66 728 LYS A N 1
ATOM 5953 C CA . LYS A 1 728 ? 59 28.094 4.086 1 36.66 728 LYS A CA 1
ATOM 5954 C C . LYS A 1 728 ? 58.969 29.047 5.273 1 36.66 728 LYS A C 1
ATOM 5956 O O . LYS A 1 728 ? 60 29.641 5.613 1 36.66 728 LYS A O 1
ATOM 5961 N N . ASP A 1 729 ? 57.906 29.609 5.801 1 32.62 729 ASP A N 1
ATOM 5962 C CA . ASP A 1 729 ? 58.219 30.594 6.844 1 32.62 729 ASP A CA 1
ATOM 5963 C C . ASP A 1 729 ? 58.531 29.891 8.172 1 32.62 729 ASP A C 1
ATOM 5965 O O . ASP A 1 729 ? 58.719 30.562 9.188 1 32.62 729 ASP A O 1
ATOM 5969 N N . ASP A 1 730 ? 58.438 28.516 8.406 1 26.67 730 ASP A N 1
ATOM 5970 C CA . ASP A 1 730 ? 59.281 28.172 9.547 1 26.67 730 ASP A CA 1
ATOM 5971 C C . ASP A 1 730 ? 60.656 27.75 9.086 1 26.67 730 ASP A C 1
ATOM 5973 O O . ASP A 1 730 ? 60.812 27.078 8.062 1 26.67 730 ASP A O 1
ATOM 5977 N N . MET B 1 1 ? 2.922 16.609 -3.633 1 59.16 1 MET B N 1
ATOM 5978 C CA . MET B 1 1 ? 1.683 16.719 -4.398 1 59.16 1 MET B CA 1
ATOM 5979 C C . MET B 1 1 ? 1.293 18.188 -4.602 1 59.16 1 MET B C 1
ATOM 5981 O O . MET B 1 1 ? 1.536 19.016 -3.734 1 59.16 1 MET B O 1
ATOM 5985 N N . LYS B 1 2 ? 0.913 18.469 -5.84 1 80.75 2 LYS B N 1
ATOM 5986 C CA . LYS B 1 2 ? 0.428 19.797 -6.195 1 80.75 2 LYS B CA 1
ATOM 5987 C C . LYS B 1 2 ? -0.848 20.141 -5.43 1 80.75 2 LYS B C 1
ATOM 5989 O O . LYS B 1 2 ? -1.679 19.266 -5.176 1 80.75 2 LYS B O 1
ATOM 5994 N N . PHE B 1 3 ? -0.991 21.266 -4.875 1 86.44 3 PHE B N 1
ATOM 5995 C CA . PHE B 1 3 ? -2.121 21.703 -4.062 1 86.44 3 PHE B CA 1
ATOM 5996 C C . PHE B 1 3 ? -3.434 21.5 -4.809 1 86.44 3 PHE B C 1
ATOM 5998 O O . PHE B 1 3 ? -4.438 21.109 -4.207 1 86.44 3 PHE B O 1
ATOM 6005 N N . GLY B 1 4 ? -3.393 21.75 -6.039 1 86.44 4 GLY B N 1
ATOM 6006 C CA . GLY B 1 4 ? -4.609 21.578 -6.812 1 86.44 4 GLY B CA 1
ATOM 6007 C C . GLY B 1 4 ? -5.172 20.172 -6.719 1 86.44 4 GLY B C 1
ATOM 6008 O O . GLY B 1 4 ? -6.387 19.984 -6.578 1 86.44 4 GLY B O 1
ATOM 6009 N N . LYS B 1 5 ? -4.332 19.25 -6.766 1 87.31 5 LYS B N 1
ATOM 6010 C CA . LYS B 1 5 ? -4.766 17.859 -6.676 1 87.31 5 LYS B CA 1
ATOM 6011 C C . LYS B 1 5 ? -5.242 17.516 -5.266 1 87.31 5 LYS B C 1
ATOM 6013 O O . LYS B 1 5 ? -6.238 16.812 -5.098 1 87.31 5 LYS B O 1
ATOM 6018 N N . GLU B 1 6 ? -4.566 18.062 -4.297 1 87.5 6 GLU B N 1
ATOM 6019 C CA . GLU B 1 6 ? -4.969 17.828 -2.914 1 87.5 6 GLU B CA 1
ATOM 6020 C C . GLU B 1 6 ? -6.309 18.5 -2.611 1 87.5 6 GLU B C 1
ATOM 6022 O O . GLU B 1 6 ? -7.145 17.922 -1.907 1 87.5 6 GLU B O 1
ATOM 6027 N N . PHE B 1 7 ? -6.492 19.688 -3.121 1 90.88 7 PHE B N 1
ATOM 6028 C CA . PHE B 1 7 ? -7.738 20.422 -2.943 1 90.88 7 PHE B CA 1
ATOM 6029 C C . PHE B 1 7 ? -8.914 19.641 -3.527 1 90.88 7 PHE B C 1
ATOM 6031 O O . PHE B 1 7 ? -9.969 19.531 -2.902 1 90.88 7 PHE B O 1
ATOM 6038 N N . LYS B 1 8 ? -8.703 19.094 -4.629 1 88.19 8 LYS B N 1
ATOM 6039 C CA . LYS B 1 8 ? -9.742 18.297 -5.285 1 88.19 8 LYS B CA 1
ATOM 6040 C C . LYS B 1 8 ? -10.055 17.031 -4.492 1 88.19 8 LYS B C 1
ATOM 6042 O O . LYS B 1 8 ? -11.211 16.625 -4.375 1 88.19 8 LYS B O 1
ATOM 6047 N N . LYS B 1 9 ? -9.07 16.469 -3.938 1 87.25 9 LYS B N 1
ATOM 6048 C CA . LYS B 1 9 ? -9.227 15.227 -3.189 1 87.25 9 LYS B CA 1
ATOM 6049 C C . LYS B 1 9 ? -9.945 15.477 -1.864 1 87.25 9 LYS B C 1
ATOM 6051 O O . LYS B 1 9 ? -10.688 14.609 -1.384 1 87.25 9 LYS B O 1
ATOM 6056 N N . GLN B 1 10 ? -9.828 16.625 -1.317 1 89.5 10 GLN B N 1
ATOM 6057 C CA . GLN B 1 10 ? -10.336 16.891 0.024 1 89.5 10 GLN B CA 1
ATOM 6058 C C . GLN B 1 10 ? -11.734 17.5 -0.031 1 89.5 10 GLN B C 1
ATOM 6060 O O . GLN B 1 10 ? -12.406 17.625 0.999 1 89.5 10 GLN B O 1
ATOM 6065 N N . LYS B 1 11 ? -12.188 17.797 -1.188 1 91.38 11 LYS B N 1
ATOM 6066 C CA . LYS B 1 11 ? -13.531 18.344 -1.329 1 91.38 11 LYS B CA 1
ATOM 6067 C C . LYS B 1 11 ? -14.586 17.297 -0.968 1 91.38 11 LYS B C 1
ATOM 6069 O O . LYS B 1 11 ? -14.422 16.109 -1.271 1 91.38 11 LYS B O 1
ATOM 6074 N N . VAL B 1 12 ? -15.555 17.797 -0.318 1 90.81 12 VAL B N 1
ATOM 6075 C CA . VAL B 1 12 ? -16.719 16.938 -0.091 1 90.81 12 VAL B CA 1
ATOM 6076 C C . VAL B 1 12 ? -17.422 16.656 -1.416 1 90.81 12 VAL B C 1
ATOM 6078 O O . VAL B 1 12 ? -17.797 17.594 -2.131 1 90.81 12 VAL B O 1
ATOM 6081 N N . PRO B 1 13 ? -17.594 15.438 -1.729 1 88.81 13 PRO B N 1
ATOM 6082 C CA . PRO B 1 13 ? -18.125 15.094 -3.045 1 88.81 13 PRO B CA 1
ATOM 6083 C C . PRO B 1 13 ? -19.484 15.734 -3.312 1 88.81 13 PRO B C 1
ATOM 6085 O O . PRO B 1 13 ? -19.781 16.125 -4.445 1 88.81 13 PRO B O 1
ATOM 6088 N N . GLU B 1 14 ? -20.266 15.906 -2.332 1 89.81 14 GLU B N 1
ATOM 6089 C CA . GLU B 1 14 ? -21.609 16.453 -2.498 1 89.81 14 GLU B CA 1
ATOM 6090 C C . GLU B 1 14 ? -21.594 17.969 -2.584 1 89.81 14 GLU B C 1
ATOM 6092 O O . GLU B 1 14 ? -22.562 18.594 -3.018 1 89.81 14 GLU B O 1
ATOM 6097 N N . TRP B 1 15 ? -20.422 18.625 -2.186 1 91.81 15 TRP B N 1
ATOM 6098 C CA . TRP B 1 15 ? -20.328 20.078 -2.121 1 91.81 15 TRP B CA 1
ATOM 6099 C C . TRP B 1 15 ? -19.312 20.609 -3.125 1 91.81 15 TRP B C 1
ATOM 6101 O O . TRP B 1 15 ? -18.734 21.672 -2.926 1 91.81 15 TRP B O 1
ATOM 6111 N N . ILE B 1 16 ? -19.031 19.906 -4.133 1 89.81 16 ILE B N 1
ATOM 6112 C CA . ILE B 1 16 ? -17.938 20.234 -5.035 1 89.81 16 ILE B CA 1
ATOM 6113 C C . ILE B 1 16 ? -18.172 21.625 -5.645 1 89.81 16 ILE B C 1
ATOM 6115 O O . ILE B 1 16 ? -17.25 22.438 -5.727 1 89.81 16 ILE B O 1
ATOM 6119 N N . ASP B 1 17 ? -19.422 21.953 -5.977 1 89.06 17 ASP B N 1
ATOM 6120 C CA . ASP B 1 17 ? -19.734 23.203 -6.648 1 89.06 17 ASP B CA 1
ATOM 6121 C C . ASP B 1 17 ? -19.719 24.375 -5.668 1 89.06 17 ASP B C 1
ATOM 6123 O O . ASP B 1 17 ? -19.656 25.531 -6.074 1 89.06 17 ASP B O 1
ATOM 6127 N N . ALA B 1 18 ? -19.719 24.062 -4.398 1 93.31 18 ALA B N 1
ATOM 6128 C CA . ALA B 1 18 ? -19.75 25.109 -3.381 1 93.31 18 ALA B CA 1
ATOM 6129 C C . ALA B 1 18 ? -18.344 25.578 -3.027 1 93.31 18 ALA B C 1
ATOM 6131 O O . ALA B 1 18 ? -18.156 26.641 -2.43 1 93.31 18 ALA B O 1
ATOM 6132 N N . TYR B 1 19 ? -17.328 24.844 -3.426 1 94.44 19 TYR B N 1
ATOM 6133 C CA . TYR B 1 19 ? -15.938 25.203 -3.162 1 94.44 19 TYR B CA 1
ATOM 6134 C C . TYR B 1 19 ? -15.445 26.25 -4.164 1 94.44 19 TYR B C 1
ATOM 6136 O O . TYR B 1 19 ? -16.047 26.422 -5.227 1 94.44 19 TYR B O 1
ATOM 6144 N N . MET B 1 20 ? -14.375 26.891 -3.732 1 94.19 20 MET B N 1
ATOM 6145 C CA . MET B 1 20 ? -13.797 27.891 -4.621 1 94.19 20 MET B CA 1
ATOM 6146 C C . MET B 1 20 ? -13.258 27.25 -5.895 1 94.19 20 MET B C 1
ATOM 6148 O O . MET B 1 20 ? -12.711 26.141 -5.852 1 94.19 20 MET B O 1
ATOM 6152 N N . ASP B 1 21 ? -13.414 27.938 -6.98 1 93.62 21 ASP B N 1
ATOM 6153 C CA . ASP B 1 21 ? -12.914 27.453 -8.266 1 93.62 21 ASP B CA 1
ATOM 6154 C C . ASP B 1 21 ? -11.422 27.75 -8.414 1 93.62 21 ASP B C 1
ATOM 6156 O O . ASP B 1 21 ? -11.031 28.656 -9.156 1 93.62 21 ASP B O 1
ATOM 6160 N N . TYR B 1 22 ? -10.641 26.938 -7.785 1 94.25 22 TYR B N 1
ATOM 6161 C CA . TYR B 1 22 ? -9.195 27.109 -7.762 1 94.25 22 TYR B CA 1
ATOM 6162 C C . TYR B 1 22 ? -8.602 26.953 -9.156 1 94.25 22 TYR B C 1
ATOM 6164 O O . TYR B 1 22 ? -7.727 27.719 -9.562 1 94.25 22 TYR B O 1
ATOM 6172 N N . SER B 1 23 ? -9.094 26.016 -9.953 1 91.94 23 SER B N 1
ATOM 6173 C CA . SER B 1 23 ? -8.586 25.766 -11.297 1 91.94 23 SER B CA 1
ATOM 6174 C C . SER B 1 23 ? -8.898 26.922 -12.234 1 91.94 23 SER B C 1
ATOM 6176 O O . SER B 1 23 ? -8.078 27.281 -13.078 1 91.94 23 SER B O 1
ATOM 6178 N N . GLY B 1 24 ? -10.062 27.453 -12.102 1 92.94 24 GLY B N 1
ATOM 6179 C CA . GLY B 1 24 ? -10.414 28.609 -12.906 1 92.94 24 GLY B CA 1
ATOM 6180 C C . GLY B 1 24 ? -9.547 29.812 -12.633 1 92.94 24 GLY B C 1
ATOM 6181 O O . GLY B 1 24 ? -9.141 30.516 -13.555 1 92.94 24 GLY B O 1
ATOM 6182 N N . LEU B 1 25 ? -9.273 30.062 -11.406 1 94.31 25 LEU B N 1
ATOM 6183 C CA . LEU B 1 25 ? -8.422 31.188 -11.016 1 94.31 25 LEU B CA 1
ATOM 6184 C C . LEU B 1 25 ? -6.988 30.969 -11.469 1 94.31 25 LEU B C 1
ATOM 6186 O O . LEU B 1 25 ? -6.305 31.906 -11.875 1 94.31 25 LEU B O 1
ATOM 6190 N N . LYS B 1 26 ? -6.555 29.734 -11.406 1 93.06 26 LYS B N 1
ATOM 6191 C CA . LYS B 1 26 ? -5.211 29.406 -11.875 1 93.06 26 LYS B CA 1
ATOM 6192 C C . LYS B 1 26 ? -5.07 29.672 -13.375 1 93.06 26 LYS B C 1
ATOM 6194 O O . LYS B 1 26 ? -4.012 30.094 -13.836 1 93.06 26 LYS B O 1
ATOM 6199 N N . GLN B 1 27 ? -6.125 29.422 -14.109 1 93.44 27 GLN B N 1
ATOM 6200 C CA . GLN B 1 27 ? -6.113 29.688 -15.547 1 93.44 27 GLN B CA 1
ATOM 6201 C C . GLN B 1 27 ? -5.988 31.172 -15.844 1 93.44 27 GLN B C 1
ATOM 6203 O O . GLN B 1 27 ? -5.266 31.578 -16.75 1 93.44 27 GLN B O 1
ATOM 6208 N N . ILE B 1 28 ? -6.633 31.938 -15.109 1 93.12 28 ILE B N 1
ATOM 6209 C CA . ILE B 1 28 ? -6.551 33.375 -15.281 1 93.12 28 ILE B CA 1
ATOM 6210 C C . ILE B 1 28 ? -5.145 33.875 -14.93 1 93.12 28 ILE B C 1
ATOM 6212 O O . ILE B 1 28 ? -4.598 34.75 -15.602 1 93.12 28 ILE B O 1
ATOM 6216 N N . LEU B 1 29 ? -4.562 33.312 -13.945 1 92.5 29 LEU B N 1
ATOM 6217 C CA . LEU B 1 29 ? -3.207 33.656 -13.547 1 92.5 29 LEU B CA 1
ATOM 6218 C C . LEU B 1 29 ? -2.207 33.344 -14.648 1 92.5 29 LEU B C 1
ATOM 6220 O O . LEU B 1 29 ? -1.237 34.062 -14.859 1 92.5 29 LEU B O 1
ATOM 6224 N N . ARG B 1 30 ? -2.42 32.219 -15.266 1 91.62 30 ARG B N 1
ATOM 6225 C CA . ARG B 1 30 ? -1.561 31.844 -16.391 1 91.62 30 ARG B CA 1
ATOM 6226 C C . ARG B 1 30 ? -1.664 32.875 -17.516 1 91.62 30 ARG B C 1
ATOM 6228 O O . ARG B 1 30 ? -0.667 33.156 -18.172 1 91.62 30 ARG B O 1
ATOM 6235 N N . GLU B 1 31 ? -2.85 33.344 -17.703 1 90.44 31 GLU B N 1
ATOM 6236 C CA . GLU B 1 31 ? -3.057 34.375 -18.703 1 90.44 31 GLU B CA 1
ATOM 6237 C C . GLU B 1 31 ? -2.33 35.656 -18.344 1 90.44 31 GLU B C 1
ATOM 6239 O O . GLU B 1 31 ? -1.788 36.344 -19.203 1 90.44 31 GLU B O 1
ATOM 6244 N N . ILE B 1 32 ? -2.312 35.938 -17.109 1 88.12 32 ILE B N 1
ATOM 6245 C CA . ILE B 1 32 ? -1.59 37.125 -16.625 1 88.12 32 ILE B CA 1
ATOM 6246 C C . ILE B 1 32 ? -0.091 36.938 -16.859 1 88.12 32 ILE B C 1
ATOM 6248 O O . ILE B 1 32 ? 0.595 37.875 -17.312 1 88.12 32 ILE B O 1
ATOM 6252 N N . MET B 1 33 ? 0.345 35.781 -16.625 1 87.88 33 MET B N 1
ATOM 6253 C CA . MET B 1 33 ? 1.761 35.469 -16.797 1 87.88 33 MET B CA 1
ATOM 6254 C C . MET B 1 33 ? 2.158 35.562 -18.266 1 87.88 33 MET B C 1
ATOM 6256 O O . MET B 1 33 ? 3.203 36.125 -18.594 1 87.88 33 MET B O 1
ATOM 6260 N N . LEU B 1 34 ? 1.315 35.062 -19.141 1 86.94 34 LEU B N 1
ATOM 6261 C CA . LEU B 1 34 ? 1.585 35.094 -20.562 1 86.94 34 LEU B CA 1
ATOM 6262 C C . LEU B 1 34 ? 1.573 36.531 -21.078 1 86.94 34 LEU B C 1
ATOM 6264 O O . LEU B 1 34 ? 2.379 36.906 -21.938 1 86.94 34 LEU B O 1
ATOM 6268 N N . HIS B 1 35 ? 0.691 37.25 -20.547 1 84.44 35 HIS B N 1
ATOM 6269 C CA . HIS B 1 35 ? 0.609 38.656 -20.922 1 84.44 35 HIS B CA 1
ATOM 6270 C C . HIS B 1 35 ? 1.853 39.438 -20.469 1 84.44 35 HIS B C 1
ATOM 6272 O O . HIS B 1 35 ? 2.354 40.281 -21.203 1 84.44 35 HIS B O 1
ATOM 6278 N N . LYS B 1 36 ? 2.365 39.125 -19.406 1 79.81 36 LYS B N 1
ATOM 6279 C CA . LYS B 1 36 ? 3.572 39.75 -18.891 1 79.81 36 LYS B CA 1
ATOM 6280 C C . LYS B 1 36 ? 4.801 39.344 -19.688 1 79.81 36 LYS B C 1
ATOM 6282 O O . LYS B 1 36 ? 5.684 40.156 -19.953 1 79.81 36 LYS B O 1
ATOM 6287 N N . LEU B 1 37 ? 4.855 38.125 -20.062 1 78.06 37 LEU B N 1
ATOM 6288 C CA . LEU B 1 37 ? 5.98 37.625 -20.844 1 78.06 37 LEU B CA 1
ATOM 6289 C C . LEU B 1 37 ? 5.98 38.219 -22.234 1 78.06 37 LEU B C 1
ATOM 6291 O O . LEU B 1 37 ? 7.043 38.469 -22.812 1 78.06 37 LEU B O 1
ATOM 6295 N N . SER B 1 38 ? 4.859 38.344 -22.828 1 73.88 38 SER B N 1
ATOM 6296 C CA . SER B 1 38 ? 4.758 38.906 -24.172 1 73.88 38 SER B CA 1
ATOM 6297 C C . SER B 1 38 ? 5.207 40.344 -24.203 1 73.88 38 SER B C 1
ATOM 6299 O O . SER B 1 38 ? 5.688 40.844 -25.219 1 73.88 38 SER B O 1
ATOM 6301 N N . ARG B 1 39 ? 5.121 41.031 -23.234 1 64.62 39 ARG B N 1
ATOM 6302 C CA . ARG B 1 39 ? 5.508 42.438 -23.203 1 64.62 39 ARG B CA 1
ATOM 6303 C C . ARG B 1 39 ? 6.996 42.594 -22.906 1 64.62 39 ARG B C 1
ATOM 6305 O O . ARG B 1 39 ? 7.566 43.656 -23.094 1 64.62 39 ARG B O 1
ATOM 6312 N N . GLN B 1 40 ? 7.559 41.531 -22.297 1 61.03 40 GLN B N 1
ATOM 6313 C CA . GLN B 1 40 ? 9 41.594 -22.078 1 61.03 40 GLN B CA 1
ATOM 6314 C C . GLN B 1 40 ? 9.773 41.312 -23.359 1 61.03 40 GLN B C 1
ATOM 6316 O O . GLN B 1 40 ? 9.477 40.344 -24.062 1 61.03 40 GLN B O 1
ATOM 6321 N N . PRO B 1 41 ? 10.406 42.188 -24.109 1 53.62 41 PRO B N 1
ATOM 6322 C CA . PRO B 1 41 ? 11.188 41.969 -25.328 1 53.62 41 PRO B CA 1
ATOM 6323 C C . PRO B 1 41 ? 12.047 40.719 -25.266 1 53.62 41 PRO B C 1
ATOM 6325 O O . PRO B 1 41 ? 12.5 40.312 -24.188 1 53.62 41 PRO B O 1
ATOM 6328 N N . PRO B 1 42 ? 11.875 39.688 -26.25 1 49.25 42 PRO B N 1
ATOM 6329 C CA . PRO B 1 42 ? 12.664 38.438 -26.328 1 49.25 42 PRO B CA 1
ATOM 6330 C C . PRO B 1 42 ? 14.156 38.688 -26.078 1 49.25 42 PRO B C 1
ATOM 6332 O O . PRO B 1 42 ? 14.828 39.312 -26.906 1 49.25 42 PRO B O 1
ATOM 6335 N N . THR B 1 43 ? 14.742 39.219 -25.219 1 44.41 43 THR B N 1
ATOM 6336 C CA . THR B 1 43 ? 16.156 39.531 -25.188 1 44.41 43 THR B CA 1
ATOM 6337 C C . THR B 1 43 ? 17 38.281 -25.453 1 44.41 43 THR B C 1
ATOM 6339 O O . THR B 1 43 ? 16.844 37.281 -24.766 1 44.41 43 THR B O 1
ATOM 6342 N N . PRO B 1 44 ? 17.469 37.906 -26.688 1 49.22 44 PRO B N 1
ATOM 6343 C CA . PRO B 1 44 ? 18.562 37 -27.031 1 49.22 44 PRO B CA 1
ATOM 6344 C C . PRO B 1 44 ? 19.562 36.812 -25.906 1 49.22 44 PRO B C 1
ATOM 6346 O O . PRO B 1 44 ? 20.516 36.031 -26.016 1 49.22 44 PRO B O 1
ATOM 6349 N N . LEU B 1 45 ? 19.609 37.625 -24.859 1 46.72 45 LEU B N 1
ATOM 6350 C CA . LEU B 1 45 ? 20.625 37.875 -23.828 1 46.72 45 LEU B CA 1
ATOM 6351 C C . LEU B 1 45 ? 20.609 36.781 -22.781 1 46.72 45 LEU B C 1
ATOM 6353 O O . LEU B 1 45 ? 21.438 36.781 -21.859 1 46.72 45 LEU B O 1
ATOM 6357 N N . ARG B 1 46 ? 19.672 35.969 -22.828 1 50.94 46 ARG B N 1
ATOM 6358 C CA . ARG B 1 46 ? 19.641 34.969 -21.766 1 50.94 46 ARG B CA 1
ATOM 6359 C C . ARG B 1 46 ? 20.828 34.031 -21.875 1 50.94 46 ARG B C 1
ATOM 6361 O O . ARG B 1 46 ? 21.453 33.656 -20.859 1 50.94 46 ARG B O 1
ATOM 6368 N N . ALA B 1 47 ? 21.047 33.531 -23.156 1 54.22 47 ALA B N 1
ATOM 6369 C CA . ALA B 1 47 ? 22.188 32.625 -23.344 1 54.22 47 ALA B CA 1
ATOM 6370 C C . ALA B 1 47 ? 23.5 33.344 -23 1 54.22 47 ALA B C 1
ATOM 6372 O O . ALA B 1 47 ? 24.391 32.719 -22.391 1 54.22 47 ALA B O 1
ATOM 6373 N N . ILE B 1 48 ? 23.609 34.562 -23.438 1 53.88 48 ILE B N 1
ATOM 6374 C CA . ILE B 1 48 ? 24.828 35.344 -23.141 1 53.88 48 ILE B CA 1
ATOM 6375 C C . ILE B 1 48 ? 24.938 35.594 -21.641 1 53.88 48 ILE B C 1
ATOM 6377 O O . ILE B 1 48 ? 26.016 35.469 -21.062 1 53.88 48 ILE B O 1
ATOM 6381 N N . LYS B 1 49 ? 23.812 35.719 -21.016 1 54.72 49 LYS B N 1
ATOM 6382 C CA . LYS B 1 49 ? 23.828 35.969 -19.578 1 54.72 49 LYS B CA 1
ATOM 6383 C C . LYS B 1 49 ? 24.172 34.719 -18.797 1 54.72 49 LYS B C 1
ATOM 6385 O O . LYS B 1 49 ? 24.891 34.781 -17.781 1 54.72 49 LYS B O 1
ATOM 6390 N N . GLN B 1 50 ? 23.719 33.625 -19.344 1 61.25 50 GLN B N 1
ATOM 6391 C CA . GLN B 1 50 ? 24.078 32.375 -18.688 1 61.25 50 GLN B CA 1
ATOM 6392 C C . GLN B 1 50 ? 25.562 32.094 -18.812 1 61.25 50 GLN B C 1
ATOM 6394 O O . GLN B 1 50 ? 26.203 31.625 -17.859 1 61.25 50 GLN B O 1
ATOM 6399 N N . LYS B 1 51 ? 26.062 32.25 -20 1 61.41 51 LYS B N 1
ATOM 6400 C CA . LYS B 1 51 ? 27.5 32.062 -20.203 1 61.41 51 LYS B CA 1
ATOM 6401 C C . LYS B 1 51 ? 28.312 33 -19.312 1 61.41 51 LYS B C 1
ATOM 6403 O O . LYS B 1 51 ? 29.344 32.625 -18.766 1 61.41 51 LYS B O 1
ATOM 6408 N N . LEU B 1 52 ? 27.75 34.188 -19.141 1 58.34 52 LEU B N 1
ATOM 6409 C CA . LEU B 1 52 ? 28.453 35.156 -18.297 1 58.34 52 LEU B CA 1
ATOM 6410 C C . LEU B 1 52 ? 28.375 34.719 -16.828 1 58.34 52 LEU B C 1
ATOM 6412 O O . LEU B 1 52 ? 29.359 34.906 -16.094 1 58.34 52 LEU B O 1
ATOM 6416 N N . LYS B 1 53 ? 27.328 34.125 -16.5 1 62.28 53 LYS B N 1
ATOM 6417 C CA . LYS B 1 53 ? 27.172 33.719 -15.109 1 62.28 53 LYS B CA 1
ATOM 6418 C C . LYS B 1 53 ? 28.078 32.531 -14.781 1 62.28 53 LYS B C 1
ATOM 6420 O O . LYS B 1 53 ? 28.562 32.406 -13.648 1 62.28 53 LYS B O 1
ATOM 6425 N N . LEU B 1 54 ? 28.25 31.797 -15.773 1 66.56 54 LEU B N 1
ATOM 6426 C CA . LEU B 1 54 ? 29.094 30.609 -15.578 1 66.56 54 LEU B CA 1
ATOM 6427 C C . LEU B 1 54 ? 30.562 31.016 -15.406 1 66.56 54 LEU B C 1
ATOM 6429 O O . LEU B 1 54 ? 31.344 30.266 -14.82 1 66.56 54 LEU B O 1
ATOM 6433 N N . HIS B 1 55 ? 30.844 32.188 -15.938 1 59.09 55 HIS B N 1
ATOM 6434 C CA . HIS B 1 55 ? 32.25 32.625 -15.898 1 59.09 55 HIS B CA 1
ATOM 6435 C C . HIS B 1 55 ? 32.469 33.625 -14.773 1 59.09 55 HIS B C 1
ATOM 6437 O O . HIS B 1 55 ? 33.594 34.062 -14.539 1 59.09 55 HIS B O 1
ATOM 6443 N N . ARG B 1 56 ? 31.328 33.969 -14.094 1 57.03 56 ARG B N 1
ATOM 6444 C CA . ARG B 1 56 ? 31.469 34.938 -13.016 1 57.03 56 ARG B CA 1
ATOM 6445 C C . ARG B 1 56 ? 32.031 34.281 -11.758 1 57.03 56 ARG B C 1
ATOM 6447 O O . ARG B 1 56 ? 31.906 33.094 -11.562 1 57.03 56 ARG B O 1
ATOM 6454 N N . THR B 1 57 ? 32.781 35.094 -11.023 1 54.25 57 THR B N 1
ATOM 6455 C CA . THR B 1 57 ? 33.406 34.719 -9.766 1 54.25 57 THR B CA 1
ATOM 6456 C C . THR B 1 57 ? 32.375 34.125 -8.805 1 54.25 57 THR B C 1
ATOM 6458 O O . THR B 1 57 ? 31.297 34.688 -8.617 1 54.25 57 THR B O 1
ATOM 6461 N N . PHE B 1 58 ? 32.562 32.938 -8.43 1 62.72 58 PHE B N 1
ATOM 6462 C CA . PHE B 1 58 ? 31.734 32.219 -7.48 1 62.72 58 PHE B CA 1
ATOM 6463 C C . PHE B 1 58 ? 31.641 32.938 -6.152 1 62.72 58 PHE B C 1
ATOM 6465 O O . PHE B 1 58 ? 32.656 33.281 -5.559 1 62.72 58 PHE B O 1
ATOM 6472 N N . SER B 1 59 ? 30.5 33.656 -5.852 1 61.91 59 SER B N 1
ATOM 6473 C CA . SER B 1 59 ? 30.297 34.5 -4.656 1 61.91 59 SER B CA 1
ATOM 6474 C C . SER B 1 59 ? 30.453 33.656 -3.389 1 61.91 59 SER B C 1
ATOM 6476 O O . SER B 1 59 ? 30.531 34.188 -2.287 1 61.91 59 SER B O 1
ATOM 6478 N N . GLY B 1 60 ? 30.844 32.438 -3.426 1 64.31 60 GLY B N 1
ATOM 6479 C CA . GLY B 1 60 ? 31.172 31.594 -2.285 1 64.31 60 GLY B CA 1
ATOM 6480 C C . GLY B 1 60 ? 29.953 31.078 -1.552 1 64.31 60 GLY B C 1
ATOM 6481 O O . GLY B 1 60 ? 28.859 31.656 -1.66 1 64.31 60 GLY B O 1
ATOM 6482 N N . LEU B 1 61 ? 29.859 29.938 -1.082 1 69.12 61 LEU B N 1
ATOM 6483 C CA . LEU B 1 61 ? 28.859 29.359 -0.204 1 69.12 61 LEU B CA 1
ATOM 6484 C C . LEU B 1 61 ? 28.984 29.906 1.212 1 69.12 61 LEU B C 1
ATOM 6486 O O . LEU B 1 61 ? 29.625 29.297 2.066 1 69.12 61 LEU B O 1
ATOM 6490 N N . HIS B 1 62 ? 28.844 31.344 1.411 1 61.91 62 HIS B N 1
ATOM 6491 C CA . HIS B 1 62 ? 28.938 31.922 2.752 1 61.91 62 HIS B CA 1
ATOM 6492 C C . HIS B 1 62 ? 27.562 31.984 3.416 1 61.91 62 HIS B C 1
ATOM 6494 O O . HIS B 1 62 ? 26.547 32.25 2.746 1 61.91 62 HIS B O 1
ATOM 6500 N N . ALA B 1 63 ? 27.375 31.406 4.535 1 56.53 63 ALA B N 1
ATOM 6501 C CA . ALA B 1 63 ? 26.141 31.359 5.324 1 56.53 63 ALA B CA 1
ATOM 6502 C C . ALA B 1 63 ? 25.688 32.75 5.715 1 56.53 63 ALA B C 1
ATOM 6504 O O . ALA B 1 63 ? 25.906 33.188 6.848 1 56.53 63 ALA B O 1
ATOM 6505 N N . LYS B 1 64 ? 25.906 33.875 5.117 1 53.62 64 LYS B N 1
ATOM 6506 C CA . LYS B 1 64 ? 25.484 35.156 5.719 1 53.62 64 LYS B CA 1
ATOM 6507 C C . LYS B 1 64 ? 23.969 35.312 5.602 1 53.62 64 LYS B C 1
ATOM 6509 O O . LYS B 1 64 ? 23.391 35.094 4.539 1 53.62 64 LYS B O 1
ATOM 6514 N N . SER B 1 65 ? 23.375 35.375 6.777 1 46.97 65 SER B N 1
ATOM 6515 C CA . SER B 1 65 ? 21.969 35.656 7.047 1 46.97 65 SER B CA 1
ATOM 6516 C C . SER B 1 65 ? 21.547 37 6.469 1 46.97 65 SER B C 1
ATOM 6518 O O . SER B 1 65 ? 22.125 38.031 6.832 1 46.97 65 SER B O 1
ATOM 6520 N N . ARG B 1 66 ? 21.297 37.25 5.281 1 43.25 66 ARG B N 1
ATOM 6521 C CA . ARG B 1 66 ? 20.672 38.531 4.996 1 43.25 66 ARG B CA 1
ATOM 6522 C C . ARG B 1 66 ? 19.375 38.688 5.793 1 43.25 66 ARG B C 1
ATOM 6524 O O . ARG B 1 66 ? 18.531 37.812 5.789 1 43.25 66 ARG B O 1
ATOM 6531 N N . ASP B 1 67 ? 19.391 39.469 6.797 1 39.5 67 ASP B N 1
ATOM 6532 C CA . ASP B 1 67 ? 18.219 40 7.469 1 39.5 67 ASP B CA 1
ATOM 6533 C C . ASP B 1 67 ? 17.25 40.625 6.465 1 39.5 67 ASP B C 1
ATOM 6535 O O . ASP B 1 67 ? 17.516 41.719 5.93 1 39.5 67 ASP B O 1
ATOM 6539 N N . PHE B 1 68 ? 16.719 39.969 5.633 1 38.12 68 PHE B N 1
ATOM 6540 C CA . PHE B 1 68 ? 15.602 40.625 4.953 1 38.12 68 PHE B CA 1
ATOM 6541 C C . PHE B 1 68 ? 14.633 41.219 5.961 1 38.12 68 PHE B C 1
ATOM 6543 O O . PHE B 1 68 ? 13.867 40.5 6.605 1 38.12 68 PHE B O 1
ATOM 6550 N N . VAL B 1 69 ? 15.008 42.156 6.715 1 36.09 69 VAL B N 1
ATOM 6551 C CA . VAL B 1 69 ? 13.977 42.906 7.418 1 36.09 69 VAL B CA 1
ATOM 6552 C C . VAL B 1 69 ? 12.891 43.344 6.438 1 36.09 69 VAL B C 1
ATOM 6554 O O . VAL B 1 69 ? 13.141 44.125 5.52 1 36.09 69 VAL B O 1
ATOM 6557 N N . SER B 1 70 ? 11.969 42.531 6.043 1 39.41 70 SER B N 1
ATOM 6558 C CA . SER B 1 70 ? 10.727 42.906 5.375 1 39.41 70 SER B CA 1
ATOM 6559 C C . SER B 1 70 ? 10 44.031 6.121 1 39.41 70 SER B C 1
ATOM 6561 O O . SER B 1 70 ? 9.406 43.781 7.176 1 39.41 70 SER B O 1
ATOM 6563 N N . GLN B 1 71 ? 10.531 45.125 6.387 1 35.38 71 GLN B N 1
ATOM 6564 C CA . GLN B 1 71 ? 9.672 46.219 6.828 1 35.38 71 GLN B CA 1
ATOM 6565 C C . GLN B 1 71 ? 8.461 46.375 5.914 1 35.38 71 GLN B C 1
ATOM 6567 O O . GLN B 1 71 ? 8.609 46.5 4.699 1 35.38 71 GLN B O 1
ATOM 6572 N N . GLY B 1 72 ? 7.285 45.781 6.172 1 38.53 72 GLY B N 1
ATOM 6573 C CA . GLY B 1 72 ? 5.93 45.938 5.668 1 38.53 72 GLY B CA 1
ATOM 6574 C C . GLY B 1 72 ? 5.598 47.375 5.312 1 38.53 72 GLY B C 1
ATOM 6575 O O . GLY B 1 72 ? 5.09 48.125 6.145 1 38.53 72 GLY B O 1
ATOM 6576 N N . ASP B 1 73 ? 6.305 48.062 4.578 1 40.28 73 ASP B N 1
ATOM 6577 C CA . ASP B 1 73 ? 5.91 49.438 4.203 1 40.28 73 ASP B CA 1
ATOM 6578 C C . ASP B 1 73 ? 4.512 49.438 3.586 1 40.28 73 ASP B C 1
ATOM 6580 O O . ASP B 1 73 ? 4.195 48.594 2.732 1 40.28 73 ASP B O 1
ATOM 6584 N N . ILE B 1 74 ? 3.461 49.938 4.184 1 42.94 74 ILE B N 1
ATOM 6585 C CA . ILE B 1 74 ? 2.105 50.344 3.811 1 42.94 74 ILE B CA 1
ATOM 6586 C C . ILE B 1 74 ? 2.082 50.781 2.354 1 42.94 74 ILE B C 1
ATOM 6588 O O . ILE B 1 74 ? 1.052 50.688 1.683 1 42.94 74 ILE B O 1
ATOM 6592 N N . GLU B 1 75 ? 3.053 51.469 1.919 1 42.75 75 GLU B N 1
ATOM 6593 C CA . GLU B 1 75 ? 3.059 52.062 0.58 1 42.75 75 GLU B CA 1
ATOM 6594 C C . GLU B 1 75 ? 2.867 50.969 -0.489 1 42.75 75 GLU B C 1
ATOM 6596 O O . GLU B 1 75 ? 2.527 51.281 -1.633 1 42.75 75 GLU B O 1
ATOM 6601 N N . ASP B 1 76 ? 3.113 49.75 -0.245 1 48.12 76 ASP B N 1
ATOM 6602 C CA . ASP B 1 76 ? 3.088 48.75 -1.313 1 48.12 76 ASP B CA 1
ATOM 6603 C C . ASP B 1 76 ? 1.712 48.094 -1.423 1 48.12 76 ASP B C 1
ATOM 6605 O O . ASP B 1 76 ? 1.584 47 -1.952 1 48.12 76 ASP B O 1
ATOM 6609 N N . GLN B 1 77 ? 0.722 48.75 -0.954 1 55.12 77 GLN B N 1
ATOM 6610 C CA . GLN B 1 77 ? -0.637 48.219 -1.05 1 55.12 77 GLN B CA 1
ATOM 6611 C C . GLN B 1 77 ? -1.208 48.406 -2.449 1 55.12 77 GLN B C 1
ATOM 6613 O O . GLN B 1 77 ? -1.368 49.562 -2.9 1 55.12 77 GLN B O 1
ATOM 6618 N N . VAL B 1 78 ? -1.327 47.438 -3.242 1 64.75 78 VAL B N 1
ATOM 6619 C CA . VAL B 1 78 ? -1.739 47.438 -4.641 1 64.75 78 VAL B CA 1
ATOM 6620 C C . VAL B 1 78 ? -3.258 47.312 -4.734 1 64.75 78 VAL B C 1
ATOM 6622 O O . VAL B 1 78 ? -3.877 47.812 -5.668 1 64.75 78 VAL B O 1
ATOM 6625 N N . ILE B 1 79 ? -3.982 46.781 -3.682 1 71.81 79 ILE B N 1
ATOM 6626 C CA . ILE B 1 79 ? -5.414 46.531 -3.812 1 71.81 79 ILE B CA 1
ATOM 6627 C C . ILE B 1 79 ? -6.129 46.969 -2.529 1 71.81 79 ILE B C 1
ATOM 6629 O O . ILE B 1 79 ? -5.512 47.031 -1.466 1 71.81 79 ILE B O 1
ATOM 6633 N N . ASP B 1 80 ? -7.32 47.562 -2.611 1 72 80 ASP B N 1
ATOM 6634 C CA . ASP B 1 80 ? -8.234 47.812 -1.504 1 72 80 ASP B CA 1
ATOM 6635 C C . ASP B 1 80 ? -9.523 47 -1.653 1 72 80 ASP B C 1
ATOM 6637 O O . ASP B 1 80 ? -10.195 47.094 -2.686 1 72 80 ASP B O 1
ATOM 6641 N N . VAL B 1 81 ? -9.758 46.219 -0.745 1 73.56 81 VAL B N 1
ATOM 6642 C CA . VAL B 1 81 ? -10.953 45.375 -0.78 1 73.56 81 VAL B CA 1
ATOM 6643 C C . VAL B 1 81 ? -12.023 45.969 0.131 1 73.56 81 VAL B C 1
ATOM 6645 O O . VAL B 1 81 ? -11.789 46.156 1.325 1 73.56 81 VAL B O 1
ATOM 6648 N N . GLU B 1 82 ? -13.195 46.375 -0.381 1 72.69 82 GLU B N 1
ATOM 6649 C CA . GLU B 1 82 ? -14.297 46.969 0.372 1 72.69 82 GLU B CA 1
ATOM 6650 C C . GLU B 1 82 ? -15.383 45.938 0.667 1 72.69 82 GLU B C 1
ATOM 6652 O O . GLU B 1 82 ? -15.695 45.094 -0.173 1 72.69 82 GLU B O 1
ATOM 6657 N N . ALA B 1 83 ? -15.812 45.906 1.896 1 74.06 83 ALA B N 1
ATOM 6658 C CA . ALA B 1 83 ? -16.969 45.125 2.293 1 74.06 83 ALA B CA 1
ATOM 6659 C C . ALA B 1 83 ? -18.266 45.938 2.18 1 74.06 83 ALA B C 1
ATOM 6661 O O . ALA B 1 83 ? -18.438 46.938 2.887 1 74.06 83 ALA B O 1
ATOM 6662 N N . LEU B 1 84 ? -19.125 45.688 1.156 1 72.69 84 LEU B N 1
ATOM 6663 C CA . LEU B 1 84 ? -20.391 46.406 0.961 1 72.69 84 LEU B CA 1
ATOM 6664 C C . LEU B 1 84 ? -21.547 45.656 1.634 1 72.69 84 LEU B C 1
ATOM 6666 O O . LEU B 1 84 ? -21.594 44.438 1.595 1 72.69 84 LEU B O 1
ATOM 6670 N N . PRO B 1 85 ? -22.266 46.375 2.461 1 67.88 85 PRO B N 1
ATOM 6671 C CA . PRO B 1 85 ? -23.422 45.75 3.09 1 67.88 85 PRO B CA 1
ATOM 6672 C C . PRO B 1 85 ? -24.469 45.281 2.076 1 67.88 85 PRO B C 1
ATOM 6674 O O . PRO B 1 85 ? -24.703 45.969 1.075 1 67.88 85 PRO B O 1
ATOM 6677 N N . ARG B 1 86 ? -24.703 44.062 1.816 1 58.59 86 ARG B N 1
ATOM 6678 C CA . ARG B 1 86 ? -25.797 43.594 0.972 1 58.59 86 ARG B CA 1
ATOM 6679 C C . ARG B 1 86 ? -27.141 43.75 1.679 1 58.59 86 ARG B C 1
ATOM 6681 O O . ARG B 1 86 ? -27.203 43.719 2.91 1 58.59 86 ARG B O 1
ATOM 6688 N N . ASP B 1 87 ? -28.141 44.156 0.88 1 47.31 87 ASP B N 1
ATOM 6689 C CA . ASP B 1 87 ? -29.531 44.094 1.36 1 47.31 87 ASP B CA 1
ATOM 6690 C C . ASP B 1 87 ? -29.875 42.719 1.907 1 47.31 87 ASP B C 1
ATOM 6692 O O . ASP B 1 87 ? -29.75 41.719 1.196 1 47.31 87 ASP B O 1
ATOM 6696 N N . GLY B 1 88 ? -29.703 42.531 3.389 1 49.5 88 GLY B N 1
ATOM 6697 C CA . GLY B 1 88 ? -29.828 41.438 4.352 1 49.5 88 GLY B CA 1
ATOM 6698 C C . GLY B 1 88 ? -28.547 41.156 5.121 1 49.5 88 GLY B C 1
ATOM 6699 O O . GLY B 1 88 ? -27.609 41.969 5.078 1 49.5 88 GLY B O 1
ATOM 6700 N N . SER B 1 89 ? -28.281 40.188 6.051 1 52.72 89 SER B N 1
ATOM 6701 C CA . SER B 1 89 ? -27.312 39.969 7.125 1 52.72 89 SER B CA 1
ATOM 6702 C C . SER B 1 89 ? -25.953 39.594 6.574 1 52.72 89 SER B C 1
ATOM 6704 O O . SER B 1 89 ? -25.047 39.219 7.328 1 52.72 89 SER B O 1
ATOM 6706 N N . GLY B 1 90 ? -25.703 39.812 5.129 1 60.31 90 GLY B N 1
ATOM 6707 C CA . GLY B 1 90 ? -24.375 39.344 4.773 1 60.31 90 GLY B CA 1
ATOM 6708 C C . GLY B 1 90 ? -23.562 40.375 4.027 1 60.31 90 GLY B C 1
ATOM 6709 O O . GLY B 1 90 ? -24.047 41.469 3.736 1 60.31 90 GLY B O 1
ATOM 6710 N N . HIS B 1 91 ? -22.188 40.531 4.16 1 68.5 91 HIS B N 1
ATOM 6711 C CA . HIS B 1 91 ? -21.266 41.438 3.496 1 68.5 91 HIS B CA 1
ATOM 6712 C C . HIS B 1 91 ? -20.875 40.906 2.117 1 68.5 91 HIS B C 1
ATOM 6714 O O . HIS B 1 91 ? -20.812 39.719 1.9 1 68.5 91 HIS B O 1
ATOM 6720 N N . PHE B 1 92 ? -21.016 41.781 1.065 1 73.69 92 PHE B N 1
ATOM 6721 C CA . PHE B 1 92 ? -20.5 41.531 -0.276 1 73.69 92 PHE B CA 1
ATOM 6722 C C . PHE B 1 92 ? -19.125 42.188 -0.45 1 73.69 92 PHE B C 1
ATOM 6724 O O . PHE B 1 92 ? -18.938 43.344 -0.086 1 73.69 92 PHE B O 1
ATOM 6731 N N . TYR B 1 93 ? -18.031 41.438 -0.846 1 73.31 93 TYR B N 1
ATOM 6732 C CA . TYR B 1 93 ? -16.672 41.938 -0.957 1 73.31 93 TYR B CA 1
ATOM 6733 C C . TYR B 1 93 ? -16.344 42.312 -2.398 1 73.31 93 TYR B C 1
ATOM 6735 O O . TYR B 1 93 ? -16.703 41.594 -3.33 1 73.31 93 TYR B O 1
ATOM 6743 N N . ARG B 1 94 ? -15.781 43.5 -2.693 1 72.25 94 ARG B N 1
ATOM 6744 C CA . ARG B 1 94 ? -15.336 44 -3.996 1 72.25 94 ARG B CA 1
ATOM 6745 C C . ARG B 1 94 ? -13.945 44.594 -3.904 1 72.25 94 ARG B C 1
ATOM 6747 O O . ARG B 1 94 ? -13.664 45.375 -2.982 1 72.25 94 ARG B O 1
ATOM 6754 N N . THR B 1 95 ? -13.023 44.156 -4.82 1 80 95 THR B N 1
ATOM 6755 C CA . THR B 1 95 ? -11.648 44.625 -4.82 1 80 95 THR B CA 1
ATOM 6756 C C . THR B 1 95 ? -11.492 45.812 -5.766 1 80 95 THR B C 1
ATOM 6758 O O . THR B 1 95 ? -11.977 45.781 -6.898 1 80 95 THR B O 1
ATOM 6761 N N . ASN B 1 96 ? -10.938 46.875 -5.289 1 71.69 96 ASN B N 1
ATOM 6762 C CA . ASN B 1 96 ? -10.586 48.031 -6.102 1 71.69 96 ASN B CA 1
ATOM 6763 C C . ASN B 1 96 ? -9.078 48.188 -6.234 1 71.69 96 ASN B C 1
ATOM 6765 O O . ASN B 1 96 ? -8.336 47.875 -5.297 1 71.69 96 ASN B O 1
ATOM 6769 N N . PHE B 1 97 ? -8.625 48.469 -7.477 1 73.38 97 PHE B N 1
ATOM 6770 C CA . PHE B 1 97 ? -7.199 48.625 -7.727 1 73.38 97 PHE B CA 1
ATOM 6771 C C . PHE B 1 97 ? -6.75 50.031 -7.434 1 73.38 97 PHE B C 1
ATOM 6773 O O . PHE B 1 97 ? -7.406 51 -7.852 1 73.38 97 PHE B O 1
ATOM 6780 N N . LEU B 1 98 ? -5.742 50.188 -6.547 1 64.12 98 LEU B N 1
ATOM 6781 C CA . LEU B 1 98 ? -5.219 51.5 -6.191 1 64.12 98 LEU B CA 1
ATOM 6782 C C . LEU B 1 98 ? -4.191 51.969 -7.215 1 64.12 98 LEU B C 1
ATOM 6784 O O . LEU B 1 98 ? -4.02 53.156 -7.422 1 64.12 98 LEU B O 1
ATOM 6788 N N . ARG B 1 99 ? -3.346 51.094 -7.711 1 59.84 99 ARG B N 1
ATOM 6789 C CA . ARG B 1 99 ? -2.338 51.469 -8.695 1 59.84 99 ARG B CA 1
ATOM 6790 C C . ARG B 1 99 ? -2.602 50.812 -10.039 1 59.84 99 ARG B C 1
ATOM 6792 O O . ARG B 1 99 ? -3.24 49.75 -10.094 1 59.84 99 ARG B O 1
ATOM 6799 N N . GLN B 1 100 ? -2.389 51.594 -11.156 1 53.56 100 GLN B N 1
ATOM 6800 C CA . GLN B 1 100 ? -2.496 51.031 -12.508 1 53.56 100 GLN B CA 1
ATOM 6801 C C . GLN B 1 100 ? -1.695 49.75 -12.656 1 53.56 100 GLN B C 1
ATOM 6803 O O . GLN B 1 100 ? -0.472 49.75 -12.492 1 53.56 100 GLN B O 1
ATOM 6808 N N . SER B 1 101 ? -2.248 48.688 -12.359 1 57.09 101 SER B N 1
ATOM 6809 C CA . SER B 1 101 ? -1.574 47.406 -12.453 1 57.09 101 SER B CA 1
ATOM 6810 C C . SER B 1 101 ? -1.084 47.156 -13.875 1 57.09 101 SER B C 1
ATOM 6812 O O . SER B 1 101 ? -1.752 47.5 -14.844 1 57.09 101 SER B O 1
ATOM 6814 N N . GLU B 1 102 ? 0.148 46.906 -14.086 1 59.16 102 GLU B N 1
ATOM 6815 C CA . GLU B 1 102 ? 0.74 46.594 -15.383 1 59.16 102 GLU B CA 1
ATOM 6816 C C . GLU B 1 102 ? -0.081 45.562 -16.125 1 59.16 102 GLU B C 1
ATOM 6818 O O . GLU B 1 102 ? -0.065 45.5 -17.359 1 59.16 102 GLU B O 1
ATOM 6823 N N . GLY B 1 103 ? -0.779 44.719 -15.461 1 63.53 103 GLY B N 1
ATOM 6824 C CA . GLY B 1 103 ? -1.476 43.625 -16.125 1 63.53 103 GLY B CA 1
ATOM 6825 C C . GLY B 1 103 ? -2.857 44 -16.609 1 63.53 103 GLY B C 1
ATOM 6826 O O . GLY B 1 103 ? -3.516 43.219 -17.312 1 63.53 103 GLY B O 1
ATOM 6827 N N . GLY B 1 104 ? -3.281 45.281 -16.578 1 68.25 104 GLY B N 1
ATOM 6828 C CA . GLY B 1 104 ? -4.453 45.906 -17.188 1 68.25 104 GLY B CA 1
ATOM 6829 C C . GLY B 1 104 ? -5.75 45.219 -16.781 1 68.25 104 GLY B C 1
ATOM 6830 O O . GLY B 1 104 ? -5.973 44.969 -15.609 1 68.25 104 GLY B O 1
ATOM 6831 N N . GLU B 1 105 ? -6.547 44.781 -17.75 1 81.69 105 GLU B N 1
ATOM 6832 C CA . GLU B 1 105 ? -7.906 44.25 -17.766 1 81.69 105 GLU B CA 1
ATOM 6833 C C . GLU B 1 105 ? -7.949 42.812 -17.234 1 81.69 105 GLU B C 1
ATOM 6835 O O . GLU B 1 105 ? -8.898 42.438 -16.547 1 81.69 105 GLU B O 1
ATOM 6840 N N . ILE B 1 106 ? -6.875 42.094 -17.328 1 86.44 106 ILE B N 1
ATOM 6841 C CA . ILE B 1 106 ? -6.867 40.688 -16.922 1 86.44 106 ILE B CA 1
ATOM 6842 C C . ILE B 1 106 ? -6.738 40.594 -15.406 1 86.44 106 ILE B C 1
ATOM 6844 O O . ILE B 1 106 ? -7.336 39.688 -14.781 1 86.44 106 ILE B O 1
ATOM 6848 N N . GLU B 1 107 ? -6.02 41.469 -14.836 1 86.69 107 GLU B N 1
ATOM 6849 C CA . GLU B 1 107 ? -5.895 41.469 -13.383 1 86.69 107 GLU B CA 1
ATOM 6850 C C . GLU B 1 107 ? -7.215 41.844 -12.719 1 86.69 107 GLU B C 1
ATOM 6852 O O . GLU B 1 107 ? -7.562 41.312 -11.664 1 86.69 107 GLU B O 1
ATOM 6857 N N . GLU B 1 108 ? -7.938 42.75 -13.344 1 85.81 108 GLU B N 1
ATOM 6858 C CA . GLU B 1 108 ? -9.258 43.094 -12.836 1 85.81 108 GLU B CA 1
ATOM 6859 C C . GLU B 1 108 ? -10.219 41.906 -12.891 1 85.81 108 GLU B C 1
ATOM 6861 O O . GLU B 1 108 ? -11.039 41.719 -11.984 1 85.81 108 GLU B O 1
ATOM 6866 N N . MET B 1 109 ? -10.086 41.25 -13.953 1 88.38 109 MET B N 1
ATOM 6867 C CA . MET B 1 109 ? -10.914 40.062 -14.094 1 88.38 109 MET B CA 1
ATOM 6868 C C . MET B 1 109 ? -10.57 39.031 -13.023 1 88.38 109 MET B C 1
ATOM 6870 O O . MET B 1 109 ? -11.453 38.312 -12.531 1 88.38 109 MET B O 1
ATOM 6874 N N . PHE B 1 110 ? -9.305 38.969 -12.695 1 91.44 110 PHE B N 1
ATOM 6875 C CA . PHE B 1 110 ? -8.867 38.031 -11.664 1 91.44 110 PHE B CA 1
ATOM 6876 C C . PHE B 1 110 ? -9.492 38.375 -10.32 1 91.44 110 PHE B C 1
ATOM 6878 O O . PHE B 1 110 ? -10.055 37.5 -9.648 1 91.44 110 PHE B O 1
ATOM 6885 N N . PHE B 1 111 ? -9.461 39.562 -9.922 1 90.44 111 PHE B N 1
ATOM 6886 C CA . PHE B 1 111 ? -9.961 39.969 -8.617 1 90.44 111 PHE B CA 1
ATOM 6887 C C . PHE B 1 111 ? -11.484 40 -8.602 1 90.44 111 PHE B C 1
ATOM 6889 O O . PHE B 1 111 ? -12.109 39.75 -7.566 1 90.44 111 PHE B O 1
ATOM 6896 N N . GLU B 1 112 ? -12.133 40.25 -9.68 1 90.25 112 GLU B N 1
ATOM 6897 C CA . GLU B 1 112 ? -13.586 40.125 -9.766 1 90.25 112 GLU B CA 1
ATOM 6898 C C . GLU B 1 112 ? -14.031 38.688 -9.516 1 90.25 112 GLU B C 1
ATOM 6900 O O . GLU B 1 112 ? -14.992 38.438 -8.781 1 90.25 112 GLU B O 1
ATOM 6905 N N . LYS B 1 113 ? -13.336 37.812 -10.195 1 92.75 113 LYS B N 1
ATOM 6906 C CA . LYS B 1 113 ? -13.648 36.406 -9.992 1 92.75 113 LYS B CA 1
ATOM 6907 C C . LYS B 1 113 ? -13.352 35.969 -8.562 1 92.75 113 LYS B C 1
ATOM 6909 O O . LYS B 1 113 ? -14.102 35.188 -7.973 1 92.75 113 LYS B O 1
ATOM 6914 N N . LEU B 1 114 ? -12.281 36.469 -8.055 1 93 114 LEU B N 1
ATOM 6915 C CA . LEU B 1 114 ? -11.906 36.156 -6.68 1 93 114 LEU B CA 1
ATOM 6916 C C . LEU B 1 114 ? -12.984 36.625 -5.707 1 93 114 LEU B C 1
ATOM 6918 O O . LEU B 1 114 ? -13.344 35.906 -4.77 1 93 114 LEU B O 1
ATOM 6922 N N . ASP B 1 115 ? -13.508 37.781 -5.926 1 92.06 115 ASP B N 1
ATOM 6923 C CA . ASP B 1 115 ? -14.57 38.344 -5.082 1 92.06 115 ASP B CA 1
ATOM 6924 C C . ASP B 1 115 ? -15.852 37.5 -5.219 1 92.06 115 ASP B C 1
ATOM 6926 O O . ASP B 1 115 ? -16.547 37.25 -4.23 1 92.06 115 ASP B O 1
ATOM 6930 N N . GLN B 1 116 ? -16.141 37.156 -6.391 1 92.62 116 GLN B N 1
ATOM 6931 C CA . GLN B 1 116 ? -17.328 36.344 -6.621 1 92.62 116 GLN B CA 1
ATOM 6932 C C . GLN B 1 116 ? -17.219 35 -5.879 1 92.62 116 GLN B C 1
ATOM 6934 O O . GLN B 1 116 ? -18.188 34.531 -5.293 1 92.62 116 GLN B O 1
ATOM 6939 N N . GLU B 1 117 ? -16.062 34.438 -5.988 1 94.25 117 GLU B N 1
ATOM 6940 C CA . GLU B 1 117 ? -15.836 33.188 -5.309 1 94.25 117 GLU B CA 1
ATOM 6941 C C . GLU B 1 117 ? -15.906 33.344 -3.795 1 94.25 117 GLU B C 1
ATOM 6943 O O . GLU B 1 117 ? -16.438 32.469 -3.1 1 94.25 117 GLU B O 1
ATOM 6948 N N . LEU B 1 118 ? -15.352 34.375 -3.254 1 93.44 118 LEU B N 1
ATOM 6949 C CA . LEU B 1 118 ? -15.398 34.594 -1.815 1 93.44 118 LEU B CA 1
ATOM 6950 C C . LEU B 1 118 ? -16.844 34.75 -1.341 1 93.44 118 LEU B C 1
ATOM 6952 O O . LEU B 1 118 ? -17.219 34.219 -0.3 1 93.44 118 LEU B O 1
ATOM 6956 N N . ASN B 1 119 ? -17.656 35.438 -2.098 1 93.12 119 ASN B N 1
ATOM 6957 C CA . ASN B 1 119 ? -19.062 35.625 -1.744 1 93.12 119 ASN B CA 1
ATOM 6958 C C . ASN B 1 119 ? -19.828 34.312 -1.808 1 93.12 119 ASN B C 1
ATOM 6960 O O . ASN B 1 119 ? -20.672 34.031 -0.949 1 93.12 119 ASN B O 1
ATOM 6964 N N . LYS B 1 120 ? -19.531 33.594 -2.77 1 93.75 120 LYS B N 1
ATOM 6965 C CA . LYS B 1 120 ? -20.188 32.281 -2.926 1 93.75 120 LYS B CA 1
ATOM 6966 C C . LYS B 1 120 ? -19.859 31.359 -1.753 1 93.75 120 LYS B C 1
ATOM 6968 O O . LYS B 1 120 ? -20.766 30.781 -1.147 1 93.75 120 LYS B O 1
ATOM 6973 N N . VAL B 1 121 ? -18.594 31.25 -1.441 1 94.94 121 VAL B N 1
ATOM 6974 C CA . VAL B 1 121 ? -18.141 30.359 -0.378 1 94.94 121 VAL B CA 1
ATOM 6975 C C . VAL B 1 121 ? -18.672 30.844 0.967 1 94.94 121 VAL B C 1
ATOM 6977 O O . VAL B 1 121 ? -19.109 30.047 1.792 1 94.94 121 VAL B O 1
ATOM 6980 N N . ASN B 1 122 ? -18.703 32.125 1.186 1 93.31 122 ASN B N 1
ATOM 6981 C CA . ASN B 1 122 ? -19.188 32.688 2.438 1 93.31 122 ASN B CA 1
ATOM 6982 C C . ASN B 1 122 ? -20.688 32.469 2.607 1 93.31 122 ASN B C 1
ATOM 6984 O O . ASN B 1 122 ? -21.156 32.156 3.707 1 93.31 122 ASN B O 1
ATOM 6988 N N . LYS B 1 123 ? -21.422 32.625 1.578 1 93.38 123 LYS B N 1
ATOM 6989 C CA . LYS B 1 123 ? -22.859 32.406 1.638 1 93.38 123 LYS B CA 1
ATOM 6990 C C . LYS B 1 123 ? -23.188 30.953 1.954 1 93.38 123 LYS B C 1
ATOM 6992 O O . LYS B 1 123 ? -24.016 30.688 2.824 1 93.38 123 LYS B O 1
ATOM 6997 N N . PHE B 1 124 ? -22.594 30.109 1.252 1 94.56 124 PHE B N 1
ATOM 6998 C CA . PHE B 1 124 ? -22.828 28.688 1.481 1 94.56 124 PHE B CA 1
ATOM 6999 C C . PHE B 1 124 ? -22.469 28.297 2.916 1 94.56 124 PHE B C 1
ATOM 7001 O O . PHE B 1 124 ? -23.234 27.609 3.582 1 94.56 124 PHE B O 1
ATOM 7008 N N . TYR B 1 125 ? -21.312 28.766 3.355 1 94.62 125 TYR B N 1
ATOM 7009 C CA . TYR B 1 125 ? -20.844 28.453 4.703 1 94.62 125 TYR B CA 1
ATOM 7010 C C . TYR B 1 125 ? -21.812 29 5.754 1 94.62 125 TYR B C 1
ATOM 7012 O O . TYR B 1 125 ? -22.156 28.297 6.703 1 94.62 125 TYR B O 1
ATOM 7020 N N . LYS B 1 126 ? -22.25 30.156 5.586 1 93.44 126 LYS B N 1
ATOM 7021 C CA . LYS B 1 126 ? -23.172 30.781 6.523 1 93.44 126 LYS B CA 1
ATOM 7022 C C . LYS B 1 126 ? -24.484 30.031 6.586 1 93.44 126 LYS B C 1
ATOM 7024 O O . LYS B 1 126 ? -25.031 29.797 7.668 1 93.44 126 LYS B O 1
ATOM 7029 N N . ASP B 1 127 ? -24.953 29.656 5.469 1 93.62 127 ASP B N 1
ATOM 7030 C CA . ASP B 1 127 ? -26.203 28.906 5.41 1 93.62 127 ASP B CA 1
ATOM 7031 C C . ASP B 1 127 ? -26.062 27.562 6.145 1 93.62 127 ASP B C 1
ATOM 7033 O O . ASP B 1 127 ? -26.969 27.172 6.891 1 93.62 127 ASP B O 1
ATOM 7037 N N . LYS B 1 128 ? -25.031 26.922 5.91 1 93.81 128 LYS B N 1
ATOM 7038 C CA . LYS B 1 128 ? -24.828 25.625 6.539 1 93.81 128 LYS B CA 1
ATOM 7039 C C . LYS B 1 128 ? -24.625 25.766 8.047 1 93.81 128 LYS B C 1
ATOM 7041 O O . LYS B 1 128 ? -25.078 24.922 8.82 1 93.81 128 LYS B O 1
ATOM 7046 N N . VAL B 1 129 ? -23.922 26.828 8.477 1 93.94 129 VAL B N 1
ATOM 7047 C CA . VAL B 1 129 ? -23.703 27.047 9.898 1 93.94 129 VAL B CA 1
ATOM 7048 C C . VAL B 1 129 ? -25.031 27.375 10.586 1 93.94 129 VAL B C 1
ATOM 7050 O O . VAL B 1 129 ? -25.281 26.906 11.703 1 93.94 129 VAL B O 1
ATOM 7053 N N . GLU B 1 130 ? -25.859 28.094 9.953 1 92.69 130 GLU B N 1
ATOM 7054 C CA . GLU B 1 130 ? -27.172 28.391 10.516 1 92.69 130 GLU B CA 1
ATOM 7055 C C . GLU B 1 130 ? -28 27.125 10.672 1 92.69 130 GLU B C 1
ATOM 7057 O O . GLU B 1 130 ? -28.703 26.953 11.664 1 92.69 130 GLU B O 1
ATOM 7062 N N . ALA B 1 131 ? -27.875 26.312 9.734 1 91.88 131 ALA B N 1
ATOM 7063 C CA . ALA B 1 131 ? -28.594 25.047 9.805 1 91.88 131 ALA B CA 1
ATOM 7064 C C . ALA B 1 131 ? -28.094 24.203 10.969 1 91.88 131 ALA B C 1
ATOM 7066 O O . ALA B 1 131 ? -28.875 23.562 11.672 1 91.88 131 ALA B O 1
ATOM 7067 N N . VAL B 1 132 ? -26.828 24.156 11.172 1 92.56 132 VAL B N 1
ATOM 7068 C CA . VAL B 1 132 ? -26.266 23.344 12.242 1 92.56 132 VAL B CA 1
ATOM 7069 C C . VAL B 1 132 ? -26.578 23.969 13.594 1 92.56 132 VAL B C 1
ATOM 7071 O O . VAL B 1 132 ? -26.797 23.25 14.578 1 92.56 132 VAL B O 1
ATOM 7074 N N . ARG B 1 133 ? -26.688 25.234 13.656 1 92.06 133 ARG B N 1
ATOM 7075 C CA . ARG B 1 133 ? -27.062 25.906 14.891 1 92.06 133 ARG B CA 1
ATOM 7076 C C . ARG B 1 133 ? -28.5 25.547 15.289 1 92.06 133 ARG B C 1
ATOM 7078 O O . ARG B 1 133 ? -28.781 25.328 16.469 1 92.06 133 ARG B O 1
ATOM 7085 N N . SER B 1 134 ? -29.297 25.5 14.305 1 91.81 134 SER B N 1
ATOM 7086 C CA . SER B 1 134 ? -30.672 25.094 14.555 1 91.81 134 SER B CA 1
ATOM 7087 C C . SER B 1 134 ? -30.75 23.641 15.008 1 91.81 134 SER B C 1
ATOM 7089 O O . SER B 1 134 ? -31.531 23.297 15.898 1 91.81 134 SER B O 1
ATOM 7091 N N . GLU B 1 135 ? -29.984 22.875 14.406 1 92.12 135 GLU B N 1
ATOM 7092 C CA . GLU B 1 135 ? -29.938 21.469 14.789 1 92.12 135 GLU B CA 1
ATOM 7093 C C . GLU B 1 135 ? -29.375 21.297 16.203 1 92.12 135 GLU B C 1
ATOM 7095 O O . GLU B 1 135 ? -29.828 20.422 16.953 1 92.12 135 GLU B O 1
ATOM 7100 N N . ALA B 1 136 ? -28.422 22.062 16.547 1 92.94 136 ALA B N 1
ATOM 7101 C CA . ALA B 1 136 ? -27.859 22.031 17.906 1 92.94 136 ALA B CA 1
ATOM 7102 C C . ALA B 1 136 ? -28.922 22.406 18.938 1 92.94 136 ALA B C 1
ATOM 7104 O O . ALA B 1 136 ? -28.969 21.812 20.031 1 92.94 136 ALA B O 1
ATOM 7105 N N . ALA B 1 137 ? -29.75 23.312 18.609 1 90.44 137 ALA B N 1
ATOM 7106 C CA . ALA B 1 137 ? -30.828 23.719 19.516 1 90.44 137 ALA B CA 1
ATOM 7107 C C . ALA B 1 137 ? -31.812 22.562 19.719 1 90.44 137 ALA B C 1
ATOM 7109 O O . ALA B 1 137 ? -32.281 22.344 20.828 1 90.44 137 ALA B O 1
ATOM 7110 N N . GLU B 1 138 ? -32.062 21.953 18.656 1 90.75 138 GLU B N 1
ATOM 7111 C CA . GLU B 1 138 ? -32.938 20.797 18.75 1 90.75 138 GLU B CA 1
ATOM 7112 C C . GLU B 1 138 ? -32.312 19.688 19.594 1 90.75 138 GLU B C 1
ATOM 7114 O O . GLU B 1 138 ? -33.031 19 20.344 1 90.75 138 GLU B O 1
ATOM 7119 N N . LEU B 1 139 ? -31.078 19.469 19.438 1 92.25 139 LEU B N 1
ATOM 7120 C CA . LEU B 1 139 ? -30.375 18.438 20.203 1 92.25 139 LEU B CA 1
ATOM 7121 C C . LEU B 1 139 ? -30.375 18.766 21.688 1 92.25 139 LEU B C 1
ATOM 7123 O O . LEU B 1 139 ? -30.406 17.875 22.531 1 92.25 139 LEU B O 1
ATOM 7127 N N . ASN B 1 140 ? -30.344 20.016 21.984 1 90.06 140 ASN B N 1
ATOM 7128 C CA . ASN B 1 140 ? -30.453 20.453 23.375 1 90.06 140 ASN B CA 1
ATOM 7129 C C . ASN B 1 140 ? -31.781 20.031 24 1 90.06 140 ASN B C 1
ATOM 7131 O O . ASN B 1 140 ? -31.812 19.531 25.125 1 90.06 140 ASN B O 1
ATOM 7135 N N . LYS B 1 141 ? -32.75 20.188 23.234 1 88.12 141 LYS B N 1
ATOM 7136 C CA . LYS B 1 141 ? -34.062 19.766 23.703 1 88.12 141 LYS B CA 1
ATOM 7137 C C . LYS B 1 141 ? -34.125 18.266 23.906 1 88.12 141 LYS B C 1
ATOM 7139 O O . LYS B 1 141 ? -34.719 17.781 24.875 1 88.12 141 LYS B O 1
ATOM 7144 N N . GLN B 1 142 ? -33.531 17.641 22.984 1 90.94 142 GLN B N 1
ATOM 7145 C CA . GLN B 1 142 ? -33.5 16.188 23.078 1 90.94 142 GLN B CA 1
ATOM 7146 C C . GLN B 1 142 ? -32.75 15.727 24.312 1 90.94 142 GLN B C 1
ATOM 7148 O O . GLN B 1 142 ? -33.156 14.773 24.984 1 90.94 142 GLN B O 1
ATOM 7153 N N . MET B 1 143 ? -31.688 16.344 24.625 1 90.69 143 MET B N 1
ATOM 7154 C CA . MET B 1 143 ? -30.859 15.992 25.781 1 90.69 143 MET B CA 1
ATOM 7155 C C . MET B 1 143 ? -31.609 16.281 27.078 1 90.69 143 MET B C 1
ATOM 7157 O O . MET B 1 143 ? -31.5 15.516 28.031 1 90.69 143 MET B O 1
ATOM 7161 N N . ASP B 1 144 ? -32.344 17.312 27.094 1 87.06 144 ASP B N 1
ATOM 7162 C CA . ASP B 1 144 ? -33.125 17.641 28.266 1 87.06 144 ASP B CA 1
ATOM 7163 C C . ASP B 1 144 ? -34.188 16.562 28.531 1 87.06 144 ASP B C 1
ATOM 7165 O O . ASP B 1 144 ? -34.406 16.172 29.672 1 87.06 144 ASP B O 1
ATOM 7169 N N . ALA B 1 145 ? -34.719 16.172 27.438 1 87.5 145 ALA B N 1
ATOM 7170 C CA . ALA B 1 145 ? -35.719 15.109 27.547 1 87.5 145 ALA B CA 1
ATOM 7171 C C . ALA B 1 145 ? -35.094 13.812 28.016 1 87.5 145 ALA B C 1
ATOM 7173 O O . ALA B 1 145 ? -35.688 13.062 28.797 1 87.5 145 ALA B O 1
ATOM 7174 N N . LEU B 1 146 ? -33.938 13.508 27.547 1 89.69 146 LEU B N 1
ATOM 7175 C CA . LEU B 1 146 ? -33.25 12.297 27.938 1 89.69 146 LEU B CA 1
ATOM 7176 C C . LEU B 1 146 ? -32.906 12.328 29.438 1 89.69 146 LEU B C 1
ATOM 7178 O O . LEU B 1 146 ? -33.062 11.328 30.125 1 89.69 146 LEU B O 1
ATOM 7182 N N . ILE B 1 147 ? -32.438 13.461 29.906 1 86.81 147 ILE B N 1
ATOM 7183 C CA . ILE B 1 147 ? -32.094 13.609 31.312 1 86.81 147 ILE B CA 1
ATOM 7184 C C . ILE B 1 147 ? -33.344 13.461 32.188 1 86.81 147 ILE B C 1
ATOM 7186 O O . ILE B 1 147 ? -33.281 12.805 33.219 1 86.81 147 ILE B O 1
ATOM 7190 N N . ALA B 1 148 ? -34.406 13.992 31.734 1 83.88 148 ALA B N 1
ATOM 7191 C CA . ALA B 1 148 ? -35.656 13.852 32.469 1 83.88 148 ALA B CA 1
ATOM 7192 C C . ALA B 1 148 ? -36.094 12.391 32.5 1 83.88 148 ALA B C 1
ATOM 7194 O O . ALA B 1 148 ? -36.594 11.914 33.531 1 83.88 148 ALA B O 1
ATOM 7195 N N . LEU B 1 149 ? -35.938 11.812 31.406 1 86.19 149 LEU B N 1
ATOM 7196 C CA . LEU B 1 149 ? -36.281 10.406 31.344 1 86.19 149 LEU B CA 1
ATOM 7197 C C . LEU B 1 149 ? -35.406 9.57 32.25 1 86.19 149 LEU B C 1
ATOM 7199 O O . LEU B 1 149 ? -35.875 8.633 32.906 1 86.19 149 LEU B O 1
ATOM 7203 N N . ARG B 1 150 ? -34.188 9.828 32.375 1 86.62 150 ARG B N 1
ATOM 7204 C CA . ARG B 1 150 ? -33.25 9.125 33.25 1 86.62 150 ARG B CA 1
ATOM 7205 C C . ARG B 1 150 ? -33.656 9.273 34.719 1 86.62 150 ARG B C 1
ATOM 7207 O O . ARG B 1 150 ? -33.656 8.297 35.469 1 86.62 150 ARG B O 1
ATOM 7214 N N . ILE B 1 151 ? -33.969 10.43 35.062 1 82.62 151 ILE B N 1
ATOM 7215 C CA . ILE B 1 151 ? -34.375 10.719 36.438 1 82.62 151 ILE B CA 1
ATOM 7216 C C . ILE B 1 151 ? -35.656 9.961 36.781 1 82.62 151 ILE B C 1
ATOM 7218 O O . ILE B 1 151 ? -35.75 9.359 37.844 1 82.62 151 ILE B O 1
ATOM 7222 N N . LYS B 1 152 ? -36.5 9.953 35.875 1 82.38 152 LYS B N 1
ATOM 7223 C CA . LYS B 1 152 ? -37.781 9.289 36.125 1 82.38 152 LYS B CA 1
ATOM 7224 C C . LYS B 1 152 ? -37.594 7.777 36.25 1 82.38 152 LYS B C 1
ATOM 7226 O O . LYS B 1 152 ? -38.219 7.141 37.094 1 82.38 152 LYS B O 1
ATOM 7231 N N . VAL B 1 153 ? -36.812 7.227 35.375 1 85.12 153 VAL B N 1
ATOM 7232 C CA . VAL B 1 153 ? -36.562 5.785 35.406 1 85.12 153 VAL B CA 1
ATOM 7233 C C . VAL B 1 153 ? -35.844 5.398 36.656 1 85.12 153 VAL B C 1
ATOM 7235 O O . VAL B 1 153 ? -36.125 4.359 37.281 1 85.12 153 VAL B O 1
ATOM 7238 N N . ASP B 1 154 ? -34.938 6.188 37.125 1 80.38 154 ASP B N 1
ATOM 7239 C CA . ASP B 1 154 ? -34.156 5.91 38.344 1 80.38 154 ASP B CA 1
ATOM 7240 C C . ASP B 1 154 ? -35.031 6.043 39.594 1 80.38 154 ASP B C 1
ATOM 7242 O O . ASP B 1 154 ? -34.844 5.293 40.562 1 80.38 154 ASP B O 1
ATOM 7246 N N . THR B 1 155 ? -35.906 6.938 39.656 1 75.94 155 THR B N 1
ATOM 7247 C CA . THR B 1 155 ? -36.781 7.141 40.781 1 75.94 155 THR B CA 1
ATOM 7248 C C . THR B 1 155 ? -37.781 6.004 40.906 1 75.94 155 THR B C 1
ATOM 7250 O O . THR B 1 155 ? -38.125 5.574 42 1 75.94 155 THR B O 1
ATOM 7253 N N . LYS B 1 156 ? -38.219 5.566 39.812 1 72.75 156 LYS B N 1
ATOM 7254 C CA . LYS B 1 156 ? -39.188 4.473 39.844 1 72.75 156 LYS B CA 1
ATOM 7255 C C . LYS B 1 156 ? -38.531 3.17 40.281 1 72.75 156 LYS B C 1
ATOM 7257 O O . LYS B 1 156 ? -39.156 2.361 40.969 1 72.75 156 LYS B O 1
ATOM 7262 N N . ASN B 1 157 ? -37.375 2.863 39.906 1 62.81 157 ASN B N 1
ATOM 7263 C CA . ASN B 1 157 ? -36.688 1.639 40.312 1 62.81 157 ASN B CA 1
ATOM 7264 C C . ASN B 1 157 ? -36.156 1.744 41.75 1 62.81 157 ASN B C 1
ATOM 7266 O O . ASN B 1 157 ? -35.656 0.764 42.281 1 62.81 157 ASN B O 1
ATOM 7270 N N . ALA B 1 158 ? -36.062 2.834 42.469 1 57.16 158 ALA B N 1
ATOM 7271 C CA . ALA B 1 158 ? -35.688 2.939 43.875 1 57.16 158 ALA B CA 1
ATOM 7272 C C . ALA B 1 158 ? -36.812 2.432 44.781 1 57.16 158 ALA B C 1
ATOM 7274 O O . ALA B 1 158 ? -37.938 2.9 44.688 1 57.16 158 ALA B O 1
ATOM 7275 N N . SER B 1 159 ? -36.938 1.157 45.094 1 48.91 159 SER B N 1
ATOM 7276 C CA . SER B 1 159 ? -37.812 0.51 46.062 1 48.91 159 SER B CA 1
ATOM 7277 C C . SER B 1 159 ? -38.031 1.391 47.281 1 48.91 159 SER B C 1
ATOM 7279 O O . SER B 1 159 ? -37.125 2.1 47.719 1 48.91 159 SER B O 1
ATOM 7281 N N . PRO B 1 160 ? -39.25 1.594 47.875 1 44.06 160 PRO B N 1
ATOM 7282 C CA . PRO B 1 160 ? -39.562 2.309 49.125 1 44.06 160 PRO B CA 1
ATOM 7283 C C . PRO B 1 160 ? -38.625 1.94 50.25 1 44.06 160 PRO B C 1
ATOM 7285 O O . PRO B 1 160 ? -38.562 2.658 51.25 1 44.06 160 PRO B O 1
ATOM 7288 N N . ASP B 1 161 ? -38.281 0.627 50.406 1 39.47 161 ASP B N 1
ATOM 7289 C CA . ASP B 1 161 ? -37.719 0.216 51.688 1 39.47 161 ASP B CA 1
ATOM 7290 C C . ASP B 1 161 ? -36.438 0.957 52 1 39.47 161 ASP B C 1
ATOM 7292 O O . ASP B 1 161 ? -35.969 0.974 53.125 1 39.47 161 ASP B O 1
ATOM 7296 N N . ASN B 1 162 ? -35.469 1.057 51.125 1 36.16 162 ASN B N 1
ATOM 7297 C CA . ASN B 1 162 ? -34.188 1.541 51.625 1 36.16 162 ASN B CA 1
ATOM 7298 C C . ASN B 1 162 ? -34.188 3.061 51.781 1 36.16 162 ASN B C 1
ATOM 7300 O O . ASN B 1 162 ? -33.469 3.754 51.062 1 36.16 162 ASN B O 1
ATOM 7304 N N . ALA B 1 163 ? -35.344 3.736 52.156 1 35.12 163 ALA B N 1
ATOM 7305 C CA . ALA B 1 163 ? -35.469 5.07 52.719 1 35.12 163 ALA B CA 1
ATOM 7306 C C . ALA B 1 163 ? -34.531 5.246 53.906 1 35.12 163 ALA B C 1
ATOM 7308 O O . ALA B 1 163 ? -34.625 6.23 54.656 1 35.12 163 ALA B O 1
ATOM 7309 N N . THR B 1 164 ? -33.969 4.102 54.406 1 33.81 164 THR B N 1
ATOM 7310 C CA . THR B 1 164 ? -33.188 4.426 55.594 1 33.81 164 THR B CA 1
ATOM 7311 C C . THR B 1 164 ? -32 5.309 55.219 1 33.81 164 THR B C 1
ATOM 7313 O O . THR B 1 164 ? -31.062 5.461 56.031 1 33.81 164 THR B O 1
ATOM 7316 N N . ALA B 1 165 ? -31.625 5.477 54 1 32.09 165 ALA B N 1
ATOM 7317 C CA . ALA B 1 165 ? -30.391 6.242 53.969 1 32.09 165 ALA B CA 1
ATOM 7318 C C . ALA B 1 165 ? -30.547 7.555 54.75 1 32.09 165 ALA B C 1
ATOM 7320 O O . ALA B 1 165 ? -31.656 8.055 54.906 1 32.09 165 ALA B O 1
ATOM 7321 N N . VAL B 1 166 ? -29.359 8.023 55.438 1 33.09 166 VAL B N 1
ATOM 7322 C CA . VAL B 1 166 ? -28.969 9.102 56.344 1 33.09 166 VAL B CA 1
ATOM 7323 C C . VAL B 1 166 ? -29.547 10.43 55.844 1 33.09 166 VAL B C 1
ATOM 7325 O O . VAL B 1 166 ? -29.438 10.742 54.656 1 33.09 166 VAL B O 1
ATOM 7328 N N . PRO B 1 167 ? -30.531 11.047 56.531 1 32.31 167 PRO B N 1
ATOM 7329 C CA . PRO B 1 167 ? -30.891 12.453 56.344 1 32.31 167 PRO B CA 1
ATOM 7330 C C . PRO B 1 167 ? -29.672 13.352 56.125 1 32.31 167 PRO B C 1
ATOM 7332 O O . PRO B 1 167 ? -28.859 13.523 57.031 1 32.31 167 PRO B O 1
ATOM 7335 N N . LEU B 1 168 ? -28.766 13.047 55.219 1 28.72 168 LEU B N 1
ATOM 7336 C CA . LEU B 1 168 ? -27.812 14.148 55.125 1 28.72 168 LEU B CA 1
ATOM 7337 C C . LEU B 1 168 ? -28.531 15.492 55.094 1 28.72 168 LEU B C 1
ATOM 7339 O O . LEU B 1 168 ? -29.297 15.773 54.188 1 28.72 168 LEU B O 1
ATOM 7343 N N . ARG B 1 169 ? -28.875 16.156 56.25 1 31.38 169 ARG B N 1
ATOM 7344 C CA . ARG B 1 169 ? -29.25 17.516 56.625 1 31.38 169 ARG B CA 1
ATOM 7345 C C . ARG B 1 169 ? -28.5 18.547 55.781 1 31.38 169 ARG B C 1
ATOM 7347 O O . ARG B 1 169 ? -28.297 19.672 56.25 1 31.38 169 ARG B O 1
ATOM 7354 N N . THR B 1 170 ? -27.609 18.203 54.906 1 29.66 170 THR B N 1
ATOM 7355 C CA . THR B 1 170 ? -27.031 19.438 54.406 1 29.66 170 THR B CA 1
ATOM 7356 C C . THR B 1 170 ? -28.109 20.391 53.906 1 29.66 170 THR B C 1
ATOM 7358 O O . THR B 1 170 ? -29.094 19.953 53.312 1 29.66 170 THR B O 1
ATOM 7361 N N . SER B 1 171 ? -28.156 21.734 54.375 1 30.78 171 SER B N 1
ATOM 7362 C CA . SER B 1 171 ? -29.016 22.922 54.312 1 30.78 171 SER B CA 1
ATOM 7363 C C . SER B 1 171 ? -29.703 23.031 52.938 1 30.78 171 SER B C 1
ATOM 7365 O O . SER B 1 171 ? -29.516 22.172 52.094 1 30.78 171 SER B O 1
ATOM 7367 N N . THR B 1 172 ? -29.594 24.406 52.406 1 32.97 172 THR B N 1
ATOM 7368 C CA . THR B 1 172 ? -30.25 25.234 51.406 1 32.97 172 THR B CA 1
ATOM 7369 C C . THR B 1 172 ? -30.141 24.609 50.031 1 32.97 172 THR B C 1
ATOM 7371 O O . THR B 1 172 ? -30.891 24.953 49.125 1 32.97 172 THR B O 1
ATOM 7374 N N . ARG B 1 173 ? -29.062 23.984 49.781 1 34.81 173 ARG B N 1
ATOM 7375 C CA . ARG B 1 173 ? -28.781 23.562 48.406 1 34.81 173 ARG B CA 1
ATOM 7376 C C . ARG B 1 173 ? -29.719 22.453 47.969 1 34.81 173 ARG B C 1
ATOM 7378 O O . ARG B 1 173 ? -29.672 22 46.812 1 34.81 173 ARG B O 1
ATOM 7385 N N . THR B 1 174 ? -30.5 21.875 48.781 1 37.94 174 THR B N 1
ATOM 7386 C CA . THR B 1 174 ? -31.391 20.75 48.438 1 37.94 174 THR B CA 1
ATOM 7387 C C . THR B 1 174 ? -32.625 21.25 47.719 1 37.94 174 THR B C 1
ATOM 7389 O O . THR B 1 174 ? -33.281 20.484 47 1 37.94 174 THR B O 1
ATOM 7392 N N . LEU B 1 175 ? -33.125 22.422 48.094 1 37.78 175 LEU B N 1
ATOM 7393 C CA . LEU B 1 175 ? -34.312 22.938 47.438 1 37.78 175 LEU B CA 1
ATOM 7394 C C . LEU B 1 175 ? -34.062 23.203 45.969 1 37.78 175 LEU B C 1
ATOM 7396 O O . LEU B 1 175 ? -34.969 23.062 45.125 1 37.78 175 LEU B O 1
ATOM 7400 N N . GLU B 1 176 ? -32.906 23.75 45.688 1 38.19 176 GLU B N 1
ATOM 7401 C CA . GLU B 1 176 ? -32.594 24 44.281 1 38.19 176 GLU B CA 1
ATOM 7402 C C . GLU B 1 176 ? -32.469 22.703 43.5 1 38.19 176 GLU B C 1
ATOM 7404 O O . GLU B 1 176 ? -32.812 22.641 42.312 1 38.19 176 GLU B O 1
ATOM 7409 N N . GLU B 1 177 ? -32.031 21.672 44.094 1 44.56 177 GLU B N 1
ATOM 7410 C CA . GLU B 1 177 ? -31.922 20.375 43.438 1 44.56 177 GLU B CA 1
ATOM 7411 C C . GLU B 1 177 ? -33.312 19.781 43.156 1 44.56 177 GLU B C 1
ATOM 7413 O O . GLU B 1 177 ? -33.531 19.141 42.125 1 44.56 177 GLU B O 1
ATOM 7418 N N . ASN B 1 178 ? -34.219 19.859 44.094 1 45.94 178 ASN B N 1
ATOM 7419 C CA . ASN B 1 178 ? -35.594 19.359 43.906 1 45.94 178 ASN B CA 1
ATOM 7420 C C . ASN B 1 178 ? -36.312 20.141 42.812 1 45.94 178 ASN B C 1
ATOM 7422 O O . ASN B 1 178 ? -37.156 19.578 42.094 1 45.94 178 ASN B O 1
ATOM 7426 N N . LYS B 1 179 ? -36.125 21.453 42.719 1 46.34 179 LYS B N 1
ATOM 7427 C CA . LYS B 1 179 ? -36.719 22.25 41.656 1 46.34 179 LYS B CA 1
ATOM 7428 C C . LYS B 1 179 ? -36.188 21.844 40.281 1 46.34 179 LYS B C 1
ATOM 7430 O O . LYS B 1 179 ? -36.906 21.859 39.312 1 46.34 179 LYS B O 1
ATOM 7435 N N . CYS B 1 180 ? -34.938 21.562 40.219 1 48.31 180 CYS B N 1
ATOM 7436 C CA . CYS B 1 180 ? -34.344 21.109 38.938 1 48.31 180 CYS B CA 1
ATOM 7437 C C . CYS B 1 180 ? -34.969 19.766 38.531 1 48.31 180 CYS B C 1
ATOM 7439 O O . CYS B 1 180 ? -35.188 19.531 37.344 1 48.31 180 CYS B O 1
ATOM 7441 N N . GLU B 1 181 ? -35.156 18.875 39.5 1 54.78 181 GLU B N 1
ATOM 7442 C CA . GLU B 1 181 ? -35.812 17.594 39.188 1 54.78 181 GLU B CA 1
ATOM 7443 C C . GLU B 1 181 ? -37.25 17.812 38.719 1 54.78 181 GLU B C 1
ATOM 7445 O O . GLU B 1 181 ? -37.719 17.156 37.781 1 54.78 181 GLU B O 1
ATOM 7450 N N . ASP B 1 182 ? -38 18.703 39.406 1 55.22 182 ASP B N 1
ATOM 7451 C CA . ASP B 1 182 ? -39.406 18.922 39.031 1 55.22 182 ASP B CA 1
ATOM 7452 C C . ASP B 1 182 ? -39.531 19.547 37.656 1 55.22 182 ASP B C 1
ATOM 7454 O O . ASP B 1 182 ? -40.406 19.172 36.875 1 55.22 182 ASP B O 1
ATOM 7458 N N . HIS B 1 183 ? -38.688 20.469 37.312 1 57.16 183 HIS B N 1
ATOM 7459 C CA . HIS B 1 183 ? -38.719 21.109 36 1 57.16 183 HIS B CA 1
ATOM 7460 C C . HIS B 1 183 ? -38.375 20.125 34.906 1 57.16 183 HIS B C 1
ATOM 7462 O O . HIS B 1 183 ? -38.969 20.156 33.812 1 57.16 183 HIS B O 1
ATOM 7468 N N . SER B 1 184 ? -37.5 19.25 35.219 1 62.94 184 SER B N 1
ATOM 7469 C CA . SER B 1 184 ? -37.125 18.25 34.219 1 62.94 184 SER B CA 1
ATOM 7470 C C . SER B 1 184 ? -38.25 17.25 33.969 1 62.94 184 SER B C 1
ATOM 7472 O O . SER B 1 184 ? -38.469 16.828 32.844 1 62.94 184 SER B O 1
ATOM 7474 N N . LEU B 1 185 ? -39 17.016 34.969 1 68.5 185 LEU B N 1
ATOM 7475 C CA . LEU B 1 185 ? -40.062 16.016 34.844 1 68.5 185 LEU B CA 1
ATOM 7476 C C . LEU B 1 185 ? -41.25 16.609 34.062 1 68.5 185 LEU B C 1
ATOM 7478 O O . LEU B 1 185 ? -42 15.867 33.438 1 68.5 185 LEU B O 1
ATOM 7482 N N . GLU B 1 186 ? -41.344 17.953 34.156 1 70.25 186 GLU B N 1
ATOM 7483 C CA . GLU B 1 186 ? -42.406 18.625 33.406 1 70.25 186 GLU B CA 1
ATOM 7484 C C . GLU B 1 186 ? -42.188 18.5 31.906 1 70.25 186 GLU B C 1
ATOM 7486 O O . GLU B 1 186 ? -43.156 18.469 31.141 1 70.25 186 GLU B O 1
ATOM 7491 N N . ILE B 1 187 ? -41.031 18.297 31.5 1 75.19 187 ILE B N 1
ATOM 7492 C CA . ILE B 1 187 ? -40.688 18.188 30.078 1 75.19 187 ILE B CA 1
ATOM 7493 C C . ILE B 1 187 ? -41.219 16.891 29.5 1 75.19 187 ILE B C 1
ATOM 7495 O O . ILE B 1 187 ? -41.656 16.844 28.344 1 75.19 187 ILE B O 1
ATOM 7499 N N . LEU B 1 188 ? -41.344 15.961 30.359 1 76.62 188 LEU B N 1
ATOM 7500 C CA . LEU B 1 188 ? -41.719 14.633 29.875 1 76.62 188 LEU B CA 1
ATOM 7501 C C . LEU B 1 188 ? -43.219 14.594 29.562 1 76.62 188 LEU B C 1
ATOM 7503 O O . LEU B 1 188 ? -43.656 13.734 28.797 1 76.62 188 LEU B O 1
ATOM 7507 N N . GLU B 1 189 ? -43.875 15.555 30.172 1 73.69 189 GLU B N 1
ATOM 7508 C CA . GLU B 1 189 ? -45.312 15.586 29.922 1 73.69 189 GLU B CA 1
ATOM 7509 C C . GLU B 1 189 ? -45.625 16.047 28.5 1 73.69 189 GLU B C 1
ATOM 7511 O O . GLU B 1 189 ? -46.688 15.719 27.953 1 73.69 189 GLU B O 1
ATOM 7516 N N . HIS B 1 190 ? -44.625 16.594 27.828 1 75.75 190 HIS B N 1
ATOM 7517 C CA . HIS B 1 190 ? -44.844 17.125 26.484 1 75.75 190 HIS B CA 1
ATOM 7518 C C . HIS B 1 190 ? -44.031 16.391 25.438 1 75.75 190 HIS B C 1
ATOM 7520 O O . HIS B 1 190 ? -43.812 16.906 24.344 1 75.75 190 HIS B O 1
ATOM 7526 N N . VAL B 1 191 ? -43.594 15.211 25.844 1 78.69 191 VAL B N 1
ATOM 7527 C CA . VAL B 1 191 ? -42.688 14.547 24.906 1 78.69 191 VAL B CA 1
ATOM 7528 C C . VAL B 1 191 ? -43.188 13.148 24.578 1 78.69 191 VAL B C 1
ATOM 7530 O O . VAL B 1 191 ? -43.688 12.445 25.453 1 78.69 191 VAL B O 1
ATOM 7533 N N . LYS B 1 192 ? -43.312 12.891 23.266 1 76.94 192 LYS B N 1
ATOM 7534 C CA . LYS B 1 192 ? -43.656 11.547 22.812 1 76.94 192 LYS B CA 1
ATOM 7535 C C . LYS B 1 192 ? -42.438 10.844 22.219 1 76.94 192 LYS B C 1
ATOM 7537 O O . LYS B 1 192 ? -41.562 11.492 21.656 1 76.94 192 LYS B O 1
ATOM 7542 N N . ILE B 1 193 ? -42.344 9.57 22.422 1 77.94 193 ILE B N 1
ATOM 7543 C CA . ILE B 1 193 ? -41.25 8.797 21.844 1 77.94 193 ILE B CA 1
ATOM 7544 C C . ILE B 1 193 ? -41.625 8.344 20.438 1 77.94 193 ILE B C 1
ATOM 7546 O O . ILE B 1 193 ? -42.75 7.852 20.219 1 77.94 193 ILE B O 1
ATOM 7550 N N . ASN B 1 194 ? -40.844 8.68 19.5 1 69.12 194 ASN B N 1
ATOM 7551 C CA . ASN B 1 194 ? -41.062 8.281 18.109 1 69.12 194 ASN B CA 1
ATOM 7552 C C . ASN B 1 194 ? -40.688 6.82 17.875 1 69.12 194 ASN B C 1
ATOM 7554 O O . ASN B 1 194 ? -39.562 6.41 18.141 1 69.12 194 ASN B O 1
ATOM 7558 N N . ASN B 1 195 ? -41.688 5.887 17.859 1 59.94 195 ASN B N 1
ATOM 7559 C CA . ASN B 1 195 ? -41.406 4.504 17.5 1 59.94 195 ASN B CA 1
ATOM 7560 C C . ASN B 1 195 ? -41.312 4.316 15.984 1 59.94 195 ASN B C 1
ATOM 7562 O O . ASN B 1 195 ? -42.281 4.578 15.273 1 59.94 195 ASN B O 1
ATOM 7566 N N . THR B 1 196 ? -40.312 4.426 15.391 1 56.78 196 THR B N 1
ATOM 7567 C CA . THR B 1 196 ? -40.156 4.254 13.953 1 56.78 196 THR B CA 1
ATOM 7568 C C . THR B 1 196 ? -40.531 2.826 13.539 1 56.78 196 THR B C 1
ATOM 7570 O O . THR B 1 196 ? -40.125 1.867 14.211 1 56.78 196 THR B O 1
ATOM 7573 N N . LEU B 1 197 ? -41.719 2.641 12.836 1 54.72 197 LEU B N 1
ATOM 7574 C CA . LEU B 1 197 ? -42.25 1.409 12.258 1 54.72 197 LEU B CA 1
ATOM 7575 C C . LEU B 1 197 ? -41.156 0.66 11.484 1 54.72 197 LEU B C 1
ATOM 7577 O O . LEU B 1 197 ? -41.312 0.408 10.289 1 54.72 197 LEU B O 1
ATOM 7581 N N . GLU B 1 198 ? -40 0.447 12.023 1 63 198 GLU B N 1
ATOM 7582 C CA . GLU B 1 198 ? -38.938 -0.127 11.219 1 63 198 GLU B CA 1
ATOM 7583 C C . GLU B 1 198 ? -38.844 -1.637 11.422 1 63 198 GLU B C 1
ATOM 7585 O O . GLU B 1 198 ? -38.219 -2.338 10.609 1 63 198 GLU B O 1
ATOM 7590 N N . THR B 1 199 ? -39.75 -2.197 12.383 1 65.62 199 THR B N 1
ATOM 7591 C CA . THR B 1 199 ? -39.656 -3.631 12.633 1 65.62 199 THR B CA 1
ATOM 7592 C C . THR B 1 199 ? -40.938 -4.328 12.219 1 65.62 199 THR B C 1
ATOM 7594 O O . THR B 1 199 ? -42 -3.689 12.086 1 65.62 199 THR B O 1
ATOM 7597 N N . PRO B 1 200 ? -40.844 -5.566 11.789 1 69.69 200 PRO B N 1
ATOM 7598 C CA . PRO B 1 200 ? -42.031 -6.332 11.375 1 69.69 200 PRO B CA 1
ATOM 7599 C C . PRO B 1 200 ? -43.188 -6.199 12.359 1 69.69 200 PRO B C 1
ATOM 7601 O O . PRO B 1 200 ? -44.344 -6.07 11.945 1 69.69 200 PRO B O 1
ATOM 7604 N N . ARG B 1 201 ? -42.906 -6.195 13.602 1 65.81 201 ARG B N 1
ATOM 7605 C CA . ARG B 1 201 ? -43.938 -6.125 14.609 1 65.81 201 ARG B CA 1
ATOM 7606 C C . ARG B 1 201 ? -44.656 -4.781 14.562 1 65.81 201 ARG B C 1
ATOM 7608 O O . ARG B 1 201 ? -45.906 -4.727 14.648 1 65.81 201 ARG B O 1
ATOM 7615 N N . SER B 1 202 ? -43.875 -3.74 14.438 1 66.94 202 SER B N 1
ATOM 7616 C CA . SER B 1 202 ? -44.469 -2.406 14.398 1 66.94 202 SER B CA 1
ATOM 7617 C C . SER B 1 202 ? -45.312 -2.209 13.141 1 66.94 202 SER B C 1
ATOM 7619 O O . SER B 1 202 ? -46.344 -1.561 13.172 1 66.94 202 SER B O 1
ATOM 7621 N N . THR B 1 203 ? -44.875 -2.814 12.086 1 68.12 203 THR B N 1
ATOM 7622 C CA . THR B 1 203 ? -45.594 -2.713 10.828 1 68.12 203 THR B CA 1
ATOM 7623 C C . THR B 1 203 ? -46.938 -3.445 10.914 1 68.12 203 THR B C 1
ATOM 7625 O O . THR B 1 203 ? -47.969 -2.93 10.477 1 68.12 203 THR B O 1
ATOM 7628 N N . LEU B 1 204 ? -46.781 -4.625 11.438 1 68.62 204 LEU B N 1
ATOM 7629 C CA . LEU B 1 204 ? -48 -5.41 11.594 1 68.62 204 LEU B CA 1
ATOM 7630 C C . LEU B 1 204 ? -49 -4.703 12.516 1 68.62 204 LEU B C 1
ATOM 7632 O O . LEU B 1 204 ? -50.219 -4.707 12.266 1 68.62 204 LEU B O 1
ATOM 7636 N N . LYS B 1 205 ? -48.375 -4.039 13.617 1 64.06 205 LYS B N 1
ATOM 7637 C CA . LYS B 1 205 ? -49.219 -3.316 14.562 1 64.06 205 LYS B CA 1
ATOM 7638 C C . LYS B 1 205 ? -49.812 -2.066 13.922 1 64.06 205 LYS B C 1
ATOM 7640 O O . LYS B 1 205 ? -50.969 -1.704 14.211 1 64.06 205 LYS B O 1
ATOM 7645 N N . GLY B 1 206 ? -48.969 -1.406 13.203 1 61.03 206 GLY B N 1
ATOM 7646 C CA . GLY B 1 206 ? -49.469 -0.234 12.492 1 61.03 206 GLY B CA 1
ATOM 7647 C C . GLY B 1 206 ? -50.562 -0.546 11.523 1 61.03 206 GLY B C 1
ATOM 7648 O O . GLY B 1 206 ? -51.562 0.208 11.422 1 61.03 206 GLY B O 1
ATOM 7649 N N . VAL B 1 207 ? -50.375 -1.638 10.812 1 60.59 207 VAL B N 1
ATOM 7650 C CA . VAL B 1 207 ? -51.375 -2.027 9.852 1 60.59 207 VAL B CA 1
ATOM 7651 C C . VAL B 1 207 ? -52.688 -2.389 10.594 1 60.59 207 VAL B C 1
ATOM 7653 O O . VAL B 1 207 ? -53.781 -2.062 10.133 1 60.59 207 VAL B O 1
ATOM 7656 N N . PHE B 1 208 ? -52.375 -2.994 11.875 1 55.59 208 PHE B N 1
ATOM 7657 C CA . PHE B 1 208 ? -53.562 -3.418 12.609 1 55.59 208 PHE B CA 1
ATOM 7658 C C . PHE B 1 208 ? -53.969 -2.344 13.602 1 55.59 208 PHE B C 1
ATOM 7660 O O . PHE B 1 208 ? -54.875 -2.564 14.414 1 55.59 208 PHE B O 1
ATOM 7667 N N . LYS B 1 209 ? -53.688 -1.019 13.562 1 54.47 209 LYS B N 1
ATOM 7668 C CA . LYS B 1 209 ? -54.156 0.193 14.234 1 54.47 209 LYS B CA 1
ATOM 7669 C C . LYS B 1 209 ? -54.094 0.041 15.75 1 54.47 209 LYS B C 1
ATOM 7671 O O . LYS B 1 209 ? -55.031 0.443 16.453 1 54.47 209 LYS B O 1
ATOM 7676 N N . ASP B 1 210 ? -53.25 -0.764 16.312 1 50.84 210 ASP B N 1
ATOM 7677 C CA . ASP B 1 210 ? -53.25 -0.853 17.781 1 50.84 210 ASP B CA 1
ATOM 7678 C C . ASP B 1 210 ? -52.5 0.314 18.406 1 50.84 210 ASP B C 1
ATOM 7680 O O . ASP B 1 210 ? -51.281 0.44 18.234 1 50.84 210 ASP B O 1
ATOM 7684 N N . SER B 1 211 ? -53 1.479 18.531 1 48.53 211 SER B N 1
ATOM 7685 C CA . SER B 1 211 ? -52.594 2.807 18.984 1 48.53 211 SER B CA 1
ATOM 7686 C C . SER B 1 211 ? -51.969 2.754 20.375 1 48.53 211 SER B C 1
ATOM 7688 O O . SER B 1 211 ? -51.469 3.758 20.875 1 48.53 211 SER B O 1
ATOM 7690 N N . LYS B 1 212 ? -52.125 1.789 21.328 1 48.72 212 LYS B N 1
ATOM 7691 C CA . LYS B 1 212 ? -51.906 1.969 22.75 1 48.72 212 LYS B CA 1
ATOM 7692 C C . LYS B 1 212 ? -50.438 2.143 23.062 1 48.72 212 LYS B C 1
ATOM 7694 O O . LYS B 1 212 ? -50.062 2.521 24.172 1 48.72 212 LYS B O 1
ATOM 7699 N N . ASP B 1 213 ? -49.562 1.703 22.328 1 50.66 213 ASP B N 1
ATOM 7700 C CA . ASP B 1 213 ? -48.188 1.459 22.75 1 50.66 213 ASP B CA 1
ATOM 7701 C C . ASP B 1 213 ? -47.344 2.729 22.641 1 50.66 213 ASP B C 1
ATOM 7703 O O . ASP B 1 213 ? -46.125 2.693 22.859 1 50.66 213 ASP B O 1
ATOM 7707 N N . ASP B 1 214 ? -47.938 3.875 22.219 1 53.5 214 ASP B N 1
ATOM 7708 C CA . ASP B 1 214 ? -47.094 5.07 22.047 1 53.5 214 ASP B CA 1
ATOM 7709 C C . ASP B 1 214 ? -46.844 5.746 23.391 1 53.5 214 ASP B C 1
ATOM 7711 O O . ASP B 1 214 ? -46.281 6.836 23.453 1 53.5 214 ASP B O 1
ATOM 7715 N N . GLU B 1 215 ? -47.281 5.215 24.484 1 57 215 GLU B N 1
ATOM 7716 C CA . GLU B 1 215 ? -47.094 5.906 25.75 1 57 215 GLU B CA 1
ATOM 7717 C C . GLU B 1 215 ? -45.781 5.465 26.406 1 57 215 GLU B C 1
ATOM 7719 O O . GLU B 1 215 ? -45.344 4.324 26.234 1 57 215 GLU B O 1
ATOM 7724 N N . LEU B 1 216 ? -44.938 6.441 26.844 1 63.28 216 LEU B N 1
ATOM 7725 C CA . LEU B 1 216 ? -43.688 6.246 27.562 1 63.28 216 LEU B CA 1
ATOM 7726 C C . LEU B 1 216 ? -43.875 5.281 28.719 1 63.28 216 LEU B C 1
ATOM 7728 O O . LEU B 1 216 ? -44.719 5.508 29.594 1 63.28 216 LEU B O 1
ATOM 7732 N N . ARG B 1 217 ? -43.562 4.07 28.688 1 64.88 217 ARG B N 1
ATOM 7733 C CA . ARG B 1 217 ? -43.688 3.076 29.75 1 64.88 217 ARG B CA 1
ATOM 7734 C C . ARG B 1 217 ? -42.625 3.262 30.797 1 64.88 217 ARG B C 1
ATOM 7736 O O . ARG B 1 217 ? -42.688 2.668 31.875 1 64.88 217 ARG B O 1
ATOM 7743 N N . PHE B 1 218 ? -41.688 4.305 30.562 1 72.25 218 PHE B N 1
ATOM 7744 C CA . PHE B 1 218 ? -40.625 4.664 31.484 1 72.25 218 PHE B CA 1
ATOM 7745 C C . PHE B 1 218 ? -39.875 3.42 31.969 1 72.25 218 PHE B C 1
ATOM 7747 O O . PHE B 1 218 ? -39.656 3.25 33.156 1 72.25 218 PHE B O 1
ATOM 7754 N N . ARG B 1 219 ? -39.594 2.469 31.078 1 78.88 219 ARG B N 1
ATOM 7755 C CA . ARG B 1 219 ? -38.844 1.259 31.391 1 78.88 219 ARG B CA 1
ATOM 7756 C C . ARG B 1 219 ? -37.375 1.419 31.016 1 78.88 219 ARG B C 1
ATOM 7758 O O . ARG B 1 219 ? -37.031 2.305 30.234 1 78.88 219 ARG B O 1
ATOM 7765 N N . LYS B 1 220 ? -36.594 0.629 31.641 1 84.81 220 LYS B N 1
ATOM 7766 C CA . LYS B 1 220 ? -35.156 0.644 31.422 1 84.81 220 LYS B CA 1
ATOM 7767 C C . LYS B 1 220 ? -34.812 0.303 29.969 1 84.81 220 LYS B C 1
ATOM 7769 O O . LYS B 1 220 ? -33.844 0.85 29.406 1 84.81 220 LYS B O 1
ATOM 7774 N N . GLU B 1 221 ? -35.562 -0.536 29.391 1 83.81 221 GLU B N 1
ATOM 7775 C CA . GLU B 1 221 ? -35.312 -0.923 28 1 83.81 221 GLU B CA 1
ATOM 7776 C C . GLU B 1 221 ? -35.562 0.251 27.062 1 83.81 221 GLU B C 1
ATOM 7778 O O . GLU B 1 221 ? -34.812 0.43 26.094 1 83.81 221 GLU B O 1
ATOM 7783 N N . GLU B 1 222 ? -36.5 0.975 27.375 1 82.25 222 GLU B N 1
ATOM 7784 C CA . GLU B 1 222 ? -36.812 2.156 26.562 1 82.25 222 GLU B CA 1
ATOM 7785 C C . GLU B 1 222 ? -35.688 3.193 26.688 1 82.25 222 GLU B C 1
ATOM 7787 O O . GLU B 1 222 ? -35.312 3.836 25.703 1 82.25 222 GLU B O 1
ATOM 7792 N N . LEU B 1 223 ? -35.188 3.307 27.844 1 86.56 223 LEU B N 1
ATOM 7793 C CA . LEU B 1 223 ? -34.094 4.238 28.062 1 86.56 223 LEU B CA 1
ATOM 7794 C C . LEU B 1 223 ? -32.875 3.83 27.266 1 86.56 223 LEU B C 1
ATOM 7796 O O . LEU B 1 223 ? -32.219 4.676 26.656 1 86.56 223 LEU B O 1
ATOM 7800 N N . ARG B 1 224 ? -32.656 2.584 27.25 1 88.38 224 ARG B N 1
ATOM 7801 C CA . ARG B 1 224 ? -31.516 2.086 26.5 1 88.38 224 ARG B CA 1
ATOM 7802 C C . ARG B 1 224 ? -31.672 2.336 25 1 88.38 224 ARG B C 1
ATOM 7804 O O . ARG B 1 224 ? -30.719 2.682 24.312 1 88.38 224 ARG B O 1
ATOM 7811 N N . LYS B 1 225 ? -32.812 2.141 24.516 1 85.94 225 LYS B N 1
ATOM 7812 C CA . LYS B 1 225 ? -33.094 2.369 23.109 1 85.94 225 LYS B CA 1
ATOM 7813 C C . LYS B 1 225 ? -32.906 3.84 22.734 1 85.94 225 LYS B C 1
ATOM 7815 O O . LYS B 1 225 ? -32.312 4.164 21.719 1 85.94 225 LYS B O 1
ATOM 7820 N N . VAL B 1 226 ? -33.406 4.66 23.562 1 87.56 226 VAL B N 1
ATOM 7821 C CA . VAL B 1 226 ? -33.312 6.094 23.312 1 87.56 226 VAL B CA 1
ATOM 7822 C C . VAL B 1 226 ? -31.859 6.547 23.391 1 87.56 226 VAL B C 1
ATOM 7824 O O . VAL B 1 226 ? -31.406 7.359 22.578 1 87.56 226 VAL B O 1
ATOM 7827 N N . GLU B 1 227 ? -31.203 6.078 24.328 1 90.31 227 GLU B N 1
ATOM 7828 C CA . GLU B 1 227 ? -29.797 6.414 24.469 1 90.31 227 GLU B CA 1
ATOM 7829 C C . GLU B 1 227 ? -28.984 5.961 23.266 1 90.31 227 GLU B C 1
ATOM 7831 O O . GLU B 1 227 ? -28.094 6.672 22.797 1 90.31 227 GLU B O 1
ATOM 7836 N N . GLY B 1 228 ? -29.312 4.824 22.812 1 89.5 228 GLY B N 1
ATOM 7837 C CA . GLY B 1 228 ? -28.641 4.32 21.625 1 89.5 228 GLY B CA 1
ATOM 7838 C C . GLY B 1 228 ? -28.906 5.164 20.391 1 89.5 228 GLY B C 1
ATOM 7839 O O . GLY B 1 228 ? -28 5.422 19.594 1 89.5 228 GLY B O 1
ATOM 7840 N N . GLN B 1 229 ? -30.031 5.594 20.266 1 89.19 229 GLN B N 1
ATOM 7841 C CA . GLN B 1 229 ? -30.406 6.422 19.125 1 89.19 229 GLN B CA 1
ATOM 7842 C C . GLN B 1 229 ? -29.734 7.793 19.203 1 89.19 229 GLN B C 1
ATOM 7844 O O . GLN B 1 229 ? -29.266 8.32 18.188 1 89.19 229 GLN B O 1
ATOM 7849 N N . LEU B 1 230 ? -29.719 8.352 20.344 1 91.38 230 LEU B N 1
ATOM 7850 C CA . LEU B 1 230 ? -29.125 9.672 20.516 1 91.38 230 LEU B CA 1
ATOM 7851 C C . LEU B 1 230 ? -27.609 9.602 20.312 1 91.38 230 LEU B C 1
ATOM 7853 O O . LEU B 1 230 ? -27 10.555 19.812 1 91.38 230 LEU B O 1
ATOM 7857 N N . ARG B 1 231 ? -27.109 8.531 20.734 1 92.19 231 ARG B N 1
ATOM 7858 C CA . ARG B 1 231 ? -25.672 8.32 20.484 1 92.19 231 ARG B CA 1
ATOM 7859 C C . ARG B 1 231 ? -25.359 8.414 19 1 92.19 231 ARG B C 1
ATOM 7861 O O . ARG B 1 231 ? -24.406 9.109 18.609 1 92.19 231 ARG B O 1
ATOM 7868 N N . VAL B 1 232 ? -26.156 7.789 18.203 1 90.62 232 VAL B N 1
ATOM 7869 C CA . VAL B 1 232 ? -25.953 7.785 16.766 1 90.62 232 VAL B CA 1
ATOM 7870 C C . VAL B 1 232 ? -26.172 9.188 16.203 1 90.62 232 VAL B C 1
ATOM 7872 O O . VAL B 1 232 ? -25.438 9.641 15.312 1 90.62 232 VAL B O 1
ATOM 7875 N N . VAL B 1 233 ? -27.078 9.859 16.75 1 92.25 233 VAL B N 1
ATOM 7876 C CA . VAL B 1 233 ? -27.391 11.211 16.297 1 92.25 233 VAL B CA 1
ATOM 7877 C C . VAL B 1 233 ? -26.219 12.141 16.578 1 92.25 233 VAL B C 1
ATOM 7879 O O . VAL B 1 233 ? -25.844 12.961 15.727 1 92.25 233 VAL B O 1
ATOM 7882 N N . PHE B 1 234 ? -25.656 12 17.703 1 93.44 234 PHE B N 1
ATOM 7883 C CA . PHE B 1 234 ? -24.531 12.852 18.062 1 93.44 234 PHE B CA 1
ATOM 7884 C C . PHE B 1 234 ? -23.312 12.547 17.203 1 93.44 234 PHE B C 1
ATOM 7886 O O . PHE B 1 234 ? -22.562 13.453 16.844 1 93.44 234 PHE B O 1
ATOM 7893 N N . ILE B 1 235 ? -23.141 11.344 16.922 1 92.12 235 ILE B N 1
ATOM 7894 C CA . ILE B 1 235 ? -22.031 10.961 16.062 1 92.12 235 ILE B CA 1
ATOM 7895 C C . ILE B 1 235 ? -22.188 11.586 14.68 1 92.12 235 ILE B C 1
ATOM 7897 O O . ILE B 1 235 ? -21.25 12.148 14.125 1 92.12 235 ILE B O 1
ATOM 7901 N N . GLU B 1 236 ? -23.406 11.523 14.164 1 91.44 236 GLU B N 1
ATOM 7902 C CA . GLU B 1 236 ? -23.688 12.102 12.852 1 91.44 236 GLU B CA 1
ATOM 7903 C C . GLU B 1 236 ? -23.547 13.625 12.875 1 91.44 236 GLU B C 1
ATOM 7905 O O . GLU B 1 236 ? -23.062 14.227 11.922 1 91.44 236 GLU B O 1
ATOM 7910 N N . PHE B 1 237 ? -24.016 14.227 13.984 1 93.19 237 PHE B N 1
ATOM 7911 C CA . PHE B 1 237 ? -23.922 15.672 14.125 1 93.19 237 PHE B CA 1
ATOM 7912 C C . PHE B 1 237 ? -22.453 16.109 14.195 1 93.19 237 PHE B C 1
ATOM 7914 O O . PHE B 1 237 ? -22.078 17.125 13.594 1 93.19 237 PHE B O 1
ATOM 7921 N N . TYR B 1 238 ? -21.703 15.344 14.875 1 93.94 238 TYR B N 1
ATOM 7922 C CA . TYR B 1 238 ? -20.266 15.625 14.984 1 93.94 238 TYR B CA 1
ATOM 7923 C C . TYR B 1 238 ? -19.594 15.547 13.617 1 93.94 238 TYR B C 1
ATOM 7925 O O . TYR B 1 238 ? -18.766 16.391 13.273 1 93.94 238 TYR B O 1
ATOM 7933 N N . GLN B 1 239 ? -19.953 14.602 12.844 1 92 239 GLN B N 1
ATOM 7934 C CA . GLN B 1 239 ? -19.375 14.453 11.508 1 92 239 GLN B CA 1
ATOM 7935 C C . GLN B 1 239 ? -19.766 15.641 10.617 1 92 239 GLN B C 1
ATOM 7937 O O . GLN B 1 239 ? -18.953 16.094 9.797 1 92 239 GLN B O 1
ATOM 7942 N N . LYS B 1 240 ? -20.938 16.062 10.773 1 92.62 240 LYS B N 1
ATOM 7943 C CA . LYS B 1 240 ? -21.391 17.25 10.031 1 92.62 240 LYS B CA 1
ATOM 7944 C C . LYS B 1 240 ? -20.547 18.469 10.359 1 92.62 240 LYS B C 1
ATOM 7946 O O . LYS B 1 240 ? -20.125 19.203 9.461 1 92.62 240 LYS B O 1
ATOM 7951 N N . LEU B 1 241 ? -20.25 18.625 11.602 1 94.31 241 LEU B N 1
ATOM 7952 C CA . LEU B 1 241 ? -19.438 19.75 12.047 1 94.31 241 LEU B CA 1
ATOM 7953 C C . LEU B 1 241 ? -18.016 19.625 11.539 1 94.31 241 LEU B C 1
ATOM 7955 O O . LEU B 1 241 ? -17.406 20.625 11.141 1 94.31 241 LEU B O 1
ATOM 7959 N N . ARG B 1 242 ? -17.547 18.484 11.523 1 92.88 242 ARG B N 1
ATOM 7960 C CA . ARG B 1 242 ? -16.188 18.266 11.047 1 92.88 242 ARG B CA 1
ATOM 7961 C C . ARG B 1 242 ? -16.078 18.594 9.562 1 92.88 242 ARG B C 1
ATOM 7963 O O . ARG B 1 242 ? -15.07 19.172 9.133 1 92.88 242 ARG B O 1
ATOM 7970 N N . LEU B 1 243 ? -17.062 18.203 8.758 1 92.94 243 LEU B N 1
ATOM 7971 C CA . LEU B 1 243 ? -17.047 18.5 7.332 1 92.94 243 LEU B CA 1
ATOM 7972 C C . LEU B 1 243 ? -17.094 20 7.09 1 92.94 243 LEU B C 1
ATOM 7974 O O . LEU B 1 243 ? -16.422 20.516 6.191 1 92.94 243 LEU B O 1
ATOM 7978 N N . LEU B 1 244 ? -17.828 20.672 7.918 1 94 244 LEU B N 1
ATOM 7979 C CA . LEU B 1 244 ? -17.938 22.125 7.773 1 94 244 LEU B CA 1
ATOM 7980 C C . LEU B 1 244 ? -16.625 22.812 8.148 1 94 244 LEU B C 1
ATOM 7982 O O . LEU B 1 244 ? -16.219 23.766 7.5 1 94 244 LEU B O 1
ATOM 7986 N N . LYS B 1 245 ? -16.016 22.297 9.164 1 93.75 245 LYS B N 1
ATOM 7987 C CA . LYS B 1 245 ? -14.711 22.828 9.547 1 93.75 245 LYS B CA 1
ATOM 7988 C C . LYS B 1 245 ? -13.688 22.625 8.438 1 93.75 245 LYS B C 1
ATOM 7990 O O . LYS B 1 245 ? -12.914 23.531 8.117 1 93.75 245 LYS B O 1
ATOM 7995 N N . ASN B 1 246 ? -13.742 21.469 7.914 1 92.88 246 ASN B N 1
ATOM 7996 C CA . ASN B 1 246 ? -12.836 21.172 6.809 1 92.88 246 ASN B CA 1
ATOM 7997 C C . ASN B 1 246 ? -13.148 22.031 5.586 1 92.88 246 ASN B C 1
ATOM 7999 O O . ASN B 1 246 ? -12.242 22.422 4.852 1 92.88 246 ASN B O 1
ATOM 8003 N N . TYR B 1 247 ? -14.414 22.281 5.324 1 94.25 247 TYR B N 1
ATOM 8004 C CA . TYR B 1 247 ? -14.828 23.141 4.23 1 94.25 247 TYR B CA 1
ATOM 8005 C C . TYR B 1 247 ? -14.203 24.531 4.371 1 94.25 247 TYR B C 1
ATOM 8007 O O . TYR B 1 247 ? -13.656 25.078 3.406 1 94.25 247 TYR B O 1
ATOM 8015 N N . SER B 1 248 ? -14.25 25.047 5.562 1 94.31 248 SER B N 1
ATOM 8016 C CA . SER B 1 248 ? -13.672 26.359 5.828 1 94.31 248 SER B CA 1
ATOM 8017 C C . SER B 1 248 ? -12.156 26.344 5.684 1 94.31 248 SER B C 1
ATOM 8019 O O . SER B 1 248 ? -11.586 27.203 5.012 1 94.31 248 SER B O 1
ATOM 8021 N N . PHE B 1 249 ? -11.57 25.422 6.191 1 92.69 249 PHE B N 1
ATOM 8022 C CA . PHE B 1 249 ? -10.117 25.297 6.156 1 92.69 249 PHE B CA 1
ATOM 8023 C C . PHE B 1 249 ? -9.617 25.188 4.719 1 92.69 249 PHE B C 1
ATOM 8025 O O . PHE B 1 249 ? -8.656 25.859 4.336 1 92.69 249 PHE B O 1
ATOM 8032 N N . MET B 1 250 ? -10.273 24.312 3.99 1 93.69 250 MET B N 1
ATOM 8033 C CA . MET B 1 250 ? -9.828 24.062 2.623 1 93.69 250 MET B CA 1
ATOM 8034 C C . MET B 1 250 ? -10.016 25.297 1.748 1 93.69 250 MET B C 1
ATOM 8036 O O . MET B 1 250 ? -9.164 25.594 0.909 1 93.69 250 MET B O 1
ATOM 8040 N N . ASN B 1 251 ? -11.023 25.953 1.937 1 94.56 251 ASN B N 1
ATOM 8041 C CA . ASN B 1 251 ? -11.25 27.156 1.149 1 94.56 251 ASN B CA 1
ATOM 8042 C C . ASN B 1 251 ? -10.273 28.266 1.536 1 94.56 251 ASN B C 1
ATOM 8044 O O . ASN B 1 251 ? -9.758 28.969 0.67 1 94.56 251 ASN B O 1
ATOM 8048 N N . LEU B 1 252 ? -10.008 28.438 2.836 1 93.69 252 LEU B N 1
ATOM 8049 C CA . LEU B 1 252 ? -9.031 29.422 3.283 1 93.69 252 LEU B CA 1
ATOM 8050 C C . LEU B 1 252 ? -7.648 29.125 2.715 1 93.69 252 LEU B C 1
ATOM 8052 O O . LEU B 1 252 ? -6.945 30.031 2.254 1 93.69 252 LEU B O 1
ATOM 8056 N N . ALA B 1 253 ? -7.375 27.844 2.791 1 93.69 253 ALA B N 1
ATOM 8057 C CA . ALA B 1 253 ? -6.098 27.422 2.23 1 93.69 253 ALA B CA 1
ATOM 8058 C C . ALA B 1 253 ? -6.031 27.703 0.733 1 93.69 253 ALA B C 1
ATOM 8060 O O . ALA B 1 253 ? -4.984 28.094 0.214 1 93.69 253 ALA B O 1
ATOM 8061 N N . ALA B 1 254 ? -7.102 27.484 0.052 1 94.81 254 ALA B N 1
ATOM 8062 C CA . ALA B 1 254 ? -7.148 27.719 -1.388 1 94.81 254 ALA B CA 1
ATOM 8063 C C . ALA B 1 254 ? -6.965 29.203 -1.698 1 94.81 254 ALA B C 1
ATOM 8065 O O . ALA B 1 254 ? -6.23 29.562 -2.621 1 94.81 254 ALA B O 1
ATOM 8066 N N . PHE B 1 255 ? -7.574 30.094 -0.937 1 93.94 255 PHE B N 1
ATOM 8067 C CA . PHE B 1 255 ? -7.418 31.531 -1.118 1 93.94 255 PHE B CA 1
ATOM 8068 C C . PHE B 1 255 ? -5.977 31.969 -0.863 1 93.94 255 PHE B C 1
ATOM 8070 O O . PHE B 1 255 ? -5.422 32.781 -1.611 1 93.94 255 PHE B O 1
ATOM 8077 N N . SER B 1 256 ? -5.441 31.438 0.15 1 92.25 256 SER B N 1
ATOM 8078 C CA . SER B 1 256 ? -4.062 31.766 0.495 1 92.25 256 SER B CA 1
ATOM 8079 C C . SER B 1 256 ? -3.098 31.312 -0.596 1 92.25 256 SER B C 1
ATOM 8081 O O . SER B 1 256 ? -2.207 32.062 -0.995 1 92.25 256 SER B O 1
ATOM 8083 N N . LYS B 1 257 ? -3.299 30.141 -1.084 1 92.88 257 LYS B N 1
ATOM 8084 C CA . LYS B 1 257 ? -2.402 29.578 -2.09 1 92.88 257 LYS B CA 1
ATOM 8085 C C . LYS B 1 257 ? -2.523 30.328 -3.414 1 92.88 257 LYS B C 1
ATOM 8087 O O . LYS B 1 257 ? -1.519 30.594 -4.074 1 92.88 257 LYS B O 1
ATOM 8092 N N . ILE B 1 258 ? -3.711 30.625 -3.787 1 93.25 258 ILE B N 1
ATOM 8093 C CA . ILE B 1 258 ? -3.924 31.297 -5.066 1 93.25 258 ILE B CA 1
ATOM 8094 C C . ILE B 1 258 ? -3.363 32.719 -5.008 1 93.25 258 ILE B C 1
ATOM 8096 O O . ILE B 1 258 ? -2.814 33.219 -5.992 1 93.25 258 ILE B O 1
ATOM 8100 N N . MET B 1 259 ? -3.443 33.375 -3.902 1 90.88 259 MET B N 1
ATOM 8101 C CA . MET B 1 259 ? -2.932 34.719 -3.75 1 90.88 259 MET B CA 1
ATOM 8102 C C . MET B 1 259 ? -1.407 34.719 -3.676 1 90.88 259 MET B C 1
ATOM 8104 O O . MET B 1 259 ? -0.76 35.656 -4.16 1 90.88 259 MET B O 1
ATOM 8108 N N . LYS B 1 260 ? -0.88 33.719 -3.061 1 89.31 260 LYS B N 1
ATOM 8109 C CA . LYS B 1 260 ? 0.573 33.594 -3.064 1 89.31 260 LYS B CA 1
ATOM 8110 C C . LYS B 1 260 ? 1.108 33.438 -4.484 1 89.31 260 LYS B C 1
ATOM 8112 O O . LYS B 1 260 ? 2.148 34 -4.828 1 89.31 260 LYS B O 1
ATOM 8117 N N . LYS B 1 261 ? 0.411 32.688 -5.289 1 90.06 261 LYS B N 1
ATOM 8118 C CA . LYS B 1 261 ? 0.795 32.531 -6.688 1 90.06 261 LYS B CA 1
ATOM 8119 C C . LYS B 1 261 ? 0.684 33.844 -7.465 1 90.06 261 LYS B C 1
ATOM 8121 O O . LYS B 1 261 ? 1.514 34.125 -8.328 1 90.06 261 LYS B O 1
ATOM 8126 N N . TYR B 1 262 ? -0.335 34.5 -7.18 1 90.06 262 TYR B N 1
ATOM 8127 C CA . TYR B 1 262 ? -0.512 35.812 -7.797 1 90.06 262 TYR B CA 1
ATOM 8128 C C . TYR B 1 262 ? 0.657 36.75 -7.469 1 90.06 262 TYR B C 1
ATOM 8130 O O . TYR B 1 262 ? 1.196 37.406 -8.352 1 90.06 262 TYR B O 1
ATOM 8138 N N . ASP B 1 263 ? 1.07 36.719 -6.234 1 87.12 263 ASP B N 1
ATOM 8139 C CA . ASP B 1 263 ? 2.188 37.562 -5.801 1 87.12 263 ASP B CA 1
ATOM 8140 C C . ASP B 1 263 ? 3.48 37.156 -6.5 1 87.12 263 ASP B C 1
ATOM 8142 O O . ASP B 1 263 ? 4.297 38 -6.852 1 87.12 263 ASP B O 1
ATOM 8146 N N . LYS B 1 264 ? 3.643 35.906 -6.645 1 82.62 264 LYS B N 1
ATOM 8147 C CA . LYS B 1 264 ? 4.852 35.406 -7.285 1 82.62 264 LYS B CA 1
ATOM 8148 C C . LYS B 1 264 ? 4.906 35.812 -8.758 1 82.62 264 LYS B C 1
ATOM 8150 O O . LYS B 1 264 ? 5.969 36.188 -9.266 1 82.62 264 LYS B O 1
ATOM 8155 N N . ILE B 1 265 ? 3.842 35.812 -9.383 1 84.25 265 ILE B N 1
ATOM 8156 C CA . ILE B 1 265 ? 3.764 36.125 -10.805 1 84.25 265 ILE B CA 1
ATOM 8157 C C . ILE B 1 265 ? 3.863 37.625 -11.031 1 84.25 265 ILE B C 1
ATOM 8159 O O . ILE B 1 265 ? 4.539 38.094 -11.953 1 84.25 265 ILE B O 1
ATOM 8163 N N . THR B 1 266 ? 3.199 38.406 -10.195 1 81.44 266 THR B N 1
ATOM 8164 C CA . THR B 1 266 ? 3.113 39.844 -10.414 1 81.44 266 THR B CA 1
ATOM 8165 C C . THR B 1 266 ? 4.152 40.562 -9.578 1 81.44 266 THR B C 1
ATOM 8167 O O . THR B 1 266 ? 4.336 41.781 -9.727 1 81.44 266 THR B O 1
ATOM 8170 N N . SER B 1 267 ? 4.871 39.875 -8.711 1 74.88 267 SER B N 1
ATOM 8171 C CA . SER B 1 267 ? 5.887 40.438 -7.84 1 74.88 267 SER B CA 1
ATOM 8172 C C . SER B 1 267 ? 5.301 41.562 -6.988 1 74.88 267 SER B C 1
ATOM 8174 O O . SER B 1 267 ? 5.879 42.656 -6.902 1 74.88 267 SER B O 1
ATOM 8176 N N . THR B 1 268 ? 3.998 41.406 -6.711 1 76.31 268 THR B N 1
ATOM 8177 C CA . THR B 1 268 ? 3.318 42.312 -5.812 1 76.31 268 THR B CA 1
ATOM 8178 C C . THR B 1 268 ? 3.035 41.656 -4.465 1 76.31 268 THR B C 1
ATOM 8180 O O . THR B 1 268 ? 3.256 40.469 -4.297 1 76.31 268 THR B O 1
ATOM 8183 N N . ARG B 1 269 ? 2.688 42.469 -3.492 1 78.56 269 ARG B N 1
ATOM 8184 C CA . ARG B 1 269 ? 2.326 41.938 -2.18 1 78.56 269 ARG B CA 1
ATOM 8185 C C . ARG B 1 269 ? 0.849 42.156 -1.883 1 78.56 269 ARG B C 1
ATOM 8187 O O . ARG B 1 269 ? 0.499 42.688 -0.814 1 78.56 269 ARG B O 1
ATOM 8194 N N . ALA B 1 270 ? 0.024 41.812 -2.742 1 82.31 270 ALA B N 1
ATOM 8195 C CA . ALA B 1 270 ? -1.418 42 -2.6 1 82.31 270 ALA B CA 1
ATOM 8196 C C . ALA B 1 270 ? -2.031 40.906 -1.743 1 82.31 270 ALA B C 1
ATOM 8198 O O . ALA B 1 270 ? -3.146 41.062 -1.236 1 82.31 270 ALA B O 1
ATOM 8199 N N . SER B 1 271 ? -1.332 39.844 -1.55 1 87.5 271 SER B N 1
ATOM 8200 C CA . SER B 1 271 ? -1.855 38.688 -0.829 1 87.5 271 SER B CA 1
ATOM 8201 C C . SER B 1 271 ? -2.166 39.031 0.624 1 87.5 271 SER B C 1
ATOM 8203 O O . SER B 1 271 ? -3.172 38.594 1.175 1 87.5 271 SER B O 1
ATOM 8205 N N . ARG B 1 272 ? -1.419 39.875 1.257 1 82.31 272 ARG B N 1
ATOM 8206 C CA . ARG B 1 272 ? -1.604 40.25 2.662 1 82.31 272 ARG B CA 1
ATOM 8207 C C . ARG B 1 272 ? -2.902 41 2.867 1 82.31 272 ARG B C 1
ATOM 8209 O O . ARG B 1 272 ? -3.672 40.719 3.781 1 82.31 272 ARG B O 1
ATOM 8216 N N . SER B 1 273 ? -3.152 41.938 2.016 1 81.38 273 SER B N 1
ATOM 8217 C CA . SER B 1 273 ? -4.344 42.781 2.133 1 81.38 273 SER B CA 1
ATOM 8218 C C . SER B 1 273 ? -5.609 41.969 1.864 1 81.38 273 SER B C 1
ATOM 8220 O O . SER B 1 273 ? -6.605 42.125 2.576 1 81.38 273 SER B O 1
ATOM 8222 N N . TYR B 1 274 ? -5.543 41.219 0.868 1 88.44 274 TYR B N 1
ATOM 8223 C CA . TYR B 1 274 ? -6.727 40.406 0.528 1 88.44 274 TYR B CA 1
ATOM 8224 C C . TYR B 1 274 ? -7 39.344 1.584 1 88.44 274 TYR B C 1
ATOM 8226 O O . TYR B 1 274 ? -8.148 39.094 1.943 1 88.44 274 TYR B O 1
ATOM 8234 N N . MET B 1 275 ? -5.969 38.719 2.039 1 89.38 275 MET B N 1
ATOM 8235 C CA . MET B 1 275 ? -6.141 37.625 3.02 1 89.38 275 MET B CA 1
ATOM 8236 C C . MET B 1 275 ? -6.66 38.188 4.34 1 89.38 275 MET B C 1
ATOM 8238 O O . MET B 1 275 ? -7.375 37.5 5.07 1 89.38 275 MET B O 1
ATOM 8242 N N . LYS B 1 276 ? -6.348 39.406 4.664 1 84.31 276 LYS B N 1
ATOM 8243 C CA . LYS B 1 276 ? -6.902 40.031 5.855 1 84.31 276 LYS B CA 1
ATOM 8244 C C . LYS B 1 276 ? -8.422 40.094 5.781 1 84.31 276 LYS B C 1
ATOM 8246 O O . LYS B 1 276 ? -9.109 39.875 6.777 1 84.31 276 LYS B O 1
ATOM 8251 N N . ILE B 1 277 ? -8.891 40.344 4.645 1 85 277 ILE B N 1
ATOM 8252 C CA . ILE B 1 277 ? -10.328 40.438 4.434 1 85 277 ILE B CA 1
ATOM 8253 C C . ILE B 1 277 ? -10.945 39.031 4.527 1 85 277 ILE B C 1
ATOM 8255 O O . ILE B 1 277 ? -12.008 38.875 5.137 1 85 277 ILE B O 1
ATOM 8259 N N . VAL B 1 278 ? -10.32 38.156 3.902 1 89.88 278 VAL B N 1
ATOM 8260 C CA . VAL B 1 278 ? -10.805 36.781 3.914 1 89.88 278 VAL B CA 1
ATOM 8261 C C . VAL B 1 278 ? -10.836 36.25 5.348 1 89.88 278 VAL B C 1
ATOM 8263 O O . VAL B 1 278 ? -11.797 35.594 5.762 1 89.88 278 VAL B O 1
ATOM 8266 N N . ASP B 1 279 ? -9.82 36.562 6.098 1 87.25 279 ASP B N 1
ATOM 8267 C CA . ASP B 1 279 ? -9.727 36.094 7.477 1 87.25 279 ASP B CA 1
ATOM 8268 C C . ASP B 1 279 ? -10.781 36.781 8.359 1 87.25 279 ASP B C 1
ATOM 8270 O O . ASP B 1 279 ? -11.242 36.188 9.336 1 87.25 279 ASP B O 1
ATOM 8274 N N . ASN B 1 280 ? -11.156 37.938 7.977 1 85.19 280 ASN B N 1
ATOM 8275 C CA . ASN B 1 280 ? -12.156 38.688 8.758 1 85.19 280 ASN B CA 1
ATOM 8276 C C . ASN B 1 280 ? -13.57 38.375 8.289 1 85.19 280 ASN B C 1
ATOM 8278 O O . ASN B 1 280 ? -14.547 38.75 8.938 1 85.19 280 ASN B O 1
ATOM 8282 N N . SER B 1 281 ? -13.664 37.719 7.238 1 88.75 281 SER B N 1
ATOM 8283 C CA . SER B 1 281 ? -14.984 37.281 6.785 1 88.75 281 SER B CA 1
ATOM 8284 C C . SER B 1 281 ? -15.539 36.188 7.676 1 88.75 281 SER B C 1
ATOM 8286 O O . SER B 1 281 ? -14.852 35.688 8.578 1 88.75 281 SER B O 1
ATOM 8288 N N . TYR B 1 282 ? -16.781 35.875 7.445 1 88.75 282 TYR B N 1
ATOM 8289 C CA . TYR B 1 282 ? -17.422 34.844 8.273 1 88.75 282 TYR B CA 1
ATOM 8290 C C . TYR B 1 282 ? -16.719 33.5 8.141 1 88.75 282 TYR B C 1
ATOM 8292 O O . TYR B 1 282 ? -16.609 32.75 9.109 1 88.75 282 TYR B O 1
ATOM 8300 N N . LEU B 1 283 ? -16.203 33.25 7.012 1 90.75 283 LEU B N 1
ATOM 8301 C CA . LEU B 1 283 ? -15.492 32 6.719 1 90.75 283 LEU B CA 1
ATOM 8302 C C . LEU B 1 283 ? -14.258 31.875 7.602 1 90.75 283 LEU B C 1
ATOM 8304 O O . LEU B 1 283 ? -13.953 30.781 8.086 1 90.75 283 LEU B O 1
ATOM 8308 N N . GLY B 1 284 ? -13.586 32.906 7.777 1 87.25 284 GLY B N 1
ATOM 8309 C CA . GLY B 1 284 ? -12.32 32.844 8.5 1 87.25 284 GLY B CA 1
ATOM 8310 C C . GLY B 1 284 ? -12.469 33.188 9.977 1 87.25 284 GLY B C 1
ATOM 8311 O O . GLY B 1 284 ? -11.695 32.688 10.805 1 87.25 284 GLY B O 1
ATOM 8312 N N . SER B 1 285 ? -13.367 33.906 10.383 1 81.94 285 SER B N 1
ATOM 8313 C CA . SER B 1 285 ? -13.414 34.469 11.734 1 81.94 285 SER B CA 1
ATOM 8314 C C . SER B 1 285 ? -14.422 33.719 12.602 1 81.94 285 SER B C 1
ATOM 8316 O O . SER B 1 285 ? -14.336 33.75 13.828 1 81.94 285 SER B O 1
ATOM 8318 N N . SER B 1 286 ? -15.32 33 11.938 1 83.75 286 SER B N 1
ATOM 8319 C CA . SER B 1 286 ? -16.375 32.375 12.734 1 83.75 286 SER B CA 1
ATOM 8320 C C . SER B 1 286 ? -15.82 31.203 13.531 1 83.75 286 SER B C 1
ATOM 8322 O O . SER B 1 286 ? -15.172 30.312 12.977 1 83.75 286 SER B O 1
ATOM 8324 N N . GLU B 1 287 ? -16.062 31.188 14.867 1 86.81 287 GLU B N 1
ATOM 8325 C CA . GLU B 1 287 ? -15.633 30.109 15.742 1 86.81 287 GLU B CA 1
ATOM 8326 C C . GLU B 1 287 ? -16.812 29.266 16.203 1 86.81 287 GLU B C 1
ATOM 8328 O O . GLU B 1 287 ? -16.703 28.469 17.125 1 86.81 287 GLU B O 1
ATOM 8333 N N . ASP B 1 288 ? -17.922 29.484 15.531 1 88.88 288 ASP B N 1
ATOM 8334 C CA . ASP B 1 288 ? -19.141 28.781 15.914 1 88.88 288 ASP B CA 1
ATOM 8335 C C . ASP B 1 288 ? -18.953 27.266 15.766 1 88.88 288 ASP B C 1
ATOM 8337 O O . ASP B 1 288 ? -19.281 26.516 16.688 1 88.88 288 ASP B O 1
ATOM 8341 N N . VAL B 1 289 ? -18.438 26.906 14.68 1 92.56 289 VAL B N 1
ATOM 8342 C CA . VAL B 1 289 ? -18.297 25.484 14.375 1 92.56 289 VAL B CA 1
ATOM 8343 C C . VAL B 1 289 ? -17.297 24.844 15.328 1 92.56 289 VAL B C 1
ATOM 8345 O O . VAL B 1 289 ? -17.516 23.75 15.852 1 92.56 289 VAL B O 1
ATOM 8348 N N . THR B 1 290 ? -16.219 25.5 15.617 1 89.94 290 THR B N 1
ATOM 8349 C CA . THR B 1 290 ? -15.195 24.984 16.516 1 89.94 290 THR B CA 1
ATOM 8350 C C . THR B 1 290 ? -15.727 24.875 17.938 1 89.94 290 THR B C 1
ATOM 8352 O O . THR B 1 290 ? -15.469 23.891 18.641 1 89.94 290 THR B O 1
ATOM 8355 N N . SER B 1 291 ? -16.469 25.828 18.312 1 89.38 291 SER B N 1
ATOM 8356 C CA . SER B 1 291 ? -17.047 25.812 19.656 1 89.38 291 SER B CA 1
ATOM 8357 C C . SER B 1 291 ? -18.062 24.688 19.812 1 89.38 291 SER B C 1
ATOM 8359 O O . SER B 1 291 ? -18.078 23.984 20.828 1 89.38 291 SER B O 1
ATOM 8361 N N . LEU B 1 292 ? -18.859 24.609 18.828 1 92.38 292 LEU B N 1
ATOM 8362 C CA . LEU B 1 292 ? -19.844 23.531 18.844 1 92.38 292 LEU B CA 1
ATOM 8363 C C . LEU B 1 292 ? -19.156 22.172 18.875 1 92.38 292 LEU B C 1
ATOM 8365 O O . LEU B 1 292 ? -19.625 21.25 19.562 1 92.38 292 LEU B O 1
ATOM 8369 N N . LEU B 1 293 ? -18.062 22.031 18.109 1 93.31 293 LEU B N 1
ATOM 8370 C CA . LEU B 1 293 ? -17.312 20.781 18.078 1 93.31 293 LEU B CA 1
ATOM 8371 C C . LEU B 1 293 ? -16.812 20.422 19.469 1 93.31 293 LEU B C 1
ATOM 8373 O O . LEU B 1 293 ? -16.938 19.266 19.891 1 93.31 293 LEU B O 1
ATOM 8377 N N . GLU B 1 294 ? -16.312 21.297 20.172 1 89.62 294 GLU B N 1
ATOM 8378 C CA . GLU B 1 294 ? -15.789 21.062 21.516 1 89.62 294 GLU B CA 1
ATOM 8379 C C . GLU B 1 294 ? -16.906 20.703 22.484 1 89.62 294 GLU B C 1
ATOM 8381 O O . GLU B 1 294 ? -16.75 19.812 23.328 1 89.62 294 GLU B O 1
ATOM 8386 N N . LYS B 1 295 ? -18.031 21.375 22.359 1 89.75 295 LYS B N 1
ATOM 8387 C CA . LYS B 1 295 ? -19.156 21.109 23.234 1 89.75 295 LYS B CA 1
ATOM 8388 C C . LYS B 1 295 ? -19.75 19.719 22.984 1 89.75 295 LYS B C 1
ATOM 8390 O O . LYS B 1 295 ? -20.109 19.016 23.938 1 89.75 295 LYS B O 1
ATOM 8395 N N . VAL B 1 296 ? -19.812 19.453 21.719 1 93.81 296 VAL B N 1
ATOM 8396 C CA . VAL B 1 296 ? -20.328 18.141 21.375 1 93.81 296 VAL B CA 1
ATOM 8397 C C . VAL B 1 296 ? -19.391 17.047 21.891 1 93.81 296 VAL B C 1
ATOM 8399 O O . VAL B 1 296 ? -19.844 16.016 22.391 1 93.81 296 VAL B O 1
ATOM 8402 N N . GLU B 1 297 ? -18.109 17.219 21.734 1 93.06 297 GLU B N 1
ATOM 8403 C CA . GLU B 1 297 ? -17.141 16.25 22.25 1 93.06 297 GLU B CA 1
ATOM 8404 C C . GLU B 1 297 ? -17.281 16.078 23.766 1 93.06 297 GLU B C 1
ATOM 8406 O O . GLU B 1 297 ? -17.344 14.945 24.25 1 93.06 297 GLU B O 1
ATOM 8411 N N . THR B 1 298 ? -17.469 17.141 24.484 1 88.44 298 THR B N 1
ATOM 8412 C CA . THR B 1 298 ? -17.594 17.094 25.938 1 88.44 298 THR B CA 1
ATOM 8413 C C . THR B 1 298 ? -18.891 16.422 26.344 1 88.44 298 THR B C 1
ATOM 8415 O O . THR B 1 298 ? -18.906 15.594 27.266 1 88.44 298 THR B O 1
ATOM 8418 N N . THR B 1 299 ? -19.938 16.797 25.688 1 90.31 299 THR B N 1
ATOM 8419 C CA . THR B 1 299 ? -21.25 16.219 25.984 1 90.31 299 THR B CA 1
ATOM 8420 C C . THR B 1 299 ? -21.25 14.727 25.703 1 90.31 299 THR B C 1
ATOM 8422 O O . THR B 1 299 ? -21.75 13.938 26.516 1 90.31 299 THR B O 1
ATOM 8425 N N . PHE B 1 300 ? -20.719 14.344 24.594 1 93.19 300 PHE B N 1
ATOM 8426 C CA . PHE B 1 300 ? -20.703 12.945 24.188 1 93.19 300 PHE B CA 1
ATOM 8427 C C . PHE B 1 300 ? -19.859 12.102 25.141 1 93.19 300 PHE B C 1
ATOM 8429 O O . PHE B 1 300 ? -20.266 11.008 25.531 1 93.19 300 PHE B O 1
ATOM 8436 N N . ILE B 1 301 ? -18.734 12.562 25.547 1 90.81 301 ILE B N 1
ATOM 8437 C CA . ILE B 1 301 ? -17.844 11.836 26.438 1 90.81 301 ILE B CA 1
ATOM 8438 C C . ILE B 1 301 ? -18.484 11.703 27.828 1 90.81 301 ILE B C 1
ATOM 8440 O O . ILE B 1 301 ? -18.422 10.641 28.438 1 90.81 301 ILE B O 1
ATOM 8444 N N . SER B 1 302 ? -19.203 12.695 28.25 1 87.62 302 SER B N 1
ATOM 8445 C CA . SER B 1 302 ? -19.781 12.711 29.578 1 87.62 302 SER B CA 1
ATOM 8446 C C . SER B 1 302 ? -21.031 11.859 29.656 1 87.62 302 SER B C 1
ATOM 8448 O O . SER B 1 302 ? -21.25 11.141 30.625 1 87.62 302 SER B O 1
ATOM 8450 N N . HIS B 1 303 ? -21.797 11.906 28.609 1 88.75 303 HIS B N 1
ATOM 8451 C CA . HIS B 1 303 ? -23.125 11.305 28.719 1 88.75 303 HIS B CA 1
ATOM 8452 C C . HIS B 1 303 ? -23.172 9.945 28.016 1 88.75 303 HIS B C 1
ATOM 8454 O O . HIS B 1 303 ? -24 9.102 28.359 1 88.75 303 HIS B O 1
ATOM 8460 N N . PHE B 1 304 ? -22.266 9.672 27.078 1 90.38 304 PHE B N 1
ATOM 8461 C CA . PHE B 1 304 ? -22.453 8.477 26.281 1 90.38 304 PHE B CA 1
ATOM 8462 C C . PHE B 1 304 ? -21.234 7.562 26.359 1 90.38 304 PHE B C 1
ATOM 8464 O O . PHE B 1 304 ? -21.234 6.461 25.812 1 90.38 304 PHE B O 1
ATOM 8471 N N . SER B 1 305 ? -20.172 7.984 26.922 1 88.31 305 SER B N 1
ATOM 8472 C CA . SER B 1 305 ? -18.984 7.145 26.984 1 88.31 305 SER B CA 1
ATOM 8473 C C . SER B 1 305 ? -18.484 7.031 28.422 1 88.31 305 SER B C 1
ATOM 8475 O O . SER B 1 305 ? -17.281 6.852 28.656 1 88.31 305 SER B O 1
ATOM 8477 N N . ASN B 1 306 ? -19.281 7.184 29.391 1 83.31 306 ASN B N 1
ATOM 8478 C CA . ASN B 1 306 ? -18.922 7.016 30.797 1 83.31 306 ASN B CA 1
ATOM 8479 C C . ASN B 1 306 ? -17.688 7.824 31.156 1 83.31 306 ASN B C 1
ATOM 8481 O O . ASN B 1 306 ? -16.797 7.336 31.875 1 83.31 306 ASN B O 1
ATOM 8485 N N . SER B 1 307 ? -17.438 8.945 30.438 1 80.44 307 SER B N 1
ATOM 8486 C CA . SER B 1 307 ? -16.359 9.906 30.719 1 80.44 307 SER B CA 1
ATOM 8487 C C . SER B 1 307 ? -15 9.344 30.328 1 80.44 307 SER B C 1
ATOM 8489 O O . SER B 1 307 ? -13.984 9.688 30.922 1 80.44 307 SER B O 1
ATOM 8491 N N . ASN B 1 308 ? -15.141 8.367 29.531 1 85.81 308 ASN B N 1
ATOM 8492 C CA . ASN B 1 308 ? -13.906 7.871 28.922 1 85.81 308 ASN B CA 1
ATOM 8493 C C . ASN B 1 308 ? -13.594 8.586 27.609 1 85.81 308 ASN B C 1
ATOM 8495 O O . ASN B 1 308 ? -14.266 8.359 26.609 1 85.81 308 ASN B O 1
ATOM 8499 N N . ARG B 1 309 ? -12.609 9.336 27.625 1 85.38 309 ARG B N 1
ATOM 8500 C CA . ARG B 1 309 ? -12.297 10.188 26.469 1 85.38 309 ARG B CA 1
ATOM 8501 C C . ARG B 1 309 ? -11.828 9.352 25.281 1 85.38 309 ARG B C 1
ATOM 8503 O O . ARG B 1 309 ? -12.203 9.617 24.141 1 85.38 309 ARG B O 1
ATOM 8510 N N . LYS B 1 310 ? -11.047 8.375 25.562 1 86.06 310 LYS B N 1
ATOM 8511 C CA . LYS B 1 310 ? -10.508 7.555 24.484 1 86.06 310 LYS B CA 1
ATOM 8512 C C . LYS B 1 310 ? -11.625 6.855 23.719 1 86.06 310 LYS B C 1
ATOM 8514 O O . LYS B 1 310 ? -11.664 6.91 22.484 1 86.06 310 LYS B O 1
ATOM 8519 N N . ASP B 1 311 ? -12.453 6.344 24.453 1 89.38 311 ASP B N 1
ATOM 8520 C CA . ASP B 1 311 ? -13.555 5.617 23.828 1 89.38 311 ASP B CA 1
ATOM 8521 C C . ASP B 1 311 ? -14.516 6.574 23.125 1 89.38 311 ASP B C 1
ATOM 8523 O O . ASP B 1 311 ? -15.031 6.27 22.047 1 89.38 311 ASP B O 1
ATOM 8527 N N . GLY B 1 312 ? -14.758 7.676 23.75 1 90.75 312 GLY B N 1
ATOM 8528 C CA . GLY B 1 312 ? -15.633 8.664 23.141 1 90.75 312 GLY B CA 1
ATOM 8529 C C . GLY B 1 312 ? -15.094 9.211 21.828 1 90.75 312 GLY B C 1
ATOM 8530 O O . GLY B 1 312 ? -15.828 9.289 20.844 1 90.75 312 GLY B O 1
ATOM 8531 N N . MET B 1 313 ? -13.844 9.414 21.859 1 90.5 313 MET B N 1
ATOM 8532 C CA . MET B 1 313 ? -13.25 10.008 20.656 1 90.5 313 MET B CA 1
ATOM 8533 C C . MET B 1 313 ? -13.141 8.969 19.547 1 90.5 313 MET B C 1
ATOM 8535 O O . MET B 1 313 ? -13.242 9.312 18.359 1 90.5 313 MET B O 1
ATOM 8539 N N . LYS B 1 314 ? -12.969 7.766 19.906 1 88.94 314 LYS B N 1
ATOM 8540 C CA . LYS B 1 314 ? -12.938 6.699 18.906 1 88.94 314 LYS B CA 1
ATOM 8541 C C . LYS B 1 314 ? -14.273 6.582 18.188 1 88.94 314 LYS B C 1
ATOM 8543 O O . LYS B 1 314 ? -14.312 6.32 16.984 1 88.94 314 LYS B O 1
ATOM 8548 N N . SER B 1 315 ? -15.297 6.852 18.922 1 89.69 315 SER B N 1
ATOM 8549 C CA . SER B 1 315 ? -16.625 6.781 18.328 1 89.69 315 SER B CA 1
ATOM 8550 C C . SER B 1 315 ? -16.922 8.008 17.484 1 89.69 315 SER B C 1
ATOM 8552 O O . SER B 1 315 ? -17.578 7.906 16.438 1 89.69 315 SER B O 1
ATOM 8554 N N . LEU B 1 316 ? -16.391 9.117 17.859 1 91.38 316 LEU B N 1
ATOM 8555 C CA . LEU B 1 316 ? -16.656 10.375 17.156 1 91.38 316 LEU B CA 1
ATOM 8556 C C . LEU B 1 316 ? -15.773 10.5 15.93 1 91.38 316 LEU B C 1
ATOM 8558 O O . LEU B 1 316 ? -16.219 11.016 14.898 1 91.38 316 LEU B O 1
ATOM 8562 N N . ARG B 1 317 ? -14.57 10.047 16.109 1 89.06 317 ARG B N 1
ATOM 8563 C CA . ARG B 1 317 ? -13.633 10.133 14.992 1 89.06 317 ARG B CA 1
ATOM 8564 C C . ARG B 1 317 ? -13.055 8.766 14.648 1 89.06 317 ARG B C 1
ATOM 8566 O O . ARG B 1 317 ? -11.898 8.477 14.977 1 89.06 317 ARG B O 1
ATOM 8573 N N . PRO B 1 318 ? -13.82 8.078 13.922 1 84.19 318 PRO B N 1
ATOM 8574 C CA . PRO B 1 318 ? -13.273 6.773 13.555 1 84.19 318 PRO B CA 1
ATOM 8575 C C . PRO B 1 318 ? -12.07 6.879 12.617 1 84.19 318 PRO B C 1
ATOM 8577 O O . PRO B 1 318 ? -12.023 7.766 11.758 1 84.19 318 PRO B O 1
ATOM 8580 N N . LYS B 1 319 ? -11.023 6.145 12.945 1 79.12 319 LYS B N 1
ATOM 8581 C CA . LYS B 1 319 ? -9.812 6.164 12.133 1 79.12 319 LYS B CA 1
ATOM 8582 C C . LYS B 1 319 ? -10.039 5.484 10.781 1 79.12 319 LYS B C 1
ATOM 8584 O O . LYS B 1 319 ? -10.727 4.461 10.703 1 79.12 319 LYS B O 1
ATOM 8589 N N . GLY B 1 320 ? -9.648 6.211 9.734 1 76 320 GLY B N 1
ATOM 8590 C CA . GLY B 1 320 ? -9.773 5.637 8.406 1 76 320 GLY B CA 1
ATOM 8591 C C . GLY B 1 320 ? -8.953 4.375 8.219 1 76 320 GLY B C 1
ATOM 8592 O O . GLY B 1 320 ? -7.883 4.234 8.812 1 76 320 GLY B O 1
ATOM 8593 N N . LYS B 1 321 ? -9.547 3.418 7.59 1 78.31 321 LYS B N 1
ATOM 8594 C CA . LYS B 1 321 ? -8.836 2.182 7.289 1 78.31 321 LYS B CA 1
ATOM 8595 C C . LYS B 1 321 ? -7.742 2.418 6.25 1 78.31 321 LYS B C 1
ATOM 8597 O O . LYS B 1 321 ? -7.977 3.068 5.23 1 78.31 321 LYS B O 1
ATOM 8602 N N . LYS B 1 322 ? -6.539 2.143 6.578 1 80.56 322 LYS B N 1
ATOM 8603 C CA . LYS B 1 322 ? -5.441 2.229 5.621 1 80.56 322 LYS B CA 1
ATOM 8604 C C . LYS B 1 322 ? -5.355 0.964 4.77 1 80.56 322 LYS B C 1
ATOM 8606 O O . LYS B 1 322 ? -5.664 -0.132 5.242 1 80.56 322 LYS B O 1
ATOM 8611 N N . GLU B 1 323 ? -5.129 1.244 3.502 1 84.81 323 GLU B N 1
ATOM 8612 C CA . GLU B 1 323 ? -4.934 0.096 2.623 1 84.81 323 GLU B CA 1
ATOM 8613 C C . GLU B 1 323 ? -3.652 -0.657 2.975 1 84.81 323 GLU B C 1
ATOM 8615 O O . GLU B 1 323 ? -2.562 -0.081 2.957 1 84.81 323 GLU B O 1
ATOM 8620 N N . ARG B 1 324 ? -3.82 -1.904 3.301 1 87.31 324 ARG B N 1
ATOM 8621 C CA . ARG B 1 324 ? -2.684 -2.713 3.73 1 87.31 324 ARG B CA 1
ATOM 8622 C C . ARG B 1 324 ? -2.1 -3.502 2.562 1 87.31 324 ARG B C 1
ATOM 8624 O O . ARG B 1 324 ? -2.842 -4.043 1.74 1 87.31 324 ARG B O 1
ATOM 8631 N N . HIS B 1 325 ? -0.863 -3.607 2.52 1 90.06 325 HIS B N 1
ATOM 8632 C CA . HIS B 1 325 ? -0.161 -4.363 1.487 1 90.06 325 HIS B CA 1
ATOM 8633 C C . HIS B 1 325 ? -0.414 -5.859 1.633 1 90.06 325 HIS B C 1
ATOM 8635 O O . HIS B 1 325 ? -0.391 -6.598 0.644 1 90.06 325 HIS B O 1
ATOM 8641 N N . GLY B 1 326 ? -0.69 -6.277 2.852 1 91.25 326 GLY B N 1
ATOM 8642 C CA . GLY B 1 326 ? -0.981 -7.684 3.062 1 91.25 326 GLY B CA 1
ATOM 8643 C C . GLY B 1 326 ? -2.213 -8.156 2.311 1 91.25 326 GLY B C 1
ATOM 8644 O O . GLY B 1 326 ? -2.211 -9.25 1.73 1 91.25 326 GLY B O 1
ATOM 8645 N N . VAL B 1 327 ? -3.186 -7.352 2.291 1 93.44 327 VAL B N 1
ATOM 8646 C CA . VAL B 1 327 ? -4.422 -7.68 1.588 1 93.44 327 VAL B CA 1
ATOM 8647 C C . VAL B 1 327 ? -4.16 -7.738 0.084 1 93.44 327 VAL B C 1
ATOM 8649 O O . VAL B 1 327 ? -4.617 -8.656 -0.597 1 93.44 327 VAL B O 1
ATOM 8652 N N . THR B 1 328 ? -3.406 -6.805 -0.399 1 93.94 328 THR B N 1
ATOM 8653 C CA . THR B 1 328 ? -3.078 -6.762 -1.819 1 93.94 328 THR B CA 1
ATOM 8654 C C . THR B 1 328 ? -2.24 -7.973 -2.221 1 93.94 328 THR B C 1
ATOM 8656 O O . THR B 1 328 ? -2.449 -8.555 -3.285 1 93.94 328 THR B O 1
ATOM 8659 N N . PHE B 1 329 ? -1.354 -8.414 -1.379 1 95.5 329 PHE B N 1
ATOM 8660 C CA . PHE B 1 329 ? -0.523 -9.578 -1.654 1 95.5 329 PHE B CA 1
ATOM 8661 C C . PHE B 1 329 ? -1.371 -10.844 -1.722 1 95.5 329 PHE B C 1
ATOM 8663 O O . PHE B 1 329 ? -1.24 -11.641 -2.656 1 95.5 329 PHE B O 1
ATOM 8670 N N . LEU B 1 330 ? -2.17 -11.008 -0.739 1 95.06 330 LEU B N 1
ATOM 8671 C CA . LEU B 1 330 ? -3.002 -12.203 -0.687 1 95.06 330 LEU B CA 1
ATOM 8672 C C . LEU B 1 330 ? -3.959 -12.25 -1.873 1 95.06 330 LEU B C 1
ATOM 8674 O O . LEU B 1 330 ? -4.25 -13.328 -2.4 1 95.06 330 LEU B O 1
ATOM 8678 N N . SER B 1 331 ? -4.477 -11.109 -2.234 1 95.56 331 SER B N 1
ATOM 8679 C CA . SER B 1 331 ? -5.34 -11.055 -3.412 1 95.56 331 SER B CA 1
ATOM 8680 C C . SER B 1 331 ? -4.594 -11.5 -4.664 1 95.56 331 SER B C 1
ATOM 8682 O O . SER B 1 331 ? -5.137 -12.242 -5.488 1 95.56 331 SER B O 1
ATOM 8684 N N . GLY B 1 332 ? -3.367 -11 -4.777 1 95.19 332 GLY B N 1
ATOM 8685 C CA . GLY B 1 332 ? -2.555 -11.461 -5.891 1 95.19 332 GLY B CA 1
ATOM 8686 C C . GLY B 1 332 ? -2.232 -12.945 -5.816 1 95.19 332 GLY B C 1
ATOM 8687 O O . GLY B 1 332 ? -2.297 -13.648 -6.824 1 95.19 332 GLY B O 1
ATOM 8688 N N . PHE B 1 333 ? -1.967 -13.43 -4.66 1 95.19 333 PHE B N 1
ATOM 8689 C CA . PHE B 1 333 ? -1.632 -14.836 -4.434 1 95.19 333 PHE B CA 1
ATOM 8690 C C . PHE B 1 333 ? -2.787 -15.742 -4.84 1 95.19 333 PHE B C 1
ATOM 8692 O O . PHE B 1 333 ? -2.598 -16.703 -5.594 1 95.19 333 PHE B O 1
ATOM 8699 N N . PHE B 1 334 ? -3.922 -15.359 -4.426 1 96.06 334 PHE B N 1
ATOM 8700 C CA . PHE B 1 334 ? -5.094 -16.172 -4.742 1 96.06 334 PHE B CA 1
ATOM 8701 C C . PHE B 1 334 ? -5.445 -16.047 -6.223 1 96.06 334 PHE B C 1
ATOM 8703 O O . PHE B 1 334 ? -5.93 -17.016 -6.828 1 96.06 334 PHE B O 1
ATOM 8710 N N . SER B 1 335 ? -5.242 -14.922 -6.789 1 95.88 335 SER B N 1
ATOM 8711 C CA . SER B 1 335 ? -5.48 -14.766 -8.219 1 95.88 335 SER B CA 1
ATOM 8712 C C . SER B 1 335 ? -4.547 -15.656 -9.039 1 95.88 335 SER B C 1
ATOM 8714 O O . SER B 1 335 ? -4.98 -16.312 -9.984 1 95.88 335 SER B O 1
ATOM 8716 N N . GLY B 1 336 ? -3.299 -15.641 -8.609 1 93.88 336 GLY B N 1
ATOM 8717 C CA . GLY B 1 336 ? -2.354 -16.516 -9.281 1 93.88 336 GLY B CA 1
ATOM 8718 C C . GLY B 1 336 ? -2.695 -17.984 -9.141 1 93.88 336 GLY B C 1
ATOM 8719 O O . GLY B 1 336 ? -2.656 -18.734 -10.117 1 93.88 336 GLY B O 1
ATOM 8720 N N . CYS B 1 337 ? -3.102 -18.344 -7.965 1 91.94 337 CYS B N 1
ATOM 8721 C CA . CYS B 1 337 ? -3.529 -19.719 -7.738 1 91.94 337 CYS B CA 1
ATOM 8722 C C . CYS B 1 337 ? -4.746 -20.062 -8.594 1 91.94 337 CYS B C 1
ATOM 8724 O O . CYS B 1 337 ? -4.812 -21.141 -9.18 1 91.94 337 CYS B O 1
ATOM 8726 N N . SER B 1 338 ? -5.656 -19.109 -8.656 1 93.19 338 SER B N 1
ATOM 8727 C CA . SER B 1 338 ? -6.895 -19.359 -9.391 1 93.19 338 SER B CA 1
ATOM 8728 C C . SER B 1 338 ? -6.617 -19.562 -10.875 1 93.19 338 SER B C 1
ATOM 8730 O O . SER B 1 338 ? -7.188 -20.469 -11.5 1 93.19 338 SER B O 1
ATOM 8732 N N . ILE B 1 339 ? -5.762 -18.812 -11.414 1 90.81 339 ILE B N 1
ATOM 8733 C CA . ILE B 1 339 ? -5.449 -18.938 -12.836 1 90.81 339 ILE B CA 1
ATOM 8734 C C . ILE B 1 339 ? -4.715 -20.25 -13.086 1 90.81 339 ILE B C 1
ATOM 8736 O O . ILE B 1 339 ? -5.012 -20.953 -14.055 1 90.81 339 ILE B O 1
ATOM 8740 N N . ALA B 1 340 ? -3.82 -20.562 -12.227 1 87 340 ALA B N 1
ATOM 8741 C CA . ALA B 1 340 ? -3.086 -21.828 -12.367 1 87 340 ALA B CA 1
ATOM 8742 C C . ALA B 1 340 ? -4.023 -23.016 -12.25 1 87 340 ALA B C 1
ATOM 8744 O O . ALA B 1 340 ? -3.91 -23.984 -13.016 1 87 340 ALA B O 1
ATOM 8745 N N . LEU B 1 341 ? -4.941 -22.922 -11.336 1 87.19 341 LEU B N 1
ATOM 8746 C CA . LEU B 1 341 ? -5.898 -24 -11.148 1 87.19 341 LEU B CA 1
ATOM 8747 C C . LEU B 1 341 ? -6.836 -24.109 -12.344 1 87.19 341 LEU B C 1
ATOM 8749 O O . LEU B 1 341 ? -7.203 -25.219 -12.75 1 87.19 341 LEU B O 1
ATOM 8753 N N . LEU B 1 342 ? -7.168 -23.016 -12.883 1 89.5 342 LEU B N 1
ATOM 8754 C CA . LEU B 1 342 ? -8.023 -23.016 -14.07 1 89.5 342 LEU B CA 1
ATOM 8755 C C . LEU B 1 342 ? -7.316 -23.688 -15.242 1 89.5 342 LEU B C 1
ATOM 8757 O O . LEU B 1 342 ? -7.914 -24.5 -15.945 1 89.5 342 LEU B O 1
ATOM 8761 N N . ILE B 1 343 ? -6.086 -23.375 -15.375 1 82.62 343 ILE B N 1
ATOM 8762 C CA . ILE B 1 343 ? -5.301 -24 -16.438 1 82.62 343 ILE B CA 1
ATOM 8763 C C . ILE B 1 343 ? -5.168 -25.5 -16.172 1 82.62 343 ILE B C 1
ATOM 8765 O O . ILE B 1 343 ? -5.289 -26.312 -17.109 1 82.62 343 ILE B O 1
ATOM 8769 N N . ALA B 1 344 ? -5.02 -25.859 -14.953 1 80.75 344 ALA B N 1
ATOM 8770 C CA . ALA B 1 344 ? -4.91 -27.266 -14.586 1 80.75 344 ALA B CA 1
ATOM 8771 C C . ALA B 1 344 ? -6.203 -28.016 -14.898 1 80.75 344 ALA B C 1
ATOM 8773 O O . ALA B 1 344 ? -6.172 -29.156 -15.367 1 80.75 344 ALA B O 1
ATOM 8774 N N . VAL B 1 345 ? -7.281 -27.406 -14.656 1 83.62 345 VAL B N 1
ATOM 8775 C CA . VAL B 1 345 ? -8.578 -28.031 -14.938 1 83.62 345 VAL B CA 1
ATOM 8776 C C . VAL B 1 345 ? -8.742 -28.219 -16.438 1 83.62 345 VAL B C 1
ATOM 8778 O O . VAL B 1 345 ? -9.164 -29.297 -16.891 1 83.62 345 VAL B O 1
ATOM 8781 N N . VAL B 1 346 ? -8.336 -27.234 -17.203 1 82.12 346 VAL B N 1
ATOM 8782 C CA . VAL B 1 346 ? -8.477 -27.312 -18.656 1 82.12 346 VAL B CA 1
ATOM 8783 C C . VAL B 1 346 ? -7.555 -28.391 -19.203 1 82.12 346 VAL B C 1
ATOM 8785 O O . VAL B 1 346 ? -7.961 -29.188 -20.062 1 82.12 346 VAL B O 1
ATOM 8788 N N . LEU B 1 347 ? -6.375 -28.5 -18.688 1 74.75 347 LEU B N 1
ATOM 8789 C CA . LEU B 1 347 ? -5.426 -29.5 -19.141 1 74.75 347 LEU B CA 1
ATOM 8790 C C . LEU B 1 347 ? -5.887 -30.906 -18.766 1 74.75 347 LEU B C 1
ATOM 8792 O O . LEU B 1 347 ? -5.715 -31.844 -19.531 1 74.75 347 LEU B O 1
ATOM 8796 N N . ARG B 1 348 ? -6.516 -31 -17.688 1 76.62 348 ARG B N 1
ATOM 8797 C CA . ARG B 1 348 ? -7.012 -32.312 -17.234 1 76.62 348 ARG B CA 1
ATOM 8798 C C . ARG B 1 348 ? -8.203 -32.75 -18.078 1 76.62 348 ARG B C 1
ATOM 8800 O O . ARG B 1 348 ? -8.344 -33.938 -18.391 1 76.62 348 ARG B O 1
ATOM 8807 N N . ILE B 1 349 ? -8.977 -31.844 -18.422 1 77.94 349 ILE B N 1
ATOM 8808 C CA . ILE B 1 349 ? -10.125 -32.156 -19.266 1 77.94 349 ILE B CA 1
ATOM 8809 C C . ILE B 1 349 ? -9.648 -32.562 -20.656 1 77.94 349 ILE B C 1
ATOM 8811 O O . ILE B 1 349 ? -10.164 -33.5 -21.25 1 77.94 349 ILE B O 1
ATOM 8815 N N . GLU B 1 350 ? -8.625 -31.922 -21.141 1 72.44 350 GLU B N 1
ATOM 8816 C CA . GLU B 1 350 ? -8.086 -32.219 -22.469 1 72.44 350 GLU B CA 1
ATOM 8817 C C . GLU B 1 350 ? -7.32 -33.531 -22.469 1 72.44 350 GLU B C 1
ATOM 8819 O O . GLU B 1 350 ? -7.406 -34.281 -23.438 1 72.44 350 GLU B O 1
ATOM 8824 N N . ALA B 1 351 ? -6.555 -33.719 -21.531 1 67.69 351 ALA B N 1
ATOM 8825 C CA . ALA B 1 351 ? -5.73 -34.906 -21.453 1 67.69 351 ALA B CA 1
ATOM 8826 C C . ALA B 1 351 ? -6.594 -36.188 -21.438 1 67.69 351 ALA B C 1
ATOM 8828 O O . ALA B 1 351 ? -6.184 -37.219 -21.922 1 67.69 351 ALA B O 1
ATOM 8829 N N . ARG B 1 352 ? -7.711 -36.062 -20.938 1 64.56 352 ARG B N 1
ATOM 8830 C CA . ARG B 1 352 ? -8.539 -37.25 -20.812 1 64.56 352 ARG B CA 1
ATOM 8831 C C . ARG B 1 352 ? -9.547 -37.344 -21.953 1 64.56 352 ARG B C 1
ATOM 8833 O O . ARG B 1 352 ? -10.398 -38.219 -21.969 1 64.56 352 ARG B O 1
ATOM 8840 N N . ASP B 1 353 ? -9.328 -36.5 -23 1 65.75 353 ASP B N 1
ATOM 8841 C CA . ASP B 1 353 ? -10.281 -36.469 -24.109 1 65.75 353 ASP B CA 1
ATOM 8842 C C . ASP B 1 353 ? -11.719 -36.531 -23.609 1 65.75 353 ASP B C 1
ATOM 8844 O O . ASP B 1 353 ? -12.531 -37.281 -24.141 1 65.75 353 ASP B O 1
ATOM 8848 N N . LEU B 1 354 ? -11.906 -36.031 -22.406 1 55.81 354 LEU B N 1
ATOM 8849 C CA . LEU B 1 354 ? -13.164 -36.125 -21.672 1 55.81 354 LEU B CA 1
ATOM 8850 C C . LEU B 1 354 ? -14.32 -35.562 -22.5 1 55.81 354 LEU B C 1
ATOM 8852 O O . LEU B 1 354 ? -15.469 -35.969 -22.297 1 55.81 354 LEU B O 1
ATOM 8856 N N . MET B 1 355 ? -14.031 -34.781 -23.469 1 56.75 355 MET B N 1
ATOM 8857 C CA . MET B 1 355 ? -15.102 -34.156 -24.25 1 56.75 355 MET B CA 1
ATOM 8858 C C . MET B 1 355 ? -15.609 -35.125 -25.312 1 56.75 355 MET B C 1
ATOM 8860 O O . MET B 1 355 ? -16.766 -35.031 -25.75 1 56.75 355 MET B O 1
ATOM 8864 N N . ASP B 1 356 ? -14.734 -36.031 -25.656 1 61.44 356 ASP B N 1
ATOM 8865 C CA . ASP B 1 356 ? -15.086 -36.906 -26.781 1 61.44 356 ASP B CA 1
ATOM 8866 C C . ASP B 1 356 ? -15.688 -38.219 -26.297 1 61.44 356 ASP B C 1
ATOM 8868 O O . ASP B 1 356 ? -16.547 -38.812 -26.969 1 61.44 356 ASP B O 1
ATOM 8872 N N . LYS B 1 357 ? -15.422 -38.531 -25.094 1 68.56 357 LYS B N 1
ATOM 8873 C CA . LYS B 1 357 ? -15.969 -39.812 -24.625 1 68.56 357 LYS B CA 1
ATOM 8874 C C . LYS B 1 357 ? -17.328 -39.594 -23.969 1 68.56 357 LYS B C 1
ATOM 8876 O O . LYS B 1 357 ? -17.516 -38.656 -23.172 1 68.56 357 LYS B O 1
ATOM 8881 N N . LYS B 1 358 ? -18.375 -40.219 -24.391 1 70.25 358 LYS B N 1
ATOM 8882 C CA . LYS B 1 358 ? -19.766 -40.125 -23.953 1 70.25 358 LYS B CA 1
ATOM 8883 C C . LYS B 1 358 ? -19.859 -40.156 -22.438 1 70.25 358 LYS B C 1
ATOM 8885 O O . LYS B 1 358 ? -20.625 -39.406 -21.844 1 70.25 358 LYS B O 1
ATOM 8890 N N . GLU B 1 359 ? -19.062 -41 -21.781 1 69.81 359 GLU B N 1
ATOM 8891 C CA . GLU B 1 359 ? -19.109 -41.156 -20.328 1 69.81 359 GLU B CA 1
ATOM 8892 C C . GLU B 1 359 ? -18.578 -39.875 -19.641 1 69.81 359 GLU B C 1
ATOM 8894 O O . GLU B 1 359 ? -19.156 -39.438 -18.641 1 69.81 359 GLU B O 1
ATOM 8899 N N . ALA B 1 360 ? -17.625 -39.312 -20.234 1 71.88 360 ALA B N 1
ATOM 8900 C CA . ALA B 1 360 ? -17.031 -38.125 -19.656 1 71.88 360 ALA B CA 1
ATOM 8901 C C . ALA B 1 360 ? -17.938 -36.906 -19.828 1 71.88 360 ALA B C 1
ATOM 8903 O O . ALA B 1 360 ? -18.031 -36.062 -18.938 1 71.88 360 ALA B O 1
ATOM 8904 N N . ALA B 1 361 ? -18.609 -36.906 -20.891 1 74.44 361 ALA B N 1
ATOM 8905 C CA . ALA B 1 361 ? -19.562 -35.812 -21.141 1 74.44 361 ALA B CA 1
ATOM 8906 C C . ALA B 1 361 ? -20.719 -35.844 -20.141 1 74.44 361 ALA B C 1
ATOM 8908 O O . ALA B 1 361 ? -21.172 -34.812 -19.672 1 74.44 361 ALA B O 1
ATOM 8909 N N . SER B 1 362 ? -21.125 -37.094 -19.922 1 74.81 362 SER B N 1
ATOM 8910 C CA . SER B 1 362 ? -22.203 -37.281 -18.953 1 74.81 362 SER B CA 1
ATOM 8911 C C . SER B 1 362 ? -21.781 -36.844 -17.562 1 74.81 362 SER B C 1
ATOM 8913 O O . SER B 1 362 ? -22.562 -36.219 -16.828 1 74.81 362 SER B O 1
ATOM 8915 N N . TYR B 1 363 ? -20.547 -37.062 -17.266 1 76.75 363 TYR B N 1
ATOM 8916 C CA . TYR B 1 363 ? -20 -36.656 -15.969 1 76.75 363 TYR B CA 1
ATOM 8917 C C . TYR B 1 363 ? -19.969 -35.125 -15.859 1 76.75 363 TYR B C 1
ATOM 8919 O O . TYR B 1 363 ? -20.406 -34.562 -14.852 1 76.75 363 TYR B O 1
ATOM 8927 N N . LEU B 1 364 ? -19.547 -34.5 -16.875 1 78.75 364 LEU B N 1
ATOM 8928 C CA . LEU B 1 364 ? -19.422 -33.031 -16.859 1 78.75 364 LEU B CA 1
ATOM 8929 C C . LEU B 1 364 ? -20.797 -32.375 -16.797 1 78.75 364 LEU B C 1
ATOM 8931 O O . LEU B 1 364 ? -20.953 -31.359 -16.109 1 78.75 364 LEU B O 1
ATOM 8935 N N . VAL B 1 365 ? -21.734 -33 -17.391 1 78.69 365 VAL B N 1
ATOM 8936 C CA . VAL B 1 365 ? -23.078 -32.438 -17.406 1 78.69 365 VAL B CA 1
ATOM 8937 C C . VAL B 1 365 ? -23.688 -32.562 -16 1 78.69 365 VAL B C 1
ATOM 8939 O O . VAL B 1 365 ? -24.484 -31.703 -15.609 1 78.69 365 VAL B O 1
ATOM 8942 N N . ASN B 1 366 ? -23.219 -33.531 -15.289 1 77.31 366 ASN B N 1
ATOM 8943 C CA . ASN B 1 366 ? -23.797 -33.75 -13.969 1 77.31 366 ASN B CA 1
ATOM 8944 C C . ASN B 1 366 ? -23.094 -32.906 -12.906 1 77.31 366 ASN B C 1
ATOM 8946 O O . ASN B 1 366 ? -23.734 -32.406 -11.977 1 77.31 366 ASN B O 1
ATOM 8950 N N . ILE B 1 367 ? -21.859 -32.656 -13.047 1 83.06 367 ILE B N 1
ATOM 8951 C CA . ILE B 1 367 ? -21.094 -32.062 -11.961 1 83.06 367 ILE B CA 1
ATOM 8952 C C . ILE B 1 367 ? -20.906 -30.562 -12.227 1 83.06 367 ILE B C 1
ATOM 8954 O O . ILE B 1 367 ? -20.844 -29.766 -11.289 1 83.06 367 ILE B O 1
ATOM 8958 N N . PHE B 1 368 ? -20.922 -30.141 -13.398 1 85.88 368 PHE B N 1
ATOM 8959 C CA . PHE B 1 368 ? -20.609 -28.766 -13.766 1 85.88 368 PHE B CA 1
ATOM 8960 C C . PHE B 1 368 ? -21.672 -27.797 -13.211 1 85.88 368 PHE B C 1
ATOM 8962 O O . PHE B 1 368 ? -21.344 -26.734 -12.703 1 85.88 368 PHE B O 1
ATOM 8969 N N . PRO B 1 369 ? -22.906 -28.203 -13.273 1 86.12 369 PRO B N 1
ATOM 8970 C CA . PRO B 1 369 ? -23.906 -27.266 -12.75 1 86.12 369 PRO B CA 1
ATOM 8971 C C . PRO B 1 369 ? -23.766 -27.031 -11.25 1 86.12 369 PRO B C 1
ATOM 8973 O O . PRO B 1 369 ? -24.172 -25.984 -10.75 1 86.12 369 PRO B O 1
ATOM 8976 N N . LEU B 1 370 ? -23.219 -27.969 -10.609 1 88.69 370 LEU B N 1
ATOM 8977 C CA . LEU B 1 370 ? -23 -27.781 -9.18 1 88.69 370 LEU B CA 1
ATOM 8978 C C . LEU B 1 370 ? -21.922 -26.719 -8.938 1 88.69 370 LEU B C 1
ATOM 8980 O O . LEU B 1 370 ? -22.047 -25.906 -8.023 1 88.69 370 LEU B O 1
ATOM 8984 N N . TYR B 1 371 ? -20.953 -26.688 -9.758 1 92.5 371 TYR B N 1
ATOM 8985 C CA . TYR B 1 371 ? -19.844 -25.75 -9.555 1 92.5 371 TYR B CA 1
ATOM 8986 C C . TYR B 1 371 ? -20.125 -24.422 -10.234 1 92.5 371 TYR B C 1
ATOM 8988 O O . TYR B 1 371 ? -19.484 -23.422 -9.945 1 92.5 371 TYR B O 1
ATOM 8996 N N . SER B 1 372 ? -21.141 -24.375 -11.125 1 93.06 372 SER B N 1
ATOM 8997 C CA . SER B 1 372 ? -21.5 -23.125 -11.781 1 93.06 372 SER B CA 1
ATOM 8998 C C . SER B 1 372 ? -22.047 -22.109 -10.781 1 93.06 372 SER B C 1
ATOM 9000 O O . SER B 1 372 ? -21.938 -20.906 -10.984 1 93.06 372 SER B O 1
ATOM 9002 N N . LEU B 1 373 ? -22.609 -22.625 -9.703 1 94.19 373 LEU B N 1
ATOM 9003 C CA . LEU B 1 373 ? -23.078 -21.766 -8.633 1 94.19 373 LEU B CA 1
ATOM 9004 C C . LEU B 1 373 ? -21.969 -20.844 -8.141 1 94.19 373 LEU B C 1
ATOM 9006 O O . LEU B 1 373 ? -22.188 -19.641 -7.977 1 94.19 373 LEU B O 1
ATOM 9010 N N . PHE B 1 374 ? -20.812 -21.375 -7.988 1 95.5 374 PHE B N 1
ATOM 9011 C CA . PHE B 1 374 ? -19.688 -20.609 -7.492 1 95.5 374 PHE B CA 1
ATOM 9012 C C . PHE B 1 374 ? -19.219 -19.609 -8.539 1 95.5 374 PHE B C 1
ATOM 9014 O O . PHE B 1 374 ? -18.828 -18.484 -8.203 1 95.5 374 PHE B O 1
ATOM 9021 N N . ALA B 1 375 ? -19.297 -20.016 -9.758 1 95 375 ALA B N 1
ATOM 9022 C CA . ALA B 1 375 ? -18.859 -19.125 -10.836 1 95 375 ALA B CA 1
ATOM 9023 C C . ALA B 1 375 ? -19.734 -17.875 -10.891 1 95 375 ALA B C 1
ATOM 9025 O O . ALA B 1 375 ? -19.219 -16.766 -11.055 1 95 375 ALA B O 1
ATOM 9026 N N . TYR B 1 376 ? -21.031 -18.062 -10.703 1 96.56 376 TYR B N 1
ATOM 9027 C CA . TYR B 1 376 ? -21.953 -16.922 -10.719 1 96.56 376 TYR B CA 1
ATOM 9028 C C . TYR B 1 376 ? -21.672 -15.984 -9.547 1 96.56 376 TYR B C 1
ATOM 9030 O O . TYR B 1 376 ? -21.609 -14.766 -9.719 1 96.56 376 TYR B O 1
ATOM 9038 N N . ALA B 1 377 ? -21.484 -16.562 -8.414 1 95.94 377 ALA B N 1
ATOM 9039 C CA . ALA B 1 377 ? -21.234 -15.781 -7.215 1 95.94 377 ALA B CA 1
ATOM 9040 C C . ALA B 1 377 ? -19.922 -15.023 -7.312 1 95.94 377 ALA B C 1
ATOM 9042 O O . ALA B 1 377 ? -19.844 -13.836 -6.965 1 95.94 377 ALA B O 1
ATOM 9043 N N . ILE B 1 378 ? -18.891 -15.664 -7.789 1 97 378 ILE B N 1
ATOM 9044 C CA . ILE B 1 378 ? -17.562 -15.062 -7.93 1 97 378 ILE B CA 1
ATOM 9045 C C . ILE B 1 378 ? -17.625 -13.898 -8.922 1 97 378 ILE B C 1
ATOM 9047 O O . ILE B 1 378 ? -17.094 -12.82 -8.648 1 97 378 ILE B O 1
ATOM 9051 N N . LEU B 1 379 ? -18.328 -14.133 -9.992 1 97.5 379 LEU B N 1
ATOM 9052 C CA . LEU B 1 379 ? -18.438 -13.086 -11 1 97.5 379 LEU B CA 1
ATOM 9053 C C . LEU B 1 379 ? -19.172 -11.867 -10.445 1 97.5 379 LEU B C 1
ATOM 9055 O O . LEU B 1 379 ? -18.781 -10.734 -10.711 1 97.5 379 LEU B O 1
ATOM 9059 N N . HIS B 1 380 ? -20.172 -12.148 -9.727 1 97.88 380 HIS B N 1
ATOM 9060 C CA . HIS B 1 380 ? -20.922 -11.047 -9.141 1 97.88 380 HIS B CA 1
ATOM 9061 C C . HIS B 1 380 ? -20.062 -10.25 -8.164 1 97.88 380 HIS B C 1
ATOM 9063 O O . HIS B 1 380 ? -20.109 -9.016 -8.148 1 97.88 380 HIS B O 1
ATOM 9069 N N . MET B 1 381 ? -19.297 -10.93 -7.379 1 97.5 381 MET B N 1
ATOM 9070 C CA . MET B 1 381 ? -18.406 -10.266 -6.438 1 97.5 381 MET B CA 1
ATOM 9071 C C . MET B 1 381 ? -17.328 -9.477 -7.172 1 97.5 381 MET B C 1
ATOM 9073 O O . MET B 1 381 ? -16.953 -8.375 -6.75 1 97.5 381 MET B O 1
ATOM 9077 N N . LEU B 1 382 ? -16.828 -10.031 -8.211 1 97.62 382 LEU B N 1
ATOM 9078 C CA . LEU B 1 382 ? -15.836 -9.328 -9.016 1 97.62 382 LEU B CA 1
ATOM 9079 C C . LEU B 1 382 ? -16.422 -8.055 -9.625 1 97.62 382 LEU B C 1
ATOM 9081 O O . LEU B 1 382 ? -15.758 -7.016 -9.641 1 97.62 382 LEU B O 1
ATOM 9085 N N . MET B 1 383 ? -17.656 -8.172 -10.07 1 97.94 383 MET B N 1
ATOM 9086 C CA . MET B 1 383 ? -18.312 -6.992 -10.617 1 97.94 383 MET B CA 1
ATOM 9087 C C . MET B 1 383 ? -18.531 -5.938 -9.539 1 97.94 383 MET B C 1
ATOM 9089 O O . MET B 1 383 ? -18.375 -4.742 -9.797 1 97.94 383 MET B O 1
ATOM 9093 N N . TYR B 1 384 ? -18.844 -6.41 -8.383 1 97.81 384 TYR B N 1
ATOM 9094 C CA . TYR B 1 384 ? -19.016 -5.484 -7.27 1 97.81 384 TYR B CA 1
ATOM 9095 C C . TYR B 1 384 ? -17.703 -4.797 -6.914 1 97.81 384 TYR B C 1
ATOM 9097 O O . TYR B 1 384 ? -17.688 -3.592 -6.652 1 97.81 384 TYR B O 1
ATOM 9105 N N . ALA B 1 385 ? -16.641 -5.527 -6.91 1 97.81 385 ALA B N 1
ATOM 9106 C CA . ALA B 1 385 ? -15.328 -4.949 -6.668 1 97.81 385 ALA B CA 1
ATOM 9107 C C . ALA B 1 385 ? -14.984 -3.91 -7.73 1 97.81 385 ALA B C 1
ATOM 9109 O O . ALA B 1 385 ? -14.445 -2.844 -7.414 1 97.81 385 ALA B O 1
ATOM 9110 N N . ALA B 1 386 ? -15.281 -4.195 -8.906 1 97.69 386 ALA B N 1
ATOM 9111 C CA . ALA B 1 386 ? -15.039 -3.256 -10 1 97.69 386 ALA B CA 1
ATOM 9112 C C . ALA B 1 386 ? -15.875 -1.985 -9.82 1 97.69 386 ALA B C 1
ATOM 9114 O O . ALA B 1 386 ? -15.391 -0.88 -10.078 1 97.69 386 ALA B O 1
ATOM 9115 N N . ASP B 1 387 ? -17.031 -2.15 -9.375 1 98.19 387 ASP B N 1
ATOM 9116 C CA . ASP B 1 387 ? -17.891 -0.997 -9.125 1 98.19 387 ASP B CA 1
ATOM 9117 C C . ASP B 1 387 ? -17.281 -0.08 -8.062 1 98.19 387 ASP B C 1
ATOM 9119 O O . ASP B 1 387 ? -17.234 1.138 -8.242 1 98.19 387 ASP B O 1
ATOM 9123 N N . ILE B 1 388 ? -16.875 -0.683 -7.008 1 97.5 388 ILE B N 1
ATOM 9124 C CA . ILE B 1 388 ? -16.281 0.109 -5.938 1 97.5 388 ILE B CA 1
ATOM 9125 C C . ILE B 1 388 ? -15.047 0.846 -6.457 1 97.5 388 ILE B C 1
ATOM 9127 O O . ILE B 1 388 ? -14.828 2.014 -6.125 1 97.5 388 ILE B O 1
ATOM 9131 N N . TYR B 1 389 ? -14.273 0.168 -7.227 1 96.88 389 TYR B N 1
ATOM 9132 C CA . TYR B 1 389 ? -13.086 0.791 -7.797 1 96.88 389 TYR B CA 1
ATOM 9133 C C . TYR B 1 389 ? -13.453 2.023 -8.617 1 96.88 389 TYR B C 1
ATOM 9135 O O . TYR B 1 389 ? -12.867 3.092 -8.438 1 96.88 389 TYR B O 1
ATOM 9143 N N . PHE B 1 390 ? -14.461 1.901 -9.461 1 96.94 390 PHE B N 1
ATOM 9144 C CA . PHE B 1 390 ? -14.828 3.008 -10.336 1 96.94 390 PHE B CA 1
ATOM 9145 C C . PHE B 1 390 ? -15.562 4.094 -9.555 1 96.94 390 PHE B C 1
ATOM 9147 O O . PHE B 1 390 ? -15.43 5.281 -9.867 1 96.94 390 PHE B O 1
ATOM 9154 N N . TRP B 1 391 ? -16.344 3.707 -8.562 1 97 391 TRP B N 1
ATOM 9155 C CA . TRP B 1 391 ? -16.984 4.711 -7.719 1 97 391 TRP B CA 1
ATOM 9156 C C . TRP B 1 391 ? -15.953 5.57 -7.004 1 97 391 TRP B C 1
ATOM 9158 O O . TRP B 1 391 ? -16.094 6.789 -6.922 1 97 391 TRP B O 1
ATOM 9168 N N . ARG B 1 392 ? -14.945 4.941 -6.582 1 93.69 392 ARG B N 1
ATOM 9169 C CA . ARG B 1 392 ? -13.875 5.676 -5.902 1 93.69 392 ARG B CA 1
ATOM 9170 C C . ARG B 1 392 ? -13.102 6.543 -6.887 1 93.69 392 ARG B C 1
ATOM 9172 O O . ARG B 1 392 ? -12.766 7.691 -6.578 1 93.69 392 ARG B O 1
ATOM 9179 N N . ARG B 1 393 ? -12.906 5.969 -8 1 93.25 393 ARG B N 1
ATOM 9180 C CA . ARG B 1 393 ? -12.148 6.688 -9.023 1 93.25 393 ARG B CA 1
ATOM 9181 C C . ARG B 1 393 ? -12.875 7.957 -9.453 1 93.25 393 ARG B C 1
ATOM 9183 O O . ARG B 1 393 ? -12.25 9 -9.664 1 93.25 393 ARG B O 1
ATOM 9190 N N . TYR B 1 394 ? -14.148 7.883 -9.523 1 93.56 394 TYR B N 1
ATOM 9191 C CA . TYR B 1 394 ? -14.922 9.031 -9.984 1 93.56 394 TYR B CA 1
ATOM 9192 C C . TYR B 1 394 ? -15.523 9.789 -8.812 1 93.56 394 TYR B C 1
ATOM 9194 O O . TYR B 1 394 ? -16.375 10.656 -9.008 1 93.56 394 TYR B O 1
ATOM 9202 N N . ARG B 1 395 ? -15.211 9.422 -7.598 1 91.62 395 ARG B N 1
ATOM 9203 C CA . ARG B 1 395 ? -15.555 10.117 -6.367 1 91.62 395 ARG B CA 1
ATOM 9204 C C . ARG B 1 395 ? -17.047 10.062 -6.102 1 91.62 395 ARG B C 1
ATOM 9206 O O . ARG B 1 395 ? -17.672 11.078 -5.77 1 91.62 395 ARG B O 1
ATOM 9213 N N . VAL B 1 396 ? -17.594 8.938 -6.414 1 94.19 396 VAL B N 1
ATOM 9214 C CA . VAL B 1 396 ? -18.969 8.648 -5.984 1 94.19 396 VAL B CA 1
ATOM 9215 C C . VAL B 1 396 ? -18.953 8.156 -4.539 1 94.19 396 VAL B C 1
ATOM 9217 O O . VAL B 1 396 ? -18.25 7.199 -4.207 1 94.19 396 VAL B O 1
ATOM 9220 N N . ASN B 1 397 ? -19.641 8.82 -3.666 1 92.81 397 ASN B N 1
ATOM 9221 C CA . ASN B 1 397 ? -19.641 8.484 -2.246 1 92.81 397 ASN B CA 1
ATOM 9222 C C . ASN B 1 397 ? -20.562 7.305 -1.947 1 92.81 397 ASN B C 1
ATOM 9224 O O . ASN B 1 397 ? -21.562 7.461 -1.262 1 92.81 397 ASN B O 1
ATOM 9228 N N . TYR B 1 398 ? -20.109 6.113 -2.342 1 94.31 398 TYR B N 1
ATOM 9229 C CA . TYR B 1 398 ? -20.938 4.926 -2.23 1 94.31 398 TYR B CA 1
ATOM 9230 C C . TYR B 1 398 ? -21.125 4.523 -0.771 1 94.31 398 TYR B C 1
ATOM 9232 O O . TYR B 1 398 ? -22.172 4.012 -0.39 1 94.31 398 TYR B O 1
ATOM 9240 N N . PRO B 1 399 ? -20.125 4.738 0.135 1 91.31 399 PRO B N 1
ATOM 9241 C CA . PRO B 1 399 ? -20.344 4.359 1.531 1 91.31 399 PRO B CA 1
ATOM 9242 C C . PRO B 1 399 ? -21.5 5.137 2.176 1 91.31 399 PRO B C 1
ATOM 9244 O O . PRO B 1 399 ? -22.25 4.574 2.967 1 91.31 399 PRO B O 1
ATOM 9247 N N . PHE B 1 400 ? -21.609 6.402 1.786 1 89.94 400 PHE B N 1
ATOM 9248 C CA . PHE B 1 400 ? -22.688 7.246 2.303 1 89.94 400 PHE B CA 1
ATOM 9249 C C . PHE B 1 400 ? -24.031 6.812 1.736 1 89.94 400 PHE B C 1
ATOM 9251 O O . PHE B 1 400 ? -25.016 6.699 2.475 1 89.94 400 PHE B O 1
ATOM 9258 N N . ILE B 1 401 ? -24.031 6.508 0.505 1 92.69 401 ILE B N 1
ATOM 9259 C CA . ILE B 1 401 ? -25.266 6.18 -0.193 1 92.69 401 ILE B CA 1
ATOM 9260 C C . ILE B 1 401 ? -25.812 4.848 0.316 1 92.69 401 ILE B C 1
ATOM 9262 O O . ILE B 1 401 ? -27.016 4.699 0.53 1 92.69 401 ILE B O 1
ATOM 9266 N N . LEU B 1 402 ? -24.922 3.896 0.554 1 93.19 402 LEU B N 1
ATOM 9267 C CA . LEU B 1 402 ? -25.344 2.564 0.976 1 93.19 402 LEU B CA 1
ATOM 9268 C C . LEU B 1 402 ? -25.469 2.49 2.494 1 93.19 402 LEU B C 1
ATOM 9270 O O . LEU B 1 402 ? -25.969 1.501 3.031 1 93.19 402 LEU B O 1
ATOM 9274 N N . GLY B 1 403 ? -25.031 3.537 3.164 1 89 403 GLY B N 1
ATOM 9275 C CA . GLY B 1 403 ? -25.234 3.637 4.602 1 89 403 GLY B CA 1
ATOM 9276 C C . GLY B 1 403 ? -24.281 2.762 5.398 1 89 403 GLY B C 1
ATOM 9277 O O . GLY B 1 403 ? -24.672 2.184 6.418 1 89 403 GLY B O 1
ATOM 9278 N N . PHE B 1 404 ? -23.078 2.631 4.949 1 89.38 404 PHE B N 1
ATOM 9279 C CA . PHE B 1 404 ? -22.094 1.837 5.676 1 89.38 404 PHE B CA 1
ATOM 9280 C C . PHE B 1 404 ? -21.594 2.596 6.895 1 89.38 404 PHE B C 1
ATOM 9282 O O . PHE B 1 404 ? -21.516 3.826 6.883 1 89.38 404 PHE B O 1
ATOM 9289 N N . LYS B 1 405 ? -21.328 1.848 7.898 1 83.5 405 LYS B N 1
ATOM 9290 C CA . LYS B 1 405 ? -20.688 2.451 9.062 1 83.5 405 LYS B CA 1
ATOM 9291 C C . LYS B 1 405 ? -19.25 2.842 8.766 1 83.5 405 LYS B C 1
ATOM 9293 O O . LYS B 1 405 ? -18.516 2.084 8.125 1 83.5 405 LYS B O 1
ATOM 9298 N N . GLN B 1 406 ? -18.969 3.994 9.227 1 82.94 406 GLN B N 1
ATOM 9299 C CA . GLN B 1 406 ? -17.609 4.492 8.977 1 82.94 406 GLN B CA 1
ATOM 9300 C C . GLN B 1 406 ? -16.562 3.596 9.617 1 82.94 406 GLN B C 1
ATOM 9302 O O . GLN B 1 406 ? -16.734 3.152 10.758 1 82.94 406 GLN B O 1
ATOM 9307 N N . GLY B 1 407 ? -15.602 3.227 8.914 1 83.31 407 GLY B N 1
ATOM 9308 C CA . GLY B 1 407 ? -14.516 2.406 9.438 1 83.31 407 GLY B CA 1
ATOM 9309 C C . GLY B 1 407 ? -14.664 0.936 9.094 1 83.31 407 GLY B C 1
ATOM 9310 O O . GLY B 1 407 ? -13.734 0.152 9.281 1 83.31 407 GLY B O 1
ATOM 9311 N N . THR B 1 408 ? -15.852 0.554 8.641 1 87.69 408 THR B N 1
ATOM 9312 C CA . THR B 1 408 ? -16.078 -0.858 8.352 1 87.69 408 THR B CA 1
ATOM 9313 C C . THR B 1 408 ? -16.25 -1.081 6.852 1 87.69 408 THR B C 1
ATOM 9315 O O . THR B 1 408 ? -16.5 -2.205 6.41 1 87.69 408 THR B O 1
ATOM 9318 N N . VAL B 1 409 ? -16.109 -0.067 6.137 1 91.38 409 VAL B N 1
ATOM 9319 C CA . VAL B 1 409 ? -16.344 -0.141 4.695 1 91.38 409 VAL B CA 1
ATOM 9320 C C . VAL B 1 409 ? -15.242 -0.973 4.039 1 91.38 409 VAL B C 1
ATOM 9322 O O . VAL B 1 409 ? -14.062 -0.8 4.34 1 91.38 409 VAL B O 1
ATOM 9325 N N . LEU B 1 410 ? -15.672 -1.896 3.193 1 93.12 410 LEU B N 1
ATOM 9326 C CA . LEU B 1 410 ? -14.711 -2.721 2.471 1 93.12 410 LEU B CA 1
ATOM 9327 C C . LEU B 1 410 ? -14.195 -1.994 1.232 1 93.12 410 LEU B C 1
ATOM 9329 O O . LEU B 1 410 ? -14.969 -1.371 0.505 1 93.12 410 LEU B O 1
ATOM 9333 N N . SER B 1 411 ? -12.953 -2.086 1.015 1 93.38 411 SER B N 1
ATOM 9334 C CA . SER B 1 411 ? -12.359 -1.572 -0.216 1 93.38 411 SER B CA 1
ATOM 9335 C C . SER B 1 411 ? -12.5 -2.576 -1.356 1 93.38 411 SER B C 1
ATOM 9337 O O . SER B 1 411 ? -12.891 -3.723 -1.138 1 93.38 411 SER B O 1
ATOM 9339 N N . TYR B 1 412 ? -12.289 -2.066 -2.594 1 95.44 412 TYR B N 1
ATOM 9340 C CA . TYR B 1 412 ? -12.367 -2.951 -3.752 1 95.44 412 TYR B CA 1
ATOM 9341 C C . TYR B 1 412 ? -11.344 -4.07 -3.654 1 95.44 412 TYR B C 1
ATOM 9343 O O . TYR B 1 412 ? -11.578 -5.184 -4.133 1 95.44 412 TYR B O 1
ATOM 9351 N N . ARG B 1 413 ? -10.203 -3.852 -2.969 1 94.94 413 ARG B N 1
ATOM 9352 C CA . ARG B 1 413 ? -9.164 -4.863 -2.822 1 94.94 413 ARG B CA 1
ATOM 9353 C C . ARG B 1 413 ? -9.617 -5.98 -1.887 1 94.94 413 ARG B C 1
ATOM 9355 O O . ARG B 1 413 ? -9.312 -7.152 -2.117 1 94.94 413 ARG B O 1
ATOM 9362 N N . GLU B 1 414 ? -10.305 -5.574 -0.866 1 95.56 414 GLU B N 1
ATOM 9363 C CA . GLU B 1 414 ? -10.789 -6.566 0.09 1 95.56 414 GLU B CA 1
ATOM 9364 C C . GLU B 1 414 ? -11.867 -7.445 -0.525 1 95.56 414 GLU B C 1
ATOM 9366 O O . GLU B 1 414 ? -11.898 -8.656 -0.292 1 95.56 414 GLU B O 1
ATOM 9371 N N . VAL B 1 415 ? -12.75 -6.863 -1.293 1 96.75 415 VAL B N 1
ATOM 9372 C CA . VAL B 1 415 ? -13.781 -7.645 -1.969 1 96.75 415 VAL B CA 1
ATOM 9373 C C . VAL B 1 415 ? -13.141 -8.562 -3.006 1 96.75 415 VAL B C 1
ATOM 9375 O O . VAL B 1 415 ? -13.555 -9.711 -3.17 1 96.75 415 VAL B O 1
ATOM 9378 N N . PHE B 1 416 ? -12.164 -8.023 -3.674 1 96.5 416 PHE B N 1
ATOM 9379 C CA . PHE B 1 416 ? -11.43 -8.812 -4.652 1 96.5 416 PHE B CA 1
ATOM 9380 C C . PHE B 1 416 ? -10.742 -10 -3.988 1 96.5 416 PHE B C 1
ATOM 9382 O O . PHE B 1 416 ? -10.734 -11.102 -4.535 1 96.5 416 PHE B O 1
ATOM 9389 N N . LEU B 1 417 ? -10.203 -9.781 -2.795 1 96.25 417 LEU B N 1
ATOM 9390 C CA . LEU B 1 417 ? -9.578 -10.844 -2.018 1 96.25 417 LEU B CA 1
ATOM 9391 C C . LEU B 1 417 ? -10.578 -11.953 -1.713 1 96.25 417 LEU B C 1
ATOM 9393 O O . LEU B 1 417 ? -10.281 -13.133 -1.909 1 96.25 417 LEU B O 1
ATOM 9397 N N . LEU B 1 418 ? -11.75 -11.57 -1.311 1 96.31 418 LEU B N 1
ATOM 9398 C CA . LEU B 1 418 ? -12.781 -12.547 -0.984 1 96.31 418 LEU B CA 1
ATOM 9399 C C . LEU B 1 418 ? -13.211 -13.312 -2.229 1 96.31 418 LEU B C 1
ATOM 9401 O O . LEU B 1 418 ? -13.422 -14.531 -2.17 1 96.31 418 LEU B O 1
ATOM 9405 N N . SER B 1 419 ? -13.375 -12.664 -3.34 1 97.12 419 SER B N 1
ATOM 9406 C CA . SER B 1 419 ? -13.812 -13.297 -4.586 1 97.12 419 SER B CA 1
ATOM 9407 C C . SER B 1 419 ? -12.766 -14.289 -5.094 1 97.12 419 SER B C 1
ATOM 9409 O O . SER B 1 419 ? -13.109 -15.398 -5.496 1 97.12 419 SER B O 1
ATOM 9411 N N . THR B 1 420 ? -11.484 -13.883 -5.055 1 96.25 420 THR B N 1
ATOM 9412 C CA . THR B 1 420 ? -10.43 -14.773 -5.539 1 96.25 420 THR B CA 1
ATOM 9413 C C . THR B 1 420 ? -10.211 -15.93 -4.57 1 96.25 420 THR B C 1
ATOM 9415 O O . THR B 1 420 ? -9.867 -17.031 -4.988 1 96.25 420 THR B O 1
ATOM 9418 N N . GLY B 1 421 ? -10.391 -15.664 -3.279 1 95.44 421 GLY B N 1
ATOM 9419 C CA . GLY B 1 421 ? -10.352 -16.75 -2.322 1 95.44 421 GLY B CA 1
ATOM 9420 C C . GLY B 1 421 ? -11.422 -17.797 -2.576 1 95.44 421 GLY B C 1
ATOM 9421 O O . GLY B 1 421 ? -11.148 -19 -2.508 1 95.44 421 GLY B O 1
ATOM 9422 N N . LEU B 1 422 ? -12.578 -17.359 -2.887 1 96.56 422 LEU B N 1
ATOM 9423 C CA . LEU B 1 422 ? -13.672 -18.266 -3.219 1 96.56 422 LEU B CA 1
ATOM 9424 C C . LEU B 1 422 ? -13.383 -19.031 -4.512 1 96.56 422 LEU B C 1
ATOM 9426 O O . LEU B 1 422 ? -13.727 -20.203 -4.637 1 96.56 422 LEU B O 1
ATOM 9430 N N . ALA B 1 423 ? -12.727 -18.391 -5.434 1 96.06 423 ALA B N 1
ATOM 9431 C CA . ALA B 1 423 ? -12.367 -19.016 -6.695 1 96.06 423 ALA B CA 1
ATOM 9432 C C . ALA B 1 423 ? -11.383 -20.172 -6.469 1 96.06 423 ALA B C 1
ATOM 9434 O O . ALA B 1 423 ? -11.516 -21.234 -7.066 1 96.06 423 ALA B O 1
ATOM 9435 N N . VAL B 1 424 ? -10.422 -19.922 -5.598 1 94.44 424 VAL B N 1
ATOM 9436 C CA . VAL B 1 424 ? -9.445 -20.969 -5.297 1 94.44 424 VAL B CA 1
ATOM 9437 C C . VAL B 1 424 ? -10.141 -22.156 -4.656 1 94.44 424 VAL B C 1
ATOM 9439 O O . VAL B 1 424 ? -9.867 -23.312 -5.012 1 94.44 424 VAL B O 1
ATOM 9442 N N . LEU B 1 425 ? -11.047 -21.891 -3.791 1 94.38 425 LEU B N 1
ATOM 9443 C CA . LEU B 1 425 ? -11.789 -22.969 -3.135 1 94.38 425 LEU B CA 1
ATOM 9444 C C . LEU B 1 425 ? -12.602 -23.766 -4.148 1 94.38 425 LEU B C 1
ATOM 9446 O O . LEU B 1 425 ? -12.547 -25 -4.164 1 94.38 425 LEU B O 1
ATOM 9450 N N . ALA B 1 426 ? -13.312 -23.094 -5.016 1 95.12 426 ALA B N 1
ATOM 9451 C CA . ALA B 1 426 ? -14.18 -23.734 -6.004 1 95.12 426 ALA B CA 1
ATOM 9452 C C . ALA B 1 426 ? -13.359 -24.531 -7.012 1 95.12 426 ALA B C 1
ATOM 9454 O O . ALA B 1 426 ? -13.672 -25.688 -7.301 1 95.12 426 ALA B O 1
ATOM 9455 N N . LEU B 1 427 ? -12.297 -23.953 -7.512 1 92.06 427 LEU B N 1
ATOM 9456 C CA . LEU B 1 427 ? -11.492 -24.594 -8.547 1 92.06 427 LEU B CA 1
ATOM 9457 C C . LEU B 1 427 ? -10.688 -25.75 -7.961 1 92.06 427 LEU B C 1
ATOM 9459 O O . LEU B 1 427 ? -10.5 -26.781 -8.617 1 92.06 427 LEU B O 1
ATOM 9463 N N . SER B 1 428 ? -10.148 -25.578 -6.719 1 89.56 428 SER B N 1
ATOM 9464 C CA . SER B 1 428 ? -9.453 -26.688 -6.066 1 89.56 428 SER B CA 1
ATOM 9465 C C . SER B 1 428 ? -10.391 -27.859 -5.805 1 89.56 428 SER B C 1
ATOM 9467 O O . SER B 1 428 ? -10 -29.016 -5.98 1 89.56 428 SER B O 1
ATOM 9469 N N . SER B 1 429 ? -11.586 -27.562 -5.414 1 91.88 429 SER B N 1
ATOM 9470 C CA . SER B 1 429 ? -12.586 -28.609 -5.191 1 91.88 429 SER B CA 1
ATOM 9471 C C . SER B 1 429 ? -12.961 -29.297 -6.492 1 91.88 429 SER B C 1
ATOM 9473 O O . SER B 1 429 ? -13.102 -30.531 -6.527 1 91.88 429 SER B O 1
ATOM 9475 N N . PHE B 1 430 ? -13.125 -28.594 -7.535 1 89.88 430 PHE B N 1
ATOM 9476 C CA . PHE B 1 430 ? -13.453 -29.156 -8.836 1 89.88 430 PHE B CA 1
ATOM 9477 C C . PHE B 1 430 ? -12.32 -30.031 -9.352 1 89.88 430 PHE B C 1
ATOM 9479 O O . PHE B 1 430 ? -12.555 -31.141 -9.852 1 89.88 430 PHE B O 1
ATOM 9486 N N . LEU B 1 431 ? -11.117 -29.547 -9.203 1 85 431 LEU B N 1
ATOM 9487 C CA . LEU B 1 431 ? -9.953 -30.312 -9.641 1 85 431 LEU B CA 1
ATOM 9488 C C . LEU B 1 431 ? -9.812 -31.594 -8.828 1 85 431 LEU B C 1
ATOM 9490 O O . LEU B 1 431 ? -9.492 -32.656 -9.383 1 85 431 LEU B O 1
ATOM 9494 N N . ALA B 1 432 ? -10.062 -31.469 -7.559 1 83.81 432 ALA B N 1
ATOM 9495 C CA . ALA B 1 432 ? -10.016 -32.656 -6.707 1 83.81 432 ALA B CA 1
ATOM 9496 C C . ALA B 1 432 ? -11.07 -33.688 -7.137 1 83.81 432 ALA B C 1
ATOM 9498 O O . ALA B 1 432 ? -10.805 -34.875 -7.156 1 83.81 432 ALA B O 1
ATOM 9499 N N . ASN B 1 433 ? -12.25 -33.219 -7.488 1 84.25 433 ASN B N 1
ATOM 9500 C CA . ASN B 1 433 ? -13.305 -34.094 -7.957 1 84.25 433 ASN B CA 1
ATOM 9501 C C . ASN B 1 433 ? -12.938 -34.781 -9.273 1 84.25 433 ASN B C 1
ATOM 9503 O O . ASN B 1 433 ? -13.203 -35.969 -9.469 1 84.25 433 ASN B O 1
ATOM 9507 N N . LEU B 1 434 ? -12.273 -34.031 -10.117 1 79.81 434 LEU B N 1
ATOM 9508 C CA . LEU B 1 434 ? -11.844 -34.594 -11.398 1 79.81 434 LEU B CA 1
ATOM 9509 C C . LEU B 1 434 ? -10.727 -35.594 -11.211 1 79.81 434 LEU B C 1
ATOM 9511 O O . LEU B 1 434 ? -10.68 -36.625 -11.922 1 79.81 434 LEU B O 1
ATOM 9515 N N . HIS B 1 435 ? -9.93 -35.375 -10.258 1 75.19 435 HIS B N 1
ATOM 9516 C CA . HIS B 1 435 ? -8.797 -36.281 -10.016 1 75.19 435 HIS B CA 1
ATOM 9517 C C . HIS B 1 435 ? -9.25 -37.562 -9.344 1 75.19 435 HIS B C 1
ATOM 9519 O O . HIS B 1 435 ? -8.734 -38.656 -9.664 1 75.19 435 HIS B O 1
ATOM 9525 N N . LEU B 1 436 ? -10.195 -37.531 -8.453 1 70.5 436 LEU B N 1
ATOM 9526 C CA . LEU B 1 436 ? -10.625 -38.688 -7.688 1 70.5 436 LEU B CA 1
ATOM 9527 C C . LEU B 1 436 ? -11.555 -39.562 -8.516 1 70.5 436 LEU B C 1
ATOM 9529 O O . LEU B 1 436 ? -11.617 -40.781 -8.305 1 70.5 436 LEU B O 1
ATOM 9533 N N . ASP B 1 437 ? -12.383 -39 -9.266 1 64.06 437 ASP B N 1
ATOM 9534 C CA . ASP B 1 437 ? -13.352 -39.781 -10.039 1 64.06 437 ASP B CA 1
ATOM 9535 C C . ASP B 1 437 ? -12.648 -40.656 -11.086 1 64.06 437 ASP B C 1
ATOM 9537 O O . ASP B 1 437 ? -13.086 -41.781 -11.359 1 64.06 437 ASP B O 1
ATOM 9541 N N . MET B 1 438 ? -11.664 -40.219 -11.711 1 54.41 438 MET B N 1
ATOM 9542 C CA . MET B 1 438 ? -11.203 -40.875 -12.938 1 54.41 438 MET B CA 1
ATOM 9543 C C . MET B 1 438 ? -10.141 -41.906 -12.625 1 54.41 438 MET B C 1
ATOM 9545 O O . MET B 1 438 ? -9.812 -42.75 -13.484 1 54.41 438 MET B O 1
ATOM 9549 N N . GLY B 1 439 ? -9.461 -41.906 -11.508 1 51.62 439 GLY B N 1
ATOM 9550 C CA . GLY B 1 439 ? -8.461 -42.938 -11.344 1 51.62 439 GLY B CA 1
ATOM 9551 C C . GLY B 1 439 ? -9.062 -44.281 -10.961 1 51.62 439 GLY B C 1
ATOM 9552 O O . GLY B 1 439 ? -10.039 -44.344 -10.203 1 51.62 439 GLY B O 1
ATOM 9553 N N . SER B 1 440 ? -9.023 -45.312 -11.992 1 48.47 440 SER B N 1
ATOM 9554 C CA . SER B 1 440 ? -9.398 -46.719 -11.977 1 48.47 440 SER B CA 1
ATOM 9555 C C . SER B 1 440 ? -9.359 -47.281 -10.555 1 48.47 440 SER B C 1
ATOM 9557 O O . SER B 1 440 ? -10.133 -48.188 -10.227 1 48.47 440 SER B O 1
ATOM 9559 N N . ARG B 1 441 ? -8.32 -47 -9.812 1 48.84 441 ARG B N 1
ATOM 9560 C CA . ARG B 1 441 ? -8.047 -47.781 -8.609 1 48.84 441 ARG B CA 1
ATOM 9561 C C . ARG B 1 441 ? -8.953 -47.344 -7.461 1 48.84 441 ARG B C 1
ATOM 9563 O O . ARG B 1 441 ? -8.984 -48 -6.41 1 48.84 441 ARG B O 1
ATOM 9570 N N . THR B 1 442 ? -9.609 -46.219 -7.508 1 49.72 442 THR B N 1
ATOM 9571 C CA . THR B 1 442 ? -10.117 -45.781 -6.207 1 49.72 442 THR B CA 1
ATOM 9572 C C . THR B 1 442 ? -11.617 -46.031 -6.109 1 49.72 442 THR B C 1
ATOM 9574 O O . THR B 1 442 ? -12.406 -45.094 -6.262 1 49.72 442 THR B O 1
ATOM 9577 N N . GLU B 1 443 ? -12.109 -47 -6.539 1 54.16 443 GLU B N 1
ATOM 9578 C CA . GLU B 1 443 ? -13.453 -47.406 -6.133 1 54.16 443 GLU B CA 1
ATOM 9579 C C . GLU B 1 443 ? -13.766 -46.938 -4.711 1 54.16 443 GLU B C 1
ATOM 9581 O O . GLU B 1 443 ? -14.898 -46.562 -4.414 1 54.16 443 GLU B O 1
ATOM 9586 N N . HIS B 1 444 ? -12.781 -47.031 -3.93 1 55.72 444 HIS B N 1
ATOM 9587 C CA . HIS B 1 444 ? -12.984 -46.75 -2.512 1 55.72 444 HIS B CA 1
ATOM 9588 C C . HIS B 1 444 ? -13.25 -45.281 -2.271 1 55.72 444 HIS B C 1
ATOM 9590 O O . HIS B 1 444 ? -13.922 -44.906 -1.299 1 55.72 444 HIS B O 1
ATOM 9596 N N . TYR B 1 445 ? -12.93 -44.375 -3.303 1 62.56 445 TYR B N 1
ATOM 9597 C CA . TYR B 1 445 ? -13.055 -42.969 -2.986 1 62.56 445 TYR B CA 1
ATOM 9598 C C . TYR B 1 445 ? -14.258 -42.344 -3.689 1 62.56 445 TYR B C 1
ATOM 9600 O O . TYR B 1 445 ? -14.414 -41.125 -3.711 1 62.56 445 TYR B O 1
ATOM 9608 N N . ARG B 1 446 ? -15.031 -43.219 -4.199 1 69.38 446 ARG B N 1
ATOM 9609 C CA . ARG B 1 446 ? -16.203 -42.719 -4.918 1 69.38 446 ARG B CA 1
ATOM 9610 C C . ARG B 1 446 ? -17.109 -41.906 -3.994 1 69.38 446 ARG B C 1
ATOM 9612 O O . ARG B 1 446 ? -17.594 -40.844 -4.371 1 69.38 446 ARG B O 1
ATOM 9619 N N . LYS B 1 447 ? -17.234 -42.406 -2.799 1 73.12 447 LYS B N 1
ATOM 9620 C CA . LYS B 1 447 ? -18.094 -41.656 -1.856 1 73.12 447 LYS B CA 1
ATOM 9621 C C . LYS B 1 447 ? -17.484 -40.312 -1.498 1 73.12 447 LYS B C 1
ATOM 9623 O O . LYS B 1 447 ? -18.203 -39.312 -1.394 1 73.12 447 LYS B O 1
ATOM 9628 N N . LEU B 1 448 ? -16.219 -40.375 -1.439 1 76.94 448 LEU B N 1
ATOM 9629 C CA . LEU B 1 448 ? -15.547 -39.125 -1.066 1 76.94 448 LEU B CA 1
ATOM 9630 C C . LEU B 1 448 ? -15.602 -38.125 -2.205 1 76.94 448 LEU B C 1
ATOM 9632 O O . LEU B 1 448 ? -15.758 -36.906 -1.968 1 76.94 448 LEU B O 1
ATOM 9636 N N . THR B 1 449 ? -15.562 -38.625 -3.377 1 78.81 449 THR B N 1
ATOM 9637 C CA . THR B 1 449 ? -15.586 -37.781 -4.547 1 78.81 449 THR B CA 1
ATOM 9638 C C . THR B 1 449 ? -16.938 -37.094 -4.676 1 78.81 449 THR B C 1
ATOM 9640 O O . THR B 1 449 ? -17.016 -35.906 -5.059 1 78.81 449 THR B O 1
ATOM 9643 N N . GLU B 1 450 ? -17.984 -37.781 -4.227 1 78.94 450 GLU B N 1
ATOM 9644 C CA . GLU B 1 450 ? -19.328 -37.219 -4.336 1 78.94 450 GLU B CA 1
ATOM 9645 C C . GLU B 1 450 ? -19.594 -36.188 -3.258 1 78.94 450 GLU B C 1
ATOM 9647 O O . GLU B 1 450 ? -20.469 -35.312 -3.418 1 78.94 450 GLU B O 1
ATOM 9652 N N . LEU B 1 451 ? -18.812 -36.156 -2.258 1 87.25 451 LEU B N 1
ATOM 9653 C CA . LEU B 1 451 ? -19.047 -35.281 -1.134 1 87.25 451 LEU B CA 1
ATOM 9654 C C . LEU B 1 451 ? -18.234 -34 -1.283 1 87.25 451 LEU B C 1
ATOM 9656 O O . LEU B 1 451 ? -18.469 -33 -0.565 1 87.25 451 LEU B O 1
ATOM 9660 N N . VAL B 1 452 ? -17.391 -33.844 -2.285 1 88.62 452 VAL B N 1
ATOM 9661 C CA . VAL B 1 452 ? -16.469 -32.75 -2.418 1 88.62 452 VAL B CA 1
ATOM 9662 C C . VAL B 1 452 ? -17.25 -31.453 -2.697 1 88.62 452 VAL B C 1
ATOM 9664 O O . VAL B 1 452 ? -17.031 -30.438 -2.039 1 88.62 452 VAL B O 1
ATOM 9667 N N . PRO B 1 453 ? -18.219 -31.5 -3.596 1 89.06 453 PRO B N 1
ATOM 9668 C CA . PRO B 1 453 ? -18.984 -30.266 -3.822 1 89.06 453 PRO B CA 1
ATOM 9669 C C . PRO B 1 453 ? -19.812 -29.859 -2.607 1 89.06 453 PRO B C 1
ATOM 9671 O O . PRO B 1 453 ? -19.984 -28.656 -2.346 1 89.06 453 PRO B O 1
ATOM 9674 N N . LEU B 1 454 ? -20.297 -30.844 -1.9 1 90.5 454 LEU B N 1
ATOM 9675 C CA . LEU B 1 454 ? -21.078 -30.547 -0.704 1 90.5 454 LEU B CA 1
ATOM 9676 C C . LEU B 1 454 ? -20.219 -29.875 0.359 1 90.5 454 LEU B C 1
ATOM 9678 O O . LEU B 1 454 ? -20.672 -28.969 1.045 1 90.5 454 LEU B O 1
ATOM 9682 N N . PHE B 1 455 ? -19.016 -30.328 0.396 1 92.06 455 PHE B N 1
ATOM 9683 C CA . PHE B 1 455 ? -18.094 -29.734 1.352 1 92.06 455 PHE B CA 1
ATOM 9684 C C . PHE B 1 455 ? -17.812 -28.281 1.002 1 92.06 455 PHE B C 1
ATOM 9686 O O . PHE B 1 455 ? -17.734 -27.422 1.889 1 92.06 455 PHE B O 1
ATOM 9693 N N . SER B 1 456 ? -17.641 -27.969 -0.222 1 93.38 456 SER B N 1
ATOM 9694 C CA . SER B 1 456 ? -17.328 -26.609 -0.668 1 93.38 456 SER B CA 1
ATOM 9695 C C . SER B 1 456 ? -18.469 -25.656 -0.332 1 93.38 456 SER B C 1
ATOM 9697 O O . SER B 1 456 ? -18.234 -24.562 0.187 1 93.38 456 SER B O 1
ATOM 9699 N N . ILE B 1 457 ? -19.719 -26.031 -0.578 1 93.44 457 ILE B N 1
ATOM 9700 C CA . ILE B 1 457 ? -20.844 -25.141 -0.319 1 93.44 457 ILE B CA 1
ATOM 9701 C C . ILE B 1 457 ? -21.047 -25 1.187 1 93.44 457 ILE B C 1
ATOM 9703 O O . ILE B 1 457 ? -21.453 -23.922 1.662 1 93.44 457 ILE B O 1
ATOM 9707 N N . THR B 1 458 ? -20.766 -26.078 1.946 1 94.5 458 THR B N 1
ATOM 9708 C CA . THR B 1 458 ? -20.891 -26.016 3.398 1 94.5 458 THR B CA 1
ATOM 9709 C C . THR B 1 458 ? -19.891 -25.031 3.988 1 94.5 458 THR B C 1
ATOM 9711 O O . THR B 1 458 ? -20.203 -24.281 4.906 1 94.5 458 THR B O 1
ATOM 9714 N N . ILE B 1 459 ? -18.703 -25.016 3.424 1 95.06 459 ILE B N 1
ATOM 9715 C CA . ILE B 1 459 ? -17.672 -24.094 3.889 1 95.06 459 ILE B CA 1
ATOM 9716 C C . ILE B 1 459 ? -18.125 -22.641 3.652 1 95.06 459 ILE B C 1
ATOM 9718 O O . ILE B 1 459 ? -17.953 -21.781 4.52 1 95.06 459 ILE B O 1
ATOM 9722 N N . VAL B 1 460 ? -18.719 -22.375 2.541 1 95.06 460 VAL B N 1
ATOM 9723 C CA . VAL B 1 460 ? -19.172 -21.031 2.197 1 95.06 460 VAL B CA 1
ATOM 9724 C C . VAL B 1 460 ? -20.297 -20.609 3.143 1 95.06 460 VAL B C 1
ATOM 9726 O O . VAL B 1 460 ? -20.297 -19.469 3.639 1 95.06 460 VAL B O 1
ATOM 9729 N N . ILE B 1 461 ? -21.234 -21.547 3.438 1 94.81 461 ILE B N 1
ATOM 9730 C CA . ILE B 1 461 ? -22.344 -21.25 4.328 1 94.81 461 ILE B CA 1
ATOM 9731 C C . ILE B 1 461 ? -21.828 -20.984 5.738 1 94.81 461 ILE B C 1
ATOM 9733 O O . ILE B 1 461 ? -22.266 -20.047 6.398 1 94.81 461 ILE B O 1
ATOM 9737 N N . VAL B 1 462 ? -20.844 -21.703 6.164 1 95.31 462 VAL B N 1
ATOM 9738 C CA . VAL B 1 462 ? -20.266 -21.547 7.492 1 95.31 462 VAL B CA 1
ATOM 9739 C C . VAL B 1 462 ? -19.547 -20.203 7.582 1 95.31 462 VAL B C 1
ATOM 9741 O O . VAL B 1 462 ? -19.625 -19.516 8.602 1 95.31 462 VAL B O 1
ATOM 9744 N N . ILE B 1 463 ? -18.938 -19.781 6.543 1 94.25 463 ILE B N 1
ATOM 9745 C CA . ILE B 1 463 ? -18.219 -18.516 6.531 1 94.25 463 ILE B CA 1
ATOM 9746 C C . ILE B 1 463 ? -19.219 -17.359 6.594 1 94.25 463 ILE B C 1
ATOM 9748 O O . ILE B 1 463 ? -19.016 -16.391 7.332 1 94.25 463 ILE B O 1
ATOM 9752 N N . ILE B 1 464 ? -20.297 -17.438 5.922 1 94.56 464 ILE B N 1
ATOM 9753 C CA . ILE B 1 464 ? -21.297 -16.375 5.855 1 94.56 464 ILE B CA 1
ATOM 9754 C C . ILE B 1 464 ? -21.922 -16.172 7.234 1 94.56 464 ILE B C 1
ATOM 9756 O O . ILE B 1 464 ? -22.094 -15.031 7.68 1 94.56 464 ILE B O 1
ATOM 9760 N N . PHE B 1 465 ? -22.125 -17.297 7.973 1 95.12 465 PHE B N 1
ATOM 9761 C CA . PHE B 1 465 ? -22.859 -17.188 9.227 1 95.12 465 PHE B CA 1
ATOM 9762 C C . PHE B 1 465 ? -21.922 -17.312 10.414 1 95.12 465 PHE B C 1
ATOM 9764 O O . PHE B 1 465 ? -22.375 -17.453 11.555 1 95.12 465 PHE B O 1
ATOM 9771 N N . CYS B 1 466 ? -20.656 -17.234 10.195 1 93.75 466 CYS B N 1
ATOM 9772 C CA . CYS B 1 466 ? -19.672 -17.375 11.266 1 93.75 466 CYS B CA 1
ATOM 9773 C C . CYS B 1 466 ? -19.797 -16.234 12.266 1 93.75 466 CYS B C 1
ATOM 9775 O O . CYS B 1 466 ? -19.703 -15.062 11.883 1 93.75 466 CYS B O 1
ATOM 9777 N N . PRO B 1 467 ? -19.953 -16.438 13.578 1 91.44 467 PRO B N 1
ATOM 9778 C CA . PRO B 1 467 ? -20.141 -15.383 14.578 1 91.44 467 PRO B CA 1
ATOM 9779 C C . PRO B 1 467 ? -18.828 -14.758 15.039 1 91.44 467 PRO B C 1
ATOM 9781 O O . PRO B 1 467 ? -18.828 -13.688 15.648 1 91.44 467 PRO B O 1
ATOM 9784 N N . PHE B 1 468 ? -17.703 -15.367 14.656 1 92.5 468 PHE B N 1
ATOM 9785 C CA . PHE B 1 468 ? -16.406 -14.867 15.102 1 92.5 468 PHE B CA 1
ATOM 9786 C C . PHE B 1 468 ? -15.93 -13.719 14.219 1 92.5 468 PHE B C 1
ATOM 9788 O O . PHE B 1 468 ? -16.344 -13.609 13.062 1 92.5 468 PHE B O 1
ATOM 9795 N N . ASP B 1 469 ? -15.203 -12.867 14.797 1 90.31 469 ASP B N 1
ATOM 9796 C CA . ASP B 1 469 ? -14.711 -11.688 14.086 1 90.31 469 ASP B CA 1
ATOM 9797 C C . ASP B 1 469 ? -13.586 -12.055 13.125 1 90.31 469 ASP B C 1
ATOM 9799 O O . ASP B 1 469 ? -12.445 -11.617 13.297 1 90.31 469 ASP B O 1
ATOM 9803 N N . ILE B 1 470 ? -13.984 -12.984 12.289 1 90.81 470 ILE B N 1
ATOM 9804 C CA . ILE B 1 470 ? -13.055 -13.391 11.234 1 90.81 470 ILE B CA 1
ATOM 9805 C C . ILE B 1 470 ? -13.664 -13.078 9.867 1 90.81 470 ILE B C 1
ATOM 9807 O O . ILE B 1 470 ? -14.883 -13.086 9.703 1 90.81 470 ILE B O 1
ATOM 9811 N N . ILE B 1 471 ? -12.906 -12.695 8.93 1 92.94 471 ILE B N 1
ATOM 9812 C CA . ILE B 1 471 ? -13.289 -12.461 7.539 1 92.94 471 ILE B CA 1
ATOM 9813 C C . ILE B 1 471 ? -14.359 -11.375 7.469 1 92.94 471 ILE B C 1
ATOM 9815 O O . ILE B 1 471 ? -15.461 -11.617 6.98 1 92.94 471 ILE B O 1
ATOM 9819 N N . TYR B 1 472 ? -14.148 -10.25 8.016 1 93.12 472 TYR B N 1
ATOM 9820 C CA . TYR B 1 472 ? -14.945 -9.031 7.902 1 93.12 472 TYR B CA 1
ATOM 9821 C C . TYR B 1 472 ? -16.359 -9.242 8.438 1 93.12 472 TYR B C 1
ATOM 9823 O O . TYR B 1 472 ? -17.328 -9.062 7.707 1 93.12 472 TYR B O 1
ATOM 9831 N N . ARG B 1 473 ? -16.516 -9.539 9.656 1 93.81 473 ARG B N 1
ATOM 9832 C CA . ARG B 1 473 ? -17.766 -9.859 10.336 1 93.81 473 ARG B CA 1
ATOM 9833 C C . ARG B 1 473 ? -18.781 -8.742 10.156 1 93.81 473 ARG B C 1
ATOM 9835 O O . ARG B 1 473 ? -19.953 -9.008 9.891 1 93.81 473 ARG B O 1
ATOM 9842 N N . SER B 1 474 ? -18.328 -7.492 10.273 1 92.06 474 SER B N 1
ATOM 9843 C CA . SER B 1 474 ? -19.25 -6.363 10.172 1 92.06 474 SER B CA 1
ATOM 9844 C C . SER B 1 474 ? -19.938 -6.328 8.812 1 92.06 474 SER B C 1
ATOM 9846 O O . SER B 1 474 ? -21.141 -6.098 8.734 1 92.06 474 SER B O 1
ATOM 9848 N N . SER B 1 475 ? -19.25 -6.598 7.77 1 93.44 475 SER B N 1
ATOM 9849 C CA . SER B 1 475 ? -19.812 -6.586 6.426 1 93.44 475 SER B CA 1
ATOM 9850 C C . SER B 1 475 ? -20.703 -7.801 6.191 1 93.44 475 SER B C 1
ATOM 9852 O O . SER B 1 475 ? -21.719 -7.707 5.504 1 93.44 475 SER B O 1
ATOM 9854 N N . ARG B 1 476 ? -20.312 -8.922 6.746 1 95.12 476 ARG B N 1
ATOM 9855 C CA . ARG B 1 476 ? -21.156 -10.109 6.633 1 95.12 476 ARG B CA 1
ATOM 9856 C C . ARG B 1 476 ? 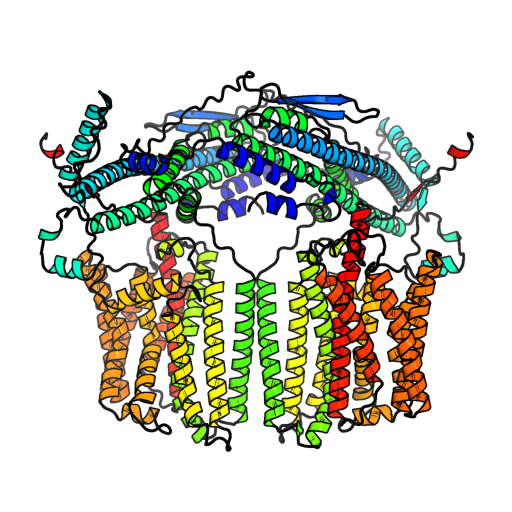-22.484 -9.906 7.336 1 95.12 476 ARG B C 1
ATOM 9858 O O . ARG B 1 476 ? -23.531 -10.273 6.809 1 95.12 476 ARG B O 1
ATOM 9865 N N . LEU B 1 477 ? -22.422 -9.281 8.461 1 94.62 477 LEU B N 1
ATOM 9866 C CA . LEU B 1 477 ? -23.641 -9.023 9.203 1 94.62 477 LEU B CA 1
ATOM 9867 C C . LEU B 1 477 ? -24.516 -8.016 8.461 1 94.62 477 LEU B C 1
ATOM 9869 O O . LEU B 1 477 ? -25.75 -8.133 8.469 1 94.62 477 LEU B O 1
ATOM 9873 N N . PHE B 1 478 ? -23.844 -7.059 7.914 1 94 478 PHE B N 1
ATOM 9874 C CA . PHE B 1 478 ? -24.594 -6.109 7.098 1 94 478 PHE B CA 1
ATOM 9875 C C . PHE B 1 478 ? -25.281 -6.816 5.938 1 94 478 PHE B C 1
ATOM 9877 O O . PHE B 1 478 ? -26.438 -6.535 5.637 1 94 478 PHE B O 1
ATOM 9884 N N . PHE B 1 479 ? -24.641 -7.758 5.301 1 94.5 479 PHE B N 1
ATOM 9885 C CA . PHE B 1 479 ? -25.188 -8.531 4.188 1 94.5 479 PHE B CA 1
ATOM 9886 C C . PHE B 1 479 ? -26.359 -9.383 4.648 1 94.5 479 PHE B C 1
ATOM 9888 O O . PHE B 1 479 ? -27.391 -9.43 3.982 1 94.5 479 PHE B O 1
ATOM 9895 N N . ILE B 1 480 ? -26.188 -10.016 5.773 1 95.38 480 ILE B N 1
ATOM 9896 C CA . ILE B 1 480 ? -27.219 -10.891 6.309 1 95.38 480 ILE B CA 1
ATOM 9897 C C . ILE B 1 480 ? -28.453 -10.062 6.684 1 95.38 480 ILE B C 1
ATOM 9899 O O . ILE B 1 480 ? -29.578 -10.477 6.43 1 95.38 480 ILE B O 1
ATOM 9903 N N . LYS B 1 481 ? -28.203 -8.93 7.215 1 93.12 481 LYS B N 1
ATOM 9904 C CA . LYS B 1 481 ? -29.312 -8.047 7.582 1 93.12 481 LYS B CA 1
ATOM 9905 C C . LYS B 1 481 ? -30.094 -7.598 6.352 1 93.12 481 LYS B C 1
ATOM 9907 O O . LYS B 1 481 ? -31.312 -7.672 6.328 1 93.12 481 LYS B O 1
ATOM 9912 N N . SER B 1 482 ? -29.406 -7.188 5.379 1 94.19 482 SER B N 1
ATOM 9913 C CA . SER B 1 482 ? -30.047 -6.754 4.148 1 94.19 482 SER B CA 1
ATOM 9914 C C . SER B 1 482 ? -30.797 -7.91 3.477 1 94.19 482 SER B C 1
ATOM 9916 O O . SER B 1 482 ? -31.891 -7.73 2.953 1 94.19 482 SER B O 1
ATOM 9918 N N . ALA B 1 483 ? -30.172 -9.055 3.512 1 94.81 483 ALA B N 1
ATOM 9919 C CA . ALA B 1 483 ? -30.812 -10.234 2.926 1 94.81 483 ALA B CA 1
ATOM 9920 C C . ALA B 1 483 ? -32.094 -10.617 3.686 1 94.81 483 ALA B C 1
ATOM 9922 O O . ALA B 1 483 ? -33.094 -10.984 3.078 1 94.81 483 ALA B O 1
ATOM 9923 N N . THR B 1 484 ? -32.031 -10.461 4.977 1 94.19 484 THR B N 1
ATOM 9924 C CA . THR B 1 484 ? -33.188 -10.773 5.801 1 94.19 484 THR B CA 1
ATOM 9925 C C . THR B 1 484 ? -34.312 -9.805 5.508 1 94.19 484 THR B C 1
ATOM 9927 O O . THR B 1 484 ? -35.469 -10.211 5.406 1 94.19 484 THR B O 1
ATOM 9930 N N . HIS B 1 485 ? -34 -8.547 5.316 1 93.69 485 HIS B N 1
ATOM 9931 C CA . HIS B 1 485 ? -35 -7.562 4.957 1 93.69 485 HIS B CA 1
ATOM 9932 C C . HIS B 1 485 ? -35.625 -7.891 3.611 1 93.69 485 HIS B C 1
ATOM 9934 O O . HIS B 1 485 ? -36.844 -7.691 3.426 1 93.69 485 HIS B O 1
ATOM 9940 N N . CYS B 1 486 ? -34.844 -8.445 2.732 1 93.25 486 CYS B N 1
ATOM 9941 C CA . CYS B 1 486 ? -35.344 -8.789 1.408 1 93.25 486 CYS B CA 1
ATOM 9942 C C . CYS B 1 486 ? -36.25 -10.008 1.478 1 93.25 486 CYS B C 1
ATOM 9944 O O . CYS B 1 486 ? -37.344 -10.023 0.875 1 93.25 486 CYS B O 1
ATOM 9946 N N . PHE B 1 487 ? -35.875 -10.969 2.275 1 92.75 487 PHE B N 1
ATOM 9947 C CA . PHE B 1 487 ? -36.625 -12.227 2.342 1 92.75 487 PHE B CA 1
ATOM 9948 C C . PHE B 1 487 ? -37.969 -12.023 3.043 1 92.75 487 PHE B C 1
ATOM 9950 O O . PHE B 1 487 ? -38.938 -12.695 2.721 1 92.75 487 PHE B O 1
ATOM 9957 N N . PHE B 1 488 ? -37.969 -11.031 3.943 1 91.12 488 PHE B N 1
ATOM 9958 C CA . PHE B 1 488 ? -39.188 -10.812 4.691 1 91.12 488 PHE B CA 1
ATOM 9959 C C . PHE B 1 488 ? -39.906 -9.562 4.199 1 91.12 488 PHE B C 1
ATOM 9961 O O . PHE B 1 488 ? -40.625 -8.914 4.961 1 91.12 488 PHE B O 1
ATOM 9968 N N . ALA B 1 489 ? -39.656 -9.156 3.113 1 87.94 489 ALA B N 1
ATOM 9969 C CA . ALA B 1 489 ? -40.438 -8.094 2.506 1 87.94 489 ALA B CA 1
ATOM 9970 C C . ALA B 1 489 ? -41.938 -8.461 2.498 1 87.94 489 ALA B C 1
ATOM 9972 O O . ALA B 1 489 ? -42.281 -9.625 2.27 1 87.94 489 ALA B O 1
ATOM 9973 N N . PRO B 1 490 ? -42.969 -7.695 2.807 1 88.31 490 PRO B N 1
ATOM 9974 C CA . PRO B 1 490 ? -42.938 -6.234 2.912 1 88.31 490 PRO B CA 1
ATOM 9975 C C . PRO B 1 490 ? -42.969 -5.746 4.359 1 88.31 490 PRO B C 1
ATOM 9977 O O . PRO B 1 490 ? -43.438 -4.637 4.629 1 88.31 490 PRO B O 1
ATOM 9980 N N . LEU B 1 491 ? -42.406 -6.605 5.199 1 86.38 491 LEU B N 1
ATOM 9981 C CA . LEU B 1 491 ? -42.594 -6.336 6.625 1 86.38 491 LEU B CA 1
ATOM 9982 C C . LEU B 1 491 ? -41.594 -5.27 7.094 1 86.38 491 LEU B C 1
ATOM 9984 O O . LEU B 1 491 ? -41.812 -4.625 8.125 1 86.38 491 LEU B O 1
ATOM 9988 N N . TYR B 1 492 ? -40.625 -5.047 6.367 1 87.19 492 TYR B N 1
ATOM 9989 C CA . TYR B 1 492 ? -39.625 -4.062 6.758 1 87.19 492 TYR B CA 1
ATOM 9990 C C . TYR B 1 492 ? -39.688 -2.84 5.848 1 87.19 492 TYR B C 1
ATOM 9992 O O . TYR B 1 492 ? -40.125 -2.934 4.699 1 87.19 492 TYR B O 1
ATOM 10000 N N . LYS B 1 493 ? -39.219 -1.715 6.418 1 87.12 493 LYS B N 1
ATOM 10001 C CA . LYS B 1 493 ? -39.031 -0.539 5.57 1 87.12 493 LYS B CA 1
ATOM 10002 C C . LYS B 1 493 ? -37.906 -0.744 4.566 1 87.12 493 LYS B C 1
ATOM 10004 O O . LYS B 1 493 ? -36.844 -1.292 4.914 1 87.12 493 LYS B O 1
ATOM 10009 N N . VAL B 1 494 ? -38.188 -0.329 3.385 1 90.69 494 VAL B N 1
ATOM 10010 C CA . VAL B 1 494 ? -37.219 -0.601 2.316 1 90.69 494 VAL B CA 1
ATOM 10011 C C . VAL B 1 494 ? -36.188 0.507 2.268 1 90.69 494 VAL B C 1
ATOM 10013 O O . VAL B 1 494 ? -36.531 1.687 2.135 1 90.69 494 VAL B O 1
ATOM 10016 N N . THR B 1 495 ? -34.969 0.14 2.475 1 90.31 495 THR B N 1
ATOM 10017 C CA . THR B 1 495 ? -33.844 1.07 2.354 1 90.31 495 THR B CA 1
ATOM 10018 C C . THR B 1 495 ? -33.125 0.865 1.03 1 90.31 495 THR B C 1
ATOM 10020 O O . THR B 1 495 ? -33.375 -0.1 0.311 1 90.31 495 THR B O 1
ATOM 10023 N N . LEU B 1 496 ? -32.281 1.694 0.658 1 91.62 496 LEU B N 1
ATOM 10024 C CA . LEU B 1 496 ? -31.594 1.63 -0.625 1 91.62 496 LEU B CA 1
ATOM 10025 C C . LEU B 1 496 ? -30.75 0.365 -0.721 1 91.62 496 LEU B C 1
ATOM 10027 O O . LEU B 1 496 ? -30.766 -0.315 -1.75 1 91.62 496 LEU B O 1
ATOM 10031 N N . PRO B 1 497 ? -30.047 -0.004 0.306 1 93.44 497 PRO B N 1
ATOM 10032 C CA . PRO B 1 497 ? -29.281 -1.255 0.207 1 93.44 497 PRO B CA 1
ATOM 10033 C C . PRO B 1 497 ? -30.188 -2.477 0.035 1 93.44 497 PRO B C 1
ATOM 10035 O O . PRO B 1 497 ? -29.812 -3.434 -0.648 1 93.44 497 PRO B O 1
ATOM 10038 N N . ASP B 1 498 ? -31.375 -2.438 0.589 1 93.75 498 ASP B N 1
ATOM 10039 C CA . ASP B 1 498 ? -32.312 -3.557 0.466 1 93.75 498 ASP B CA 1
ATOM 10040 C C . ASP B 1 498 ? -32.75 -3.732 -0.979 1 93.75 498 ASP B C 1
ATOM 10042 O O . ASP B 1 498 ? -32.719 -4.844 -1.517 1 93.75 498 ASP B O 1
ATOM 10046 N N . PHE B 1 499 ? -33.219 -2.686 -1.5 1 93.44 499 PHE B N 1
ATOM 10047 C CA . PHE B 1 499 ? -33.75 -2.869 -2.85 1 93.44 499 PHE B CA 1
ATOM 10048 C C . PHE B 1 499 ? -32.594 -3.137 -3.834 1 93.44 499 PHE B C 1
ATOM 10050 O O . PHE B 1 499 ? -32.781 -3.877 -4.805 1 93.44 499 PHE B O 1
ATOM 10057 N N . LEU B 1 500 ? -31.391 -2.533 -3.619 1 95.75 500 LEU B N 1
ATOM 10058 C CA . LEU B 1 500 ? -30.25 -2.82 -4.48 1 95.75 500 LEU B CA 1
ATOM 10059 C C . LEU B 1 500 ? -29.891 -4.301 -4.434 1 95.75 500 LEU B C 1
ATOM 10061 O O . LEU B 1 500 ? -29.625 -4.914 -5.469 1 95.75 500 LEU B O 1
ATOM 10065 N N . LEU B 1 501 ? -29.828 -4.832 -3.26 1 96.19 501 LEU B N 1
ATOM 10066 C CA . LEU B 1 501 ? -29.531 -6.254 -3.111 1 96.19 501 LEU B CA 1
ATOM 10067 C C . LEU B 1 501 ? -30.609 -7.105 -3.793 1 96.19 501 LEU B C 1
ATOM 10069 O O . LEU B 1 501 ? -30.281 -8.078 -4.48 1 96.19 501 LEU B O 1
ATOM 10073 N N . ALA B 1 502 ? -31.844 -6.715 -3.574 1 96.56 502 ALA B N 1
ATOM 10074 C CA . ALA B 1 502 ? -32.938 -7.453 -4.199 1 96.56 502 ALA B CA 1
ATOM 10075 C C . ALA B 1 502 ? -32.812 -7.426 -5.719 1 96.56 502 ALA B C 1
ATOM 10077 O O . ALA B 1 502 ? -33.062 -8.438 -6.387 1 96.56 502 ALA B O 1
ATOM 10078 N N . ASP B 1 503 ? -32.5 -6.336 -6.234 1 96.06 503 ASP B N 1
ATOM 10079 C CA . ASP B 1 503 ? -32.312 -6.227 -7.676 1 96.06 503 ASP B CA 1
ATOM 10080 C C . ASP B 1 503 ? -31.156 -7.113 -8.141 1 96.06 503 ASP B C 1
ATOM 10082 O O . ASP B 1 503 ? -31.219 -7.742 -9.195 1 96.06 503 ASP B O 1
ATOM 10086 N N . ASN B 1 504 ? -30.094 -7.18 -7.426 1 96.81 504 ASN B N 1
ATOM 10087 C CA . ASN B 1 504 ? -28.953 -8.016 -7.781 1 96.81 504 ASN B CA 1
ATOM 10088 C C . ASN B 1 504 ? -29.297 -9.5 -7.699 1 96.81 504 ASN B C 1
ATOM 10090 O O . ASN B 1 504 ? -28.797 -10.305 -8.484 1 96.81 504 ASN B O 1
ATOM 10094 N N . ILE B 1 505 ? -30.156 -9.852 -6.785 1 95.94 505 ILE B N 1
ATOM 10095 C CA . ILE B 1 505 ? -30.562 -11.242 -6.633 1 95.94 505 ILE B CA 1
ATOM 10096 C C . ILE B 1 505 ? -31.391 -11.672 -7.844 1 95.94 505 ILE B C 1
ATOM 10098 O O . ILE B 1 505 ? -31.359 -12.836 -8.242 1 95.94 505 ILE B O 1
ATOM 10102 N N . THR B 1 506 ? -32.094 -10.734 -8.484 1 95.19 506 THR B N 1
ATOM 10103 C CA . THR B 1 506 ? -32.906 -11.055 -9.664 1 95.19 506 THR B CA 1
ATOM 10104 C C . THR B 1 506 ? -32 -11.531 -10.805 1 95.19 506 THR B C 1
ATOM 10106 O O . THR B 1 506 ? -32.469 -12.219 -11.719 1 95.19 506 THR B O 1
ATOM 10109 N N . SER B 1 507 ? -30.719 -11.18 -10.773 1 94.44 507 SER B N 1
ATOM 10110 C CA . SER B 1 507 ? -29.781 -11.609 -11.805 1 94.44 507 SER B CA 1
ATOM 10111 C C . SER B 1 507 ? -29.094 -12.914 -11.414 1 94.44 507 SER B C 1
ATOM 10113 O O . SER B 1 507 ? -28.203 -13.391 -12.125 1 94.44 507 SER B O 1
ATOM 10115 N N . GLN B 1 508 ? -29.516 -13.5 -10.32 1 94.44 508 GLN B N 1
ATOM 10116 C CA . GLN B 1 508 ? -28.922 -14.734 -9.836 1 94.44 508 GLN B CA 1
ATOM 10117 C C . GLN B 1 508 ? -29.922 -15.883 -9.844 1 94.44 508 GLN B C 1
ATOM 10119 O O . GLN B 1 508 ? -29.906 -16.734 -8.961 1 94.44 508 GLN B O 1
ATOM 10124 N N . VAL B 1 509 ? -30.797 -15.914 -10.805 1 91.75 509 VAL B N 1
ATOM 10125 C CA . VAL B 1 509 ? -31.844 -16.938 -10.891 1 91.75 509 VAL B CA 1
ATOM 10126 C C . VAL B 1 509 ? -31.203 -18.312 -11.109 1 91.75 509 VAL B C 1
ATOM 10128 O O . VAL B 1 509 ? -31.578 -19.281 -10.453 1 91.75 509 VAL B O 1
ATOM 10131 N N . GLN B 1 510 ? -30.203 -18.328 -12.008 1 90.31 510 GLN B N 1
ATOM 10132 C CA . GLN B 1 510 ? -29.547 -19.609 -12.297 1 90.31 510 GLN B CA 1
ATOM 10133 C C . GLN B 1 510 ? -28.781 -20.125 -11.086 1 90.31 510 GLN B C 1
ATOM 10135 O O . GLN B 1 510 ? -28.703 -21.328 -10.859 1 90.31 510 GLN B O 1
ATOM 10140 N N . ALA B 1 511 ? -28.203 -19.234 -10.375 1 93.31 511 ALA B N 1
ATOM 10141 C CA . ALA B 1 511 ? -27.531 -19.641 -9.148 1 93.31 511 ALA B CA 1
ATOM 10142 C C . ALA B 1 511 ? -28.516 -20.25 -8.148 1 93.31 511 ALA B C 1
ATOM 10144 O O . ALA B 1 511 ? -28.203 -21.266 -7.512 1 93.31 511 ALA B O 1
ATOM 10145 N N . ILE B 1 512 ? -29.672 -19.703 -8.047 1 93.19 512 ILE B N 1
ATOM 10146 C CA . ILE B 1 512 ? -30.703 -20.188 -7.133 1 93.19 512 ILE B CA 1
ATOM 10147 C C . ILE B 1 512 ? -31.203 -21.547 -7.617 1 93.19 512 ILE B C 1
ATOM 10149 O O . ILE B 1 512 ? -31.453 -22.453 -6.812 1 93.19 512 ILE B O 1
ATOM 10153 N N . ARG B 1 513 ? -31.312 -21.75 -8.922 1 89.69 513 ARG B N 1
ATOM 10154 C CA . ARG B 1 513 ? -31.688 -23.031 -9.492 1 89.69 513 ARG B CA 1
ATOM 10155 C C . ARG B 1 513 ? -30.641 -24.094 -9.188 1 89.69 513 ARG B C 1
ATOM 10157 O O . ARG B 1 513 ? -30.969 -25.266 -8.953 1 89.69 513 ARG B O 1
ATOM 10164 N N . SER B 1 514 ? -29.391 -23.641 -9.211 1 90.88 514 SER B N 1
ATOM 10165 C CA . SER B 1 514 ? -28.312 -24.578 -8.867 1 90.88 514 SER B CA 1
ATOM 10166 C C . SER B 1 514 ? -28.406 -25.031 -7.418 1 90.88 514 SER B C 1
ATOM 10168 O O . SER B 1 514 ? -28.062 -26.172 -7.098 1 90.88 514 SER B O 1
ATOM 10170 N N . ILE B 1 515 ? -28.906 -24.203 -6.566 1 90.88 515 ILE B N 1
ATOM 10171 C CA . ILE B 1 515 ? -29.094 -24.578 -5.172 1 90.88 515 ILE B CA 1
ATOM 10172 C C . ILE B 1 515 ? -30.172 -25.656 -5.07 1 90.88 515 ILE B C 1
ATOM 10174 O O . ILE B 1 515 ? -30.031 -26.609 -4.301 1 90.88 515 ILE B O 1
ATOM 10178 N N . GLU B 1 516 ? -31.188 -25.531 -5.902 1 89.69 516 GLU B N 1
ATOM 10179 C CA . GLU B 1 516 ? -32.219 -26.562 -5.965 1 89.69 516 GLU B CA 1
ATOM 10180 C C . GLU B 1 516 ? -31.656 -27.891 -6.457 1 89.69 516 GLU B C 1
ATOM 10182 O O . GLU B 1 516 ? -32.031 -28.953 -5.953 1 89.69 516 GLU B O 1
ATOM 10187 N N . LEU B 1 517 ? -30.828 -27.75 -7.387 1 88.44 517 LEU B N 1
ATOM 10188 C CA . LEU B 1 517 ? -30.188 -28.938 -7.906 1 88.44 517 LEU B CA 1
ATOM 10189 C C . LEU B 1 517 ? -29.344 -29.625 -6.828 1 88.44 517 LEU B C 1
ATOM 10191 O O . LEU B 1 517 ? -29.297 -30.844 -6.75 1 88.44 517 LEU B O 1
ATOM 10195 N N . TYR B 1 518 ? -28.672 -28.859 -5.992 1 88 518 TYR B N 1
ATOM 10196 C CA . TYR B 1 518 ? -27.922 -29.406 -4.863 1 88 518 TYR B CA 1
ATOM 10197 C C . TYR B 1 518 ? -28.828 -30.234 -3.955 1 88 518 TYR B C 1
ATOM 10199 O O . TYR B 1 518 ? -28.453 -31.328 -3.549 1 88 518 TYR B O 1
ATOM 10207 N N . ILE B 1 519 ? -29.969 -29.672 -3.744 1 86.94 519 ILE B N 1
ATOM 10208 C CA . ILE B 1 519 ? -30.906 -30.344 -2.84 1 86.94 519 ILE B CA 1
ATOM 10209 C C . ILE B 1 519 ? -31.406 -31.641 -3.469 1 86.94 519 ILE B C 1
ATOM 10211 O O . ILE B 1 519 ? -31.5 -32.656 -2.793 1 86.94 519 ILE B O 1
ATOM 10215 N N . CYS B 1 520 ? -31.625 -31.641 -4.762 1 86.06 520 CYS B N 1
ATOM 10216 C CA . CYS B 1 520 ? -32.094 -32.844 -5.461 1 86.06 520 CYS B CA 1
ATOM 10217 C C . CYS B 1 520 ? -30.969 -33.875 -5.574 1 86.06 520 CYS B C 1
ATOM 10219 O O . CYS B 1 520 ? -31.172 -35.062 -5.328 1 86.06 520 CYS B O 1
ATOM 10221 N N . TYR B 1 521 ? -29.797 -33.344 -5.926 1 83.06 521 TYR B N 1
ATOM 10222 C CA . TYR B 1 521 ? -28.641 -34.219 -6.141 1 83.06 521 TYR B CA 1
ATOM 10223 C C . TYR B 1 521 ? -28.281 -34.969 -4.863 1 83.06 521 TYR B C 1
ATOM 10225 O O . TYR B 1 521 ? -28 -36.156 -4.895 1 83.06 521 TYR B O 1
ATOM 10233 N N . TYR B 1 522 ? -28.312 -34.406 -3.768 1 84.5 522 TYR B N 1
ATOM 10234 C CA . TYR B 1 522 ? -27.875 -35.031 -2.527 1 84.5 522 TYR B CA 1
ATOM 10235 C C . TYR B 1 522 ? -29.062 -35.531 -1.722 1 84.5 522 TYR B C 1
ATOM 10237 O O . TYR B 1 522 ? -28.906 -36.375 -0.829 1 84.5 522 TYR B O 1
ATOM 10245 N N . GLY B 1 523 ? -30.234 -35.031 -1.945 1 80.19 523 GLY B N 1
ATOM 10246 C CA . GLY B 1 523 ? -31.406 -35.438 -1.195 1 80.19 523 GLY B CA 1
ATOM 10247 C C . GLY B 1 523 ? -32.062 -36.688 -1.761 1 80.19 523 GLY B C 1
ATOM 10248 O O . GLY B 1 523 ? -32.625 -37.5 -1.013 1 80.19 523 GLY B O 1
ATOM 10249 N N . LEU B 1 524 ? -32.312 -36.75 -3.117 1 70.88 524 LEU B N 1
ATOM 10250 C CA . LEU B 1 524 ? -33.156 -37.781 -3.701 1 70.88 524 LEU B CA 1
ATOM 10251 C C . LEU B 1 524 ? -32.312 -38.969 -4.176 1 70.88 524 LEU B C 1
ATOM 10253 O O . LEU B 1 524 ? -31.906 -39 -5.34 1 70.88 524 LEU B O 1
ATOM 10257 N N . GLY B 1 525 ? -31.484 -39.719 -3.367 1 55.03 525 GLY B N 1
ATOM 10258 C CA . GLY B 1 525 ? -30.922 -41.062 -3.277 1 55.03 525 GLY B CA 1
ATOM 10259 C C . GLY B 1 525 ? -29.75 -41.25 -4.223 1 55.03 525 GLY B C 1
ATOM 10260 O O . GLY B 1 525 ? -28.859 -40.406 -4.332 1 55.03 525 GLY B O 1
ATOM 10261 N N . GLU B 1 526 ? -29.75 -42.219 -5.562 1 53.16 526 GLU B N 1
ATOM 10262 C CA . GLU B 1 526 ? -28.688 -43.062 -6.074 1 53.16 526 GLU B CA 1
ATOM 10263 C C . GLU B 1 526 ? -27.641 -42.219 -6.828 1 53.16 526 GLU B C 1
ATOM 10265 O O . GLU B 1 526 ? -27.984 -41.344 -7.59 1 53.16 526 GLU B O 1
ATOM 10270 N N . SER B 1 527 ? -26.469 -42.125 -6.473 1 50.94 527 SER B N 1
ATOM 10271 C CA . SER B 1 527 ? -25.266 -41.312 -6.738 1 50.94 527 SER B CA 1
ATOM 10272 C C . SER B 1 527 ? -25.062 -41.125 -8.234 1 50.94 527 SER B C 1
ATOM 10274 O O . SER B 1 527 ? -24.688 -40.031 -8.672 1 50.94 527 SER B O 1
ATOM 10276 N N . SER B 1 528 ? -24.953 -42.188 -9.109 1 50.25 528 SER B N 1
ATOM 10277 C CA . SER B 1 528 ? -24.297 -42.219 -10.406 1 50.25 528 SER B CA 1
ATOM 10278 C C . SER B 1 528 ? -25.062 -41.375 -11.438 1 50.25 528 SER B C 1
ATOM 10280 O O . SER B 1 528 ? -24.453 -40.75 -12.312 1 50.25 528 SER B O 1
ATOM 10282 N N . GLN B 1 529 ? -26.469 -41.531 -11.625 1 52.22 529 GLN B N 1
ATOM 10283 C CA . GLN B 1 529 ? -27.281 -40.969 -12.695 1 52.22 529 GLN B CA 1
ATOM 10284 C C . GLN B 1 529 ? -28.156 -39.844 -12.188 1 52.22 529 GLN B C 1
ATOM 10286 O O . GLN B 1 529 ? -29.234 -39.594 -12.734 1 52.22 529 GLN B O 1
ATOM 10291 N N . ARG B 1 530 ? -27.75 -38.969 -11.242 1 55.19 530 ARG B N 1
ATOM 10292 C CA . ARG B 1 530 ? -28.578 -38.219 -10.305 1 55.19 530 ARG B CA 1
ATOM 10293 C C . ARG B 1 530 ? -29.203 -37 -10.984 1 55.19 530 ARG B C 1
ATOM 10295 O O . ARG B 1 530 ? -30.359 -36.688 -10.727 1 55.19 530 ARG B O 1
ATOM 10302 N N . GLN B 1 531 ? -28.5 -36.281 -11.797 1 56.41 531 GLN B N 1
ATOM 10303 C CA . GLN B 1 531 ? -29.094 -35.031 -12.281 1 56.41 531 GLN B CA 1
ATOM 10304 C C . GLN B 1 531 ? -30.25 -35.312 -13.227 1 56.41 531 GLN B C 1
ATOM 10306 O O . GLN B 1 531 ? -31.281 -34.656 -13.164 1 56.41 531 GLN B O 1
ATOM 10311 N N . SER B 1 532 ? -30.016 -36.375 -14.164 1 60.5 532 SER B N 1
ATOM 10312 C CA . SER B 1 532 ? -31.047 -36.688 -15.148 1 60.5 532 SER B CA 1
ATOM 10313 C C . SER B 1 532 ? -32.312 -37.188 -14.484 1 60.5 532 SER B C 1
ATOM 10315 O O . SER B 1 532 ? -33.406 -37.094 -15.047 1 60.5 532 SER B O 1
ATOM 10317 N N . LYS B 1 533 ? -32.125 -37.5 -13.172 1 67.62 533 LYS B N 1
ATOM 10318 C CA . LYS B 1 533 ? -33.281 -38.094 -12.531 1 67.62 533 LYS B CA 1
ATOM 10319 C C . LYS B 1 533 ? -34.062 -37.062 -11.734 1 67.62 533 LYS B C 1
ATOM 10321 O O . LYS B 1 533 ? -35.188 -37.312 -11.305 1 67.62 533 LYS B O 1
ATOM 10326 N N . CYS B 1 534 ? -33.5 -35.781 -11.719 1 78.44 534 CYS B N 1
ATOM 10327 C CA . CYS B 1 534 ? -34.188 -34.812 -10.898 1 78.44 534 CYS B CA 1
ATOM 10328 C C . CYS B 1 534 ? -35.5 -34.375 -11.57 1 78.44 534 CYS B C 1
ATOM 10330 O O . CYS B 1 534 ? -36.531 -34.188 -10.898 1 78.44 534 CYS B O 1
ATOM 10332 N N . HIS B 1 535 ? -35.469 -34.312 -12.891 1 77.94 535 HIS B N 1
ATOM 10333 C CA . HIS B 1 535 ? -36.656 -33.844 -13.609 1 77.94 535 HIS B CA 1
ATOM 10334 C C . HIS B 1 535 ? -37.719 -34.906 -13.703 1 77.94 535 HIS B C 1
ATOM 10336 O O . HIS B 1 535 ? -38.844 -34.625 -14.148 1 77.94 535 HIS B O 1
ATOM 10342 N N . THR B 1 536 ? -37.375 -36.094 -13.242 1 78.5 536 THR B N 1
ATOM 10343 C CA . THR B 1 536 ? -38.375 -37.156 -13.234 1 78.5 536 THR B CA 1
ATOM 10344 C C . THR B 1 536 ? -39.25 -37.062 -12 1 78.5 536 THR B C 1
ATOM 10346 O O . THR B 1 536 ? -40.375 -37.625 -11.969 1 78.5 536 THR B O 1
ATOM 10349 N N . HIS B 1 537 ? -38.812 -36.25 -11.062 1 82.44 537 HIS B N 1
ATOM 10350 C CA . HIS B 1 537 ? -39.594 -36.062 -9.844 1 82.44 537 HIS B CA 1
ATOM 10351 C C . HIS B 1 537 ? -40.5 -34.844 -9.969 1 82.44 537 HIS B C 1
ATOM 10353 O O . HIS B 1 537 ? -40.062 -33.75 -10.266 1 82.44 537 HIS B O 1
ATOM 10359 N N . GLY B 1 538 ? -41.781 -35 -9.773 1 81.5 538 GLY B N 1
ATOM 10360 C CA . GLY B 1 538 ? -42.781 -33.938 -9.883 1 81.5 538 GLY B CA 1
ATOM 10361 C C . GLY B 1 538 ? -42.531 -32.781 -8.938 1 81.5 538 GLY B C 1
ATOM 10362 O O . GLY B 1 538 ? -42.688 -31.625 -9.312 1 81.5 538 GLY B O 1
ATOM 10363 N N . ILE B 1 539 ? -42.062 -33.156 -7.785 1 84.56 539 ILE B N 1
ATOM 10364 C CA . ILE B 1 539 ? -41.812 -32.125 -6.773 1 84.56 539 ILE B CA 1
ATOM 10365 C C . ILE B 1 539 ? -40.656 -31.219 -7.23 1 84.56 539 ILE B C 1
ATOM 10367 O O . ILE B 1 539 ? -40.719 -30 -7.035 1 84.56 539 ILE B O 1
ATOM 10371 N N . TYR B 1 540 ? -39.656 -31.75 -7.812 1 86.88 540 TYR B N 1
ATOM 10372 C CA . TYR B 1 540 ? -38.531 -30.969 -8.32 1 86.88 540 TYR B CA 1
ATOM 10373 C C . TYR B 1 540 ? -38.969 -30 -9.406 1 86.88 540 TYR B C 1
ATOM 10375 O O . TYR B 1 540 ? -38.562 -28.844 -9.422 1 86.88 540 TYR B O 1
ATOM 10383 N N . ASN B 1 541 ? -39.875 -30.438 -10.211 1 86.31 541 ASN B N 1
ATOM 10384 C CA . ASN B 1 541 ? -40.344 -29.578 -11.289 1 86.31 541 ASN B CA 1
ATOM 10385 C C . ASN B 1 541 ? -41.188 -28.438 -10.75 1 86.31 541 ASN B C 1
ATOM 10387 O O . ASN B 1 541 ? -41.125 -27.312 -11.273 1 86.31 541 ASN B O 1
ATOM 10391 N N . ALA B 1 542 ? -41.969 -28.734 -9.789 1 88.44 542 ALA B N 1
ATOM 10392 C CA . ALA B 1 542 ? -42.781 -27.672 -9.164 1 88.44 542 ALA B CA 1
ATOM 10393 C C . ALA B 1 542 ? -41.875 -26.609 -8.547 1 88.44 542 ALA B C 1
ATOM 10395 O O . ALA B 1 542 ? -42.062 -25.422 -8.742 1 88.44 542 ALA B O 1
ATOM 10396 N N . PHE B 1 543 ? -40.875 -27.078 -7.863 1 88.69 543 PHE B N 1
ATOM 10397 C CA . PHE B 1 543 ? -39.938 -26.141 -7.219 1 88.69 543 PHE B CA 1
ATOM 10398 C C . PHE B 1 543 ? -39.094 -25.422 -8.25 1 88.69 543 PHE B C 1
ATOM 10400 O O . PHE B 1 543 ? -38.688 -24.281 -8.031 1 88.69 543 PHE B O 1
ATOM 10407 N N . TYR B 1 544 ? -38.906 -26.078 -9.367 1 87.62 544 TYR B N 1
ATOM 10408 C CA . TYR B 1 544 ? -38.156 -25.453 -10.453 1 87.62 544 TYR B CA 1
ATOM 10409 C C . TYR B 1 544 ? -38.844 -24.188 -10.938 1 87.62 544 TYR B C 1
ATOM 10411 O O . TYR B 1 544 ? -38.188 -23.203 -11.266 1 87.62 544 TYR B O 1
ATOM 10419 N N . PHE B 1 545 ? -40.188 -24.141 -10.82 1 88.38 545 PHE B N 1
ATOM 10420 C CA . PHE B 1 545 ? -41 -22.969 -11.156 1 88.38 545 PHE B CA 1
ATOM 10421 C C . PHE B 1 545 ? -40.906 -21.922 -10.055 1 88.38 545 PHE B C 1
ATOM 10423 O O . PHE B 1 545 ? -40.688 -20.734 -10.328 1 88.38 545 PHE B O 1
ATOM 10430 N N . ILE B 1 546 ? -40.969 -22.328 -8.906 1 92.25 546 ILE B N 1
ATOM 10431 C CA . ILE B 1 546 ? -41.094 -21.438 -7.758 1 92.25 546 ILE B CA 1
ATOM 10432 C C . ILE B 1 546 ? -39.781 -20.703 -7.539 1 92.25 546 ILE B C 1
ATOM 10434 O O . ILE B 1 546 ? -39.781 -19.484 -7.348 1 92.25 546 ILE B O 1
ATOM 10438 N N . VAL B 1 547 ? -38.719 -21.406 -7.594 1 92.31 547 VAL B N 1
ATOM 10439 C CA . VAL B 1 547 ? -37.406 -20.828 -7.285 1 92.31 547 VAL B CA 1
ATOM 10440 C C . VAL B 1 547 ? -37.062 -19.766 -8.328 1 92.31 547 VAL B C 1
ATOM 10442 O O . VAL B 1 547 ? -36.406 -18.781 -8.008 1 92.31 547 VAL B O 1
ATOM 10445 N N . ALA B 1 548 ? -37.531 -19.906 -9.5 1 90.31 548 ALA B N 1
ATOM 10446 C CA . ALA B 1 548 ? -37.25 -18.953 -10.57 1 90.31 548 ALA B CA 1
ATOM 10447 C C . ALA B 1 548 ? -37.969 -17.625 -10.344 1 90.31 548 ALA B C 1
ATOM 10449 O O . ALA B 1 548 ? -37.5 -16.578 -10.781 1 90.31 548 ALA B O 1
ATOM 10450 N N . ILE B 1 549 ? -39.062 -17.641 -9.633 1 94.25 549 ILE B N 1
ATOM 10451 C CA . ILE B 1 549 ? -39.906 -16.453 -9.5 1 94.25 549 ILE B CA 1
ATOM 10452 C C . ILE B 1 549 ? -39.594 -15.75 -8.188 1 94.25 549 ILE B C 1
ATOM 10454 O O . ILE B 1 549 ? -39.875 -14.562 -8.023 1 94.25 549 ILE B O 1
ATOM 10458 N N . VAL B 1 550 ? -38.938 -16.328 -7.289 1 94.69 550 VAL B N 1
ATOM 10459 C CA . VAL B 1 550 ? -38.75 -15.852 -5.922 1 94.69 550 VAL B CA 1
ATOM 10460 C C . VAL B 1 550 ? -38.031 -14.492 -5.938 1 94.69 550 VAL B C 1
ATOM 10462 O O . VAL B 1 550 ? -38.5 -13.539 -5.309 1 94.69 550 VAL B O 1
ATOM 10465 N N . PRO B 1 551 ? -36.938 -14.289 -6.676 1 95 551 PRO B N 1
ATOM 10466 C CA . PRO B 1 551 ? -36.281 -12.992 -6.641 1 95 551 PRO B CA 1
ATOM 10467 C C . PRO B 1 551 ? -37.156 -11.852 -7.133 1 95 551 PRO B C 1
ATOM 10469 O O . PRO B 1 551 ? -37.125 -10.758 -6.562 1 95 551 PRO B O 1
ATOM 10472 N N . PHE B 1 552 ? -37.969 -12.141 -8.125 1 96.38 552 PHE B N 1
ATOM 10473 C CA . PHE B 1 552 ? -38.844 -11.117 -8.688 1 96.38 552 PHE B CA 1
ATOM 10474 C C . PHE B 1 552 ? -40.031 -10.867 -7.77 1 96.38 552 PHE B C 1
ATOM 10476 O O . PHE B 1 552 ? -40.531 -9.734 -7.672 1 96.38 552 PHE B O 1
ATOM 10483 N N . TRP B 1 553 ? -40.438 -11.875 -7.109 1 95.75 553 TRP B N 1
ATOM 10484 C CA . TRP B 1 553 ? -41.5 -11.742 -6.137 1 95.75 553 TRP B CA 1
ATOM 10485 C C . TRP B 1 553 ? -41.094 -10.859 -4.969 1 95.75 553 TRP B C 1
ATOM 10487 O O . TRP B 1 553 ? -41.844 -10.016 -4.512 1 95.75 553 TRP B O 1
ATOM 10497 N N . LEU B 1 554 ? -39.906 -11 -4.531 1 95.88 554 LEU B N 1
ATOM 10498 C CA . LEU B 1 554 ? -39.375 -10.18 -3.449 1 95.88 554 LEU B CA 1
ATOM 10499 C C . LEU B 1 554 ? -39.344 -8.703 -3.842 1 95.88 554 LEU B C 1
ATOM 10501 O O . LEU B 1 554 ? -39.719 -7.84 -3.049 1 95.88 554 LEU B O 1
ATOM 10505 N N . ARG B 1 555 ? -38.938 -8.438 -5.047 1 96.06 555 ARG B N 1
ATOM 10506 C CA . ARG B 1 555 ? -38.906 -7.062 -5.527 1 96.06 555 ARG B CA 1
ATOM 10507 C C . ARG B 1 555 ? -40.312 -6.496 -5.668 1 96.06 555 ARG B C 1
ATOM 10509 O O . ARG B 1 555 ? -40.531 -5.324 -5.363 1 96.06 555 ARG B O 1
ATOM 10516 N N . PHE B 1 556 ? -41.219 -7.332 -6.105 1 96.25 556 PHE B N 1
ATOM 10517 C CA . PHE B 1 556 ? -42.594 -6.922 -6.25 1 96.25 556 PHE B CA 1
ATOM 10518 C C . PHE B 1 556 ? -43.188 -6.512 -4.906 1 96.25 556 PHE B C 1
ATOM 10520 O O . PHE B 1 556 ? -43.812 -5.457 -4.793 1 96.25 556 PHE B O 1
ATOM 10527 N N . LEU B 1 557 ? -42.906 -7.25 -3.896 1 95.88 557 LEU B N 1
ATOM 10528 C CA . LEU B 1 557 ? -43.406 -6.969 -2.555 1 95.88 557 LEU B CA 1
ATOM 10529 C C . LEU B 1 557 ? -42.781 -5.699 -1.994 1 95.88 557 LEU B C 1
ATOM 10531 O O . LEU B 1 557 ? -43.438 -4.93 -1.293 1 95.88 557 LEU B O 1
ATOM 10535 N N . GLN B 1 558 ? -41.531 -5.473 -2.273 1 95.5 558 GLN B N 1
ATOM 10536 C CA . GLN B 1 558 ? -40.875 -4.246 -1.832 1 95.5 558 GLN B CA 1
ATOM 10537 C C . GLN B 1 558 ? -41.531 -3.016 -2.469 1 95.5 558 GLN B C 1
ATOM 10539 O O . GLN B 1 558 ? -41.688 -1.988 -1.81 1 95.5 558 GLN B O 1
ATOM 10544 N N . CYS B 1 559 ? -41.812 -3.16 -3.754 1 95.56 559 CYS B N 1
ATOM 10545 C CA . CYS B 1 559 ? -42.438 -2.051 -4.457 1 95.56 559 CYS B CA 1
ATOM 10546 C C . CYS B 1 559 ? -43.812 -1.757 -3.881 1 95.56 559 CYS B C 1
ATOM 10548 O O . CYS B 1 559 ? -44.188 -0.595 -3.715 1 95.56 559 CYS B O 1
ATOM 10550 N N . LEU B 1 560 ? -44.531 -2.768 -3.543 1 93.94 560 LEU B N 1
ATOM 10551 C CA . LEU B 1 560 ? -45.844 -2.596 -2.959 1 93.94 560 LEU B CA 1
ATOM 10552 C C . LEU B 1 560 ? -45.75 -1.929 -1.591 1 93.94 560 LEU B C 1
ATOM 10554 O O . LEU B 1 560 ? -46.594 -1.066 -1.26 1 93.94 560 LEU B O 1
ATOM 10558 N N . ARG B 1 561 ? -44.781 -2.295 -0.845 1 92.44 561 ARG B N 1
ATOM 10559 C CA . ARG B 1 561 ? -44.594 -1.688 0.464 1 92.44 561 ARG B CA 1
ATOM 10560 C C . ARG B 1 561 ? -44.281 -0.199 0.334 1 92.44 561 ARG B C 1
ATOM 10562 O O . ARG B 1 561 ? -44.812 0.618 1.083 1 92.44 561 ARG B O 1
ATOM 10569 N N . ARG B 1 562 ? -43.5 0.126 -0.613 1 92.81 562 ARG B N 1
ATOM 10570 C CA . ARG B 1 562 ? -43.156 1.526 -0.826 1 92.81 562 ARG B CA 1
ATOM 10571 C C . ARG B 1 562 ? -44.344 2.32 -1.335 1 92.81 562 ARG B C 1
ATOM 10573 O O . ARG B 1 562 ? -44.531 3.49 -0.987 1 92.81 562 ARG B O 1
ATOM 10580 N N . LEU B 1 563 ? -45.125 1.615 -2.199 1 93 563 LEU B N 1
ATOM 10581 C CA . LEU B 1 563 ? -46.344 2.254 -2.705 1 93 563 LEU B CA 1
ATOM 10582 C C . LEU B 1 563 ? -47.281 2.596 -1.565 1 93 563 LEU B C 1
ATOM 10584 O O . LEU B 1 563 ? -47.875 3.682 -1.544 1 93 563 LEU B O 1
ATOM 10588 N N . CYS B 1 564 ? -47.375 1.807 -0.609 1 89.31 564 CYS B N 1
ATOM 10589 C CA . CYS B 1 564 ? -48.281 2.004 0.529 1 89.31 564 CYS B CA 1
ATOM 10590 C C . CYS B 1 564 ? -47.719 3.072 1.469 1 89.31 564 CYS B C 1
ATOM 10592 O O . CYS B 1 564 ? -48.5 3.854 2.039 1 89.31 564 CYS B O 1
ATOM 10594 N N . GLU B 1 565 ? -46.5 3.172 1.613 1 86.62 565 GLU B N 1
ATOM 10595 C CA . GLU B 1 565 ? -45.875 4.109 2.541 1 86.62 565 GLU B CA 1
ATOM 10596 C C . GLU B 1 565 ? -45.781 5.508 1.938 1 86.62 565 GLU B C 1
ATOM 10598 O O . GLU B 1 565 ? -46.125 6.496 2.59 1 86.62 565 GLU B O 1
ATOM 10603 N N . GLU B 1 566 ? -45.344 5.602 0.724 1 89.31 566 GLU B N 1
ATOM 10604 C CA . GLU B 1 566 ? -45.094 6.902 0.115 1 89.31 566 GLU B CA 1
ATOM 10605 C C . GLU B 1 566 ? -46.281 7.359 -0.736 1 89.31 566 GLU B C 1
ATOM 10607 O O . GLU B 1 566 ? -46.406 8.547 -1.032 1 89.31 566 GLU B O 1
ATOM 10612 N N . LYS B 1 567 ? -47.031 6.578 -1.183 1 90.94 567 LYS B N 1
ATOM 10613 C CA . LYS B 1 567 ? -48.219 6.863 -1.996 1 90.94 567 LYS B CA 1
ATOM 10614 C C . LYS B 1 567 ? -47.812 7.531 -3.312 1 90.94 567 LYS B C 1
ATOM 10616 O O . LYS B 1 567 ? -48.469 8.477 -3.748 1 90.94 567 LYS B O 1
ATOM 10621 N N . ASP B 1 568 ? -46.75 7.102 -3.773 1 92.5 568 ASP B N 1
ATOM 10622 C CA . ASP B 1 568 ? -46.281 7.574 -5.07 1 92.5 568 ASP B CA 1
ATOM 10623 C C . ASP B 1 568 ? -46.531 6.543 -6.16 1 92.5 568 ASP B C 1
ATOM 10625 O O . ASP B 1 568 ? -46.156 5.375 -6.023 1 92.5 568 ASP B O 1
ATOM 10629 N N . ALA B 1 569 ? -47 6.887 -7.18 1 93.25 569 ALA B N 1
ATOM 10630 C CA . ALA B 1 569 ? -47.406 6.004 -8.266 1 93.25 569 ALA B CA 1
ATOM 10631 C C . ALA B 1 569 ? -46.219 5.363 -8.945 1 93.25 569 ALA B C 1
ATOM 10633 O O . ALA B 1 569 ? -46.344 4.316 -9.578 1 93.25 569 ALA B O 1
ATOM 10634 N N . VAL B 1 570 ? -45.125 6.004 -8.867 1 93.62 570 VAL B N 1
ATOM 10635 C CA . VAL B 1 570 ? -43.906 5.488 -9.5 1 93.62 570 VAL B CA 1
ATOM 10636 C C . VAL B 1 570 ? -43.594 4.094 -8.969 1 93.62 570 VAL B C 1
ATOM 10638 O O . VAL B 1 570 ? -43.156 3.223 -9.719 1 93.62 570 VAL B O 1
ATOM 10641 N N . HIS B 1 571 ? -43.906 3.787 -7.723 1 94.19 571 HIS B N 1
ATOM 10642 C CA . HIS B 1 571 ? -43.688 2.48 -7.125 1 94.19 571 HIS B CA 1
ATOM 10643 C C . HIS B 1 571 ? -44.656 1.443 -7.629 1 94.19 571 HIS B C 1
ATOM 10645 O O . HIS B 1 571 ? -44.344 0.254 -7.703 1 94.19 571 HIS B O 1
ATOM 10651 N N . GLY B 1 572 ? -45.812 1.914 -7.984 1 93.94 572 GLY B N 1
ATOM 10652 C CA . GLY B 1 572 ? -46.781 1.019 -8.602 1 93.94 572 GLY B CA 1
ATOM 10653 C C . GLY B 1 572 ? -46.344 0.552 -9.984 1 93.94 572 GLY B C 1
ATOM 10654 O O . GLY B 1 572 ? -46.469 -0.631 -10.312 1 93.94 572 GLY B O 1
ATOM 10655 N N . TRP B 1 573 ? -45.875 1.478 -10.711 1 94.62 573 TRP B N 1
ATOM 10656 C CA . TRP B 1 573 ? -45.375 1.138 -12.039 1 94.62 573 TRP B CA 1
ATOM 10657 C C . TRP B 1 573 ? -44.188 0.18 -11.953 1 94.62 573 TRP B C 1
ATOM 10659 O O . TRP B 1 573 ? -44.062 -0.735 -12.766 1 94.62 573 TRP B O 1
ATOM 10669 N N . ASN B 1 574 ? -43.344 0.451 -11.023 1 95.44 574 ASN B N 1
ATOM 10670 C CA . ASN B 1 574 ? -42.219 -0.452 -10.82 1 95.44 574 ASN B CA 1
ATOM 10671 C C . ASN B 1 574 ? -42.688 -1.852 -10.43 1 95.44 574 ASN B C 1
ATOM 10673 O O . ASN B 1 574 ? -42.125 -2.848 -10.883 1 95.44 574 ASN B O 1
ATOM 10677 N N . GLY B 1 575 ? -43.688 -1.921 -9.578 1 96.12 575 GLY B N 1
ATOM 10678 C CA . GLY B 1 575 ? -44.281 -3.201 -9.242 1 96.12 575 GLY B CA 1
ATOM 10679 C C . GLY B 1 575 ? -44.875 -3.928 -10.445 1 96.12 575 GLY B C 1
ATOM 10680 O O . GLY B 1 575 ? -44.719 -5.148 -10.562 1 96.12 575 GLY B O 1
ATOM 10681 N N . LEU B 1 576 ? -45.5 -3.17 -11.281 1 95.5 576 LEU B N 1
ATOM 10682 C CA . LEU B 1 576 ? -46.062 -3.74 -12.5 1 95.5 576 LEU B CA 1
ATOM 10683 C C . LEU B 1 576 ? -44.938 -4.336 -13.375 1 95.5 576 LEU B C 1
ATOM 10685 O O . LEU B 1 576 ? -45.156 -5.383 -14 1 95.5 576 LEU B O 1
ATOM 10689 N N . LYS B 1 577 ? -43.906 -3.699 -13.438 1 95.88 577 LYS B N 1
ATOM 10690 C CA . LYS B 1 577 ? -42.75 -4.203 -14.18 1 95.88 577 LYS B CA 1
ATOM 10691 C C . LYS B 1 577 ? -42.344 -5.598 -13.703 1 95.88 577 LYS B C 1
ATOM 10693 O O . LYS B 1 577 ? -42.156 -6.512 -14.508 1 95.88 577 LYS B O 1
ATOM 10698 N N . TYR B 1 578 ? -42.25 -5.773 -12.391 1 96.19 578 TYR B N 1
ATOM 10699 C CA . TYR B 1 578 ? -41.812 -7.066 -11.852 1 96.19 578 TYR B CA 1
ATOM 10700 C C . TYR B 1 578 ? -42.938 -8.109 -12.031 1 96.19 578 TYR B C 1
ATOM 10702 O O . TYR B 1 578 ? -42.625 -9.289 -12.234 1 96.19 578 TYR B O 1
ATOM 10710 N N . LEU B 1 579 ? -44.156 -7.711 -12.062 1 96.19 579 LEU B N 1
ATOM 10711 C CA . LEU B 1 579 ? -45.25 -8.633 -12.336 1 96.19 579 LEU B CA 1
ATOM 10712 C C . LEU B 1 579 ? -45.156 -9.164 -13.766 1 96.19 579 LEU B C 1
ATOM 10714 O O . LEU B 1 579 ? -45.344 -10.352 -14 1 96.19 579 LEU B O 1
ATOM 10718 N N . LEU B 1 580 ? -44.844 -8.352 -14.656 1 95.25 580 LEU B N 1
ATOM 10719 C CA . LEU B 1 580 ? -44.719 -8.75 -16.047 1 95.25 580 LEU B CA 1
ATOM 10720 C C . LEU B 1 580 ? -43.531 -9.703 -16.219 1 95.25 580 LEU B C 1
ATOM 10722 O O . LEU B 1 580 ? -43.594 -10.648 -17.016 1 95.25 580 LEU B O 1
ATOM 10726 N N . ILE B 1 581 ? -42.469 -9.453 -15.508 1 94.25 581 ILE B N 1
ATOM 10727 C CA . ILE B 1 581 ? -41.312 -10.328 -15.57 1 94.25 581 ILE B CA 1
ATOM 10728 C C . ILE B 1 581 ? -41.656 -11.695 -14.992 1 94.25 581 ILE B C 1
ATOM 10730 O O . ILE B 1 581 ? -41.281 -12.727 -15.539 1 94.25 581 ILE B O 1
ATOM 10734 N N . ILE B 1 582 ? -42.438 -11.734 -13.914 1 95.62 582 ILE B N 1
ATOM 10735 C CA . ILE B 1 582 ? -42.875 -12.984 -13.297 1 95.62 582 ILE B CA 1
ATOM 10736 C C . ILE B 1 582 ? -43.688 -13.805 -14.297 1 95.62 582 ILE B C 1
ATOM 10738 O O . ILE B 1 582 ? -43.438 -15 -14.461 1 95.62 582 ILE B O 1
ATOM 10742 N N . ILE B 1 583 ? -44.5 -13.148 -15 1 94.5 583 ILE B N 1
ATOM 10743 C CA . ILE B 1 583 ? -45.312 -13.812 -16 1 94.5 583 ILE B CA 1
ATOM 10744 C C . ILE B 1 583 ? -44.438 -14.375 -17.109 1 94.5 583 ILE B C 1
ATOM 10746 O O . ILE B 1 583 ? -44.594 -15.523 -17.531 1 94.5 583 ILE B O 1
ATOM 10750 N N . ALA B 1 584 ? -43.562 -13.641 -17.531 1 91.5 584 ALA B N 1
ATOM 10751 C CA . ALA B 1 584 ? -42.656 -14.07 -18.594 1 91.5 584 ALA B CA 1
ATOM 10752 C C . ALA B 1 584 ? -41.812 -15.266 -18.141 1 91.5 584 ALA B C 1
ATOM 10754 O O . ALA B 1 584 ? -41.625 -16.219 -18.906 1 91.5 584 ALA B O 1
ATOM 10755 N N . VAL B 1 585 ? -41.312 -15.227 -16.922 1 90.44 585 VAL B N 1
ATOM 10756 C CA . VAL B 1 585 ? -40.469 -16.297 -16.391 1 90.44 585 VAL B CA 1
ATOM 10757 C C . VAL B 1 585 ? -41.281 -17.578 -16.25 1 90.44 585 VAL B C 1
ATOM 10759 O O . VAL B 1 585 ? -40.812 -18.672 -16.547 1 90.44 585 VAL B O 1
ATOM 10762 N N . LEU B 1 586 ? -42.5 -17.516 -15.852 1 91.5 586 LEU B N 1
ATOM 10763 C CA . LEU B 1 586 ? -43.375 -18.672 -15.695 1 91.5 586 LEU B CA 1
ATOM 10764 C C . LEU B 1 586 ? -43.656 -19.312 -17.047 1 91.5 586 LEU B C 1
ATOM 10766 O O . LEU B 1 586 ? -43.594 -20.547 -17.188 1 91.5 586 LEU B O 1
ATOM 10770 N N . ILE B 1 587 ? -43.938 -18.516 -17.953 1 90.81 587 ILE B N 1
ATOM 10771 C CA . ILE B 1 587 ? -44.25 -19.031 -19.281 1 90.81 587 ILE B CA 1
ATOM 10772 C C . ILE B 1 587 ? -43 -19.656 -19.922 1 90.81 587 ILE B C 1
ATOM 10774 O O . ILE B 1 587 ? -43.094 -20.703 -20.562 1 90.81 587 ILE B O 1
ATOM 10778 N N . ARG B 1 588 ? -41.938 -19.062 -19.719 1 87.81 588 ARG B N 1
ATOM 10779 C CA . ARG B 1 588 ? -40.688 -19.609 -20.234 1 87.81 588 ARG B CA 1
ATOM 10780 C C . ARG B 1 588 ? -40.344 -20.953 -19.594 1 87.81 588 ARG B C 1
ATOM 10782 O O . ARG B 1 588 ? -39.906 -21.875 -20.281 1 87.81 588 ARG B O 1
ATOM 10789 N N . THR B 1 589 ? -40.5 -21.016 -18.297 1 85.94 589 THR B N 1
ATOM 10790 C CA . THR B 1 589 ? -40.25 -22.266 -17.594 1 85.94 589 THR B CA 1
ATOM 10791 C C . THR B 1 589 ? -41.188 -23.359 -18.078 1 85.94 589 THR B C 1
ATOM 10793 O O . THR B 1 589 ? -40.812 -24.516 -18.234 1 85.94 589 THR B O 1
ATOM 10796 N N . ALA B 1 590 ? -42.375 -22.969 -18.406 1 86.25 590 ALA B N 1
ATOM 10797 C CA . ALA B 1 590 ? -43.375 -23.906 -18.953 1 86.25 590 ALA B CA 1
ATOM 10798 C C . ALA B 1 590 ? -42.969 -24.391 -20.328 1 86.25 590 ALA B C 1
ATOM 10800 O O . ALA B 1 590 ? -43.094 -25.578 -20.656 1 86.25 590 ALA B O 1
ATOM 10801 N N . PHE B 1 591 ? -42.438 -23.547 -21.047 1 85.38 591 PHE B N 1
ATOM 10802 C CA . PHE B 1 591 ? -41.969 -23.906 -22.375 1 85.38 591 PHE B CA 1
ATOM 10803 C C . PHE B 1 591 ? -40.781 -24.859 -22.297 1 85.38 591 PHE B C 1
ATOM 10805 O O . PHE B 1 591 ? -40.688 -25.797 -23.109 1 85.38 591 PHE B O 1
ATOM 10812 N N . GLU B 1 592 ? -39.906 -24.641 -21.359 1 79.56 592 GLU B N 1
ATOM 10813 C CA . GLU B 1 592 ? -38.719 -25.5 -21.188 1 79.56 592 GLU B CA 1
ATOM 10814 C C . GLU B 1 592 ? -39.156 -26.922 -20.812 1 79.56 592 GLU B C 1
ATOM 10816 O O . GLU B 1 592 ? -38.531 -27.891 -21.234 1 79.56 592 GLU B O 1
ATOM 10821 N N . LEU B 1 593 ? -40.219 -27.109 -20.078 1 78.56 593 LEU B N 1
ATOM 10822 C CA . LEU B 1 593 ? -40.656 -28.406 -19.578 1 78.56 593 LEU B CA 1
ATOM 10823 C C . LEU B 1 593 ? -41.594 -29.094 -20.562 1 78.56 593 LEU B C 1
ATOM 10825 O O . LEU B 1 593 ? -41.5 -30.297 -20.766 1 78.56 593 LEU B O 1
ATOM 10829 N N . LYS B 1 594 ? -42.531 -28.391 -21.156 1 79.94 594 LYS B N 1
ATOM 10830 C CA . LYS B 1 594 ? -43.562 -29 -21.969 1 79.94 594 LYS B CA 1
ATOM 10831 C C . LYS B 1 594 ? -43.25 -28.891 -23.453 1 79.94 594 LYS B C 1
ATOM 10833 O O . LYS B 1 594 ? -43.719 -29.688 -24.266 1 79.94 594 LYS B O 1
ATOM 10838 N N . LYS B 1 595 ? -42.438 -28.078 -23.766 1 77.44 595 LYS B N 1
ATOM 10839 C CA . LYS B 1 595 ? -42.062 -27.844 -25.156 1 77.44 595 LYS B CA 1
ATOM 10840 C C . LYS B 1 595 ? -43.312 -27.625 -26.016 1 77.44 595 LYS B C 1
ATOM 10842 O O . LYS B 1 595 ? -44.438 -27.797 -25.531 1 77.44 595 LYS B O 1
ATOM 10847 N N . GLY B 1 596 ? -43.344 -26.828 -27.203 1 82.81 596 GLY B N 1
ATOM 10848 C CA . GLY B 1 596 ? -44.469 -26.562 -28.078 1 82.81 596 GLY B CA 1
ATOM 10849 C C . GLY B 1 596 ? -44.406 -25.188 -28.734 1 82.81 596 GLY B C 1
ATOM 10850 O O . GLY B 1 596 ? -43.781 -24.266 -28.188 1 82.81 596 GLY B O 1
ATOM 10851 N N . THR B 1 597 ? -45.156 -25.219 -29.703 1 85.75 597 THR B N 1
ATOM 10852 C CA . THR B 1 597 ? -45.125 -23.984 -30.484 1 85.75 597 THR B CA 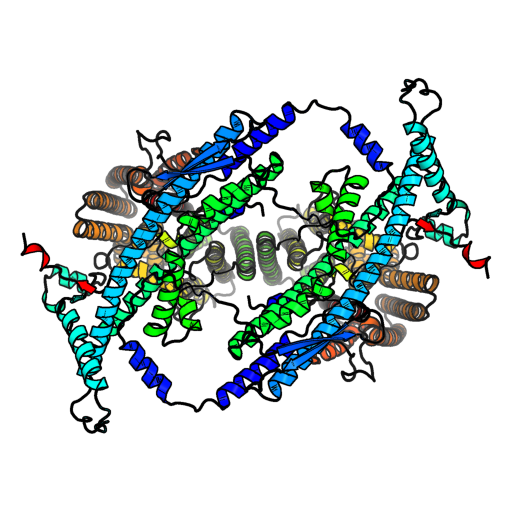1
ATOM 10853 C C . THR B 1 597 ? -45.906 -22.891 -29.797 1 85.75 597 THR B C 1
ATOM 10855 O O . THR B 1 597 ? -45.531 -21.719 -29.812 1 85.75 597 THR B O 1
ATOM 10858 N N . THR B 1 598 ? -47.031 -23.234 -29.203 1 88.06 598 THR B N 1
ATOM 10859 C CA . THR B 1 598 ? -47.844 -22.234 -28.516 1 88.06 598 THR B CA 1
ATOM 10860 C C . THR B 1 598 ? -47.094 -21.625 -27.344 1 88.06 598 THR B C 1
ATOM 10862 O O . THR B 1 598 ? -47.062 -20.406 -27.188 1 88.06 598 THR B O 1
ATOM 10865 N N . TRP B 1 599 ? -46.469 -22.453 -26.578 1 86.88 599 TRP B N 1
ATOM 10866 C CA . TRP B 1 599 ? -45.688 -21.969 -25.438 1 86.88 599 TRP B CA 1
ATOM 10867 C C . TRP B 1 599 ? -44.531 -21.125 -25.906 1 86.88 599 TRP B C 1
ATOM 10869 O O . TRP B 1 599 ? -44.125 -20.172 -25.234 1 86.88 599 TRP B O 1
ATOM 10879 N N . PHE B 1 600 ? -44.031 -21.469 -27.062 1 87.06 600 PHE B N 1
ATOM 10880 C CA . PHE B 1 600 ? -42.906 -20.734 -27.641 1 87.06 600 PHE B CA 1
ATOM 10881 C C . PHE B 1 600 ? -43.312 -19.297 -27.984 1 87.06 600 PHE B C 1
ATOM 10883 O O . PHE B 1 600 ? -42.625 -18.344 -27.625 1 87.06 600 PHE B O 1
ATOM 10890 N N . VAL B 1 601 ? -44.438 -19.188 -28.625 1 89.31 601 VAL B N 1
ATOM 10891 C CA . VAL B 1 601 ? -44.938 -17.891 -29.062 1 89.31 601 VAL B CA 1
ATOM 10892 C C . VAL B 1 601 ? -45.312 -17.031 -27.844 1 89.31 601 VAL B C 1
ATOM 10894 O O . VAL B 1 601 ? -45 -15.844 -27.781 1 89.31 601 VAL B O 1
ATOM 10897 N N . LEU B 1 602 ? -45.906 -17.641 -26.891 1 90.5 602 LEU B N 1
ATOM 10898 C CA . LEU B 1 602 ? -46.281 -16.922 -25.672 1 90.5 602 LEU B CA 1
ATOM 10899 C C . LEU B 1 602 ? -45.031 -16.484 -24.906 1 90.5 602 LEU B C 1
ATOM 10901 O O . LEU B 1 602 ? -45 -15.398 -24.328 1 90.5 602 LEU B O 1
ATOM 10905 N N . ALA B 1 603 ? -44.094 -17.375 -24.906 1 89.06 603 ALA B N 1
ATOM 10906 C CA . ALA B 1 603 ? -42.844 -17.062 -24.219 1 89.06 603 ALA B CA 1
ATOM 10907 C C . ALA B 1 603 ? -42.156 -15.891 -24.891 1 89.06 603 ALA B C 1
ATOM 10909 O O . ALA B 1 603 ? -41.625 -15 -24.219 1 89.06 603 ALA B O 1
ATOM 10910 N N . LEU B 1 604 ? -42.156 -15.812 -26.188 1 88.5 604 LEU B N 1
ATOM 10911 C CA . LEU B 1 604 ? -41.5 -14.734 -26.938 1 88.5 604 LEU B CA 1
ATOM 10912 C C . LEU B 1 604 ? -42.219 -13.414 -26.719 1 88.5 604 LEU B C 1
ATOM 10914 O O . LEU B 1 604 ? -41.594 -12.383 -26.484 1 88.5 604 LEU B O 1
ATOM 10918 N N . ALA B 1 605 ? -43.5 -13.477 -26.734 1 91.5 605 ALA B N 1
ATOM 10919 C CA . ALA B 1 605 ? -44.312 -12.266 -26.594 1 91.5 605 ALA B CA 1
ATOM 10920 C C . ALA B 1 605 ? -44.188 -11.703 -25.172 1 91.5 605 ALA B C 1
ATOM 10922 O O . ALA B 1 605 ? -43.969 -10.5 -25 1 91.5 605 ALA B O 1
ATOM 10923 N N . SER B 1 606 ? -44.344 -12.5 -24.203 1 92.06 606 SER B N 1
ATOM 10924 C CA . SER B 1 606 ? -44.25 -12.055 -22.828 1 92.06 606 SER B CA 1
ATOM 10925 C C . SER B 1 606 ? -42.844 -11.547 -22.5 1 92.06 606 SER B C 1
ATOM 10927 O O . SER B 1 606 ? -42.688 -10.562 -21.781 1 92.06 606 SER B O 1
ATOM 10929 N N . SER B 1 607 ? -41.875 -12.227 -23.031 1 90.94 607 SER B N 1
ATOM 10930 C CA . SER B 1 607 ? -40.5 -11.805 -22.812 1 90.94 607 SER B CA 1
ATOM 10931 C C . SER B 1 607 ? -40.219 -10.461 -23.469 1 90.94 607 SER B C 1
ATOM 10933 O O . SER B 1 607 ? -39.469 -9.625 -22.922 1 90.94 607 SER B O 1
ATOM 10935 N N . ALA B 1 608 ? -40.719 -10.273 -24.609 1 91.25 608 ALA B N 1
ATOM 10936 C CA . ALA B 1 608 ? -40.531 -9.016 -25.328 1 91.25 608 ALA B CA 1
ATOM 10937 C C . ALA B 1 608 ? -41.094 -7.836 -24.531 1 91.25 608 ALA B C 1
ATOM 10939 O O . ALA B 1 608 ? -40.469 -6.785 -24.422 1 91.25 608 ALA B O 1
ATOM 10940 N N . VAL B 1 609 ? -42.219 -8.008 -24 1 93.25 609 VAL B N 1
ATOM 10941 C CA . VAL B 1 609 ? -42.875 -6.953 -23.219 1 93.25 609 VAL B CA 1
ATOM 10942 C C . VAL B 1 609 ? -42.062 -6.691 -21.953 1 93.25 609 VAL B C 1
ATOM 10944 O O . VAL B 1 609 ? -41.844 -5.535 -21.578 1 93.25 609 VAL B O 1
ATOM 10947 N N . ALA B 1 610 ? -41.719 -7.711 -21.328 1 92.38 610 ALA B N 1
ATOM 10948 C CA . ALA B 1 610 ? -40.938 -7.582 -20.094 1 92.38 610 ALA B CA 1
ATOM 10949 C C . ALA B 1 610 ? -39.594 -6.883 -20.344 1 92.38 610 ALA B C 1
ATOM 10951 O O . ALA B 1 610 ? -39.188 -6.016 -19.578 1 92.38 610 ALA B O 1
ATOM 10952 N N . VAL B 1 611 ? -38.938 -7.207 -21.438 1 92.5 611 VAL B N 1
ATOM 10953 C CA . VAL B 1 611 ? -37.656 -6.629 -21.781 1 92.5 611 VAL B CA 1
ATOM 10954 C C . VAL B 1 611 ? -37.812 -5.148 -22.109 1 92.5 611 VAL B C 1
ATOM 10956 O O . VAL B 1 611 ? -37 -4.316 -21.703 1 92.5 611 VAL B O 1
ATOM 10959 N N . ALA B 1 612 ? -38.844 -4.848 -22.781 1 94.06 612 ALA B N 1
ATOM 10960 C CA . ALA B 1 612 ? -39.094 -3.459 -23.156 1 94.06 612 ALA B CA 1
ATOM 10961 C C . ALA B 1 612 ? -39.312 -2.594 -21.922 1 94.06 612 ALA B C 1
ATOM 10963 O O . ALA B 1 612 ? -38.719 -1.531 -21.781 1 94.06 612 ALA B O 1
ATOM 10964 N N . MET B 1 613 ? -40.125 -3.057 -21.109 1 94.31 613 MET B N 1
ATOM 10965 C CA . MET B 1 613 ? -40.406 -2.303 -19.891 1 94.31 613 MET B CA 1
ATOM 10966 C C . MET B 1 613 ? -39.188 -2.205 -18.984 1 94.31 613 MET B C 1
ATOM 10968 O O . MET B 1 613 ? -38.906 -1.146 -18.422 1 94.31 613 MET B O 1
ATOM 10972 N N . SER B 1 614 ? -38.5 -3.248 -18.844 1 94.56 614 SER B N 1
ATOM 10973 C CA . SER B 1 614 ? -37.312 -3.26 -17.984 1 94.56 614 SER B CA 1
ATOM 10974 C C . SER B 1 614 ? -36.219 -2.361 -18.547 1 94.56 614 SER B C 1
ATOM 10976 O O . SER B 1 614 ? -35.5 -1.7 -17.781 1 94.56 614 SER B O 1
ATOM 10978 N N . THR B 1 615 ? -36.062 -2.344 -19.828 1 95.25 615 THR B N 1
ATOM 10979 C CA . THR B 1 615 ? -35.062 -1.492 -20.469 1 95.25 615 THR B CA 1
ATOM 10980 C C . THR B 1 615 ? -35.406 -0.018 -20.25 1 95.25 615 THR B C 1
ATOM 10982 O O . THR B 1 615 ? -34.531 0.781 -19.922 1 95.25 615 THR B O 1
ATOM 10985 N N . TYR B 1 616 ? -36.625 0.269 -20.406 1 95.69 616 TYR B N 1
ATOM 10986 C CA . TYR B 1 616 ? -37.062 1.639 -20.172 1 95.69 616 TYR B CA 1
ATOM 10987 C C . TYR B 1 616 ? -36.781 2.051 -18.719 1 95.69 616 TYR B C 1
ATOM 10989 O O . TYR B 1 616 ? -36.281 3.146 -18.469 1 95.69 616 TYR B O 1
ATOM 10997 N N . TRP B 1 617 ? -37.125 1.26 -17.844 1 96.06 617 TRP B N 1
ATOM 10998 C CA . TRP B 1 617 ? -36.938 1.566 -16.438 1 96.06 617 TRP B CA 1
ATOM 10999 C C . TRP B 1 617 ? -35.469 1.736 -16.094 1 96.06 617 TRP B C 1
ATOM 11001 O O . TRP B 1 617 ? -35.094 2.637 -15.328 1 96.06 617 TRP B O 1
ATOM 11011 N N . ASP B 1 618 ? -34.594 0.898 -16.578 1 96.56 618 ASP B N 1
ATOM 11012 C CA . ASP B 1 618 ? -33.156 0.97 -16.297 1 96.56 618 ASP B CA 1
ATOM 11013 C C . ASP B 1 618 ? -32.594 2.299 -16.766 1 96.56 618 ASP B C 1
ATOM 11015 O O . ASP B 1 618 ? -31.938 3.008 -15.992 1 96.56 618 ASP B O 1
ATOM 11019 N N . ILE B 1 619 ? -32.906 2.697 -17.969 1 96.94 619 ILE B N 1
ATOM 11020 C CA . ILE B 1 619 ? -32.219 3.818 -18.609 1 96.94 619 ILE B CA 1
ATOM 11021 C C . ILE B 1 619 ? -32.875 5.133 -18.156 1 96.94 619 ILE B C 1
ATOM 11023 O O . ILE B 1 619 ? -32.156 6.055 -17.734 1 96.94 619 ILE B O 1
ATOM 11027 N N . VAL B 1 620 ? -34.156 5.195 -18.062 1 95.94 620 VAL B N 1
ATOM 11028 C CA . VAL B 1 620 ? -34.812 6.465 -17.812 1 95.94 620 VAL B CA 1
ATOM 11029 C C . VAL B 1 620 ? -35.031 6.672 -16.312 1 95.94 620 VAL B C 1
ATOM 11031 O O . VAL B 1 620 ? -34.781 7.77 -15.797 1 95.94 620 VAL B O 1
ATOM 11034 N N . MET B 1 621 ? -35.406 5.688 -15.633 1 95.25 621 MET B N 1
ATOM 11035 C CA . MET B 1 621 ? -35.781 5.863 -14.234 1 95.25 621 MET B CA 1
ATOM 11036 C C . MET B 1 621 ? -34.562 5.629 -13.328 1 95.25 621 MET B C 1
ATOM 11038 O O . MET B 1 621 ? -34.188 6.504 -12.547 1 95.25 621 MET B O 1
ATOM 11042 N N . ASP B 1 622 ? -33.938 4.531 -13.516 1 96.19 622 ASP B N 1
ATOM 11043 C CA . ASP B 1 622 ? -32.844 4.18 -12.602 1 96.19 622 ASP B CA 1
ATOM 11044 C C . ASP B 1 622 ? -31.594 5.004 -12.883 1 96.19 622 ASP B C 1
ATOM 11046 O O . ASP B 1 622 ? -30.984 5.547 -11.969 1 96.19 622 ASP B O 1
ATOM 11050 N N . TRP B 1 623 ? -31.203 5.137 -14.156 1 97 623 TRP B N 1
ATOM 11051 C CA . TRP B 1 623 ? -29.984 5.863 -14.516 1 97 623 TRP B CA 1
ATOM 11052 C C . TRP B 1 623 ? -30.281 7.348 -14.703 1 97 623 TRP B C 1
ATOM 11054 O O . TRP B 1 623 ? -29.359 8.172 -14.695 1 97 623 TRP B O 1
ATOM 11064 N N . GLY B 1 624 ? -31.547 7.742 -14.922 1 95.06 624 GLY B N 1
ATOM 11065 C CA . GLY B 1 624 ? -31.938 9.133 -15.102 1 95.06 624 GLY B CA 1
ATOM 11066 C C . GLY B 1 624 ? -31.453 9.727 -16.406 1 95.06 624 GLY B C 1
ATOM 11067 O O . GLY B 1 624 ? -31.188 10.922 -16.5 1 95.06 624 GLY B O 1
ATOM 11068 N N . LEU B 1 625 ? -31.297 8.891 -17.375 1 96 625 LEU B N 1
ATOM 11069 C CA . LEU B 1 625 ? -30.781 9.367 -18.656 1 96 625 LEU B CA 1
ATOM 11070 C C . LEU B 1 625 ? -31.906 9.617 -19.641 1 96 625 LEU B C 1
ATOM 11072 O O . LEU B 1 625 ? -33.094 9.469 -19.312 1 96 625 LEU B O 1
ATOM 11076 N N . LEU B 1 626 ? -31.672 10.125 -20.828 1 94.56 626 LEU B N 1
ATOM 11077 C CA . LEU B 1 626 ? -32.562 10.414 -21.922 1 94.56 626 LEU B CA 1
ATOM 11078 C C . LEU B 1 626 ? -33.5 11.586 -21.578 1 94.56 626 LEU B C 1
ATOM 11080 O O . LEU B 1 626 ? -34.688 11.523 -21.828 1 94.56 626 LEU B O 1
ATOM 11084 N N . GLN B 1 627 ? -32.812 12.539 -20.953 1 91.69 627 GLN B N 1
ATOM 11085 C CA . GLN B 1 627 ? -33.562 13.773 -20.703 1 91.69 627 GLN B CA 1
ATOM 11086 C C . GLN B 1 627 ? -33.5 14.711 -21.906 1 91.69 627 GLN B C 1
ATOM 11088 O O . GLN B 1 627 ? -32.438 15.078 -22.359 1 91.69 627 GLN B O 1
ATOM 11093 N N . ARG B 1 628 ? -34.531 15.117 -22.344 1 87.44 628 ARG B N 1
ATOM 11094 C CA . ARG B 1 628 ? -34.625 15.898 -23.578 1 87.44 628 ARG B CA 1
ATOM 11095 C C . ARG B 1 628 ? -34.125 17.328 -23.375 1 87.44 628 ARG B C 1
ATOM 11097 O O . ARG B 1 628 ? -33.438 17.875 -24.234 1 87.44 628 ARG B O 1
ATOM 11104 N N . LYS B 1 629 ? -34.344 18 -22.281 1 86.88 629 LYS B N 1
ATOM 11105 C CA . LYS B 1 629 ? -34.031 19.406 -22.031 1 86.88 629 LYS B CA 1
ATOM 11106 C C . LYS B 1 629 ? -32.781 19.531 -21.172 1 86.88 629 LYS B C 1
ATOM 11108 O O . LYS B 1 629 ? -32.625 20.516 -20.453 1 86.88 629 LYS B O 1
ATOM 11113 N N . SER B 1 630 ? -31.891 18.625 -21.469 1 86.81 630 SER B N 1
ATOM 11114 C CA . SER B 1 630 ? -30.703 18.688 -20.625 1 86.81 630 SER B CA 1
ATOM 11115 C C . SER B 1 630 ? -29.531 19.312 -21.359 1 86.81 630 SER B C 1
ATOM 11117 O O . SER B 1 630 ? -29.562 19.453 -22.594 1 86.81 630 SER B O 1
ATOM 11119 N N . LYS B 1 631 ? -28.578 19.828 -20.719 1 89.38 631 LYS B N 1
ATOM 11120 C CA . LYS B 1 631 ? -27.359 20.422 -21.234 1 89.38 631 LYS B CA 1
ATOM 11121 C C . LYS B 1 631 ? -26.594 19.422 -22.109 1 89.38 631 LYS B C 1
ATOM 11123 O O . LYS B 1 631 ? -25.969 19.797 -23.094 1 89.38 631 LYS B O 1
ATOM 11128 N N . ASN B 1 632 ? -26.688 18.156 -21.719 1 90.25 632 ASN B N 1
ATOM 11129 C CA . ASN B 1 632 ? -26.109 17.062 -22.5 1 90.25 632 ASN B CA 1
ATOM 11130 C C . ASN B 1 632 ? -27.172 16.328 -23.312 1 90.25 632 ASN B C 1
ATOM 11132 O O . ASN B 1 632 ? -28.047 15.664 -22.75 1 90.25 632 ASN B O 1
ATOM 11136 N N . THR B 1 633 ? -27 16.406 -24.484 1 89.81 633 THR B N 1
ATOM 11137 C CA . THR B 1 633 ? -28.031 15.883 -25.375 1 89.81 633 THR B CA 1
ATOM 11138 C C . THR B 1 633 ? -28.328 14.414 -25.078 1 89.81 633 THR B C 1
ATOM 11140 O O . THR B 1 633 ? -27.422 13.57 -25.156 1 89.81 633 THR B O 1
ATOM 11143 N N . TYR B 1 634 ? -29.609 14.078 -24.656 1 90.88 634 TYR B N 1
ATOM 11144 C CA . TYR B 1 634 ? -30.156 12.75 -24.422 1 90.88 634 TYR B CA 1
ATOM 11145 C C . TYR B 1 634 ? -29.484 12.094 -23.219 1 90.88 634 TYR B C 1
ATOM 11147 O O . TYR B 1 634 ? -29.422 10.859 -23.141 1 90.88 634 TYR B O 1
ATOM 11155 N N . LEU B 1 635 ? -28.859 12.812 -22.422 1 95 635 LEU B N 1
ATOM 11156 C CA . LEU B 1 635 ? -28.312 12.328 -21.156 1 95 635 LEU B CA 1
ATOM 11157 C C . LEU B 1 635 ? -28.875 13.117 -19.984 1 95 635 LEU B C 1
ATOM 11159 O O . LEU B 1 635 ? -30.094 13.164 -19.797 1 95 635 LEU B O 1
ATOM 11163 N N . ARG B 1 636 ? -28.141 13.734 -19.141 1 92.88 636 ARG B N 1
ATOM 11164 C CA . ARG B 1 636 ? -28.594 14.586 -18.047 1 92.88 636 ARG B CA 1
ATOM 11165 C C . ARG B 1 636 ? -27.641 15.75 -17.828 1 92.88 636 ARG B C 1
ATOM 11167 O O . ARG B 1 636 ? -26.578 15.828 -18.453 1 92.88 636 ARG B O 1
ATOM 11174 N N . ASP B 1 637 ? -27.969 16.609 -17.016 1 89.81 637 ASP B N 1
ATOM 11175 C CA . ASP B 1 637 ? -27.234 17.844 -16.844 1 89.81 637 ASP B CA 1
ATOM 11176 C C . ASP B 1 637 ? -25.875 17.594 -16.188 1 89.81 637 ASP B C 1
ATOM 11178 O O . ASP B 1 637 ? -24.859 18.125 -16.656 1 89.81 637 ASP B O 1
ATOM 11182 N N . ASN B 1 638 ? -25.953 16.797 -15.148 1 89.81 638 ASN B N 1
ATOM 11183 C CA . ASN B 1 638 ? -24.703 16.547 -14.43 1 89.81 638 ASN B CA 1
ATOM 11184 C C . ASN B 1 638 ? -24.219 15.109 -14.641 1 89.81 638 ASN B C 1
ATOM 11186 O O . ASN B 1 638 ? -25 14.164 -14.539 1 89.81 638 ASN B O 1
ATOM 11190 N N . LEU B 1 639 ? -22.969 15.008 -15.117 1 92.56 639 LEU B N 1
ATOM 11191 C CA . LEU B 1 639 ? -22.359 13.703 -15.336 1 92.56 639 LEU B CA 1
ATOM 11192 C C . LEU B 1 639 ? -21.094 13.555 -14.508 1 92.56 639 LEU B C 1
ATOM 11194 O O . LEU B 1 639 ? -20.328 14.516 -14.352 1 92.56 639 LEU B O 1
ATOM 11198 N N . VAL B 1 640 ? -20.828 12.414 -14.008 1 92.12 640 VAL B N 1
ATOM 11199 C CA . VAL B 1 640 ? -19.625 12.156 -13.227 1 92.12 640 VAL B CA 1
ATOM 11200 C C . VAL B 1 640 ? -18.469 11.773 -14.164 1 92.12 640 VAL B C 1
ATOM 11202 O O . VAL B 1 640 ? -17.344 12.227 -13.984 1 92.12 640 VAL B O 1
ATOM 11205 N N . ILE B 1 641 ? -18.797 10.945 -15.172 1 93.81 641 ILE B N 1
ATOM 11206 C CA . ILE B 1 641 ? -17.797 10.539 -16.156 1 93.81 641 ILE B CA 1
ATOM 11207 C C . ILE B 1 641 ? -17.688 11.602 -17.25 1 93.81 641 ILE B C 1
ATOM 11209 O O . ILE B 1 641 ? -18.688 12.016 -17.828 1 93.81 641 ILE B O 1
ATOM 11213 N N . SER B 1 642 ? -16.5 12 -17.531 1 91.06 642 SER B N 1
ATOM 11214 C CA . SER B 1 642 ? -16.281 13.094 -18.469 1 91.06 642 SER B CA 1
ATOM 11215 C C . SER B 1 642 ? -16.531 12.648 -19.906 1 91.06 642 SER B C 1
ATOM 11217 O O . SER B 1 642 ? -17.016 13.422 -20.734 1 91.06 642 SER B O 1
ATOM 11219 N N . ASN B 1 643 ? -16.281 11.398 -20.203 1 94.06 643 ASN B N 1
ATOM 11220 C CA . ASN B 1 643 ? -16.484 10.875 -21.547 1 94.06 643 ASN B CA 1
ATOM 11221 C C . ASN B 1 643 ? -17.938 10.461 -21.766 1 94.06 643 ASN B C 1
ATOM 11223 O O . ASN B 1 643 ? -18.375 9.414 -21.281 1 94.06 643 ASN B O 1
ATOM 11227 N N . LYS B 1 644 ? -18.688 11.148 -22.594 1 94.56 644 LYS B N 1
ATOM 11228 C CA . LYS B 1 644 ? -20.125 10.938 -22.828 1 94.56 644 LYS B CA 1
ATOM 11229 C C . LYS B 1 644 ? -20.359 9.625 -23.562 1 94.56 644 LYS B C 1
ATOM 11231 O O . LYS B 1 644 ? -21.453 9.047 -23.453 1 94.56 644 LYS B O 1
ATOM 11236 N N . SER B 1 645 ? -19.375 9.203 -24.344 1 95.38 645 SER B N 1
ATOM 11237 C CA . SER B 1 645 ? -19.531 7.98 -25.125 1 95.38 645 SER B CA 1
ATOM 11238 C C . SER B 1 645 ? -19.75 6.77 -24.219 1 95.38 645 SER B C 1
ATOM 11240 O O . SER B 1 645 ? -20.359 5.781 -24.625 1 95.38 645 SER B O 1
ATOM 11242 N N . VAL B 1 646 ? -19.25 6.871 -23.031 1 96.56 646 VAL B N 1
ATOM 11243 C CA . VAL B 1 646 ? -19.375 5.758 -22.094 1 96.56 646 VAL B CA 1
ATOM 11244 C C . VAL B 1 646 ? -20.844 5.543 -21.734 1 96.56 646 VAL B C 1
ATOM 11246 O O . VAL B 1 646 ? -21.297 4.402 -21.609 1 96.56 646 VAL B O 1
ATOM 11249 N N . TYR B 1 647 ? -21.609 6.566 -21.594 1 97.12 647 TYR B N 1
ATOM 11250 C CA . TYR B 1 647 ? -23.016 6.473 -21.266 1 97.12 647 TYR B CA 1
ATOM 11251 C C . TYR B 1 647 ? -23.812 5.84 -22.406 1 97.12 647 TYR B C 1
ATOM 11253 O O . TYR B 1 647 ? -24.641 4.961 -22.172 1 97.12 647 TYR B O 1
ATOM 11261 N N . PHE B 1 648 ? -23.516 6.219 -23.625 1 96.44 648 PHE B N 1
ATOM 11262 C CA . PHE B 1 648 ? -24.203 5.652 -24.766 1 96.44 648 PHE B CA 1
ATOM 11263 C C . PHE B 1 648 ? -23.844 4.184 -24.953 1 96.44 648 PHE B C 1
ATOM 11265 O O . PHE B 1 648 ? -24.688 3.359 -25.281 1 96.44 648 PHE B O 1
ATOM 11272 N N . ALA B 1 649 ? -22.594 3.955 -24.781 1 97.44 649 ALA B N 1
ATOM 11273 C CA . ALA B 1 649 ? -22.156 2.564 -24.875 1 97.44 649 ALA B CA 1
ATOM 11274 C C . ALA B 1 649 ? -22.844 1.704 -23.812 1 97.44 649 ALA B C 1
ATOM 11276 O O . ALA B 1 649 ? -23.234 0.568 -24.094 1 97.44 649 ALA B O 1
ATOM 11277 N N . ALA B 1 650 ? -23 2.191 -22.625 1 97.62 650 ALA B N 1
ATOM 11278 C CA . ALA B 1 650 ? -23.656 1.462 -21.547 1 97.62 650 ALA B CA 1
ATOM 11279 C C . ALA B 1 650 ? -25.125 1.204 -21.875 1 97.62 650 ALA B C 1
ATOM 11281 O O . ALA B 1 650 ? -25.656 0.123 -21.609 1 97.62 650 ALA B O 1
ATOM 11282 N N . MET B 1 651 ? -25.812 2.129 -22.516 1 97.19 651 MET B N 1
ATOM 11283 C CA . MET B 1 651 ? -27.203 1.976 -22.891 1 97.19 651 MET B CA 1
ATOM 11284 C C . MET B 1 651 ? -27.359 0.878 -23.938 1 97.19 651 MET B C 1
ATOM 11286 O O . MET B 1 651 ? -28.219 -0.005 -23.797 1 97.19 651 MET B O 1
ATOM 11290 N N . VAL B 1 652 ? -26.531 0.909 -24.906 1 96.56 652 VAL B N 1
ATOM 11291 C CA . VAL B 1 652 ? -26.594 -0.076 -25.984 1 96.56 652 VAL B CA 1
ATOM 11292 C C . VAL B 1 652 ? -26.281 -1.465 -25.422 1 96.56 652 VAL B C 1
ATOM 11294 O O . VAL B 1 652 ? -26.969 -2.438 -25.75 1 96.56 652 VAL B O 1
ATOM 11297 N N . LEU B 1 653 ? -25.312 -1.513 -24.578 1 96.5 653 LEU B N 1
ATOM 11298 C CA . LEU B 1 653 ? -24.922 -2.791 -23.984 1 96.5 653 LEU B CA 1
ATOM 11299 C C . LEU B 1 653 ? -26.062 -3.346 -23.125 1 96.5 653 LEU B C 1
ATOM 11301 O O . LEU B 1 653 ? -26.297 -4.555 -23.109 1 96.5 653 LEU B O 1
ATOM 11305 N N . ASN B 1 654 ? -26.703 -2.508 -22.391 1 96.31 654 ASN B N 1
ATOM 11306 C CA . ASN B 1 654 ? -27.828 -2.939 -21.562 1 96.31 654 ASN B CA 1
ATOM 11307 C C . ASN B 1 654 ? -28.922 -3.566 -22.406 1 96.31 654 ASN B C 1
ATOM 11309 O O . ASN B 1 654 ? -29.484 -4.605 -22.047 1 96.31 654 ASN B O 1
ATOM 11313 N N . ILE B 1 655 ? -29.172 -3.029 -23.578 1 94.44 655 ILE B N 1
ATOM 11314 C CA . ILE B 1 655 ? -30.219 -3.52 -24.469 1 94.44 655 ILE B CA 1
ATOM 11315 C C . ILE B 1 655 ? -29.797 -4.863 -25.078 1 94.44 655 ILE B C 1
ATOM 11317 O O . ILE B 1 655 ? -30.562 -5.824 -25.047 1 94.44 655 ILE B O 1
ATOM 11321 N N . VAL B 1 656 ? -28.594 -4.961 -25.484 1 93.88 656 VAL B N 1
ATOM 11322 C CA . VAL B 1 656 ? -28.094 -6.168 -26.141 1 93.88 656 VAL B CA 1
ATOM 11323 C C . VAL B 1 656 ? -28.062 -7.32 -25.141 1 93.88 656 VAL B C 1
ATOM 11325 O O . VAL B 1 656 ? -28.484 -8.438 -25.453 1 93.88 656 VAL B O 1
ATOM 11328 N N . LEU B 1 657 ? -27.656 -7.023 -23.953 1 93.75 657 LEU B N 1
ATOM 11329 C CA . LEU B 1 657 ? -27.531 -8.07 -22.938 1 93.75 657 LEU B CA 1
ATOM 11330 C C . LEU B 1 657 ? -28.906 -8.508 -22.438 1 93.75 657 LEU B C 1
ATOM 11332 O O . LEU B 1 657 ? -29.109 -9.672 -22.094 1 93.75 657 LEU B O 1
ATOM 11336 N N . ARG B 1 658 ? -29.859 -7.668 -22.406 1 91.62 658 ARG B N 1
ATOM 11337 C CA . ARG B 1 658 ? -31.219 -8.039 -22.031 1 91.62 658 ARG B CA 1
ATOM 11338 C C . ARG B 1 658 ? -31.859 -8.914 -23.109 1 91.62 658 ARG B C 1
ATOM 11340 O O . ARG B 1 658 ? -32.594 -9.844 -22.797 1 91.62 658 ARG B O 1
ATOM 11347 N N . VAL B 1 659 ? -31.516 -8.656 -24.344 1 87.56 659 VAL B N 1
ATOM 11348 C CA . VAL B 1 659 ? -32.062 -9.453 -25.438 1 87.56 659 VAL B CA 1
ATOM 11349 C C . VAL B 1 659 ? -31.406 -10.836 -25.438 1 87.56 659 VAL B C 1
ATOM 11351 O O . VAL B 1 659 ? -32.062 -11.844 -25.719 1 87.56 659 VAL B O 1
ATOM 11354 N N . ALA B 1 660 ? -30.156 -10.852 -25.094 1 82.94 660 ALA B N 1
ATOM 11355 C CA . ALA B 1 660 ? -29.469 -12.141 -24.984 1 82.94 660 ALA B CA 1
ATOM 11356 C C . ALA B 1 660 ? -30.094 -13.023 -23.922 1 82.94 660 ALA B C 1
ATOM 11358 O O . ALA B 1 660 ? -30.156 -14.242 -24.062 1 82.94 660 ALA B O 1
ATOM 11359 N N . TRP B 1 661 ? -30.531 -12.484 -22.969 1 76 661 TRP B N 1
ATOM 11360 C CA . TRP B 1 661 ? -31.188 -13.219 -21.891 1 76 661 TRP B CA 1
ATOM 11361 C C . TRP B 1 661 ? -32.469 -13.875 -22.375 1 76 661 TRP B C 1
ATOM 11363 O O . TRP B 1 661 ? -32.812 -14.969 -21.938 1 76 661 TRP B O 1
ATOM 11373 N N . MET B 1 662 ? -33.062 -13.328 -23.453 1 67.56 662 MET B N 1
ATOM 11374 C CA . MET B 1 662 ? -34.281 -13.867 -24.062 1 67.56 662 MET B CA 1
ATOM 11375 C C . MET B 1 662 ? -34 -15.086 -24.922 1 67.56 662 MET B C 1
ATOM 11377 O O . MET B 1 662 ? -34.844 -15.969 -25.078 1 67.56 662 MET B O 1
ATOM 11381 N N . GLN B 1 663 ? -32.75 -15.102 -25.453 1 62.16 663 GLN B N 1
ATOM 11382 C CA . GLN B 1 663 ? -32.375 -16.188 -26.344 1 62.16 663 GLN B CA 1
ATOM 11383 C C . GLN B 1 663 ? -32.281 -17.516 -25.594 1 62.16 663 GLN B C 1
ATOM 11385 O O . GLN B 1 663 ? -32.344 -18.594 -26.188 1 62.16 663 GLN B O 1
ATOM 11390 N N . LEU B 1 664 ? -32.094 -17.484 -24.219 1 57.88 664 LEU B N 1
ATOM 11391 C CA . LEU B 1 664 ? -32.188 -18.734 -23.469 1 57.88 664 LEU B CA 1
ATOM 11392 C C . LEU B 1 664 ? -33.469 -19.484 -23.797 1 57.88 664 LEU B C 1
ATOM 11394 O O . LEU B 1 664 ? -33.5 -20.703 -23.656 1 57.88 664 LEU B O 1
ATOM 11398 N N . VAL B 1 665 ? -34.469 -18.797 -24.312 1 51.59 665 VAL B N 1
ATOM 11399 C CA . VAL B 1 665 ? -35.781 -19.406 -24.594 1 51.59 665 VAL B CA 1
ATOM 11400 C C . VAL B 1 665 ? -35.719 -20.156 -25.922 1 51.59 665 VAL B C 1
ATOM 11402 O O . VAL B 1 665 ? -36.438 -21.141 -26.109 1 51.59 665 VAL B O 1
ATOM 11405 N N . ILE B 1 666 ? -34.656 -19.719 -26.766 1 55.09 666 ILE B N 1
ATOM 11406 C CA . ILE B 1 666 ? -34.688 -20.344 -28.078 1 55.09 666 ILE B CA 1
ATOM 11407 C C . ILE B 1 666 ? -33.875 -21.641 -28.047 1 55.09 666 ILE B C 1
ATOM 11409 O O . ILE B 1 666 ? -32.688 -21.625 -27.797 1 55.09 666 ILE B O 1
ATOM 11413 N N . GLU B 1 667 ? -34.531 -22.719 -27.5 1 56.09 667 GLU B N 1
ATOM 11414 C CA . GLU B 1 667 ? -34 -24.062 -27.484 1 56.09 667 GLU B CA 1
ATOM 11415 C C . GLU B 1 667 ? -33.312 -24.391 -28.812 1 56.09 667 GLU B C 1
ATOM 11417 O O . GLU B 1 667 ? -33.969 -24.578 -29.828 1 56.09 667 GLU B O 1
ATOM 11422 N N . PHE B 1 668 ? -31.953 -24.016 -28.891 1 55.84 668 PHE B N 1
ATOM 11423 C CA . PHE B 1 668 ? -31.266 -24.547 -30.078 1 55.84 668 PHE B CA 1
ATOM 11424 C C . PHE B 1 668 ? -31.062 -26.047 -29.938 1 55.84 668 PHE B C 1
ATOM 11426 O O . PHE B 1 668 ? -30.938 -26.562 -28.828 1 55.84 668 PHE B O 1
ATOM 11433 N N . ASN B 1 669 ? -31.641 -26.859 -30.672 1 60.84 669 ASN B N 1
ATOM 11434 C CA . ASN B 1 669 ? -31.391 -28.297 -30.766 1 60.84 669 ASN B CA 1
ATOM 11435 C C . ASN B 1 669 ? -29.906 -28.609 -30.594 1 60.84 669 ASN B C 1
ATOM 11437 O O . ASN B 1 669 ? -29.234 -28.984 -31.562 1 60.84 669 ASN B O 1
ATOM 11441 N N . LEU B 1 670 ? -29.297 -28.125 -29.453 1 69.06 670 LEU B N 1
ATOM 11442 C CA . LEU B 1 670 ? -27.875 -28.359 -29.234 1 69.06 670 LEU B CA 1
ATOM 11443 C C . LEU B 1 670 ? -27.672 -29.531 -28.266 1 69.06 670 LEU B C 1
ATOM 11445 O O . LEU B 1 670 ? -28.594 -29.938 -27.562 1 69.06 670 LEU B O 1
ATOM 11449 N N . HIS B 1 671 ? -26.5 -30.125 -28.391 1 73.94 671 HIS B N 1
ATOM 11450 C CA . HIS B 1 671 ? -26.094 -31.188 -27.484 1 73.94 671 HIS B CA 1
ATOM 11451 C C . HIS B 1 671 ? -26.109 -30.688 -26.031 1 73.94 671 HIS B C 1
ATOM 11453 O O . HIS B 1 671 ? -26.062 -29.484 -25.781 1 73.94 671 HIS B O 1
ATOM 11459 N N . SER B 1 672 ? -26.344 -31.562 -25.141 1 73.69 672 SER B N 1
ATOM 11460 C CA . SER B 1 672 ? -26.531 -31.281 -23.719 1 73.69 672 SER B CA 1
ATOM 11461 C C . SER B 1 672 ? -25.391 -30.422 -23.188 1 73.69 672 SER B C 1
ATOM 11463 O O . SER B 1 672 ? -25.625 -29.469 -22.422 1 73.69 672 SER B O 1
ATOM 11465 N N . LEU B 1 673 ? -24.188 -30.75 -23.656 1 75.81 673 LEU B N 1
ATOM 11466 C CA . LEU B 1 673 ? -23.047 -30 -23.172 1 75.81 673 LEU B CA 1
ATOM 11467 C C . LEU B 1 673 ? -23.062 -28.562 -23.703 1 75.81 673 LEU B C 1
ATOM 11469 O O . LEU B 1 673 ? -22.734 -27.625 -22.984 1 75.81 673 LEU B O 1
ATOM 11473 N N . GLN B 1 674 ? -23.484 -28.453 -24.875 1 78.12 674 GLN B N 1
ATOM 11474 C CA . GLN B 1 674 ? -23.547 -27.141 -25.484 1 78.12 674 GLN B CA 1
ATOM 11475 C C . GLN B 1 674 ? -24.672 -26.297 -24.875 1 78.12 674 GLN B C 1
ATOM 11477 O O . GLN B 1 674 ? -24.516 -25.094 -24.672 1 78.12 674 GLN B O 1
ATOM 11482 N N . LYS B 1 675 ? -25.766 -26.984 -24.547 1 79.94 675 LYS B N 1
ATOM 11483 C CA . LYS B 1 675 ? -26.875 -26.297 -23.906 1 79.94 675 LYS B CA 1
ATOM 11484 C C . LYS B 1 675 ? -26.484 -25.766 -22.531 1 79.94 675 LYS B C 1
ATOM 11486 O O . LYS B 1 675 ? -26.812 -24.641 -22.188 1 79.94 675 LYS B O 1
ATOM 11491 N N . MET B 1 676 ? -25.781 -26.594 -21.859 1 83 676 MET B N 1
ATOM 11492 C CA . MET B 1 676 ? -25.328 -26.203 -20.531 1 83 676 MET B CA 1
ATOM 11493 C C . MET B 1 676 ? -24.344 -25.031 -20.609 1 83 676 MET B C 1
ATOM 11495 O O . MET B 1 676 ? -24.422 -24.094 -19.812 1 83 676 MET B O 1
ATOM 11499 N N . ALA B 1 677 ? -23.484 -25.094 -21.594 1 84.25 677 ALA B N 1
ATOM 11500 C CA . ALA B 1 677 ? -22.5 -24.031 -21.781 1 84.25 677 ALA B CA 1
ATOM 11501 C C . ALA B 1 677 ? -23.172 -22.703 -22.141 1 84.25 677 ALA B C 1
ATOM 11503 O O . ALA B 1 677 ? -22.797 -21.656 -21.609 1 84.25 677 ALA B O 1
ATOM 11504 N N . ILE B 1 678 ? -24.172 -22.797 -22.953 1 84.81 678 ILE B N 1
ATOM 11505 C CA . ILE B 1 678 ? -24.859 -21.594 -23.391 1 84.81 678 ILE B CA 1
ATOM 11506 C C . ILE B 1 678 ? -25.641 -20.984 -22.219 1 84.81 678 ILE B C 1
ATOM 11508 O O . ILE B 1 678 ? -25.609 -19.766 -22.016 1 84.81 678 ILE B O 1
ATOM 11512 N N . THR B 1 679 ? -26.312 -21.797 -21.469 1 84.5 679 THR B N 1
ATOM 11513 C CA . THR B 1 679 ? -27.047 -21.312 -20.312 1 84.5 679 THR B CA 1
ATOM 11514 C C . THR B 1 679 ? -26.109 -20.656 -19.312 1 84.5 679 THR B C 1
ATOM 11516 O O . THR B 1 679 ? -26.438 -19.609 -18.734 1 84.5 679 THR B O 1
ATOM 11519 N N . THR B 1 680 ? -24.969 -21.219 -19.141 1 89.56 680 THR B N 1
ATOM 11520 C CA . THR B 1 680 ? -24 -20.672 -18.203 1 89.56 680 THR B CA 1
ATOM 11521 C C . THR B 1 680 ? -23.469 -19.344 -18.703 1 89.56 680 THR B C 1
ATOM 11523 O O . THR B 1 680 ? -23.359 -18.375 -17.938 1 89.56 680 THR B O 1
ATOM 11526 N N . ILE B 1 681 ? -23.188 -19.25 -19.953 1 90.5 681 ILE B N 1
ATOM 11527 C CA . ILE B 1 681 ? -22.625 -18.031 -20.547 1 90.5 681 ILE B CA 1
ATOM 11528 C C . ILE B 1 681 ? -23.656 -16.906 -20.469 1 90.5 681 ILE B C 1
ATOM 11530 O O . ILE B 1 681 ? -23.328 -15.773 -20.078 1 90.5 681 ILE B O 1
ATOM 11534 N N . ILE B 1 682 ? -24.875 -17.203 -20.75 1 90.06 682 ILE B N 1
ATOM 11535 C CA . ILE B 1 682 ? -25.938 -16.203 -20.734 1 90.06 682 ILE B CA 1
ATOM 11536 C C . ILE B 1 682 ? -26.172 -15.711 -19.312 1 90.06 682 ILE B C 1
ATOM 11538 O O . ILE B 1 682 ? -26.391 -14.523 -19.094 1 90.06 682 ILE B O 1
ATOM 11542 N N . SER B 1 683 ? -26.125 -16.641 -18.375 1 92.12 683 SER B N 1
ATOM 11543 C CA . SER B 1 683 ? -26.281 -16.25 -16.984 1 92.12 683 SER B CA 1
ATOM 11544 C C . SER B 1 683 ? -25.141 -15.352 -16.516 1 92.12 683 SER B C 1
ATOM 11546 O O . SER B 1 683 ? -25.344 -14.414 -15.75 1 92.12 683 SER B O 1
ATOM 11548 N N . CYS B 1 684 ? -23.953 -15.625 -16.969 1 93.88 684 CYS B N 1
ATOM 11549 C CA . CYS B 1 684 ? -22.797 -14.789 -16.641 1 93.88 684 CYS B CA 1
ATOM 11550 C C . CYS B 1 684 ? -22.953 -13.398 -17.25 1 93.88 684 CYS B C 1
ATOM 11552 O O . CYS B 1 684 ? -22.609 -12.398 -16.609 1 93.88 684 CYS B O 1
ATOM 11554 N N . LEU B 1 685 ? -23.484 -13.312 -18.422 1 94.69 685 LEU B N 1
ATOM 11555 C CA . LEU B 1 685 ? -23.688 -12.031 -19.094 1 94.69 685 LEU B CA 1
ATOM 11556 C C . LEU B 1 685 ? -24.734 -11.203 -18.344 1 94.69 685 LEU B C 1
ATOM 11558 O O . LEU B 1 685 ? -24.641 -9.969 -18.297 1 94.69 685 LEU B O 1
ATOM 11562 N N . GLU B 1 686 ? -25.672 -11.836 -17.797 1 93.88 686 GLU B N 1
ATOM 11563 C CA . GLU B 1 686 ? -26.688 -11.141 -17 1 93.88 686 GLU B CA 1
ATOM 11564 C C . GLU B 1 686 ? -26.062 -10.531 -15.75 1 93.88 686 GLU B C 1
ATOM 11566 O O . GLU B 1 686 ? -26.391 -9.398 -15.383 1 93.88 686 GLU B O 1
ATOM 11571 N N . VAL B 1 687 ? -25.172 -11.266 -15.172 1 95.75 687 VAL B N 1
ATOM 11572 C CA . VAL B 1 687 ? -24.5 -10.75 -13.992 1 95.75 687 VAL B CA 1
ATOM 11573 C C . VAL B 1 687 ? -23.641 -9.555 -14.375 1 95.75 687 VAL B C 1
ATOM 11575 O O . VAL B 1 687 ? -23.578 -8.562 -13.648 1 95.75 687 VAL B O 1
ATOM 11578 N N . PHE B 1 688 ? -23.047 -9.641 -15.523 1 96.75 688 PHE B N 1
ATOM 11579 C CA . PHE B 1 688 ? -22.234 -8.539 -16.047 1 96.75 688 PHE B CA 1
ATOM 11580 C C . PHE B 1 688 ? -23.094 -7.312 -16.297 1 96.75 688 PHE B C 1
ATOM 11582 O O . PHE B 1 688 ? -22.719 -6.195 -15.922 1 96.75 688 PHE B O 1
ATOM 11589 N N . ARG B 1 689 ? -24.203 -7.527 -16.859 1 96.5 689 ARG B N 1
ATOM 11590 C CA . ARG B 1 689 ? -25.156 -6.441 -17.094 1 96.5 689 ARG B CA 1
ATOM 11591 C C . ARG B 1 689 ? -25.562 -5.766 -15.789 1 96.5 689 ARG B C 1
ATOM 11593 O O . ARG B 1 689 ? -25.609 -4.535 -15.711 1 96.5 689 ARG B O 1
ATOM 11600 N N . ARG B 1 690 ? -25.75 -6.523 -14.82 1 96.44 690 ARG B N 1
ATOM 11601 C CA . ARG B 1 690 ? -26.156 -5.992 -13.516 1 96.44 690 ARG B CA 1
ATOM 11602 C C . ARG B 1 690 ? -25.031 -5.176 -12.891 1 96.44 690 ARG B C 1
ATOM 11604 O O . ARG B 1 690 ? -25.297 -4.176 -12.219 1 96.44 690 ARG B O 1
ATOM 11611 N N . GLY B 1 691 ? -23.844 -5.602 -13.086 1 97.56 691 GLY B N 1
ATOM 11612 C CA . GLY B 1 691 ? -22.719 -4.816 -12.609 1 97.56 691 GLY B CA 1
ATOM 11613 C C . GLY B 1 691 ? -22.672 -3.426 -13.203 1 97.56 691 GLY B C 1
ATOM 11614 O O . GLY B 1 691 ? -22.422 -2.447 -12.5 1 97.56 691 GLY B O 1
ATOM 11615 N N . ILE B 1 692 ? -23 -3.367 -14.453 1 97.56 692 ILE B N 1
ATOM 11616 C CA . ILE B 1 692 ? -23.031 -2.078 -15.133 1 97.56 692 ILE B CA 1
ATOM 11617 C C . ILE B 1 692 ? -24.203 -1.245 -14.609 1 97.56 692 ILE B C 1
ATOM 11619 O O . ILE B 1 692 ? -24.047 -0.047 -14.359 1 97.56 692 ILE B O 1
ATOM 11623 N N . TRP B 1 693 ? -25.281 -1.888 -14.422 1 97.81 693 TRP B N 1
ATOM 11624 C CA . TRP B 1 693 ? -26.453 -1.225 -13.891 1 97.81 693 TRP B CA 1
ATOM 11625 C C . TRP B 1 693 ? -26.172 -0.622 -12.516 1 97.81 693 TRP B C 1
ATOM 11627 O O . TRP B 1 693 ? -26.562 0.519 -12.242 1 97.81 693 TRP B O 1
ATOM 11637 N N . ASN B 1 694 ? -25.453 -1.349 -11.703 1 97.94 694 ASN B N 1
ATOM 11638 C CA . ASN B 1 694 ? -25.125 -0.884 -10.359 1 97.94 694 ASN B CA 1
ATOM 11639 C C . ASN B 1 694 ? -24.328 0.417 -10.398 1 97.94 694 ASN B C 1
ATOM 11641 O O . ASN B 1 694 ? -24.562 1.314 -9.586 1 97.94 694 ASN B O 1
ATOM 11645 N N . PHE B 1 695 ? -23.453 0.504 -11.281 1 97.88 695 PHE B N 1
ATOM 11646 C CA . PHE B 1 695 ? -22.578 1.678 -11.336 1 97.88 695 PHE B CA 1
ATOM 11647 C C . PHE B 1 695 ? -23.406 2.936 -11.617 1 97.88 695 PHE B C 1
ATOM 11649 O O . PHE B 1 695 ? -23.297 3.92 -10.875 1 97.88 695 PHE B O 1
ATOM 11656 N N . PHE B 1 696 ? -24.219 2.898 -12.617 1 97.88 696 PHE B N 1
ATOM 11657 C CA . PHE B 1 696 ? -24.922 4.102 -13.047 1 97.88 696 PHE B CA 1
ATOM 11658 C C . PHE B 1 696 ? -26.094 4.402 -12.133 1 97.88 696 PHE B C 1
ATOM 11660 O O . PHE B 1 696 ? -26.484 5.559 -11.977 1 97.88 696 PHE B O 1
ATOM 11667 N N . ARG B 1 697 ? -26.609 3.354 -11.531 1 97.31 697 ARG B N 1
ATOM 11668 C CA . ARG B 1 697 ? -27.672 3.584 -10.555 1 97.31 697 ARG B CA 1
ATOM 11669 C C . ARG B 1 697 ? -27.141 4.371 -9.352 1 97.31 697 ARG B C 1
ATOM 11671 O O . ARG B 1 697 ? -27.797 5.309 -8.891 1 97.31 697 ARG B O 1
ATOM 11678 N N . LEU B 1 698 ? -25.984 4.016 -8.867 1 97.06 698 LEU B N 1
ATOM 11679 C CA . LEU B 1 698 ? -25.422 4.711 -7.719 1 97.06 698 LEU B CA 1
ATOM 11680 C C . LEU B 1 698 ? -24.906 6.094 -8.117 1 97.06 698 LEU B C 1
ATOM 11682 O O . LEU B 1 698 ? -24.953 7.027 -7.312 1 97.06 698 LEU B O 1
ATOM 11686 N N . GLU B 1 699 ? -24.438 6.195 -9.336 1 96.75 699 GLU B N 1
ATOM 11687 C CA . GLU B 1 699 ? -24.047 7.516 -9.82 1 96.75 699 GLU B CA 1
ATOM 11688 C C . GLU B 1 699 ? -25.219 8.484 -9.797 1 96.75 699 GLU B C 1
ATOM 11690 O O . GLU B 1 699 ? -25.078 9.633 -9.383 1 96.75 699 GLU B O 1
ATOM 11695 N N . ASN B 1 700 ? -26.359 7.969 -10.281 1 95.75 700 ASN B N 1
ATOM 11696 C CA . ASN B 1 700 ? -27.547 8.797 -10.297 1 95.75 700 ASN B CA 1
ATOM 11697 C C . ASN B 1 700 ? -27.969 9.203 -8.883 1 95.75 700 ASN B C 1
ATOM 11699 O O . ASN B 1 700 ? -28.359 10.352 -8.656 1 95.75 700 ASN B O 1
ATOM 11703 N N . GLU B 1 701 ? -27.859 8.297 -7.984 1 94 701 GLU B N 1
ATOM 11704 C CA . GLU B 1 701 ? -28.188 8.602 -6.594 1 94 701 GLU B CA 1
ATOM 11705 C C . GLU B 1 701 ? -27.203 9.625 -6.02 1 94 701 GLU B C 1
ATOM 11707 O O . GLU B 1 701 ? -27.609 10.516 -5.27 1 94 701 GLU B O 1
ATOM 11712 N N . HIS B 1 702 ? -26 9.484 -6.344 1 94.75 702 HIS B N 1
ATOM 11713 C CA . HIS B 1 702 ? -24.984 10.43 -5.898 1 94.75 702 HIS B CA 1
ATOM 11714 C C . HIS B 1 702 ? -25.266 11.836 -6.422 1 94.75 702 HIS B C 1
ATOM 11716 O O . HIS B 1 702 ? -25.203 12.812 -5.668 1 94.75 702 HIS B O 1
ATOM 11722 N N . LEU B 1 703 ? -25.625 11.945 -7.66 1 94 703 LEU B N 1
ATOM 11723 C CA . LEU B 1 703 ? -25.875 13.242 -8.273 1 94 703 LEU B CA 1
ATOM 11724 C C . LEU B 1 703 ? -27.141 13.875 -7.684 1 94 703 LEU B C 1
ATOM 11726 O O . LEU B 1 703 ? -27.219 15.102 -7.562 1 94 703 LEU B O 1
ATOM 11730 N N . ASN B 1 704 ? -28.078 13.047 -7.344 1 91.19 704 ASN B N 1
ATOM 11731 C CA . ASN B 1 704 ? -29.25 13.57 -6.641 1 91.19 704 ASN B CA 1
ATOM 11732 C C . ASN B 1 704 ? -28.875 14.156 -5.281 1 91.19 704 ASN B C 1
ATOM 11734 O O . ASN B 1 704 ? -29.406 15.195 -4.883 1 91.19 704 ASN B O 1
ATOM 11738 N N . ASN B 1 705 ? -27.969 13.539 -4.617 1 89.12 705 ASN B N 1
ATOM 11739 C CA . ASN B 1 705 ? -27.469 14.047 -3.348 1 89.12 705 ASN B CA 1
ATOM 11740 C C . ASN B 1 705 ? -26.672 15.336 -3.535 1 89.12 705 ASN B C 1
ATOM 11742 O O . ASN B 1 705 ? -26.75 16.25 -2.711 1 89.12 705 ASN B O 1
ATOM 11746 N N . VAL B 1 706 ? -25.953 15.367 -4.543 1 88.75 706 VAL B N 1
ATOM 11747 C CA . VAL B 1 706 ? -25.156 16.547 -4.863 1 88.75 706 VAL B CA 1
ATOM 11748 C C . VAL B 1 706 ? -26.078 17.734 -5.148 1 88.75 706 VAL B C 1
ATOM 11750 O O . VAL B 1 706 ? -25.828 18.844 -4.695 1 88.75 706 VAL B O 1
ATOM 11753 N N . GLY B 1 707 ? -27.094 17.5 -5.91 1 84.94 707 GLY B N 1
ATOM 11754 C CA . GLY B 1 707 ? -28.047 18.562 -6.234 1 84.94 707 GLY B CA 1
ATOM 11755 C C . GLY B 1 707 ? -28.703 19.172 -5.008 1 84.94 707 GLY B C 1
ATOM 11756 O O . GLY B 1 707 ? -28.906 20.375 -4.945 1 84.94 707 GLY B O 1
ATOM 11757 N N . LYS B 1 708 ? -28.844 18.391 -3.986 1 85.75 708 LYS B N 1
ATOM 11758 C CA . LYS B 1 708 ? -29.484 18.859 -2.764 1 85.75 708 LYS B CA 1
ATOM 11759 C C . LYS B 1 708 ? -28.453 19.141 -1.674 1 85.75 708 LYS B C 1
ATOM 11761 O O . LYS B 1 708 ? -28.812 19.453 -0.539 1 85.75 708 LYS B O 1
ATOM 11766 N N . TYR B 1 709 ? -27.203 19.031 -1.973 1 86.88 709 TYR B N 1
ATOM 11767 C CA . TYR B 1 709 ? -26.078 19.234 -1.063 1 86.88 709 TYR B CA 1
ATOM 11768 C C . TYR B 1 709 ? -26.234 18.391 0.196 1 86.88 709 TYR B C 1
ATOM 11770 O O . TYR B 1 709 ? -25.969 18.859 1.304 1 86.88 709 TYR B O 1
ATOM 11778 N N . ARG B 1 710 ? -26.734 17.188 -0.073 1 86.25 710 ARG B N 1
ATOM 11779 C CA . ARG B 1 710 ? -26.922 16.266 1.045 1 86.25 710 ARG B CA 1
ATOM 11780 C C . ARG B 1 710 ? -25.672 15.438 1.284 1 86.25 710 ARG B C 1
ATOM 11782 O O . ARG B 1 710 ? -25.422 14.453 0.574 1 86.25 710 ARG B O 1
ATOM 11789 N N . ALA B 1 711 ? -24.984 15.805 2.295 1 86.19 711 ALA B N 1
ATOM 11790 C CA . ALA B 1 711 ? -23.75 15.078 2.584 1 86.19 711 ALA B CA 1
ATOM 11791 C C . ALA B 1 711 ? -23.875 14.281 3.881 1 86.19 711 ALA B C 1
ATOM 11793 O O . ALA B 1 711 ? -22.953 13.57 4.273 1 86.19 711 ALA B O 1
ATOM 11794 N N . PHE B 1 712 ? -25.141 14.344 4.492 1 83.75 712 PHE B N 1
ATOM 11795 C CA . PHE B 1 712 ? -25.312 13.695 5.781 1 83.75 712 PHE B CA 1
ATOM 11796 C C . PHE B 1 712 ? -26.641 12.922 5.828 1 83.75 712 PHE B C 1
ATOM 11798 O O . PHE B 1 712 ? -27.594 13.266 5.125 1 83.75 712 PHE B O 1
ATOM 11805 N N . LYS B 1 713 ? -26.453 11.883 6.629 1 79.19 713 LYS B N 1
ATOM 11806 C CA . LYS B 1 713 ? -27.656 11.086 6.836 1 79.19 713 LYS B CA 1
ATOM 11807 C C . LYS B 1 713 ? -28.562 11.711 7.898 1 79.19 713 LYS B C 1
ATOM 11809 O O . LYS B 1 713 ? -28.062 12.273 8.883 1 79.19 713 LYS B O 1
ATOM 11814 N N . SER B 1 714 ? -29.781 11.742 7.637 1 78.81 714 SER B N 1
ATOM 11815 C CA . SER B 1 714 ? -30.719 12.211 8.648 1 78.81 714 SER B CA 1
ATOM 11816 C C . SER B 1 714 ? -31.172 11.07 9.562 1 78.81 714 SER B C 1
ATOM 11818 O O . SER B 1 714 ? -31.656 10.047 9.086 1 78.81 714 SER B O 1
ATOM 11820 N N . VAL B 1 715 ? -30.781 11.188 10.766 1 81.06 715 VAL B N 1
ATOM 11821 C CA . VAL B 1 715 ? -31.219 10.203 11.75 1 81.06 715 VAL B CA 1
ATOM 11822 C C . VAL B 1 715 ? -32.469 10.719 12.492 1 81.06 715 VAL B C 1
ATOM 11824 O O . VAL B 1 715 ? -32.5 11.883 12.891 1 81.06 715 VAL B O 1
ATOM 11827 N N . PRO B 1 716 ? -33.406 9.867 12.57 1 82.19 716 PRO B N 1
ATOM 11828 C CA . PRO B 1 716 ? -34.594 10.32 13.281 1 82.19 716 PRO B CA 1
ATOM 11829 C C . PRO B 1 716 ? -34.344 10.562 14.766 1 82.19 716 PRO B C 1
ATOM 11831 O O . PRO B 1 716 ? -33.594 9.82 15.398 1 82.19 716 PRO B O 1
ATOM 11834 N N . LEU B 1 717 ? -34.969 11.57 15.273 1 87.56 717 LEU B N 1
ATOM 11835 C CA . LEU B 1 717 ? -34.875 11.922 16.688 1 87.56 717 LEU B CA 1
ATOM 11836 C C . LEU B 1 717 ? -35.844 11.086 17.531 1 87.56 717 LEU B C 1
ATOM 11838 O O . LEU B 1 717 ? -36.938 10.789 17.094 1 87.56 717 LEU B O 1
ATOM 11842 N N . PRO B 1 718 ? -35.406 10.695 18.609 1 85.88 718 PRO B N 1
ATOM 11843 C CA . PRO B 1 718 ? -36.25 9.812 19.438 1 85.88 718 PRO B CA 1
ATOM 11844 C C . PRO B 1 718 ? -37.438 10.531 20.047 1 85.88 718 PRO B C 1
ATOM 11846 O O . PRO B 1 718 ? -38.469 9.906 20.281 1 85.88 718 PRO B O 1
ATOM 11849 N N . PHE B 1 719 ? -37.312 11.914 20.328 1 86.19 719 PHE B N 1
ATOM 11850 C CA . PHE B 1 719 ? -38.375 12.625 21.016 1 86.19 719 PHE B CA 1
ATOM 11851 C C . PHE B 1 719 ? -39.062 13.617 20.094 1 86.19 719 PHE B C 1
ATOM 11853 O O . PHE B 1 719 ? -38.406 14.266 19.281 1 86.19 719 PHE B O 1
ATOM 11860 N N . SER B 1 720 ? -40.406 13.555 20.094 1 84.25 720 SER B N 1
ATOM 11861 C CA . SER B 1 720 ? -41.188 14.578 19.391 1 84.25 720 SER B CA 1
ATOM 11862 C C . SER B 1 720 ? -41.938 15.484 20.375 1 84.25 720 SER B C 1
ATOM 11864 O O . SER B 1 720 ? -42.531 15 21.328 1 84.25 720 SER B O 1
ATOM 11866 N N . TYR B 1 721 ? -41.656 16.812 20.297 1 76.25 721 TYR B N 1
ATOM 11867 C CA . TYR B 1 721 ? -42.312 17.781 21.172 1 76.25 721 TYR B CA 1
ATOM 11868 C C . TYR B 1 721 ? -43.656 18.25 20.594 1 76.25 721 TYR B C 1
ATOM 11870 O O . TYR B 1 721 ? -43.781 18.438 19.391 1 76.25 721 TYR B O 1
ATOM 11878 N N . ASN B 1 722 ? -44.844 18.031 21.219 1 63.38 722 ASN B N 1
ATOM 11879 C CA . ASN B 1 722 ? -46.156 18.516 20.812 1 63.38 722 ASN B CA 1
ATOM 11880 C C . ASN B 1 722 ? -46.281 20.031 20.938 1 63.38 722 ASN B C 1
ATOM 11882 O O . ASN B 1 722 ? -46.125 20.578 22.016 1 63.38 722 ASN B O 1
ATOM 11886 N N . ASP B 1 723 ? -45.875 20.844 20.047 1 52.44 723 ASP B N 1
ATOM 11887 C CA . ASP B 1 723 ? -46.125 22.281 20.141 1 52.44 723 ASP B CA 1
ATOM 11888 C C . ASP B 1 723 ? -47.625 22.562 20.109 1 52.44 723 ASP B C 1
ATOM 11890 O O . ASP B 1 723 ? -48.188 22.938 19.062 1 52.44 723 ASP B O 1
ATOM 11894 N N . GLU B 1 724 ? -48.625 21.969 20.531 1 44.34 724 GLU B N 1
ATOM 11895 C CA . GLU B 1 724 ? -50 22.516 20.484 1 44.34 724 GLU B CA 1
ATOM 11896 C C . GLU B 1 724 ? -50.031 23.938 21.047 1 44.34 724 GLU B C 1
ATOM 11898 O O . GLU B 1 724 ? -51 24.656 20.906 1 44.34 724 GLU B O 1
ATOM 11903 N N . GLU B 1 725 ? -49.25 24.484 21.875 1 40.31 725 GLU B N 1
ATOM 11904 C CA . GLU B 1 725 ? -49.719 25.75 22.406 1 40.31 725 GLU B CA 1
ATOM 11905 C C . GLU B 1 725 ? -49.625 26.859 21.359 1 40.31 725 GLU B C 1
ATOM 11907 O O . GLU B 1 725 ? -50.094 27.969 21.578 1 40.31 725 GLU B O 1
ATOM 11912 N N . THR B 1 726 ? -48.875 26.828 20.297 1 39.56 726 THR B N 1
ATOM 11913 C CA . THR B 1 726 ? -48.938 28.094 19.562 1 39.56 726 THR B CA 1
ATOM 11914 C C . THR B 1 726 ? -50.25 28.219 18.812 1 39.56 726 THR B C 1
ATOM 11916 O O . THR B 1 726 ? -50.531 29.234 18.188 1 39.56 726 THR B O 1
ATOM 11919 N N . GLU B 1 727 ? -51 27.234 18.5 1 37.41 727 GLU B N 1
ATOM 11920 C CA . GLU B 1 727 ? -52.188 27.672 17.766 1 37.41 727 GLU B CA 1
ATOM 11921 C C . GLU B 1 727 ? -53.188 28.359 18.672 1 37.41 727 GLU B C 1
ATOM 11923 O O . GLU B 1 727 ? -54.25 28.781 18.219 1 37.41 727 GLU B O 1
ATOM 11928 N N . LYS B 1 728 ? -53.219 28.328 20 1 37.19 728 LYS B N 1
ATOM 11929 C CA . LYS B 1 728 ? -54.375 29.047 20.578 1 37.19 728 LYS B CA 1
ATOM 11930 C C . LYS B 1 728 ? -54.188 30.547 20.422 1 37.19 728 LYS B C 1
ATOM 11932 O O . LYS B 1 728 ? -55.125 31.312 20.688 1 37.19 728 LYS B O 1
ATOM 11937 N N . ASP B 1 729 ? -53.062 31.219 20.344 1 32.66 729 ASP B N 1
ATOM 11938 C CA . ASP B 1 729 ? -53.188 32.656 20.312 1 32.66 729 ASP B CA 1
ATOM 11939 C C . ASP B 1 729 ? -53.562 33.156 18.906 1 32.66 729 ASP B C 1
ATOM 11941 O O . ASP B 1 729 ? -53.688 34.344 18.672 1 32.66 729 ASP B O 1
ATOM 11945 N N . ASP B 1 730 ? -53.562 32.344 17.75 1 26.34 730 ASP B N 1
ATOM 11946 C CA . ASP B 1 730 ? -54.406 32.969 16.734 1 26.34 730 ASP B CA 1
ATOM 11947 C C . ASP B 1 730 ? -55.844 32.469 16.781 1 26.34 730 ASP B C 1
ATOM 11949 O O . ASP B 1 730 ? -56.062 31.266 17 1 26.34 730 ASP B O 1
#

Foldseek 3Di:
DDLVVVLCVLDQLLCNVLFFPLVVLVVLLVVLLVLVVVPPPPPPCPVVVVVVVVVDDDPDPDPDDPPPPPPVDPVQAQKAWDFPDPPDDFTQIAIDGPDCQPSHPSVNVSRVSVSVSLVSNLVVLVVLLVVLVVVVVVLVLLVLLLVLLVLLLVVVVPDVPVVPDDPPPPDDVVVVVVVSNVVSPVSNVQKWFDPPLFFLVSLVCVVVVPPPPRDCPSYPVLSVVQLVQSLVVLLQSLVSLVSSLSSLVSNLVSLLVSVVSSCVSSVGDNSVNVSVVSCPHCSNPPCSSVVVNVVSLCCQLVPPVVVDNVVSVCSNDPDADDDDVVLLVLLVVLLVLLVVLVVVVVVLCVVVVLVPDPLSLLVCLQCVLLLLLLVLVLLLLLLVLVLQVVCVVLVQPVCFQLVPDGRLDDHSSLSSSVSSVLSSLSSVLVVVLSVQVPDPPPPVCLVVSLCSSVVSVVVVVCVLPPCDPPSRNSVSVVVVVLVVPLLPPPSRQDGPNNLLVLVLVLLCLSSLLSVLQVCQQPPPDDNRNGSVCQLVDPVSLVVNLVSNLSSLVSNLRNLVSCCVVVVDCVSVLVSVLSVLVSVLSNLLSVCVNVPDDVSLVVNLVSLVVSLVSVLCCLACPQLVFQDPPEPDHRGHPDDSDPDPVVSVVLSVLLSVLSVLLSCLSVPDVDDSSVNVVSVSVSSSSSSVNSSSSVNSSSRSVSVVSSVVSNSGDDRDNRIDGPPVPVVPVD/DDLVVVLCVLDQLLCNVLFFPLVVLVVLLVVLLVLVVVVPPPPPCPVVVVVVVVVDDDPDPDPDDPPPPPPVPPVQAQKAKDFPDPPDDFTQIAIDGPDCQPSHPSVNVSRVSVSVSLVSNQVVLVVLLVVLVVVVVVLVLLVLLLVLLVLLLVVVPPDVPVVPDDPPPPPDVVVVVVVSNVVSPVSNVQKWFDDPLFFLVSLVCVVVVPPPPRDCPSYPVVSVVQLVQSLVVLLQSLVSLVSSLSSLVSNLVSLLVSVVSSCVSSVGDNSVNVSVVSCPHCSNPPCSSVVVNVVSLCCQLVPPVVVDNVVSVCSNDPDADDDDVVLLVLLVVLLVLLVVLVVVVVVLCVVVVLVPDPLSLLVCLLCVLLLLLLVLVLLLLLLVLVLQVVCVVLVQPVCFQLVPDGRLDDHSSLSSSVSSVLSSLSSVLVSVLSVQVPDPPPPVCLVVSLCSSVVSVVVVVCVLPPPDPPSRNSVSVVVVVLVVCLLPPPSRQDGPNNLLVLVLVLLCLSSLLSVLQVCQQPPVDDNRNGSVCQLVDPVSLVVNLVSNLSSLVSNLRNLVSCCVVVVDCVSVLVSVLSVLVSVLSNLLSVCVNVPDDVSLVVNLVSLVVSLVSVLCCLACPQLVFQDPPEPDHRGHPDDSDPDVVVSVVLSVLLSVLSVLLSCLSVPDVDDSSVNVVSVSVSSSSSSVNSSSSVNSSSRSVSVVSSVVSNSGDDRDNRIDGPPVPVVPVD

Organism: Citrus clementina (NCBI:txid85681)

Secondary structure (DSSP, 8-state):
--HHHHHHHHS-GGGGGGS--HHHHHHHHHHHHHHHHHHS---THHHHHHHHHHHS-----------------GGG--EEEEEEE-SSS-EEEEEEESS--TTTHHHHHHHHHHHHHHHHHHHHHHHHHHHHHHHHHHHHHHHHHHHHHHHHHHHHHS-GGG--S------THHHHHHHHHHHHHHHHTTEEE---S-SHHHHHHHHTT--GGGS----HHHHHHHHHHHHHHHHHHHHHHHHHHHHHHHHHHHHHHHHHHHHHHHT--HHHHHHHHHHHSHHHH--HHHHHHHHHHHHHHHHHSTT-HHHHHHHHSPPPPPPPHHHHHHHHHHHHHHHHHHHHHHHHHHHTTTTTSHHHHHHHHHHHHHHHHHHHHHHHHHHHHHHHHHHHHTT--HHHHHTPPTT-PPPHHHHHHHHHHHHHHHHHHHHHHHHHHH-TTGGGGHHHHHHHHHHHHHHHHHHHT--SS-S-HHHHHHHHHHHHHHHTTTSSPPPHHHHHHHHHHTT-HHHHHHHHHHHHHHHTS-STTHHHHHTTSHHHHHHHHHHHHHHHHHHHHHHHHHHHHH--HHHHHHHHHHHHHHHHHHHHHHHHHH--HHHHHHHHHHHHHHHHHHHHIIIIIIS----TTSSSTTS-S--SSS-THHHHHHHHHHHHHHHHHHHTTS-----HHHHHHHHHHHHHHHHHHHHHHHHHHHHHHHHHHHHTT--S--PPPSEEE---GGGTT-/--HHHHHHHHS-GGGGGGS--HHHHHHHHHHHHHHHHHHS---THHHHHHHHHHHS-----------------GGG--EEEEEEE-SSS-EEEEEEESS--TTTHHHHHHHHHHHHHHHHHHHHHHHHHHHHHHHHHHHHHHHHHHHHHHHHHHHHHS-GGG--S------THHHHHHHHHHHHHHHHTTEEE---S-SHHHHHHHHTT--GGGS----HHHHHHHHHHHHHHHHHHHHHHHHHHHHHHHHHHHHHHHHHHHHHHHT--HHHHHHHHHHHSHHHH--HHHHHHHHHHHHHHHHHSTT-HHHHHHHHSPPPPPPPHHHHHHHHHHHHHHHHHHHHHHHHHHHTTTTTSHHHHHHHHHHHHHHHHHHHHHHHHHHHHHHHHHHHHTT--HHHHHTPPTT-PPPHHHHHHHHHHHHHHHHHHHHHHHHHHH-TTGGGGHHHHHHHHHHHHHHHHHHHT--SS-S-HHHHHHHHHHHHHHHTTTSSPPPHHHHHHHHHHTT-HHHHHHHHHHHHHHHSS-STTHHHHHTTSHHHHHHHHHHHHHHHHHHHHHHHHHHHHH--HHHHHHHHHHHHHHHHHHHHHHHHHH--HHHHHHHHHHHHHHHHHHHHIIIIIIS----TTSSSTTS-S--SSS-THHHHHHHHHHHHHHHHHHHTTS-----HHHHHHHHHHHHHHHHHHHHHHHHHHHHHHHHHHHHTT--S--PPPSEEE---GGGS--